Protein AF-A0AAE1BBW0-F1 (afdb_monomer)

Organism: NCBI:txid231223

Foldseek 3Di:
DVVVLVVLVVVLVVCVVVLVLVVSLVSLVVSVVPDPDNLVSLLSNLVSCVSVVVLLSSLQSLVVSCVVPVLDLSSLLSNLSSCLSVVLNLSNVVSLVSSCVNPLPDPSSVVSVVVSLVVLVVVVVVVVVVPPPPDFLLVLADLDDFQCLVVLLVVLVVCLCPVLVQDLDCPVVCPPPQDPPPVVLLVVLQVVLVVCVVVVVLVSSLVSLVVSCVNPVLDLVSLCSNLVSCVVVLVLSSVCSSLSNHPPVRQALVSLQSNLVSCVVVVSLSSSSVSLVSSCVRVVNPPVVSSQSNLQSVQCVLWVVVCVVFQWGWGQDSNGIFIFGQFKDFFFDFRDFWDFPFKAFFLVQPPQDAARQFQAGPDAPCQFLPPVLVVDDPLVVVLSVVQQDDFDWDADPFQSPGTHRDPVSNVCCCLQACVQLPCRNFVLNVVLVVCSNVNQWDAFPVRDIGRLDPALGRPVRLNSLVRRLLSQQVVVCVVVVHQAGDPSSSSNSNRSLSLFGFDDDDQPCVVRVRNQVSVQSSQCCRPRYHDDCDSVNVSRSSRSQQLAKDKAWAPDHSLNSSCVRCVPPPSCVSVPVSNPDDRRTGMMIGRTSVSSSHAADLPFQWEKHWDQDPNGITIIIGGNRIHRGGRTGHYHLDQSLDALSVSQSQCCQFVVDGHPHLLSQQFDRAQQAASQPRDGHDPPDGADADPQQSRGGHPDPVSVVVSCVVRNVVNSPDPRPDNDDDDDDRPPPPDDPDPDDNSSGSSSD

Radius of gyration: 31.91 Å; Cα contacts (8 Å, |Δi|>4): 1171; chains: 1; bounding box: 90×76×96 Å

Nearest PDB structures (foldseek):
  2vyi-assembly2_B  TM=9.484E-01  e=1.170E-03  Homo sapiens
  6fdp-assembly1_A  TM=9.308E-01  e=1.024E-03  Homo sapiens
  6i57-assembly1_A  TM=9.260E-01  e=1.526E-03  Homo sapiens
  7kw7-assembly1_E  TM=4.259E-01  e=4.017E-06  Homo sapiens
  6fd7-assembly1_A  TM=9.141E-01  e=8.987E-03  Homo sapiens

Structure (mmCIF, N/CA/C/O backbone):
data_AF-A0AAE1BBW0-F1
#
_entry.id   AF-A0AAE1BBW0-F1
#
loop_
_atom_site.group_PDB
_atom_site.id
_atom_site.type_symbol
_atom_site.label_atom_id
_atom_site.label_alt_id
_atom_site.label_comp_id
_atom_site.label_asym_id
_atom_site.label_entity_id
_atom_site.label_seq_id
_atom_site.pdbx_PDB_ins_code
_atom_site.Cartn_x
_atom_site.Cartn_y
_atom_site.Cartn_z
_atom_site.occupancy
_atom_site.B_iso_or_equiv
_atom_site.auth_seq_id
_atom_site.auth_comp_id
_atom_site.auth_asym_id
_atom_site.auth_atom_id
_atom_site.pdbx_PDB_model_num
ATOM 1 N N . MET A 1 1 ? 52.115 -3.431 -22.598 1.00 56.19 1 MET A N 1
ATOM 2 C CA . MET A 1 1 ? 50.995 -3.123 -21.674 1.00 56.19 1 MET A CA 1
ATOM 3 C C . MET A 1 1 ? 50.571 -4.371 -20.900 1.00 56.19 1 MET A C 1
ATOM 5 O O . MET A 1 1 ? 50.487 -4.317 -19.682 1.00 56.19 1 MET A O 1
ATOM 9 N N . THR A 1 2 ? 50.431 -5.510 -21.580 1.00 66.00 2 THR A N 1
ATOM 10 C CA . THR A 1 2 ? 50.116 -6.840 -21.025 1.00 66.00 2 THR A CA 1
ATOM 11 C C . THR A 1 2 ? 51.097 -7.368 -19.964 1.00 66.00 2 THR A C 1
ATOM 13 O O . THR A 1 2 ? 50.644 -7.879 -18.945 1.00 66.00 2 THR A O 1
ATOM 16 N N . ASP A 1 3 ? 52.416 -7.184 -20.114 1.00 76.50 3 ASP A N 1
ATOM 17 C CA . ASP A 1 3 ? 53.389 -7.683 -19.115 1.00 76.50 3 ASP A CA 1
ATOM 18 C C . ASP A 1 3 ? 53.353 -6.927 -17.778 1.00 76.50 3 ASP A C 1
ATOM 20 O O . ASP A 1 3 ? 53.558 -7.523 -16.719 1.00 76.50 3 ASP A O 1
ATOM 24 N N . LYS A 1 4 ? 53.048 -5.620 -17.806 1.00 80.81 4 LYS A N 1
ATOM 25 C CA . LYS A 1 4 ? 52.891 -4.808 -16.588 1.00 80.81 4 LYS A CA 1
ATOM 26 C C . LYS A 1 4 ? 51.644 -5.242 -15.809 1.00 80.81 4 LYS A C 1
ATOM 28 O O . LYS A 1 4 ? 51.732 -5.434 -14.602 1.00 80.81 4 LYS A O 1
ATOM 33 N N . ILE A 1 5 ? 50.523 -5.448 -16.506 1.00 83.75 5 ILE A N 1
ATOM 34 C CA . ILE A 1 5 ? 49.260 -5.923 -15.916 1.00 83.75 5 ILE A CA 1
ATOM 35 C C . ILE A 1 5 ? 49.468 -7.288 -15.253 1.00 83.75 5 ILE A C 1
ATOM 37 O O . ILE A 1 5 ? 49.185 -7.446 -14.072 1.00 83.75 5 ILE A O 1
ATOM 41 N N . ARG A 1 6 ? 50.083 -8.239 -15.965 1.00 82.25 6 ARG A N 1
ATOM 42 C CA . ARG A 1 6 ? 50.328 -9.592 -15.446 1.00 82.25 6 ARG A CA 1
ATOM 43 C C . ARG A 1 6 ? 51.251 -9.618 -14.222 1.00 82.25 6 ARG A C 1
ATOM 45 O O . ARG A 1 6 ? 51.136 -10.506 -13.379 1.00 82.25 6 ARG A O 1
ATOM 52 N N . LYS A 1 7 ? 52.194 -8.672 -14.124 1.00 86.62 7 LYS A N 1
ATOM 53 C CA . LYS A 1 7 ? 53.052 -8.517 -12.940 1.00 86.62 7 LYS A CA 1
ATOM 54 C C . LYS A 1 7 ? 52.247 -8.017 -11.737 1.00 86.62 7 LYS A C 1
ATOM 56 O O . LYS A 1 7 ? 52.362 -8.611 -10.671 1.00 86.62 7 LYS A O 1
ATOM 61 N N . LEU A 1 8 ? 51.419 -6.990 -11.935 1.00 87.88 8 LEU A N 1
ATOM 62 C CA . LEU A 1 8 ? 50.550 -6.431 -10.895 1.00 87.88 8 LEU A CA 1
ATOM 63 C C . LEU A 1 8 ? 49.508 -7.450 -10.407 1.00 87.88 8 LEU A C 1
ATOM 65 O O . LEU A 1 8 ? 49.268 -7.539 -9.212 1.00 87.88 8 LEU A O 1
ATOM 69 N N . GLU A 1 9 ? 48.941 -8.275 -11.292 1.00 87.12 9 GLU A N 1
ATOM 70 C CA . GLU A 1 9 ? 48.016 -9.351 -10.895 1.00 87.12 9 GLU A CA 1
ATOM 71 C C . GLU A 1 9 ? 48.676 -10.359 -9.947 1.00 87.12 9 GLU A C 1
ATOM 73 O O . GLU A 1 9 ? 48.132 -10.665 -8.888 1.00 87.12 9 GLU A O 1
ATOM 78 N N . LYS A 1 10 ? 49.882 -10.830 -10.292 1.00 89.00 10 LYS A N 1
ATOM 79 C CA . LYS A 1 10 ? 50.647 -11.748 -9.434 1.00 89.00 10 LYS A CA 1
ATOM 80 C C . LYS A 1 10 ? 51.015 -11.118 -8.095 1.00 89.00 10 LYS A C 1
ATOM 82 O O . LYS A 1 10 ? 51.053 -11.812 -7.084 1.00 89.00 10 LYS A O 1
ATOM 87 N N . GLU A 1 11 ? 51.318 -9.824 -8.093 1.00 90.62 11 GLU A N 1
ATOM 88 C CA . GLU A 1 11 ? 51.636 -9.072 -6.882 1.00 90.62 11 GLU A CA 1
ATOM 89 C C . GLU A 1 11 ? 50.407 -8.934 -5.975 1.00 90.62 11 GLU A C 1
ATOM 91 O O . GLU A 1 11 ? 50.485 -9.255 -4.791 1.00 90.62 11 GLU A O 1
ATOM 96 N N . ALA A 1 12 ? 49.248 -8.583 -6.539 1.00 88.50 12 ALA A N 1
ATOM 97 C CA . ALA A 1 12 ? 47.989 -8.502 -5.804 1.00 88.50 12 ALA A CA 1
ATOM 98 C C . ALA A 1 12 ? 47.567 -9.859 -5.219 1.00 88.50 12 ALA A C 1
ATOM 100 O O . ALA A 1 12 ? 47.116 -9.937 -4.074 1.00 88.50 12 ALA A O 1
ATOM 101 N N . GLU A 1 13 ? 47.734 -10.943 -5.978 1.00 88.75 13 GLU A N 1
ATOM 102 C CA . GLU A 1 13 ? 47.453 -12.302 -5.512 1.00 88.75 13 GLU A CA 1
ATOM 103 C C . GLU A 1 13 ? 48.419 -12.732 -4.397 1.00 88.75 13 GLU A C 1
ATOM 105 O O . GLU A 1 13 ? 47.987 -13.284 -3.383 1.00 88.75 13 GLU A O 1
ATOM 110 N N . ALA A 1 14 ? 49.707 -12.392 -4.514 1.00 90.62 14 ALA A N 1
ATOM 111 C CA . ALA A 1 14 ? 50.685 -12.624 -3.455 1.00 90.62 14 ALA A CA 1
ATOM 112 C C . ALA A 1 14 ? 50.349 -11.843 -2.171 1.00 90.62 14 ALA A C 1
ATOM 114 O O . ALA A 1 14 ? 50.451 -12.408 -1.081 1.00 90.62 14 ALA A O 1
ATOM 115 N N . CYS A 1 15 ? 49.907 -10.586 -2.280 1.00 90.81 15 CYS A N 1
ATOM 116 C CA . CYS A 1 15 ? 49.433 -9.803 -1.136 1.00 90.81 15 CYS A CA 1
ATOM 117 C C . CYS A 1 15 ? 48.193 -10.441 -0.487 1.00 90.81 15 CYS A C 1
ATOM 119 O O . CYS A 1 15 ? 48.165 -10.592 0.735 1.00 90.81 15 CYS A O 1
ATOM 121 N N . LYS A 1 16 ? 47.210 -10.914 -1.274 1.00 88.69 16 LYS A N 1
ATOM 122 C CA . LYS A 1 16 ? 46.043 -11.653 -0.742 1.00 88.69 16 LYS A CA 1
ATOM 123 C C . LYS A 1 16 ? 46.461 -12.909 0.024 1.00 88.69 16 LYS A C 1
ATOM 125 O O . LYS A 1 16 ? 45.966 -13.133 1.126 1.00 88.69 16 LYS A O 1
ATOM 130 N N . LEU A 1 17 ? 47.385 -13.704 -0.523 1.00 88.50 17 LEU A N 1
ATOM 131 C CA . LEU A 1 17 ? 47.880 -14.929 0.123 1.00 88.50 17 LEU A CA 1
ATOM 132 C C . LEU A 1 17 ? 48.628 -14.653 1.436 1.00 88.50 17 LEU A C 1
ATOM 134 O O . LEU A 1 17 ? 48.612 -15.492 2.333 1.00 88.50 17 LEU A O 1
ATOM 138 N N . LYS A 1 18 ? 49.253 -13.478 1.565 1.00 90.94 18 LYS A N 1
ATOM 139 C CA . LYS A 1 18 ? 49.917 -13.017 2.795 1.00 90.94 18 LYS A CA 1
ATOM 140 C C . LYS A 1 18 ? 48.971 -12.352 3.804 1.00 90.94 18 LYS A C 1
ATOM 142 O O . LYS A 1 18 ? 49.410 -12.022 4.901 1.00 90.94 18 LYS A O 1
ATOM 147 N N . GLY A 1 19 ? 47.699 -12.142 3.456 1.00 88.31 19 GLY A N 1
ATOM 148 C CA . GLY A 1 19 ? 46.740 -11.390 4.278 1.00 88.31 19 GLY A CA 1
ATOM 149 C C . GLY A 1 19 ? 46.921 -9.865 4.226 1.00 88.31 19 GLY A C 1
ATOM 150 O O . GLY A 1 19 ? 46.303 -9.142 5.003 1.00 88.31 19 GLY A O 1
ATOM 151 N N . GLU A 1 20 ? 47.736 -9.352 3.302 1.00 93.06 20 GLU A N 1
ATOM 152 C CA . GLU A 1 20 ? 47.990 -7.921 3.092 1.00 93.06 20 GLU A CA 1
ATOM 153 C C . GLU A 1 20 ? 46.885 -7.302 2.213 1.00 93.06 20 GLU A C 1
ATOM 155 O O . GLU A 1 20 ? 47.119 -6.825 1.100 1.00 93.06 20 GLU A O 1
ATOM 160 N N . PHE A 1 21 ? 45.638 -7.339 2.693 1.00 91.62 21 PHE A N 1
ATOM 161 C CA . PHE A 1 21 ? 44.462 -6.977 1.893 1.00 91.62 21 PHE A CA 1
ATOM 162 C C . PHE A 1 21 ? 44.448 -5.510 1.433 1.00 91.62 21 PHE A C 1
ATOM 164 O O . PHE A 1 21 ? 44.057 -5.244 0.301 1.00 91.62 21 PHE A O 1
ATOM 171 N N . ASN A 1 22 ? 44.920 -4.565 2.255 1.00 89.75 22 ASN A N 1
ATOM 172 C CA . ASN A 1 22 ? 44.993 -3.147 1.870 1.00 89.75 22 ASN A CA 1
ATOM 173 C C . ASN A 1 22 ? 45.964 -2.911 0.701 1.00 89.75 22 ASN A C 1
ATOM 175 O O . ASN A 1 22 ? 45.625 -2.194 -0.237 1.00 89.75 22 ASN A O 1
ATOM 179 N N . ALA A 1 23 ? 47.123 -3.579 0.703 1.00 89.94 23 ALA A N 1
ATOM 180 C CA . ALA A 1 23 ? 48.073 -3.510 -0.408 1.00 89.94 23 ALA A CA 1
ATOM 181 C C . ALA A 1 23 ? 47.476 -4.120 -1.689 1.00 89.94 23 ALA A C 1
ATOM 183 O O . ALA A 1 23 ? 47.584 -3.542 -2.770 1.00 89.94 23 ALA A O 1
ATOM 184 N N . ALA A 1 24 ? 46.760 -5.245 -1.570 1.00 91.44 24 ALA A N 1
ATOM 185 C CA . ALA A 1 24 ? 46.051 -5.840 -2.702 1.00 91.44 24 ALA A CA 1
ATOM 186 C C . ALA A 1 24 ? 44.965 -4.903 -3.272 1.00 91.44 24 ALA A C 1
ATOM 188 O O . ALA A 1 24 ? 44.827 -4.800 -4.491 1.00 91.44 24 ALA A O 1
ATOM 189 N N . ILE A 1 25 ? 44.219 -4.190 -2.417 1.00 92.12 25 ILE A N 1
ATOM 190 C CA . ILE A 1 25 ? 43.194 -3.214 -2.826 1.00 92.12 25 ILE A CA 1
ATOM 191 C C . ILE A 1 25 ? 43.801 -2.078 -3.656 1.00 92.12 25 ILE A C 1
ATOM 193 O O . ILE A 1 25 ? 43.231 -1.713 -4.690 1.00 92.12 25 ILE A O 1
ATOM 197 N N . GLU A 1 26 ? 44.944 -1.528 -3.239 1.00 91.75 26 GLU A N 1
ATOM 198 C CA . GLU A 1 26 ? 45.640 -0.470 -3.983 1.00 91.75 26 GLU A CA 1
ATOM 199 C C . GLU A 1 26 ? 46.045 -0.952 -5.381 1.00 91.75 26 GLU A C 1
ATOM 201 O O . GLU A 1 26 ? 45.750 -0.283 -6.377 1.00 91.75 26 GLU A O 1
ATOM 206 N N . ILE A 1 27 ? 46.614 -2.159 -5.469 1.00 91.12 27 ILE A N 1
ATOM 207 C CA . ILE A 1 27 ? 47.040 -2.754 -6.741 1.00 91.12 27 ILE A CA 1
ATOM 208 C C . ILE A 1 27 ? 45.838 -3.014 -7.661 1.00 91.12 27 ILE A C 1
ATOM 210 O O . ILE A 1 27 ? 45.866 -2.626 -8.831 1.00 91.12 27 ILE A O 1
ATOM 214 N N . TYR A 1 28 ? 44.744 -3.605 -7.159 1.00 91.06 28 TYR A N 1
ATOM 215 C CA . TYR A 1 28 ? 43.529 -3.801 -7.965 1.00 91.06 28 TYR A CA 1
ATOM 216 C C . TYR A 1 28 ? 42.894 -2.475 -8.398 1.00 91.06 28 TYR A C 1
ATOM 218 O O . TYR A 1 28 ? 42.346 -2.379 -9.496 1.00 91.06 28 TYR A O 1
ATOM 226 N N . THR A 1 29 ? 42.999 -1.430 -7.577 1.00 89.69 29 THR A N 1
ATOM 227 C CA . THR A 1 29 ? 42.528 -0.085 -7.930 1.00 89.69 29 THR A CA 1
ATOM 228 C C . THR A 1 29 ? 43.368 0.539 -9.046 1.00 89.69 29 THR A C 1
ATOM 230 O O . THR A 1 29 ? 42.811 1.215 -9.911 1.00 89.69 29 THR A O 1
ATOM 233 N N . GLU A 1 30 ? 44.685 0.306 -9.080 1.00 88.44 30 GLU A N 1
ATOM 234 C CA . GLU A 1 30 ? 45.530 0.698 -10.219 1.00 88.44 30 GLU A CA 1
ATOM 235 C C . GLU A 1 30 ? 45.176 -0.109 -11.477 1.00 88.44 30 GLU A C 1
ATOM 237 O O . GLU A 1 30 ? 45.007 0.473 -12.551 1.00 88.44 30 GLU A O 1
ATOM 242 N N . LEU A 1 31 ? 44.982 -1.425 -11.343 1.00 86.56 31 LEU A N 1
ATOM 243 C CA . LEU A 1 31 ? 44.596 -2.304 -12.450 1.00 86.56 31 LEU A CA 1
ATOM 244 C C . LEU A 1 31 ? 43.286 -1.851 -13.108 1.00 86.56 31 LEU A C 1
ATOM 246 O O . LEU A 1 31 ? 43.239 -1.692 -14.330 1.00 86.56 31 LEU A O 1
ATOM 250 N N . LEU A 1 32 ? 42.260 -1.533 -12.315 1.00 85.88 32 LEU A N 1
ATOM 251 C CA . LEU A 1 32 ? 40.954 -1.071 -12.802 1.00 85.88 32 LEU A CA 1
ATOM 252 C C . LEU A 1 32 ? 41.003 0.259 -13.575 1.00 85.88 32 LEU A C 1
ATOM 254 O O . LEU A 1 32 ? 40.108 0.519 -14.375 1.00 85.88 32 LEU A O 1
ATOM 258 N N . LYS A 1 33 ? 42.049 1.081 -13.408 1.00 83.06 33 LYS A N 1
ATOM 259 C CA . LYS A 1 33 ? 42.256 2.300 -14.217 1.00 83.06 33 LYS A CA 1
ATOM 260 C C . LYS A 1 33 ? 42.796 2.003 -15.621 1.00 83.06 33 LYS A C 1
ATOM 262 O O . LYS A 1 33 ? 42.744 2.872 -16.487 1.00 83.06 33 LYS A O 1
ATOM 267 N N . SER A 1 34 ? 43.356 0.811 -15.841 1.00 73.12 34 SER A N 1
ATOM 268 C CA . SER A 1 34 ? 44.186 0.488 -17.011 1.00 73.12 34 SER A CA 1
ATOM 269 C C . SER A 1 34 ? 43.514 -0.377 -18.091 1.00 73.12 34 SER A C 1
ATOM 271 O O . SER A 1 34 ? 44.089 -0.533 -19.167 1.00 73.12 34 SER A O 1
ATOM 273 N N . SER A 1 35 ? 42.309 -0.917 -17.856 1.00 61.03 35 SER A N 1
ATOM 274 C CA . SER A 1 35 ? 41.605 -1.830 -18.783 1.00 61.03 35 SER A CA 1
ATOM 275 C C . SER A 1 35 ? 40.093 -1.582 -18.829 1.00 61.03 35 SER A C 1
ATOM 277 O O . SER A 1 35 ? 39.493 -1.182 -17.835 1.00 61.03 35 SER A O 1
ATOM 279 N N . HIS A 1 36 ? 39.465 -1.878 -19.976 1.00 57.38 36 HIS A N 1
ATOM 280 C CA . HIS A 1 36 ? 38.002 -1.879 -20.151 1.00 57.38 36 HIS A CA 1
ATOM 281 C C . HIS A 1 36 ? 37.316 -3.148 -19.605 1.00 57.38 36 HIS A C 1
ATOM 283 O O . HIS A 1 36 ? 36.140 -3.094 -19.220 1.00 57.38 36 HIS A O 1
ATOM 289 N N . ASP A 1 37 ? 38.039 -4.271 -19.524 1.00 63.94 37 ASP A N 1
ATOM 290 C CA . ASP A 1 37 ? 37.550 -5.501 -18.899 1.00 63.94 37 ASP A CA 1
ATOM 291 C C . ASP A 1 37 ? 38.286 -5.749 -17.579 1.00 63.94 37 ASP A C 1
ATOM 293 O O . ASP A 1 37 ? 39.513 -5.834 -17.537 1.00 63.94 37 ASP A O 1
ATOM 297 N N . GLY A 1 38 ? 37.512 -5.767 -16.497 1.00 82.00 38 GLY A N 1
ATOM 298 C CA . GLY A 1 38 ? 37.977 -5.727 -15.110 1.00 82.00 38 GLY A CA 1
ATOM 299 C C . GLY A 1 38 ? 37.051 -6.490 -14.169 1.00 82.00 38 GLY A C 1
ATOM 300 O O . GLY A 1 38 ? 37.093 -6.267 -12.963 1.00 82.00 38 GLY A O 1
ATOM 301 N N . LEU A 1 39 ? 36.202 -7.376 -14.710 1.00 87.06 39 LEU A N 1
ATOM 302 C CA . LEU A 1 39 ? 35.247 -8.167 -13.930 1.00 87.06 39 LEU A CA 1
ATOM 303 C C . LEU A 1 39 ? 35.948 -8.925 -12.792 1.00 87.06 39 LEU A C 1
ATOM 305 O O . LEU A 1 39 ? 35.561 -8.808 -11.633 1.00 87.06 39 LEU A O 1
ATOM 309 N N . SER A 1 40 ? 37.020 -9.652 -13.120 1.00 88.69 40 SER A N 1
ATOM 310 C CA . SER A 1 40 ? 37.787 -10.423 -12.136 1.00 88.69 40 SER A CA 1
ATOM 311 C C . SER A 1 40 ? 38.411 -9.522 -11.068 1.00 88.69 40 SER A C 1
ATOM 313 O O . SER A 1 40 ? 38.377 -9.855 -9.889 1.00 88.69 40 SER A O 1
ATOM 315 N N . TRP A 1 41 ? 38.937 -8.355 -11.446 1.00 90.81 41 TRP A N 1
ATOM 316 C CA . TRP A 1 41 ? 39.580 -7.437 -10.502 1.00 90.81 41 TRP A CA 1
ATOM 317 C C . TRP A 1 41 ? 38.580 -6.760 -9.564 1.00 90.81 41 TRP A C 1
ATOM 319 O O . TRP A 1 41 ? 38.893 -6.608 -8.388 1.00 90.81 41 TRP A O 1
ATOM 329 N N . LEU A 1 42 ? 37.374 -6.427 -10.041 1.00 91.44 42 LEU A N 1
ATOM 330 C CA . LEU A 1 42 ? 36.278 -5.954 -9.185 1.00 91.44 42 LEU A CA 1
ATOM 331 C C . LEU A 1 42 ? 35.929 -7.003 -8.128 1.00 91.44 42 LEU A C 1
ATOM 333 O O . LEU A 1 42 ? 35.880 -6.693 -6.944 1.00 91.44 42 LEU A O 1
ATOM 337 N N . ILE A 1 43 ? 35.764 -8.264 -8.539 1.00 92.81 43 ILE A N 1
ATOM 338 C CA . ILE A 1 43 ? 35.444 -9.353 -7.608 1.00 92.81 43 ILE A CA 1
ATOM 339 C C . ILE A 1 43 ? 36.579 -9.536 -6.592 1.00 92.81 43 ILE A C 1
ATOM 341 O O . ILE A 1 43 ? 36.340 -9.583 -5.388 1.00 92.81 43 ILE A O 1
ATOM 345 N N . MET A 1 44 ? 37.828 -9.595 -7.061 1.00 92.75 44 MET A N 1
ATOM 346 C CA . MET A 1 44 ? 38.984 -9.811 -6.191 1.00 92.75 44 MET A CA 1
ATOM 347 C C . MET A 1 44 ? 39.217 -8.655 -5.213 1.00 92.75 44 MET A C 1
ATOM 349 O O . MET A 1 44 ? 39.602 -8.920 -4.071 1.00 92.75 44 MET A O 1
ATOM 353 N N . ARG A 1 45 ? 38.982 -7.403 -5.631 1.00 94.06 45 ARG A N 1
ATOM 354 C CA . ARG A 1 45 ? 39.062 -6.219 -4.766 1.00 94.06 45 ARG A CA 1
ATOM 355 C C . ARG A 1 45 ? 37.914 -6.188 -3.761 1.00 94.06 45 ARG A C 1
ATOM 357 O O . ARG A 1 45 ? 38.175 -6.010 -2.574 1.00 94.06 45 ARG A O 1
ATOM 364 N N . GLY A 1 46 ? 36.691 -6.482 -4.197 1.00 93.31 46 GLY A N 1
ATOM 365 C CA . GLY A 1 46 ? 35.529 -6.617 -3.321 1.00 93.31 46 GLY A CA 1
ATOM 366 C C . GLY A 1 46 ? 35.710 -7.685 -2.239 1.00 93.31 46 GLY A C 1
ATOM 367 O O . GLY A 1 46 ? 35.371 -7.461 -1.080 1.00 93.31 46 GLY A O 1
ATOM 368 N N . GLU A 1 47 ? 36.325 -8.824 -2.564 1.00 94.06 47 GLU A N 1
ATOM 369 C CA . GLU A 1 47 ? 36.696 -9.833 -1.563 1.00 94.06 47 GLU A CA 1
ATOM 370 C C . GLU A 1 47 ? 37.711 -9.304 -0.540 1.00 94.06 47 GLU A C 1
ATOM 372 O O . GLU A 1 47 ? 37.612 -9.630 0.643 1.00 94.06 47 GLU A O 1
ATOM 377 N N . CYS A 1 48 ? 38.676 -8.483 -0.970 1.00 94.12 48 CYS A N 1
ATOM 378 C CA . CYS A 1 48 ? 39.614 -7.843 -0.046 1.00 94.12 48 CYS A CA 1
ATOM 379 C C . CYS A 1 48 ? 38.889 -6.857 0.875 1.00 94.12 48 CYS A C 1
ATOM 381 O O . CYS A 1 48 ? 39.161 -6.863 2.071 1.00 94.12 48 CYS A O 1
ATOM 383 N N . TYR A 1 49 ? 37.937 -6.082 0.343 1.00 93.75 49 TYR A N 1
ATOM 384 C CA . TYR A 1 49 ? 37.096 -5.180 1.132 1.00 93.75 49 TYR A CA 1
ATOM 385 C C . TYR A 1 49 ? 36.248 -5.917 2.177 1.00 93.75 49 TYR A C 1
ATOM 387 O O . TYR A 1 49 ? 36.119 -5.438 3.301 1.00 93.75 49 TYR A O 1
ATOM 395 N N . ILE A 1 50 ? 35.728 -7.113 1.868 1.00 89.12 50 ILE A N 1
ATOM 396 C CA . ILE A 1 50 ? 35.063 -7.960 2.876 1.00 89.12 50 ILE A CA 1
ATOM 397 C C . ILE A 1 50 ? 36.029 -8.317 4.009 1.00 89.12 50 ILE A C 1
ATOM 399 O O . ILE A 1 50 ? 35.649 -8.241 5.177 1.00 89.12 50 ILE A O 1
ATOM 403 N N . SER A 1 51 ? 37.261 -8.710 3.676 1.00 91.38 51 SER A N 1
ATOM 404 C CA . SER A 1 51 ? 38.276 -9.098 4.664 1.00 91.38 51 SER A CA 1
ATOM 405 C C . SER A 1 51 ? 38.767 -7.932 5.527 1.00 91.38 51 SER A C 1
ATOM 407 O O . SER A 1 51 ? 39.272 -8.170 6.621 1.00 91.38 51 SER A O 1
ATOM 409 N N . THR A 1 52 ? 38.627 -6.690 5.057 1.00 90.31 52 THR A N 1
ATOM 410 C CA . THR A 1 52 ? 38.997 -5.465 5.785 1.00 90.31 52 THR A CA 1
ATOM 411 C C . THR A 1 52 ? 37.798 -4.725 6.386 1.00 90.31 52 THR A C 1
ATOM 413 O O . THR A 1 52 ? 37.962 -3.620 6.890 1.00 90.31 52 THR A O 1
ATOM 416 N N . GLU A 1 53 ? 36.612 -5.340 6.373 1.00 89.06 53 GLU A N 1
ATOM 417 C CA . GLU A 1 53 ? 35.351 -4.808 6.918 1.00 89.06 53 GLU A CA 1
ATOM 418 C C . GLU A 1 53 ? 34.782 -3.554 6.217 1.00 89.06 53 GLU A C 1
ATOM 420 O O . GLU A 1 53 ? 33.854 -2.918 6.718 1.00 89.06 53 GLU A O 1
ATOM 425 N N . PHE A 1 54 ? 35.251 -3.237 5.008 1.00 81.94 54 PHE A N 1
ATOM 426 C CA . PHE A 1 54 ? 34.710 -2.174 4.147 1.00 81.94 54 PHE A CA 1
ATOM 427 C C . PHE A 1 54 ? 33.550 -2.706 3.295 1.00 81.94 54 PHE A C 1
ATOM 429 O O . PHE A 1 54 ? 33.635 -2.887 2.079 1.00 81.94 54 PHE A O 1
ATOM 436 N N . TYR A 1 55 ? 32.451 -3.065 3.959 1.00 82.00 55 TYR A N 1
ATOM 437 C CA . TYR A 1 55 ? 31.365 -3.807 3.314 1.00 82.00 55 TYR A CA 1
ATOM 438 C C . TYR A 1 55 ? 30.583 -2.994 2.269 1.00 82.00 55 TYR A C 1
ATOM 440 O O . TYR A 1 55 ? 30.048 -3.587 1.332 1.00 82.00 55 TYR A O 1
ATOM 448 N N . CYS A 1 56 ? 30.519 -1.665 2.402 1.00 73.88 56 CYS A N 1
ATOM 449 C CA . CYS A 1 56 ? 29.875 -0.792 1.415 1.00 73.88 56 CYS A CA 1
ATOM 450 C C . CYS A 1 56 ? 30.621 -0.853 0.078 1.00 73.88 56 CYS A C 1
ATOM 452 O O . CYS A 1 56 ? 30.027 -1.143 -0.956 1.00 73.88 56 CYS A O 1
ATOM 454 N N . GLU A 1 57 ? 31.937 -0.676 0.119 1.00 84.06 57 GLU A N 1
ATOM 455 C CA . GLU A 1 57 ? 32.838 -0.727 -1.028 1.00 84.06 57 GLU A CA 1
ATOM 456 C C . GLU A 1 57 ? 32.866 -2.129 -1.652 1.00 84.06 57 GLU A C 1
ATOM 458 O O . GLU A 1 57 ? 32.853 -2.275 -2.875 1.00 84.06 57 GLU A O 1
ATOM 463 N N . ALA A 1 58 ? 32.817 -3.180 -0.825 1.00 87.81 58 ALA A N 1
ATOM 464 C CA . ALA A 1 58 ? 32.671 -4.552 -1.306 1.00 87.81 58 ALA A CA 1
ATOM 465 C C . ALA A 1 58 ? 31.372 -4.763 -2.101 1.00 87.81 58 ALA A C 1
ATOM 467 O O . ALA A 1 58 ? 31.371 -5.461 -3.119 1.00 87.81 58 ALA A O 1
ATOM 468 N N . LEU A 1 59 ? 30.262 -4.182 -1.634 1.00 83.06 59 LEU A N 1
ATOM 469 C CA . LEU A 1 59 ? 28.975 -4.278 -2.314 1.00 83.06 59 LEU A CA 1
ATOM 470 C C . LEU A 1 59 ? 28.964 -3.462 -3.612 1.00 83.06 59 LEU A C 1
ATOM 472 O O . LEU A 1 59 ? 28.428 -3.951 -4.605 1.00 83.06 59 LEU A O 1
ATOM 476 N N . GLU A 1 60 ? 29.576 -2.274 -3.630 1.00 82.56 60 GLU A N 1
ATOM 477 C CA . GLU A 1 60 ? 29.756 -1.460 -4.842 1.00 82.56 60 GLU A CA 1
ATOM 478 C C . GLU A 1 60 ? 30.515 -2.242 -5.927 1.00 82.56 60 GLU A C 1
ATOM 480 O O . GLU A 1 60 ? 30.039 -2.359 -7.060 1.00 82.56 60 GLU A O 1
ATOM 485 N N . ASP A 1 61 ? 31.650 -2.851 -5.567 1.00 89.12 61 ASP A N 1
ATOM 486 C CA . ASP A 1 61 ? 32.450 -3.675 -6.478 1.00 89.12 61 ASP A CA 1
ATOM 487 C C . ASP A 1 61 ? 31.687 -4.913 -6.959 1.00 89.12 61 ASP A C 1
ATOM 489 O O . ASP A 1 61 ? 31.710 -5.241 -8.149 1.00 89.12 61 ASP A O 1
ATOM 493 N N . GLY A 1 62 ? 30.959 -5.575 -6.055 1.00 89.50 62 GLY A N 1
ATOM 494 C CA . GLY A 1 62 ? 30.094 -6.698 -6.399 1.00 89.50 62 GLY A CA 1
ATOM 495 C C . GLY A 1 62 ? 28.999 -6.307 -7.392 1.00 89.50 62 GLY A C 1
ATOM 496 O O . GLY A 1 62 ? 28.811 -6.993 -8.397 1.00 89.50 62 GLY A O 1
ATOM 497 N N . ARG A 1 63 ? 28.298 -5.190 -7.157 1.00 84.44 63 ARG A N 1
ATOM 498 C CA . ARG A 1 63 ? 27.231 -4.691 -8.041 1.00 84.44 63 ARG A CA 1
ATOM 499 C C . ARG A 1 63 ? 27.788 -4.302 -9.407 1.00 84.44 63 ARG A C 1
ATOM 501 O O . ARG A 1 63 ? 27.201 -4.658 -10.429 1.00 84.44 63 ARG A O 1
ATOM 508 N N . ALA A 1 64 ? 28.946 -3.643 -9.445 1.00 83.62 64 ALA A N 1
ATOM 509 C CA . ALA A 1 64 ? 29.639 -3.323 -10.690 1.00 83.62 64 ALA A CA 1
ATOM 510 C C . ALA A 1 64 ? 30.043 -4.591 -11.467 1.00 83.62 64 ALA A C 1
ATOM 512 O O . ALA A 1 64 ? 29.891 -4.640 -12.692 1.00 83.62 64 ALA A O 1
ATOM 513 N N . ALA A 1 65 ? 30.509 -5.632 -10.769 1.00 87.81 65 ALA A N 1
ATOM 514 C CA . ALA A 1 65 ? 30.822 -6.928 -11.364 1.00 87.81 65 ALA A CA 1
ATOM 515 C C . ALA A 1 65 ? 29.565 -7.629 -11.908 1.00 87.81 65 ALA A C 1
ATOM 517 O O . ALA A 1 65 ? 29.544 -8.041 -13.067 1.00 87.81 65 ALA A O 1
ATOM 518 N N . HIS A 1 66 ? 28.491 -7.691 -11.120 1.00 84.12 66 HIS A N 1
ATOM 519 C CA . HIS A 1 66 ? 27.225 -8.305 -11.520 1.00 84.12 66 HIS A CA 1
ATOM 520 C C . HIS A 1 66 ? 26.575 -7.571 -12.704 1.00 84.12 66 HIS A C 1
ATOM 522 O O . HIS A 1 66 ? 26.015 -8.199 -13.595 1.00 84.12 66 HIS A O 1
ATOM 528 N N . LYS A 1 67 ? 26.716 -6.241 -12.783 1.00 80.88 67 LYS A N 1
ATOM 529 C CA . LYS A 1 67 ? 26.266 -5.450 -13.939 1.00 80.88 67 LYS A CA 1
ATOM 530 C C . LYS A 1 67 ? 27.033 -5.795 -15.217 1.00 80.88 67 LYS A C 1
ATOM 532 O O . LYS A 1 67 ? 26.446 -5.817 -16.295 1.00 80.88 67 LYS A O 1
ATOM 537 N N . LYS A 1 68 ? 28.342 -6.047 -15.113 1.00 83.62 68 LYS A N 1
ATOM 538 C CA . LYS A 1 68 ? 29.163 -6.483 -16.255 1.00 83.62 68 LYS A CA 1
ATOM 539 C C . LYS A 1 68 ? 28.795 -7.896 -16.709 1.00 83.62 68 LYS A C 1
ATOM 541 O O . LYS A 1 68 ? 28.740 -8.138 -17.910 1.00 83.62 68 LYS A O 1
ATOM 546 N N . CYS A 1 69 ? 28.562 -8.810 -15.769 1.00 83.62 69 CYS A N 1
ATOM 547 C CA . CYS A 1 69 ? 28.156 -10.181 -16.053 1.00 83.62 69 CYS A CA 1
ATOM 548 C C . CYS A 1 69 ? 27.179 -10.676 -14.982 1.00 83.62 69 CYS A C 1
ATOM 550 O O . CYS A 1 69 ? 27.589 -11.074 -13.888 1.00 83.62 69 CYS A O 1
ATOM 552 N N . ALA A 1 70 ? 25.886 -10.662 -15.312 1.00 75.50 70 ALA A N 1
ATOM 553 C CA . ALA A 1 70 ? 24.840 -11.115 -14.399 1.00 75.50 70 ALA A CA 1
ATOM 554 C C . ALA A 1 70 ? 24.930 -12.627 -14.124 1.00 75.50 70 ALA A C 1
ATOM 556 O O . ALA A 1 70 ? 24.557 -13.072 -13.041 1.00 75.50 70 ALA A O 1
ATOM 557 N N . ASP A 1 71 ? 25.499 -13.382 -15.068 1.00 83.75 71 ASP A N 1
ATOM 558 C CA . ASP A 1 71 ? 25.665 -14.836 -15.007 1.00 83.75 71 ASP A CA 1
ATOM 559 C C . ASP A 1 71 ? 26.982 -15.270 -14.319 1.00 83.75 71 ASP A C 1
ATOM 561 O O . ASP A 1 71 ? 27.315 -16.456 -14.310 1.00 83.75 71 ASP A O 1
ATOM 565 N N . ASP A 1 72 ? 27.756 -14.346 -13.722 1.00 89.81 72 ASP A N 1
ATOM 566 C CA . ASP A 1 72 ? 28.926 -14.705 -12.905 1.00 89.81 72 ASP A CA 1
ATOM 567 C C . ASP A 1 72 ? 28.516 -14.969 -11.445 1.00 89.81 72 ASP A C 1
ATOM 569 O O . ASP A 1 72 ? 28.140 -14.072 -10.679 1.00 89.81 72 ASP A O 1
ATOM 573 N N . ILE A 1 73 ? 28.635 -16.232 -11.034 1.00 91.94 73 ILE A N 1
ATOM 574 C CA . ILE A 1 73 ? 28.311 -16.682 -9.677 1.00 91.94 73 ILE A CA 1
ATOM 575 C C . ILE A 1 73 ? 29.152 -15.988 -8.593 1.00 91.94 73 ILE A C 1
ATOM 577 O O . ILE A 1 73 ? 28.652 -15.733 -7.497 1.00 91.94 73 ILE A O 1
ATOM 581 N N . ARG A 1 74 ? 30.414 -15.636 -8.867 1.00 93.69 74 ARG A N 1
ATOM 582 C CA . ARG A 1 74 ? 31.296 -15.001 -7.874 1.00 93.69 74 ARG A CA 1
ATOM 583 C C . ARG A 1 74 ? 30.837 -13.579 -7.577 1.00 93.69 74 ARG A C 1
ATOM 585 O O . ARG A 1 74 ? 30.883 -13.170 -6.420 1.00 93.69 74 ARG A O 1
ATOM 592 N N . ALA A 1 75 ? 30.333 -12.862 -8.584 1.00 91.56 75 ALA A N 1
ATOM 593 C CA . ALA A 1 75 ? 29.712 -11.555 -8.384 1.00 91.56 75 ALA A CA 1
ATOM 594 C C . ALA A 1 75 ? 28.462 -11.669 -7.493 1.00 91.56 75 ALA A C 1
ATOM 596 O O . ALA A 1 75 ? 28.325 -10.920 -6.526 1.00 91.56 75 ALA A O 1
ATOM 597 N N . CYS A 1 76 ? 27.611 -12.673 -7.738 1.00 89.00 76 CYS A N 1
ATOM 598 C CA . CYS A 1 76 ? 26.446 -12.961 -6.896 1.00 89.00 76 CYS A CA 1
ATOM 599 C C . CYS A 1 76 ? 26.841 -13.281 -5.441 1.00 89.00 76 CYS A C 1
ATOM 601 O O . CYS A 1 76 ? 26.244 -12.761 -4.499 1.00 89.00 76 CYS A O 1
ATOM 603 N N . ILE A 1 77 ? 27.873 -14.108 -5.240 1.00 92.19 77 ILE A N 1
ATOM 604 C CA . ILE A 1 77 ? 28.388 -14.451 -3.906 1.00 92.19 77 ILE A CA 1
ATOM 605 C C . ILE A 1 77 ? 28.944 -13.212 -3.197 1.00 92.19 77 ILE A C 1
ATOM 607 O O . ILE A 1 77 ? 28.651 -13.011 -2.018 1.00 92.19 77 ILE A O 1
ATOM 611 N N . LEU A 1 78 ? 29.727 -12.385 -3.895 1.00 94.38 78 LEU A N 1
ATOM 612 C CA . LEU A 1 78 ? 30.307 -11.160 -3.349 1.00 94.38 78 LEU A CA 1
ATOM 613 C C . LEU A 1 78 ? 29.212 -10.187 -2.892 1.00 94.38 78 LEU A C 1
ATOM 615 O O . LEU A 1 78 ? 29.217 -9.777 -1.730 1.00 94.38 78 LEU A O 1
ATOM 619 N N . CYS A 1 79 ? 28.235 -9.892 -3.756 1.00 86.69 79 CYS A N 1
ATOM 620 C CA . CYS A 1 79 ? 27.086 -9.062 -3.396 1.00 86.69 79 CYS A CA 1
ATOM 621 C C . CYS A 1 79 ? 26.320 -9.645 -2.206 1.00 86.69 79 CYS A C 1
ATOM 623 O O . CYS A 1 79 ? 26.005 -8.922 -1.264 1.00 86.69 79 CYS A O 1
ATOM 625 N N . GLY A 1 80 ? 26.058 -10.956 -2.224 1.00 84.12 80 GLY A N 1
ATOM 626 C CA . GLY A 1 80 ? 25.339 -11.648 -1.161 1.00 84.12 80 GLY A CA 1
ATOM 627 C C . GLY A 1 80 ? 26.030 -11.530 0.199 1.00 84.12 80 GLY A C 1
ATOM 628 O O . GLY A 1 80 ? 25.400 -11.189 1.202 1.00 84.12 80 GLY A O 1
ATOM 629 N N . LYS A 1 81 ? 27.347 -11.753 0.232 1.00 89.44 81 LYS A N 1
ATOM 630 C CA . LYS A 1 81 ? 28.167 -11.638 1.445 1.00 89.44 81 LYS A CA 1
ATOM 631 C C . LYS A 1 81 ? 28.239 -10.203 1.958 1.00 89.44 81 LYS A C 1
ATOM 633 O O . LYS A 1 81 ? 27.998 -9.982 3.144 1.00 89.44 81 LYS A O 1
ATOM 638 N N . ALA A 1 82 ? 28.544 -9.241 1.087 1.00 85.75 82 ALA A N 1
ATOM 639 C CA . ALA A 1 82 ? 28.652 -7.834 1.463 1.00 85.75 82 ALA A CA 1
ATOM 640 C C . ALA A 1 82 ? 27.314 -7.298 2.003 1.00 85.75 82 ALA A C 1
ATOM 642 O O . ALA A 1 82 ? 27.264 -6.754 3.107 1.00 85.75 82 ALA A O 1
ATOM 643 N N . ALA A 1 83 ? 26.209 -7.577 1.303 1.00 76.06 83 ALA A N 1
ATOM 644 C CA . ALA A 1 83 ? 24.860 -7.233 1.747 1.00 76.06 83 ALA A CA 1
ATOM 645 C C . ALA A 1 83 ? 24.516 -7.883 3.100 1.00 76.06 83 ALA A C 1
ATOM 647 O O . ALA A 1 83 ? 24.001 -7.222 4.001 1.00 76.06 83 ALA A O 1
ATOM 648 N N . SER A 1 84 ? 24.861 -9.161 3.300 1.00 76.38 84 SER A N 1
ATOM 649 C CA . SER A 1 84 ? 24.626 -9.838 4.581 1.00 76.38 84 SER A CA 1
ATOM 650 C C . SER A 1 84 ? 25.379 -9.182 5.740 1.00 76.38 84 SER A C 1
ATOM 652 O O . SER A 1 84 ? 24.852 -9.155 6.852 1.00 76.38 84 SER A O 1
ATOM 654 N N . LYS A 1 85 ? 26.601 -8.686 5.513 1.00 80.38 85 LYS A N 1
ATOM 655 C CA . LYS A 1 85 ? 27.414 -8.009 6.537 1.00 80.38 85 LYS A CA 1
ATOM 656 C C . LYS A 1 85 ? 26.900 -6.611 6.871 1.00 80.38 85 LYS A C 1
ATOM 658 O O . LYS A 1 85 ? 27.003 -6.195 8.018 1.00 80.38 85 LYS A O 1
ATOM 663 N N . LEU A 1 86 ? 26.275 -5.945 5.905 1.00 71.31 86 LEU A N 1
ATOM 664 C CA . LEU A 1 86 ? 25.591 -4.662 6.083 1.00 71.31 86 LEU A CA 1
ATOM 665 C C . LEU A 1 86 ? 24.196 -4.792 6.727 1.00 71.31 86 LEU A C 1
ATOM 667 O O . LEU A 1 86 ? 23.528 -3.786 6.948 1.00 71.31 86 LEU A O 1
ATOM 671 N N . GLY A 1 87 ? 23.726 -6.013 7.016 1.00 65.25 87 GLY A N 1
ATOM 672 C CA . GLY A 1 87 ? 22.366 -6.259 7.513 1.00 65.25 87 GLY A CA 1
ATOM 673 C C . GLY A 1 87 ? 21.279 -6.155 6.433 1.00 65.25 87 GLY A C 1
ATOM 674 O O . GLY A 1 87 ? 20.089 -6.245 6.738 1.00 65.25 87 GLY A O 1
ATOM 675 N N . MET A 1 88 ? 21.680 -6.023 5.165 1.00 63.03 88 MET A N 1
ATOM 676 C CA . MET A 1 88 ? 20.830 -5.934 3.974 1.00 63.03 88 MET A CA 1
ATOM 677 C C . MET A 1 88 ? 20.378 -7.339 3.549 1.00 63.03 88 MET A C 1
ATOM 679 O O . MET A 1 88 ? 20.722 -7.861 2.487 1.00 63.03 88 MET A O 1
ATOM 683 N N . PHE A 1 89 ? 19.656 -8.032 4.428 1.00 65.75 89 PHE A N 1
ATOM 684 C CA . PHE A 1 89 ? 19.422 -9.466 4.268 1.00 65.75 89 PHE A CA 1
ATOM 685 C C . PHE A 1 89 ? 18.635 -9.811 3.002 1.00 65.75 89 PHE A C 1
ATOM 687 O O . PHE A 1 89 ? 18.948 -10.802 2.343 1.00 65.75 89 PHE A O 1
ATOM 694 N N . ALA A 1 90 ? 17.632 -9.016 2.629 1.00 57.06 90 ALA A N 1
ATOM 695 C CA . ALA A 1 90 ? 16.821 -9.310 1.447 1.00 57.06 90 ALA A CA 1
ATOM 696 C C . ALA A 1 90 ? 17.605 -9.124 0.138 1.00 57.06 90 ALA A C 1
ATOM 698 O O . ALA A 1 90 ? 17.431 -9.925 -0.786 1.00 57.06 90 ALA A O 1
ATOM 699 N N . ASP A 1 91 ? 18.525 -8.160 0.092 1.00 63.12 91 ASP A N 1
ATOM 700 C CA . ASP A 1 91 ? 19.510 -8.042 -0.987 1.00 63.12 91 ASP A CA 1
ATOM 701 C C . ASP A 1 91 ? 20.398 -9.278 -1.013 1.00 63.12 91 ASP A C 1
ATOM 703 O O . ASP A 1 91 ? 20.525 -9.923 -2.055 1.00 63.12 91 ASP A O 1
ATOM 707 N N . ALA A 1 92 ? 20.922 -9.681 0.149 1.00 74.62 92 ALA A N 1
ATOM 708 C CA . ALA A 1 92 ? 21.754 -10.871 0.260 1.00 74.62 92 ALA A CA 1
ATOM 709 C C . ALA A 1 92 ? 21.051 -12.113 -0.312 1.00 74.62 92 ALA A C 1
ATOM 711 O O . ALA A 1 92 ? 21.614 -12.822 -1.144 1.00 74.62 92 ALA A O 1
ATOM 712 N N . LEU A 1 93 ? 19.785 -12.335 0.061 1.00 71.94 93 LEU A N 1
ATOM 713 C CA . LEU A 1 93 ? 18.975 -13.433 -0.465 1.00 71.94 93 LEU A CA 1
ATOM 714 C C . LEU A 1 93 ? 18.760 -13.320 -1.977 1.00 71.94 93 LEU A C 1
ATOM 716 O O . LEU A 1 93 ? 18.773 -14.338 -2.662 1.00 71.94 93 LEU A O 1
ATOM 720 N N . THR A 1 94 ? 18.536 -12.114 -2.497 1.00 71.38 94 THR A N 1
ATOM 721 C CA . THR A 1 94 ? 18.316 -11.885 -3.931 1.00 71.38 94 THR A CA 1
ATOM 722 C C . THR A 1 94 ? 19.550 -12.271 -4.739 1.00 71.38 94 THR A C 1
ATOM 724 O O . THR A 1 94 ? 19.430 -13.038 -5.693 1.00 71.38 94 THR A O 1
ATOM 727 N N . TYR A 1 95 ? 20.738 -11.841 -4.312 1.00 80.69 95 TYR A N 1
ATOM 728 C CA . TYR A 1 95 ? 21.988 -12.209 -4.976 1.00 80.69 95 TYR A CA 1
ATOM 729 C C . TYR A 1 95 ? 22.321 -13.692 -4.817 1.00 80.69 95 TYR A C 1
ATOM 731 O O . TYR A 1 95 ? 22.689 -14.345 -5.789 1.00 80.69 95 TYR A O 1
ATOM 739 N N . PHE A 1 96 ? 22.111 -14.275 -3.634 1.00 81.81 96 PHE A N 1
ATOM 740 C CA . PHE A 1 96 ? 22.271 -15.718 -3.453 1.00 81.81 96 PHE A CA 1
ATOM 741 C C . PHE A 1 96 ? 21.301 -16.524 -4.324 1.00 81.81 96 PHE A C 1
ATOM 743 O O . PHE A 1 96 ? 21.694 -17.537 -4.894 1.00 81.81 96 PHE A O 1
ATOM 750 N N . ARG A 1 97 ? 20.055 -16.064 -4.494 1.00 71.88 97 ARG A N 1
ATOM 751 C CA . ARG A 1 97 ? 19.088 -16.678 -5.416 1.00 71.88 97 ARG A CA 1
ATOM 752 C C . ARG A 1 97 ? 19.545 -16.585 -6.865 1.00 71.88 97 ARG A C 1
ATOM 754 O O . ARG A 1 97 ? 19.459 -17.588 -7.559 1.00 71.88 97 ARG A O 1
ATOM 761 N N . ALA A 1 98 ? 20.033 -15.426 -7.306 1.00 75.44 98 ALA A N 1
ATOM 762 C CA . ALA A 1 98 ? 20.592 -15.273 -8.648 1.00 75.44 98 ALA A CA 1
ATOM 763 C C . ALA A 1 98 ? 21.764 -16.244 -8.868 1.00 75.44 98 ALA A C 1
ATOM 765 O O . ALA A 1 98 ? 21.795 -16.956 -9.866 1.00 75.44 98 ALA A O 1
ATOM 766 N N . GLY A 1 99 ? 22.651 -16.373 -7.878 1.00 78.75 99 GLY A N 1
ATOM 767 C CA . GLY A 1 99 ? 23.743 -17.345 -7.900 1.00 78.75 99 GLY A CA 1
ATOM 768 C C . GLY A 1 99 ? 23.278 -18.804 -7.986 1.00 78.75 99 GLY A C 1
ATOM 769 O O . GLY A 1 99 ? 23.849 -19.565 -8.755 1.00 78.75 99 GLY A O 1
ATOM 770 N N . LEU A 1 100 ? 22.216 -19.190 -7.267 1.00 76.12 100 LEU A N 1
ATOM 771 C CA . LEU A 1 100 ? 21.648 -20.549 -7.321 1.00 76.12 100 LEU A CA 1
ATOM 772 C C . LEU A 1 100 ? 20.894 -20.856 -8.623 1.00 76.12 100 LEU A C 1
ATOM 774 O O . LEU A 1 100 ? 20.693 -22.021 -8.951 1.00 76.12 100 LEU A O 1
ATOM 778 N N . VAL A 1 101 ? 20.453 -19.836 -9.366 1.00 76.38 101 VAL A N 1
ATOM 779 C CA . VAL A 1 101 ? 19.929 -20.034 -10.728 1.00 76.38 101 VAL A CA 1
ATOM 780 C C . VAL A 1 101 ? 21.064 -20.415 -11.685 1.00 76.38 101 VAL A C 1
ATOM 782 O O . VAL A 1 101 ? 20.836 -21.201 -12.601 1.00 76.38 101 VAL A O 1
ATOM 785 N N . ILE A 1 102 ? 22.270 -19.885 -11.457 1.00 82.44 102 ILE A N 1
ATOM 786 C CA . ILE A 1 102 ? 23.471 -20.170 -12.255 1.00 82.44 102 ILE A CA 1
ATOM 787 C C . ILE A 1 102 ? 24.071 -21.530 -11.866 1.00 82.44 102 ILE A C 1
ATOM 789 O O . ILE A 1 102 ? 24.352 -22.350 -12.735 1.00 82.44 102 ILE A O 1
ATOM 793 N N . ASP A 1 103 ? 24.245 -21.772 -10.565 1.00 83.62 103 ASP A N 1
ATOM 794 C CA . ASP A 1 103 ? 24.771 -23.017 -9.994 1.00 83.62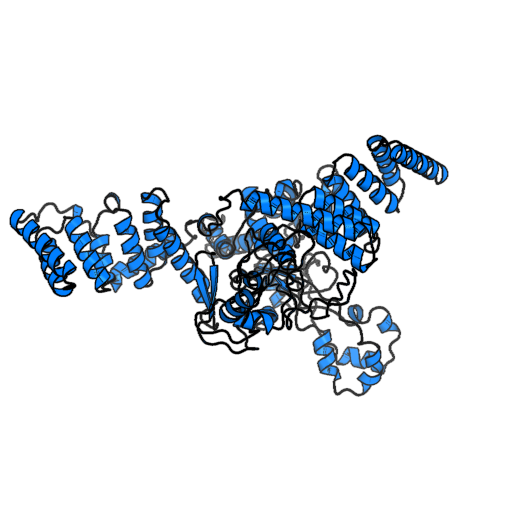 103 ASP A CA 1
ATOM 795 C C . ASP A 1 103 ? 23.882 -23.480 -8.827 1.00 83.62 103 ASP A C 1
ATOM 797 O O . ASP A 1 103 ? 24.061 -23.032 -7.685 1.00 83.62 103 ASP A O 1
ATOM 801 N N . PRO A 1 104 ? 22.913 -24.372 -9.099 1.00 78.12 104 PRO A N 1
ATOM 802 C CA . PRO A 1 104 ? 21.999 -24.893 -8.086 1.00 78.12 104 PRO A CA 1
ATOM 803 C C . PRO A 1 104 ? 22.688 -25.613 -6.920 1.00 78.12 104 PRO A C 1
ATOM 805 O O . PRO A 1 104 ? 22.142 -25.626 -5.815 1.00 78.12 104 PRO A O 1
ATOM 808 N N . ASP A 1 105 ? 23.891 -26.153 -7.139 1.00 80.69 105 ASP A N 1
ATOM 809 C CA . ASP A 1 105 ? 24.609 -27.004 -6.184 1.00 80.69 105 ASP A CA 1
ATOM 810 C C . ASP A 1 105 ? 25.730 -26.255 -5.445 1.00 80.69 105 ASP A C 1
ATOM 812 O O . ASP A 1 105 ? 26.556 -26.855 -4.746 1.00 80.69 105 ASP A O 1
ATOM 816 N N . SER A 1 106 ? 25.752 -24.921 -5.546 1.00 82.56 106 SER A N 1
ATOM 817 C CA . SER A 1 106 ? 26.783 -24.088 -4.931 1.00 82.56 106 SER A CA 1
ATOM 818 C C . SER A 1 106 ? 26.841 -24.268 -3.409 1.00 82.56 106 SER A C 1
ATOM 820 O O . SER A 1 106 ? 26.022 -23.742 -2.637 1.00 82.56 106 SER A O 1
ATOM 822 N N . LEU A 1 107 ? 27.881 -24.972 -2.949 1.00 86.38 107 LEU A N 1
ATOM 823 C CA . LEU A 1 107 ? 28.143 -25.185 -1.525 1.00 86.38 107 LEU A CA 1
ATOM 824 C C . LEU A 1 107 ? 28.379 -23.860 -0.798 1.00 86.38 107 LEU A C 1
ATOM 826 O O . LEU A 1 107 ? 27.868 -23.674 0.305 1.00 86.38 107 LEU A O 1
ATOM 830 N N . THR A 1 108 ? 29.097 -22.922 -1.427 1.00 85.62 108 THR A N 1
ATOM 831 C CA . THR A 1 108 ? 29.394 -21.603 -0.853 1.00 85.62 108 THR A CA 1
ATOM 832 C C . THR A 1 108 ? 28.116 -20.824 -0.571 1.00 85.62 108 THR A C 1
ATOM 834 O O . THR A 1 108 ? 27.913 -20.390 0.562 1.00 85.62 108 THR A O 1
ATOM 837 N N . ILE A 1 109 ? 27.220 -20.695 -1.557 1.00 77.31 109 ILE A N 1
ATOM 838 C CA . ILE A 1 109 ? 25.956 -19.967 -1.377 1.00 77.31 109 ILE A CA 1
ATOM 839 C C . ILE A 1 109 ? 25.092 -20.648 -0.315 1.00 77.31 109 ILE A C 1
ATOM 841 O O . ILE A 1 109 ? 24.556 -19.988 0.574 1.00 77.31 109 ILE A O 1
ATOM 845 N N . THR A 1 110 ? 25.004 -21.977 -0.352 1.00 73.94 110 THR A N 1
ATOM 846 C CA . THR A 1 110 ? 24.246 -22.749 0.638 1.00 73.94 110 THR A CA 1
ATOM 847 C C . THR A 1 110 ? 24.762 -22.518 2.063 1.00 73.94 110 THR A C 1
ATOM 849 O O . THR A 1 110 ? 23.978 -22.432 3.012 1.00 73.94 110 THR A O 1
ATOM 852 N N . GLN A 1 111 ? 26.079 -22.403 2.243 1.00 78.56 111 GLN A N 1
ATOM 853 C CA . GLN A 1 111 ? 26.702 -22.149 3.541 1.00 78.56 111 GLN A CA 1
ATOM 854 C C . GLN A 1 111 ? 26.463 -20.711 4.018 1.00 78.56 111 GLN A C 1
ATOM 856 O O . GLN A 1 111 ? 26.112 -20.513 5.182 1.00 78.56 111 GLN A O 1
ATOM 861 N N . GLU A 1 112 ? 26.559 -19.727 3.122 1.00 83.50 112 GLU A N 1
ATOM 862 C CA . GLU A 1 112 ? 26.239 -18.329 3.429 1.00 83.50 112 GLU A CA 1
ATOM 863 C C . GLU A 1 112 ? 24.762 -18.144 3.791 1.00 83.50 112 GLU A C 1
ATOM 865 O O . GLU A 1 112 ? 24.451 -17.504 4.793 1.00 83.50 112 GLU A O 1
ATOM 870 N N . LEU A 1 113 ? 23.839 -18.790 3.072 1.00 73.75 113 LEU A N 1
ATOM 871 C CA . LEU A 1 113 ? 22.410 -18.783 3.403 1.00 73.75 113 LEU A CA 1
ATOM 872 C C . LEU A 1 113 ? 22.128 -19.391 4.784 1.00 73.75 113 LEU A C 1
ATOM 874 O O . LEU A 1 113 ? 21.282 -18.880 5.520 1.00 73.75 113 LEU A O 1
ATOM 878 N N . LYS A 1 114 ? 22.852 -20.448 5.177 1.00 74.06 114 LYS A N 1
ATOM 879 C CA . LYS A 1 114 ? 22.766 -21.025 6.533 1.00 74.06 114 LYS A CA 1
ATOM 880 C C . LYS A 1 114 ? 23.301 -20.064 7.595 1.00 74.06 114 LYS A C 1
ATOM 882 O O . LYS A 1 114 ? 22.715 -19.966 8.672 1.00 74.06 114 LYS A O 1
ATOM 887 N N . THR A 1 115 ? 24.406 -19.372 7.324 1.00 77.38 115 THR A N 1
ATOM 888 C CA . THR A 1 115 ? 24.959 -18.352 8.230 1.00 77.38 115 THR A CA 1
ATOM 889 C C . THR A 1 115 ? 23.983 -17.194 8.393 1.00 77.38 115 THR A C 1
ATOM 891 O O . THR A 1 115 ? 23.634 -16.846 9.519 1.00 77.38 115 THR A O 1
ATOM 894 N N . LEU A 1 116 ? 23.466 -16.675 7.281 1.00 73.75 116 LEU A N 1
ATOM 895 C CA . LEU A 1 116 ? 22.445 -15.638 7.231 1.00 73.75 116 LEU A CA 1
ATOM 896 C C . LEU A 1 116 ? 21.203 -16.041 8.036 1.00 73.75 116 LEU A C 1
ATOM 898 O O . LEU A 1 116 ? 20.745 -15.292 8.896 1.00 73.75 116 LEU A O 1
ATOM 902 N N . GLN A 1 117 ? 20.708 -17.264 7.833 1.00 70.50 117 GLN A N 1
ATOM 903 C CA . GLN A 1 117 ? 19.614 -17.818 8.624 1.00 70.50 117 GLN A CA 1
ATOM 904 C C . GLN A 1 117 ? 19.942 -17.795 10.122 1.00 70.50 117 GLN A C 1
ATOM 906 O O . GLN A 1 117 ? 19.139 -17.301 10.906 1.00 70.50 117 GLN A O 1
ATOM 911 N N . LYS A 1 118 ? 21.114 -18.286 10.546 1.00 74.62 118 LYS A N 1
ATOM 912 C CA . LYS A 1 118 ? 21.507 -18.283 11.967 1.00 74.62 118 LYS A CA 1
ATOM 913 C C . LYS A 1 118 ? 21.555 -16.876 12.559 1.00 74.62 118 LYS A C 1
ATOM 915 O O . LYS A 1 118 ? 21.105 -16.708 13.688 1.00 74.62 118 LYS A O 1
ATOM 920 N N . VAL A 1 119 ? 22.073 -15.894 11.820 1.00 73.19 119 VAL A N 1
ATOM 921 C CA . VAL A 1 119 ? 22.117 -14.488 12.255 1.00 73.19 119 VAL A CA 1
ATOM 922 C C . VAL A 1 119 ? 20.702 -13.969 12.487 1.00 73.19 119 VAL A C 1
ATOM 924 O O . VAL A 1 119 ? 20.398 -13.527 13.592 1.00 73.19 119 VAL A O 1
ATOM 927 N N . ILE A 1 120 ? 19.809 -14.134 11.506 1.00 67.25 120 ILE A N 1
ATOM 928 C CA . ILE A 1 120 ? 18.430 -13.645 11.616 1.00 67.25 120 ILE A CA 1
ATOM 929 C C . ILE A 1 120 ? 17.685 -14.326 12.779 1.00 67.25 120 ILE A C 1
ATOM 931 O O . ILE A 1 120 ? 16.922 -13.681 13.497 1.00 67.25 120 ILE A O 1
ATOM 935 N N . LEU A 1 121 ? 17.918 -15.623 13.008 1.00 67.44 121 LEU A N 1
ATOM 936 C CA . LEU A 1 121 ? 17.307 -16.362 14.120 1.00 67.44 121 LEU A CA 1
ATOM 937 C C . LEU A 1 121 ? 17.885 -16.001 15.489 1.00 67.44 121 LEU A C 1
ATOM 939 O O . LEU A 1 121 ? 17.164 -16.037 16.487 1.00 67.44 121 LEU A O 1
ATOM 943 N N . LYS A 1 122 ? 19.176 -15.666 15.559 1.00 70.69 122 LYS A N 1
ATOM 944 C CA . LYS A 1 122 ? 19.811 -15.195 16.792 1.00 70.69 122 LYS A CA 1
ATOM 945 C C . LYS A 1 122 ? 19.243 -13.835 17.191 1.00 70.69 122 LYS A C 1
ATOM 947 O O . LYS A 1 122 ? 18.786 -13.692 18.319 1.00 70.69 122 LYS A O 1
ATOM 952 N N . GLU A 1 123 ? 19.179 -12.899 16.247 1.00 64.62 123 GLU A N 1
ATOM 953 C CA . GLU A 1 123 ? 18.561 -11.586 16.458 1.00 64.62 123 GLU A CA 1
ATOM 954 C C . GLU A 1 123 ? 17.081 -11.717 16.835 1.00 64.62 123 GLU A C 1
ATOM 956 O O . GLU A 1 123 ? 16.608 -11.036 17.738 1.00 64.62 123 GLU A O 1
ATOM 961 N N . GLN A 1 124 ? 16.347 -12.639 16.199 1.00 60.94 124 GLN A N 1
ATOM 962 C CA . GLN A 1 124 ? 14.970 -12.952 16.586 1.00 60.94 124 GLN A CA 1
ATOM 963 C C . GLN A 1 124 ? 14.870 -13.339 18.064 1.00 60.94 124 GLN A C 1
ATOM 965 O O . GLN A 1 124 ? 13.959 -12.877 18.746 1.00 60.94 124 GLN A O 1
ATOM 970 N N . LYS A 1 125 ? 15.767 -14.209 18.540 1.00 62.09 125 LYS A N 1
ATOM 971 C CA . LYS A 1 125 ? 15.745 -14.701 19.918 1.00 62.09 125 LYS A CA 1
ATOM 972 C C . LYS A 1 125 ? 16.084 -13.590 20.916 1.00 62.09 125 LYS A C 1
ATOM 974 O O . LYS A 1 125 ? 15.400 -13.442 21.920 1.00 62.09 125 LYS A O 1
ATOM 979 N N . GLU A 1 126 ? 17.086 -12.775 20.599 1.00 61.09 126 GLU A N 1
ATOM 980 C CA . GLU A 1 126 ? 17.482 -11.621 21.414 1.00 61.09 126 GLU A CA 1
ATOM 981 C C . GLU A 1 126 ? 16.353 -10.581 21.518 1.00 61.09 126 GLU A C 1
ATOM 983 O O . GLU A 1 126 ? 16.097 -10.060 22.602 1.00 61.09 126 GLU A O 1
ATOM 988 N N . VAL A 1 127 ? 15.619 -10.334 20.426 1.00 56.09 127 VAL A N 1
ATOM 989 C CA . VAL A 1 127 ? 14.460 -9.426 20.419 1.00 56.09 127 VAL A CA 1
ATOM 990 C C . VAL A 1 127 ? 13.244 -10.036 21.116 1.00 56.09 127 VAL A C 1
ATOM 992 O O . VAL A 1 127 ? 12.533 -9.321 21.812 1.00 56.09 127 VAL A O 1
ATOM 995 N N . SER A 1 128 ? 12.971 -11.338 20.962 1.00 51.47 128 SER A N 1
ATOM 996 C CA . SER A 1 128 ? 11.838 -11.974 21.653 1.00 51.47 128 SER A CA 1
ATOM 997 C C . SER A 1 128 ? 12.003 -11.988 23.173 1.00 51.47 128 SER A C 1
ATOM 999 O O . SER A 1 128 ? 11.003 -11.962 23.886 1.00 51.47 128 SER A O 1
ATOM 1001 N N . ASP A 1 129 ? 13.250 -12.002 23.652 1.00 46.78 129 ASP A N 1
ATOM 1002 C CA . ASP A 1 129 ? 13.591 -11.930 25.076 1.00 46.78 129 ASP A CA 1
ATOM 1003 C C . ASP A 1 129 ? 13.565 -10.475 25.603 1.00 46.78 129 ASP A C 1
ATOM 1005 O O . ASP A 1 129 ? 13.365 -10.243 26.797 1.00 46.78 129 ASP A O 1
ATOM 1009 N N . GLN A 1 130 ? 13.689 -9.477 24.719 1.00 51.56 130 GLN A N 1
ATOM 1010 C CA . GLN A 1 130 ? 13.495 -8.055 25.014 1.00 51.56 130 GLN A CA 1
ATOM 1011 C C . GLN A 1 130 ? 12.042 -7.660 24.738 1.00 51.56 130 GLN A C 1
ATOM 1013 O O . GLN A 1 130 ? 11.686 -7.189 23.659 1.00 51.56 130 GLN A O 1
ATOM 1018 N N . ALA A 1 131 ? 11.175 -7.850 25.726 1.00 44.03 131 ALA A N 1
ATOM 1019 C CA . ALA A 1 131 ? 9.768 -7.473 25.661 1.00 44.03 131 ALA A CA 1
ATOM 1020 C C . ALA A 1 131 ? 9.545 -5.946 25.517 1.00 44.03 131 ALA A C 1
ATOM 1022 O O . ALA A 1 131 ? 9.040 -5.332 26.447 1.00 44.03 131 ALA A O 1
ATOM 1023 N N . SER A 1 132 ? 9.902 -5.302 24.393 1.00 44.25 132 SER A N 1
ATOM 1024 C CA . SER A 1 132 ? 9.480 -3.918 24.098 1.00 44.25 132 SER A CA 1
ATOM 1025 C C . SER A 1 132 ? 9.729 -3.388 22.670 1.00 44.25 132 SER A C 1
ATOM 1027 O O . SER A 1 132 ? 9.847 -2.174 22.508 1.00 44.25 132 SER A O 1
ATOM 1029 N N . CYS A 1 133 ? 9.756 -4.198 21.603 1.00 42.69 133 CYS A N 1
ATOM 1030 C CA . CYS A 1 133 ? 9.444 -3.635 20.275 1.00 42.69 133 CYS A CA 1
ATOM 1031 C C . CYS A 1 133 ? 7.920 -3.665 20.089 1.00 42.69 133 CYS A C 1
ATOM 1033 O O . CYS A 1 133 ? 7.370 -4.515 19.392 1.00 42.69 133 CYS A O 1
ATOM 1035 N N . ILE A 1 134 ? 7.215 -2.807 20.834 1.00 53.59 134 ILE A N 1
ATOM 1036 C CA . ILE A 1 134 ? 5.752 -2.729 20.790 1.00 53.59 134 ILE A CA 1
ATOM 1037 C C . ILE A 1 134 ? 5.385 -2.042 19.474 1.00 53.59 134 ILE A C 1
ATOM 1039 O O . ILE A 1 134 ? 5.432 -0.817 19.367 1.00 53.59 134 ILE A O 1
ATOM 1043 N N . TYR A 1 135 ? 5.057 -2.832 18.450 1.00 63.97 135 TYR A N 1
ATOM 1044 C CA . TYR A 1 135 ? 4.375 -2.322 17.265 1.00 63.97 135 TYR A CA 1
ATOM 1045 C C . TYR A 1 135 ? 3.115 -1.581 17.728 1.00 63.97 135 TYR A C 1
ATOM 1047 O O . TYR A 1 135 ? 2.228 -2.183 18.330 1.00 63.97 135 TYR A O 1
ATOM 1055 N N . SER A 1 136 ? 3.054 -0.273 17.478 1.00 73.88 136 SER A N 1
ATOM 1056 C CA . SER A 1 136 ? 1.880 0.544 17.768 1.00 73.88 136 SER A CA 1
ATOM 1057 C C . SER A 1 136 ? 1.408 1.192 16.472 1.00 73.88 136 SER A C 1
ATOM 1059 O O . SER A 1 136 ? 2.103 2.048 15.923 1.00 73.88 136 SER A O 1
ATOM 1061 N N . PRO A 1 137 ? 0.221 0.844 15.953 1.00 77.44 137 PRO A N 1
ATOM 1062 C CA . PRO A 1 137 ? -0.288 1.493 14.749 1.00 77.44 137 PRO A CA 1
ATOM 1063 C C . PRO A 1 137 ? -0.583 2.986 14.983 1.00 77.44 137 PRO A C 1
ATOM 1065 O O . PRO A 1 137 ? -0.615 3.769 14.033 1.00 77.44 137 PRO A O 1
ATOM 1068 N N . LEU A 1 138 ? -0.768 3.393 16.246 1.00 80.50 138 LEU A N 1
ATOM 1069 C CA . LEU A 1 138 ? -0.983 4.782 16.649 1.00 80.50 138 LEU A CA 1
ATOM 1070 C C . LEU A 1 138 ? 0.299 5.616 16.587 1.00 80.50 138 LEU A C 1
ATOM 1072 O O . LEU A 1 138 ? 0.222 6.795 16.259 1.00 80.50 138 LEU A O 1
ATOM 1076 N N . SER A 1 139 ? 1.474 5.027 16.839 1.00 72.06 139 SER A N 1
ATOM 1077 C CA . SER A 1 139 ? 2.744 5.750 16.677 1.00 72.06 139 SER A CA 1
ATOM 1078 C C . SER A 1 139 ? 3.093 5.973 15.201 1.00 72.06 139 SER A C 1
ATOM 1080 O O . SER A 1 139 ? 3.709 6.978 14.855 1.00 72.06 139 SER A O 1
ATOM 1082 N N . LEU A 1 140 ? 2.640 5.078 14.316 1.00 67.00 140 LEU A N 1
ATOM 1083 C CA . LEU A 1 140 ? 2.811 5.193 12.864 1.00 67.00 140 LEU A CA 1
ATOM 1084 C C . LEU A 1 140 ? 1.859 6.212 12.220 1.00 67.00 140 LEU A C 1
ATOM 1086 O O . LEU A 1 140 ? 2.150 6.745 11.148 1.00 67.00 140 LEU A O 1
ATOM 1090 N N . CYS A 1 141 ? 0.714 6.482 12.851 1.00 71.06 141 CYS A N 1
ATOM 1091 C CA . CYS A 1 141 ? -0.326 7.353 12.312 1.00 71.06 141 CYS A CA 1
ATOM 1092 C C . CYS A 1 141 ? -0.516 8.583 13.206 1.00 71.06 141 CYS A C 1
ATOM 1094 O O . CYS A 1 141 ? -1.190 8.527 14.232 1.00 71.06 141 CYS A O 1
ATOM 1096 N N . ASN A 1 142 ? 0.018 9.735 12.791 1.00 75.19 142 ASN A N 1
ATOM 1097 C CA . ASN A 1 142 ? -0.164 10.970 13.553 1.00 75.19 142 ASN A CA 1
ATOM 1098 C C . ASN A 1 142 ? -1.603 11.522 13.462 1.00 75.19 142 ASN A C 1
ATOM 1100 O O . ASN A 1 142 ? -2.385 11.199 12.558 1.00 75.19 142 ASN A O 1
ATOM 1104 N N . GLN A 1 143 ? -1.934 12.417 14.396 1.00 83.25 143 GLN A N 1
ATOM 1105 C CA . GLN A 1 143 ? -3.225 13.101 14.437 1.00 83.25 143 GLN A CA 1
ATOM 1106 C C . GLN A 1 143 ? -3.245 14.445 13.685 1.00 83.25 143 GLN A C 1
ATOM 1108 O O . GLN A 1 143 ? -4.148 15.249 13.906 1.00 83.25 143 GLN A O 1
ATOM 1113 N N . ALA A 1 144 ? -2.291 14.734 12.792 1.00 80.56 144 ALA A N 1
ATOM 1114 C CA . ALA A 1 144 ? -2.185 16.049 12.150 1.00 80.56 144 ALA A CA 1
ATOM 1115 C C . ALA A 1 144 ? -3.426 16.402 11.312 1.00 80.56 144 ALA A C 1
ATOM 1117 O O . ALA A 1 144 ? -4.048 15.528 10.705 1.00 80.56 144 ALA A O 1
ATOM 1118 N N . ILE A 1 145 ? -3.777 17.688 11.269 1.00 81.00 145 ILE A N 1
ATOM 1119 C CA . ILE A 1 145 ? -4.893 18.225 10.474 1.00 81.00 145 ILE A CA 1
ATOM 1120 C C . ILE A 1 145 ? -4.589 18.068 8.982 1.00 81.00 145 ILE A C 1
ATOM 1122 O O . ILE A 1 145 ? -3.453 18.316 8.550 1.00 81.00 145 ILE A O 1
ATOM 1126 N N . TYR A 1 146 ? -5.581 17.640 8.198 1.00 80.56 146 TYR A N 1
ATOM 1127 C CA . TYR A 1 146 ? -5.467 17.655 6.748 1.00 80.56 146 TYR A CA 1
ATOM 1128 C C . TYR A 1 146 ? -5.842 19.043 6.224 1.00 80.56 146 TYR A C 1
ATOM 1130 O O . TYR A 1 146 ? -6.758 19.681 6.719 1.00 80.56 146 TYR A O 1
ATOM 1138 N N . PRO A 1 147 ? -5.114 19.572 5.253 1.00 67.75 147 PRO A N 1
ATOM 1139 C CA . PRO A 1 147 ? -5.377 20.908 4.731 1.00 67.75 147 PRO A CA 1
ATOM 1140 C C . PRO A 1 147 ? -6.730 20.975 4.033 1.00 67.75 147 PRO A C 1
ATOM 1142 O O . PRO A 1 147 ? -7.049 20.092 3.239 1.00 67.75 147 PRO A O 1
ATOM 1145 N N . GLY A 1 148 ? -7.519 22.004 4.344 1.00 73.56 148 GLY A N 1
ATOM 1146 C CA . GLY A 1 148 ? -8.936 22.058 3.996 1.00 73.56 148 GLY A CA 1
ATOM 1147 C C . GLY A 1 148 ? -9.850 21.449 5.062 1.00 73.56 148 GLY A C 1
ATOM 1148 O O . GLY A 1 148 ? -11.041 21.745 5.046 1.00 73.56 148 GLY A O 1
ATOM 1149 N N . ASP A 1 149 ? -9.331 20.677 6.029 1.00 84.31 149 ASP A N 1
ATOM 1150 C CA . ASP A 1 149 ? -10.125 20.227 7.181 1.00 84.31 149 ASP A CA 1
ATOM 1151 C C . ASP A 1 149 ? -10.613 21.414 8.012 1.00 84.31 149 ASP A C 1
ATOM 1153 O O . ASP A 1 149 ? -11.627 21.299 8.671 1.00 84.31 149 ASP A O 1
ATOM 1157 N N . ASP A 1 150 ? -9.925 22.554 8.007 1.00 82.44 150 ASP A N 1
ATOM 1158 C CA . ASP A 1 150 ? -10.399 23.787 8.634 1.00 82.44 150 ASP A CA 1
ATOM 1159 C C . ASP A 1 150 ? -11.698 24.282 7.980 1.00 82.44 150 ASP A C 1
ATOM 1161 O O . ASP A 1 150 ? -12.668 24.553 8.684 1.00 82.44 150 ASP A O 1
ATOM 1165 N N . LYS A 1 151 ? -11.763 24.296 6.642 1.00 85.00 151 LYS A N 1
ATOM 1166 C CA . LYS A 1 151 ? -12.980 24.639 5.891 1.00 85.00 151 LYS A CA 1
ATOM 1167 C C . LYS A 1 151 ? -14.066 23.587 6.092 1.00 85.00 151 LYS A C 1
ATOM 1169 O O . LYS A 1 151 ? -15.207 23.947 6.363 1.00 85.00 151 LYS A O 1
ATOM 1174 N N . LEU A 1 152 ? -13.714 22.299 6.050 1.00 88.12 152 LEU A N 1
ATOM 1175 C CA . LEU A 1 152 ? -14.655 21.212 6.345 1.00 88.12 152 LEU A CA 1
ATOM 1176 C C . LEU A 1 152 ? -15.172 21.280 7.788 1.00 88.12 152 LEU A C 1
ATOM 1178 O O . LEU A 1 152 ? -16.346 21.032 8.023 1.00 88.12 152 LEU A O 1
ATOM 1182 N N . LEU A 1 153 ? -14.330 21.662 8.749 1.00 91.38 153 LEU A N 1
ATOM 1183 C CA . LEU A 1 153 ? -14.712 21.866 10.144 1.00 91.38 153 LEU A CA 1
ATOM 1184 C C . LEU A 1 153 ? -15.708 23.021 10.274 1.00 91.38 153 LEU A C 1
ATOM 1186 O O . LEU A 1 153 ? -16.661 22.903 11.040 1.00 91.38 153 LEU A O 1
ATOM 1190 N N . VAL A 1 154 ? -15.509 24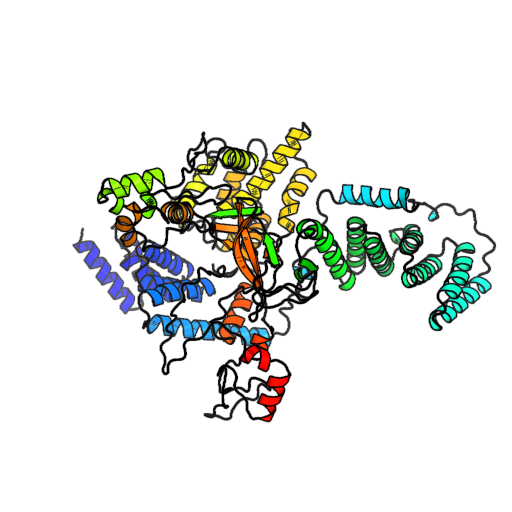.119 9.531 1.00 90.69 154 VAL A N 1
ATOM 1191 C CA . VAL A 1 154 ? -16.485 25.220 9.460 1.00 90.69 154 VAL A CA 1
ATOM 1192 C C . VAL A 1 154 ? -17.804 24.733 8.863 1.00 90.69 154 VAL A C 1
ATOM 1194 O O . VAL A 1 154 ? -18.846 24.968 9.465 1.00 90.69 154 VAL A O 1
ATOM 1197 N N . MET A 1 155 ? -17.768 24.000 7.747 1.00 91.25 155 MET A N 1
ATOM 1198 C CA . MET A 1 155 ? -18.974 23.442 7.120 1.00 91.25 155 MET A CA 1
ATOM 1199 C C . MET A 1 155 ? -19.722 22.488 8.059 1.00 91.25 155 MET A C 1
ATOM 1201 O O . MET A 1 155 ? -20.931 22.590 8.226 1.00 91.25 155 MET A O 1
ATOM 1205 N N . GLU A 1 156 ? -19.021 21.572 8.726 1.00 94.94 156 GLU A N 1
ATOM 1206 C CA . GLU A 1 156 ? -19.645 20.656 9.684 1.00 94.94 156 GLU A CA 1
ATOM 1207 C C . GLU A 1 156 ? -20.192 21.384 10.919 1.00 94.94 156 GLU A C 1
ATOM 1209 O O . GLU A 1 156 ? -21.202 20.966 11.491 1.00 94.94 156 GLU A O 1
ATOM 1214 N N . LYS A 1 157 ? -19.570 22.496 11.323 1.00 92.31 157 LYS A N 1
ATOM 1215 C CA . LYS A 1 157 ? -20.109 23.368 12.368 1.00 92.31 157 LYS A CA 1
ATOM 1216 C C . LYS A 1 157 ? -21.387 24.073 11.906 1.00 92.31 157 LYS A C 1
ATOM 1218 O O . LYS A 1 157 ? -22.350 24.106 12.663 1.00 92.31 157 LYS A O 1
ATOM 1223 N N . GLU A 1 158 ? -21.440 24.562 10.671 1.00 93.50 158 GLU A N 1
ATOM 1224 C CA . GLU A 1 158 ? -22.662 25.127 10.087 1.00 93.50 158 GLU A CA 1
ATOM 1225 C C . GLU A 1 158 ? -23.795 24.088 10.056 1.00 93.50 158 GLU A C 1
ATOM 1227 O O . GLU A 1 158 ? -24.940 24.410 10.363 1.00 93.50 158 GLU A O 1
ATOM 1232 N N . ILE A 1 159 ? -23.485 22.808 9.808 1.00 93.75 159 ILE A N 1
ATOM 1233 C CA . ILE A 1 159 ? -24.474 21.725 9.930 1.00 93.75 159 ILE A CA 1
ATOM 1234 C C . ILE A 1 159 ? -25.028 21.638 11.364 1.00 93.75 159 ILE A C 1
ATOM 1236 O O . ILE A 1 159 ? -26.235 21.458 11.532 1.00 93.75 159 ILE A O 1
ATOM 1240 N N . LEU A 1 160 ? -24.200 21.785 12.406 1.00 92.12 160 LEU A N 1
ATOM 1241 C CA . LEU A 1 160 ? -24.687 21.841 13.794 1.00 92.12 160 LEU A CA 1
ATOM 1242 C C . LEU A 1 160 ? -25.648 23.012 14.032 1.00 92.12 160 LEU A C 1
ATOM 1244 O O . LEU A 1 160 ? -26.683 22.832 14.679 1.00 92.12 160 LEU A O 1
ATOM 1248 N N . GLU A 1 161 ? -25.336 24.178 13.477 1.00 90.56 161 GLU A N 1
ATOM 1249 C CA . GLU A 1 161 ? -26.126 25.399 13.633 1.00 90.56 161 GLU A CA 1
ATOM 1250 C C . GLU A 1 161 ? -27.463 25.307 12.872 1.00 90.56 161 GLU A C 1
ATOM 1252 O O . GLU A 1 161 ? -28.532 25.511 13.450 1.00 90.56 161 GLU A O 1
ATOM 1257 N N . VAL A 1 162 ? -27.424 24.930 11.592 1.00 92.38 162 VAL A N 1
ATOM 1258 C CA . VAL A 1 162 ? -28.591 24.922 10.697 1.00 92.38 162 VAL A CA 1
ATOM 1259 C C . VAL A 1 162 ? -29.489 23.712 10.939 1.00 92.38 162 VAL A C 1
ATOM 1261 O O . VAL A 1 162 ? -30.703 23.863 11.065 1.00 92.38 162 VAL A O 1
ATOM 1264 N N . LYS A 1 163 ? -28.915 22.504 11.005 1.00 94.12 163 LYS A N 1
ATOM 1265 C CA . LYS A 1 163 ? -29.690 21.253 11.081 1.00 94.12 163 LYS A CA 1
ATOM 1266 C C . LYS A 1 163 ? -30.098 20.904 12.508 1.00 94.12 163 LYS A C 1
ATOM 1268 O O . LYS A 1 163 ? -31.187 20.375 12.715 1.00 94.12 163 LYS A O 1
ATOM 1273 N N . TYR A 1 164 ? -29.214 21.137 13.477 1.00 91.56 164 TYR A N 1
ATOM 1274 C CA . TYR A 1 164 ? -29.423 20.707 14.863 1.00 91.56 164 TYR A CA 1
ATOM 1275 C C . TYR A 1 164 ? -29.715 21.864 15.827 1.00 91.56 164 TYR A C 1
ATOM 1277 O O . TYR A 1 164 ? -30.004 21.606 16.996 1.00 91.56 164 TYR A O 1
ATOM 1285 N N . HIS A 1 165 ? -29.680 23.116 15.353 1.00 89.69 165 HIS A N 1
ATOM 1286 C CA . HIS A 1 165 ? -29.905 24.321 16.157 1.00 89.69 165 HIS A CA 1
ATOM 1287 C C . HIS A 1 165 ? -28.969 24.421 17.374 1.00 89.69 165 HIS A C 1
ATOM 1289 O O . HIS A 1 165 ? -29.353 24.904 18.441 1.00 89.69 165 HIS A O 1
ATOM 1295 N N . ILE A 1 166 ? -27.731 23.942 17.220 1.00 88.62 166 ILE A N 1
ATOM 1296 C CA . ILE A 1 166 ? -26.675 24.034 18.231 1.00 88.62 166 ILE A CA 1
ATOM 1297 C C . ILE A 1 166 ? -25.800 25.232 17.868 1.00 88.62 166 ILE A C 1
ATOM 1299 O O . ILE A 1 166 ? -24.940 25.143 16.998 1.00 88.62 166 ILE A O 1
ATOM 1303 N N . LEU A 1 167 ? -26.057 26.359 18.526 1.00 81.44 167 LEU A N 1
ATOM 1304 C CA . LEU A 1 167 ? -25.345 27.616 18.309 1.00 81.44 167 LEU A CA 1
ATOM 1305 C C . LEU A 1 167 ? -24.132 27.728 19.243 1.00 81.44 167 LEU A C 1
ATOM 1307 O O . LEU A 1 167 ? -24.108 27.136 20.328 1.00 81.44 167 LEU A O 1
ATOM 1311 N N . ASP A 1 168 ? -23.146 28.540 18.856 1.00 70.38 168 ASP A N 1
ATOM 1312 C CA . ASP A 1 168 ? -22.111 29.027 19.773 1.00 70.38 168 ASP A CA 1
ATOM 1313 C C . ASP A 1 168 ? -22.756 29.987 20.790 1.00 70.38 168 ASP A C 1
ATOM 1315 O O . ASP A 1 168 ? -22.714 31.205 20.640 1.00 70.38 168 ASP A O 1
ATOM 1319 N N . ASP A 1 169 ? -23.420 29.438 21.805 1.00 63.00 169 ASP A N 1
ATOM 1320 C CA . ASP A 1 169 ? -24.112 30.226 22.823 1.00 63.00 169 ASP A CA 1
ATOM 1321 C C . ASP A 1 169 ? -23.136 30.628 23.947 1.00 63.00 169 ASP A C 1
ATOM 1323 O O . ASP A 1 169 ? -22.612 29.758 24.656 1.00 63.00 169 ASP A O 1
ATOM 1327 N N . PRO A 1 170 ? -22.890 31.930 24.183 1.00 52.69 170 PRO A N 1
ATOM 1328 C CA . PRO A 1 170 ? -22.179 32.406 25.358 1.00 52.69 170 PRO A CA 1
ATOM 1329 C C . PRO A 1 170 ? -23.088 32.378 26.600 1.00 52.69 170 PRO A C 1
ATOM 1331 O O . PRO A 1 170 ? -23.122 33.337 27.364 1.00 52.69 170 PRO A O 1
ATOM 1334 N N . PHE A 1 171 ? -23.796 31.278 26.878 1.00 51.00 171 PHE A N 1
ATOM 1335 C CA . PHE A 1 171 ? -24.655 31.171 28.069 1.00 51.00 171 PHE A CA 1
ATOM 1336 C C . PHE A 1 171 ? -23.866 31.417 29.376 1.00 51.00 171 PHE A C 1
ATOM 1338 O O . PHE A 1 171 ? -24.415 31.856 30.384 1.00 51.00 171 PHE A O 1
ATOM 1345 N N . TYR A 1 172 ? -22.541 31.225 29.341 1.00 50.06 172 TYR A N 1
ATOM 1346 C CA . TYR A 1 172 ? -21.616 31.541 30.433 1.00 50.06 172 TYR A CA 1
ATOM 1347 C C . TYR A 1 172 ? -21.384 33.041 30.702 1.00 50.06 172 TYR A C 1
ATOM 1349 O O . TYR A 1 172 ? -20.707 33.366 31.677 1.00 50.06 172 TYR A O 1
ATOM 1357 N N . THR A 1 173 ? -21.939 33.969 29.912 1.00 44.50 173 THR A N 1
ATOM 1358 C CA . THR A 1 173 ? -21.828 35.419 30.176 1.00 44.50 173 THR A CA 1
ATOM 1359 C C . THR A 1 173 ? -23.081 36.042 30.795 1.00 44.50 173 THR A C 1
ATOM 1361 O O . THR A 1 173 ? -22.992 37.149 31.327 1.00 44.50 173 THR A O 1
ATOM 1364 N N . ASN A 1 174 ? -24.228 35.351 30.827 1.00 45.84 174 ASN A N 1
ATOM 1365 C CA . ASN A 1 174 ? -25.466 35.931 31.353 1.00 45.84 174 ASN A CA 1
ATOM 1366 C C . ASN A 1 174 ? -25.684 35.576 32.837 1.00 45.84 174 ASN A C 1
ATOM 1368 O O . ASN A 1 174 ? -26.473 34.700 33.186 1.00 45.84 174 ASN A O 1
ATOM 1372 N N . LYS A 1 175 ? -24.987 36.293 33.731 1.00 50.12 175 LYS A N 1
ATOM 1373 C CA . LYS A 1 175 ? -25.099 36.179 35.205 1.00 50.12 175 LYS A CA 1
ATOM 1374 C C . LYS A 1 175 ? -26.501 36.485 35.780 1.00 50.12 175 LYS A C 1
ATOM 1376 O O . LYS A 1 175 ? -26.688 36.397 36.988 1.00 50.12 175 LYS A O 1
ATOM 1381 N N . ASN A 1 176 ? -27.491 36.833 34.953 1.00 46.44 176 ASN A N 1
ATOM 1382 C CA . ASN A 1 176 ? -28.742 37.471 35.386 1.00 46.44 176 ASN A CA 1
ATOM 1383 C C . ASN A 1 176 ? -29.978 36.550 35.460 1.00 46.44 176 ASN A C 1
ATOM 1385 O O . ASN A 1 176 ? -31.104 37.040 35.509 1.00 46.44 176 ASN A O 1
ATOM 1389 N N . LYS A 1 177 ? -29.806 35.223 35.510 1.00 49.81 177 LYS A N 1
ATOM 1390 C CA . LYS A 1 177 ? -30.891 34.277 35.842 1.00 49.81 177 LYS A CA 1
ATOM 1391 C C . LYS A 1 177 ? -30.449 33.259 36.894 1.00 49.81 177 LYS A C 1
ATOM 1393 O O . LYS A 1 177 ? -30.553 32.055 36.691 1.00 49.81 177 LYS A O 1
ATOM 1398 N N . GLU A 1 178 ? -29.946 33.732 38.029 1.00 50.31 178 GLU A N 1
ATOM 1399 C CA . GLU A 1 178 ? -29.837 32.884 39.218 1.00 50.31 178 GLU A CA 1
ATOM 1400 C C . GLU A 1 178 ? -31.178 32.920 39.965 1.00 50.31 178 GLU A C 1
ATOM 1402 O O . GLU A 1 178 ? -31.446 33.819 40.760 1.00 50.31 178 GLU A O 1
ATOM 1407 N N . GLY A 1 179 ? -32.058 31.955 39.677 1.00 55.31 179 GLY A N 1
ATOM 1408 C CA . GLY A 1 179 ? -33.160 31.641 40.589 1.00 55.31 179 GLY A CA 1
ATOM 1409 C C . GLY A 1 179 ? -32.607 31.222 41.959 1.00 55.31 179 GLY A C 1
ATOM 1410 O O . GLY A 1 179 ? -31.444 30.831 42.064 1.00 55.31 179 GLY A O 1
ATOM 1411 N N . LYS A 1 180 ? -33.420 31.313 43.023 1.00 54.06 180 LYS A N 1
ATOM 1412 C CA . LYS A 1 180 ? -33.034 30.850 44.370 1.00 54.06 180 LYS A CA 1
ATOM 1413 C C . LYS A 1 180 ? -32.463 29.425 44.289 1.00 54.06 180 LYS A C 1
ATOM 1415 O O . LYS A 1 180 ? -33.197 28.492 43.979 1.00 54.06 180 LYS A O 1
ATOM 1420 N N . LYS A 1 181 ? -31.163 29.286 44.565 1.00 63.50 181 LYS A N 1
ATOM 1421 C CA . LYS A 1 181 ? -30.424 28.017 44.563 1.00 63.50 181 LYS A CA 1
ATOM 1422 C C . LYS A 1 181 ? -30.859 27.173 45.761 1.00 63.50 181 LYS A C 1
ATOM 1424 O O . LYS A 1 181 ? -30.335 27.348 46.859 1.00 63.50 181 LYS A O 1
ATOM 1429 N N . ASP A 1 182 ? -31.828 26.285 45.562 1.00 78.62 182 ASP A N 1
ATOM 1430 C CA . ASP A 1 182 ? -32.167 25.242 46.535 1.00 78.62 182 ASP A CA 1
ATOM 1431 C C . ASP A 1 182 ? -31.179 24.078 46.381 1.00 78.62 182 ASP A C 1
ATOM 1433 O O . ASP A 1 182 ? -31.442 23.074 45.716 1.00 78.62 182 ASP A O 1
ATOM 1437 N N . GLN A 1 183 ? -29.991 24.263 46.960 1.00 80.25 183 GLN A N 1
ATOM 1438 C CA . GLN A 1 183 ? -28.901 23.291 46.869 1.00 80.25 183 GLN A CA 1
ATOM 1439 C C . GLN A 1 183 ? -29.282 21.927 47.456 1.00 80.25 183 GLN A C 1
ATOM 1441 O O . GLN A 1 183 ? -28.808 20.902 46.970 1.00 80.25 183 GLN A O 1
ATOM 1446 N N . GLU A 1 184 ? -30.146 21.891 48.472 1.00 85.94 184 GLU A N 1
ATOM 1447 C CA . GLU A 1 184 ? -30.572 20.640 49.098 1.00 85.94 184 GLU A CA 1
ATOM 1448 C C . GLU A 1 184 ? -31.480 19.836 48.158 1.00 85.94 184 GLU A C 1
ATOM 1450 O O . GLU A 1 184 ? -31.306 18.623 48.002 1.00 85.94 184 GLU A O 1
ATOM 1455 N N . LEU A 1 185 ? -32.413 20.510 47.478 1.00 88.25 185 LEU A N 1
ATOM 1456 C CA . LEU A 1 185 ? -33.257 19.882 46.466 1.00 88.25 185 LEU A CA 1
ATOM 1457 C C . LEU A 1 185 ? -32.448 19.427 45.244 1.00 88.25 185 LEU A C 1
ATOM 1459 O O . LEU A 1 185 ? -32.682 18.322 44.752 1.00 88.25 185 LEU A O 1
ATOM 1463 N N . GLU A 1 186 ? -31.485 20.228 44.772 1.00 88.69 186 GLU A N 1
ATOM 1464 C CA . GLU A 1 186 ? -30.587 19.841 43.672 1.00 88.69 186 GLU A CA 1
ATOM 1465 C C . GLU A 1 186 ? -29.851 18.529 43.987 1.00 88.69 186 GLU A C 1
ATOM 1467 O O . GLU A 1 186 ? -29.900 17.590 43.190 1.00 88.69 186 GLU A O 1
ATOM 1472 N N . VAL A 1 187 ? -29.228 18.428 45.168 1.00 88.50 187 VAL A N 1
ATOM 1473 C CA . VAL A 1 187 ? -28.493 17.224 45.595 1.00 88.50 187 VAL A CA 1
ATOM 1474 C C . VAL A 1 187 ? -29.419 16.008 45.688 1.00 88.50 187 VAL A C 1
ATOM 1476 O O . VAL A 1 187 ? -29.070 14.941 45.179 1.00 88.50 187 VAL A O 1
ATOM 1479 N N . LYS A 1 188 ? -30.621 16.159 46.264 1.00 92.44 188 LYS A N 1
ATOM 1480 C CA . LYS A 1 188 ? -31.613 15.069 46.350 1.00 92.44 188 LYS A CA 1
ATOM 1481 C C . LYS A 1 188 ? -32.046 14.571 44.972 1.00 92.44 188 LYS A C 1
ATOM 1483 O O . LYS A 1 188 ? -32.138 13.366 44.757 1.00 92.44 188 LYS A O 1
ATOM 1488 N N . LEU A 1 189 ? -32.297 15.480 44.030 1.00 92.94 189 LEU A N 1
ATOM 1489 C CA . LEU A 1 189 ? -32.703 15.116 42.672 1.00 92.94 189 LEU A CA 1
ATOM 1490 C C . LEU A 1 189 ? -31.566 14.443 41.897 1.00 92.94 189 LEU A C 1
ATOM 1492 O O . LEU A 1 189 ? -31.807 13.469 41.191 1.00 92.94 189 LEU A O 1
ATOM 1496 N N . VAL A 1 190 ? -30.325 14.911 42.042 1.00 92.75 190 VAL A N 1
ATOM 1497 C CA . VAL A 1 190 ? -29.153 14.260 41.431 1.00 92.75 190 VAL A CA 1
ATOM 1498 C C . VAL A 1 190 ? -28.974 12.840 41.966 1.00 92.75 190 VAL A C 1
ATOM 1500 O O . VAL A 1 190 ? -28.759 11.920 41.177 1.00 92.75 190 VAL A O 1
ATOM 1503 N N . GLN A 1 191 ? -29.108 12.652 43.281 1.00 92.81 191 GLN A N 1
ATOM 1504 C CA . GLN A 1 191 ? -29.044 11.336 43.914 1.00 92.81 191 GLN A CA 1
ATOM 1505 C C . GLN A 1 191 ? -30.149 10.410 43.379 1.00 92.81 191 GLN A C 1
ATOM 1507 O O . GLN A 1 191 ? -29.858 9.303 42.929 1.00 92.81 191 GLN A O 1
ATOM 1512 N N . ALA A 1 192 ? -31.390 10.899 43.303 1.00 93.25 192 ALA A N 1
ATOM 1513 C CA . ALA A 1 192 ? -32.509 10.147 42.737 1.00 93.25 192 ALA A CA 1
ATOM 1514 C C . ALA A 1 192 ? -32.299 9.795 41.251 1.00 93.25 192 ALA A C 1
ATOM 1516 O O . ALA A 1 192 ? -32.637 8.695 40.815 1.00 93.25 192 ALA A O 1
ATOM 1517 N N . ALA A 1 193 ? -31.712 10.698 40.456 1.00 93.81 193 ALA A N 1
ATOM 1518 C CA . ALA A 1 193 ? -31.373 10.421 39.060 1.00 93.81 193 ALA A CA 1
ATOM 1519 C C . ALA A 1 193 ? -30.301 9.325 38.936 1.00 93.81 193 ALA A C 1
ATOM 1521 O O . ALA A 1 193 ? -30.375 8.492 38.030 1.00 93.81 193 ALA A O 1
ATOM 1522 N N . TYR A 1 194 ? -29.318 9.309 39.841 1.00 92.75 194 TYR A N 1
ATOM 1523 C CA . TYR A 1 194 ? -28.269 8.289 39.879 1.00 92.75 194 TYR A CA 1
ATOM 1524 C C . TYR A 1 194 ? -28.819 6.914 40.282 1.00 92.75 194 TYR A C 1
ATOM 1526 O O . TYR A 1 194 ? -28.466 5.898 39.681 1.00 92.75 194 TYR A O 1
ATOM 1534 N N . GLU A 1 195 ? -29.735 6.877 41.248 1.00 93.81 195 GLU A N 1
ATOM 1535 C CA . GLU A 1 195 ? -30.459 5.662 41.640 1.00 93.81 195 GLU A CA 1
ATOM 1536 C C . GLU A 1 195 ? -31.304 5.117 40.485 1.00 93.81 195 GLU A C 1
ATOM 1538 O O . GLU A 1 195 ? -31.223 3.931 40.175 1.00 93.81 195 GLU A O 1
ATOM 1543 N N . CYS A 1 196 ? -32.026 5.987 39.768 1.00 92.81 196 CYS A N 1
ATOM 1544 C CA . CYS A 1 196 ? -32.769 5.592 38.569 1.00 92.81 196 CYS A CA 1
ATOM 1545 C C . CYS A 1 196 ? -31.846 4.978 37.504 1.00 92.81 196 CYS A C 1
ATOM 1547 O O . CYS A 1 196 ? -32.188 3.949 36.930 1.00 92.81 196 CYS A O 1
ATOM 1549 N N . LEU A 1 197 ? -30.664 5.561 37.255 1.00 89.94 197 LEU A N 1
ATOM 1550 C CA . LEU A 1 197 ? -29.679 4.974 36.335 1.00 89.94 197 LEU A CA 1
ATOM 1551 C C . LEU A 1 197 ? -29.165 3.612 36.808 1.00 89.94 197 LEU A C 1
ATOM 1553 O O . LEU A 1 197 ? -28.986 2.714 35.990 1.00 89.94 197 LEU A O 1
ATOM 1557 N N . SER A 1 198 ? -28.932 3.458 38.112 1.00 89.88 198 SER A N 1
ATOM 1558 C CA . SER A 1 198 ? -28.471 2.196 38.703 1.00 89.88 198 SER A CA 1
ATOM 1559 C C . SER A 1 198 ? -29.515 1.079 38.569 1.00 89.88 198 SER A C 1
ATOM 1561 O O . SER A 1 198 ? -29.157 -0.093 38.503 1.00 89.88 198 SER A O 1
ATOM 1563 N N . CYS A 1 199 ? -30.794 1.449 38.473 1.00 91.75 199 CYS A N 1
ATOM 1564 C CA . CYS A 1 199 ? -31.922 0.558 38.201 1.00 91.75 199 CYS A CA 1
ATOM 1565 C C . CYS A 1 199 ? -32.270 0.430 36.699 1.00 91.75 199 CYS A C 1
ATOM 1567 O O . CYS A 1 199 ? -33.329 -0.098 36.374 1.00 91.75 199 CYS A O 1
ATOM 1569 N N . ASP A 1 200 ? -31.419 0.930 35.791 1.00 90.06 200 ASP A N 1
ATOM 1570 C CA . ASP A 1 200 ? -31.631 0.988 34.328 1.00 90.06 200 ASP A CA 1
ATOM 1571 C C . ASP A 1 200 ? -32.904 1.752 33.885 1.00 90.06 200 ASP A C 1
ATOM 1573 O O . ASP A 1 200 ? -33.421 1.608 32.777 1.00 90.06 200 ASP A O 1
ATOM 1577 N N . GLU A 1 201 ? -33.408 2.656 34.729 1.00 93.62 201 GLU A N 1
ATOM 1578 C CA . GLU A 1 201 ? -34.578 3.493 34.451 1.00 93.62 201 GLU A CA 1
ATOM 1579 C C . GLU A 1 201 ? -34.190 4.805 33.737 1.00 93.62 201 GLU A C 1
ATOM 1581 O O . GLU A 1 201 ? -34.406 5.917 34.236 1.00 93.62 201 GLU A O 1
ATOM 1586 N N . GLN A 1 202 ? -33.613 4.695 32.535 1.00 92.06 202 GLN A N 1
ATOM 1587 C CA . GLN A 1 202 ? -32.997 5.823 31.814 1.00 92.06 202 GLN A CA 1
ATOM 1588 C C . GLN A 1 202 ? -33.952 7.002 31.550 1.00 92.06 202 GLN A C 1
ATOM 1590 O O . GLN A 1 202 ? -33.559 8.160 31.691 1.00 92.06 202 GLN A O 1
ATOM 1595 N N . SER A 1 203 ? -35.222 6.747 31.214 1.00 93.12 203 SER A N 1
ATOM 1596 C CA . SER A 1 203 ? -36.208 7.810 30.943 1.00 93.12 203 SER A CA 1
ATOM 1597 C C . SER A 1 203 ? -36.598 8.602 32.196 1.00 93.12 203 SER A C 1
ATOM 1599 O O . SER A 1 203 ? -36.783 9.822 32.133 1.00 93.12 203 SER A O 1
ATOM 1601 N N . LYS A 1 204 ? -36.691 7.933 33.353 1.00 93.62 204 LYS A N 1
ATOM 1602 C CA . LYS A 1 204 ? -36.956 8.594 34.639 1.00 93.62 204 LYS A CA 1
ATOM 1603 C C . LYS A 1 204 ? -35.741 9.402 35.078 1.00 93.62 204 LYS A C 1
ATOM 1605 O O . LYS A 1 204 ? -35.890 10.580 35.397 1.00 93.62 204 LYS A O 1
ATOM 1610 N N . ALA A 1 205 ? -34.543 8.817 34.980 1.00 94.62 205 ALA A N 1
ATOM 1611 C CA . ALA A 1 205 ? -33.291 9.522 35.239 1.00 94.62 205 ALA A CA 1
ATOM 1612 C C . ALA A 1 205 ? -33.169 10.788 34.376 1.00 94.62 205 ALA A C 1
ATOM 1614 O O . ALA A 1 205 ? -32.861 11.858 34.900 1.00 94.62 205 ALA A O 1
ATOM 1615 N N . LEU A 1 206 ? -33.494 10.693 33.078 1.00 95.56 206 LEU A N 1
ATOM 1616 C CA . LEU A 1 206 ? -33.483 11.827 32.153 1.00 95.56 206 LEU A CA 1
ATOM 1617 C C . LEU A 1 206 ? -34.447 12.938 32.586 1.00 95.56 206 LEU A C 1
ATOM 1619 O O . LEU A 1 206 ? -34.097 14.118 32.533 1.00 95.56 206 LEU A O 1
ATOM 1623 N N . THR A 1 207 ? -35.656 12.569 33.008 1.00 95.00 207 THR A N 1
ATOM 1624 C CA . THR A 1 207 ? -36.674 13.527 33.462 1.00 95.00 207 THR A CA 1
ATOM 1625 C C . THR A 1 207 ? -36.180 14.287 34.692 1.00 95.00 207 THR A C 1
ATOM 1627 O O . THR A 1 207 ? -36.229 15.517 34.730 1.00 95.00 207 THR A O 1
ATOM 1630 N N . ILE A 1 208 ? -35.636 13.559 35.671 1.00 94.44 208 ILE A N 1
ATOM 1631 C CA . ILE A 1 208 ? -35.123 14.136 36.915 1.00 94.44 208 ILE A CA 1
ATOM 1632 C C . ILE A 1 208 ? -33.929 15.050 36.626 1.00 94.44 208 ILE A C 1
ATOM 1634 O O . ILE A 1 208 ? -33.950 16.219 37.008 1.00 94.44 208 ILE A O 1
ATOM 1638 N N . ILE A 1 209 ? -32.911 14.567 35.905 1.00 95.19 209 ILE A N 1
ATOM 1639 C CA . ILE A 1 209 ? -31.704 15.360 35.637 1.00 95.19 209 ILE A CA 1
ATOM 1640 C C . ILE A 1 209 ? -31.994 16.569 34.735 1.00 95.19 209 ILE A C 1
ATOM 1642 O O . ILE A 1 209 ? -31.355 17.606 34.882 1.00 95.19 209 ILE A O 1
ATOM 1646 N N . SER A 1 210 ? -32.986 16.490 33.839 1.00 93.69 210 SER A N 1
ATOM 1647 C CA . SER A 1 210 ? -33.406 17.642 33.028 1.00 93.69 210 SER A CA 1
ATOM 1648 C C . SER A 1 210 ? -33.964 18.765 33.891 1.00 93.69 210 SER A C 1
ATOM 1650 O O . SER A 1 210 ? -33.565 19.912 33.698 1.00 93.69 210 SER A O 1
ATOM 1652 N N . LYS A 1 211 ? -34.775 18.428 34.901 1.00 91.81 211 LYS A N 1
ATOM 1653 C CA . LYS A 1 211 ? -35.264 19.390 35.893 1.00 91.81 211 LYS A CA 1
ATOM 1654 C C . LYS A 1 211 ? -34.114 20.030 36.677 1.00 91.81 211 LYS A C 1
ATOM 1656 O O . LYS A 1 211 ? -34.118 21.237 36.890 1.00 91.81 211 LYS A O 1
ATOM 1661 N N . VAL A 1 212 ? -33.098 19.250 37.054 1.00 91.31 212 VAL A N 1
ATOM 1662 C CA . VAL A 1 212 ? -31.906 19.780 37.743 1.00 91.31 212 VAL A CA 1
ATOM 1663 C C . VAL A 1 212 ? -31.125 20.753 36.849 1.00 91.31 212 VAL A C 1
ATOM 1665 O O . VAL A 1 212 ? -30.713 21.818 37.305 1.00 91.31 212 VAL A O 1
ATOM 1668 N N . VAL A 1 213 ? -30.949 20.433 35.562 1.00 89.44 213 VAL A N 1
ATOM 1669 C CA . VAL A 1 213 ? -30.286 21.342 34.610 1.00 89.44 213 VAL A CA 1
ATOM 1670 C C . VAL A 1 213 ? -31.107 22.615 34.380 1.00 89.44 213 VAL A C 1
ATOM 1672 O O . VAL A 1 213 ? -30.520 23.675 34.208 1.00 89.44 213 VAL A O 1
ATOM 1675 N N . GLU A 1 214 ? -32.438 22.553 34.395 1.00 87.38 214 GLU A N 1
ATOM 1676 C CA . GLU A 1 214 ? -33.293 23.749 34.321 1.00 87.38 214 GLU A CA 1
ATOM 1677 C C . GLU A 1 214 ? -33.160 24.641 35.563 1.00 87.38 214 GLU A C 1
ATOM 1679 O O . GLU A 1 214 ? -33.130 25.865 35.432 1.00 87.38 214 GLU A O 1
ATOM 1684 N N . MET A 1 215 ? -33.033 24.041 36.753 1.00 86.19 215 MET A N 1
ATOM 1685 C CA . MET A 1 215 ? -32.805 24.767 38.009 1.00 86.19 215 MET A CA 1
ATOM 1686 C C . MET A 1 215 ? -31.443 25.468 38.027 1.00 86.19 215 MET A C 1
ATOM 1688 O O . MET A 1 215 ? -31.340 26.607 38.481 1.00 86.19 215 MET A O 1
ATOM 1692 N N . ASN A 1 216 ? -30.403 24.804 37.514 1.00 83.56 216 ASN A N 1
ATOM 1693 C CA . ASN A 1 216 ? -29.041 25.329 37.507 1.00 83.56 216 ASN A CA 1
ATOM 1694 C C . ASN A 1 216 ? -28.330 25.063 36.162 1.00 83.56 216 ASN A C 1
ATOM 1696 O O . ASN A 1 216 ? -27.490 24.161 36.052 1.00 83.56 216 ASN A O 1
ATOM 1700 N N . PRO A 1 217 ? -28.631 25.864 35.120 1.00 82.62 217 PRO A N 1
ATOM 1701 C CA . PRO A 1 217 ? -28.149 25.604 33.765 1.00 82.62 217 PRO A CA 1
ATOM 1702 C C . PRO A 1 217 ? -26.655 25.861 33.557 1.00 82.62 217 PRO A C 1
ATOM 1704 O O . PRO A 1 217 ? -26.117 25.468 32.525 1.00 82.62 217 PRO A O 1
ATOM 1707 N N . SER A 1 218 ? -25.964 26.543 34.469 1.00 79.31 218 SER A N 1
ATOM 1708 C CA . SER A 1 218 ? -24.518 26.798 34.360 1.00 79.31 218 SER A CA 1
ATOM 1709 C C . SER A 1 218 ? -23.671 25.682 34.980 1.00 79.31 218 SER A C 1
ATOM 1711 O O . SER A 1 218 ? -22.448 25.655 34.806 1.00 79.31 218 SER A O 1
ATOM 1713 N N . ASN A 1 219 ? -24.303 24.735 35.682 1.00 86.94 219 ASN A N 1
ATOM 1714 C CA . ASN A 1 219 ? -23.606 23.644 36.338 1.00 86.94 219 ASN A CA 1
ATOM 1715 C C . ASN A 1 219 ? -23.142 22.582 35.325 1.00 86.94 219 ASN A C 1
ATOM 1717 O O . ASN A 1 219 ? -23.929 21.844 34.726 1.00 86.94 219 ASN A O 1
ATOM 1721 N N . ILE A 1 220 ? -21.821 22.488 35.173 1.00 88.88 220 ILE A N 1
ATOM 1722 C CA . ILE A 1 220 ? -21.141 21.577 34.244 1.00 88.88 220 ILE A CA 1
ATOM 1723 C C . ILE A 1 220 ? -21.436 20.115 34.582 1.00 88.88 220 ILE A C 1
ATOM 1725 O O . ILE A 1 220 ? -21.606 19.298 33.676 1.00 88.88 220 ILE A O 1
ATOM 1729 N N . PHE A 1 221 ? -21.494 19.772 35.872 1.00 90.69 221 PHE A N 1
ATOM 1730 C CA . PHE A 1 221 ? -21.719 18.400 36.315 1.00 90.69 221 PHE A CA 1
ATOM 1731 C C . PHE A 1 221 ? -23.116 17.924 35.910 1.00 90.69 221 PHE A C 1
ATOM 1733 O O . PHE A 1 221 ? -23.235 16.858 35.310 1.00 90.69 221 PHE A O 1
ATOM 1740 N N . TYR A 1 222 ? -24.153 18.739 36.126 1.00 91.81 222 TYR A N 1
ATOM 1741 C CA . TYR A 1 222 ? -25.528 18.377 35.757 1.00 91.81 222 TYR A CA 1
ATOM 1742 C C . TYR A 1 222 ? -25.687 18.187 34.247 1.00 91.81 222 TYR A C 1
ATOM 1744 O O . TYR A 1 222 ? -26.308 17.220 33.810 1.00 91.81 222 TYR A O 1
ATOM 1752 N N . ARG A 1 223 ? -25.065 19.056 33.439 1.00 91.12 223 ARG A N 1
ATOM 1753 C CA . ARG A 1 223 ? -25.039 18.893 31.977 1.00 91.12 223 ARG A CA 1
ATOM 1754 C C . ARG A 1 223 ? -24.281 17.653 31.542 1.00 91.12 223 ARG A C 1
ATOM 1756 O O . ARG A 1 223 ? -24.749 16.938 30.668 1.00 91.12 223 ARG A O 1
ATOM 1763 N N . THR A 1 224 ? -23.134 17.379 32.159 1.00 93.12 224 THR A N 1
ATOM 1764 C CA . THR A 1 224 ? -22.332 16.190 31.839 1.00 93.12 224 THR A CA 1
ATOM 1765 C C . THR A 1 224 ? -23.095 14.913 32.174 1.00 93.12 224 THR A C 1
ATOM 1767 O O . THR A 1 224 ? -23.098 13.977 31.380 1.00 93.12 224 THR A O 1
ATOM 1770 N N . PHE A 1 225 ? -23.800 14.898 33.307 1.00 93.94 225 PHE A N 1
ATOM 1771 C CA . PHE A 1 225 ? -24.676 13.802 33.696 1.00 93.94 225 PHE A CA 1
ATOM 1772 C C . PHE A 1 225 ? -25.821 13.657 32.683 1.00 93.94 225 PHE A C 1
ATOM 1774 O O . PHE A 1 225 ? -25.987 12.592 32.093 1.00 93.94 225 PHE A O 1
ATOM 1781 N N . ARG A 1 226 ? -26.569 14.721 32.378 1.00 95.25 226 ARG A N 1
ATOM 1782 C CA . ARG A 1 226 ? -27.656 14.630 31.394 1.00 95.25 226 ARG A CA 1
ATOM 1783 C C . ARG A 1 226 ? -27.167 14.183 30.012 1.00 95.25 226 ARG A C 1
ATOM 1785 O O . ARG A 1 226 ? -27.809 13.334 29.399 1.00 95.25 226 ARG A O 1
ATOM 1792 N N . ALA A 1 227 ? -26.014 14.673 29.564 1.00 95.56 227 ALA A N 1
ATOM 1793 C CA . ALA A 1 227 ? -25.370 14.227 28.334 1.00 95.56 227 ALA A CA 1
ATOM 1794 C C . ALA A 1 227 ? -25.043 12.726 28.363 1.00 95.56 227 ALA A C 1
ATOM 1796 O O . ALA A 1 227 ? -25.290 12.049 27.372 1.00 95.56 227 ALA A O 1
ATOM 1797 N N . GLN A 1 228 ? -24.583 12.176 29.491 1.00 94.44 228 GLN A N 1
ATOM 1798 C CA . GLN A 1 228 ? -24.387 10.730 29.645 1.00 94.44 228 GLN A CA 1
ATOM 1799 C C . GLN A 1 228 ? -25.705 9.954 29.503 1.00 94.44 228 GLN A C 1
ATOM 1801 O O . GLN A 1 228 ? -25.743 8.915 28.844 1.00 94.44 228 GLN A O 1
ATOM 1806 N N . VAL A 1 229 ? -26.801 10.457 30.082 1.00 95.50 229 VAL A N 1
ATOM 1807 C CA . VAL A 1 229 ? -28.124 9.829 29.924 1.00 95.50 229 VAL A CA 1
ATOM 1808 C C . VAL A 1 229 ? -28.578 9.892 28.461 1.00 95.50 229 VAL A C 1
ATOM 1810 O O . VAL A 1 229 ? -29.032 8.889 27.913 1.00 95.50 229 VAL A O 1
ATOM 1813 N N . TYR A 1 230 ? -28.392 11.034 27.790 1.00 97.19 230 TYR A N 1
ATOM 1814 C CA . TYR A 1 230 ? -28.652 11.166 26.354 1.00 97.19 230 TYR A CA 1
ATOM 1815 C C . TYR A 1 230 ? -27.792 10.233 25.504 1.00 97.19 230 TYR A C 1
ATOM 1817 O O . TYR A 1 230 ? -28.282 9.703 24.509 1.00 97.19 230 TYR A O 1
ATOM 1825 N N . PHE A 1 231 ? -26.538 10.013 25.895 1.00 95.94 231 PHE A N 1
ATOM 1826 C CA . PHE A 1 231 ? -25.626 9.101 25.220 1.00 95.94 231 PHE A CA 1
ATOM 1827 C C . PHE A 1 231 ? -26.142 7.660 25.294 1.00 95.94 231 PHE A C 1
ATOM 1829 O O . PHE A 1 231 ? -26.209 6.982 24.271 1.00 95.94 231 PHE A O 1
ATOM 1836 N N . ASN A 1 232 ? -26.595 7.218 26.473 1.00 94.00 232 ASN A N 1
ATOM 1837 C CA . ASN A 1 232 ? -27.177 5.885 26.664 1.00 94.00 232 ASN A CA 1
ATOM 1838 C C . ASN A 1 232 ? -28.458 5.693 25.830 1.00 94.00 232 ASN A C 1
ATOM 1840 O O . ASN A 1 232 ? -28.657 4.639 25.227 1.00 94.00 232 ASN A O 1
ATOM 1844 N N . LEU A 1 233 ? -29.272 6.748 25.721 1.00 95.38 233 LEU A N 1
ATOM 1845 C CA . LEU A 1 233 ? -30.491 6.788 24.907 1.00 95.38 233 LEU A CA 1
ATOM 1846 C C . LEU A 1 233 ? -30.239 7.034 23.407 1.00 95.38 233 LEU A C 1
ATOM 1848 O O . LEU A 1 233 ? -31.193 7.082 22.632 1.00 95.38 233 LEU A O 1
ATOM 1852 N N . LYS A 1 234 ? -28.978 7.190 22.978 1.00 96.31 234 LYS A N 1
ATOM 1853 C CA . LYS A 1 234 ? -28.574 7.473 21.586 1.00 96.31 234 LYS A CA 1
ATOM 1854 C C . LYS A 1 234 ? -29.134 8.782 21.010 1.00 96.31 234 LYS A C 1
ATOM 1856 O O . LYS A 1 234 ? -29.280 8.935 19.798 1.00 96.31 234 LYS A O 1
ATOM 1861 N N . TYR A 1 235 ? -29.417 9.770 21.857 1.00 96.62 235 TYR A N 1
ATOM 1862 C CA . TYR A 1 235 ? -29.818 11.114 21.431 1.00 96.62 235 TYR A CA 1
ATOM 1863 C C . TYR A 1 235 ? -28.588 11.989 21.155 1.00 96.62 235 TYR A C 1
ATOM 1865 O O . TYR A 1 235 ? -28.302 12.948 21.870 1.00 96.62 235 TYR A O 1
ATOM 1873 N N . TRP A 1 236 ? -27.854 11.666 20.087 1.00 97.12 236 TRP A N 1
ATOM 1874 C CA . TRP A 1 236 ? -26.532 12.234 19.778 1.00 97.12 236 TRP A CA 1
ATOM 1875 C C . TRP A 1 236 ? -26.504 13.761 19.685 1.00 97.12 236 TRP A C 1
ATOM 1877 O O . TRP A 1 236 ? -25.646 14.400 20.287 1.00 97.12 236 TRP A O 1
ATOM 1887 N N . ALA A 1 237 ? -27.480 14.369 19.006 1.00 95.81 237 ALA A N 1
ATOM 1888 C CA . ALA A 1 237 ? -27.569 15.827 18.916 1.00 95.81 237 ALA A CA 1
ATOM 1889 C C . ALA A 1 237 ? -27.752 16.480 20.299 1.00 95.81 237 ALA A C 1
ATOM 1891 O O . ALA A 1 237 ? -27.189 17.539 20.557 1.00 95.81 237 ALA A O 1
ATOM 1892 N N . LYS A 1 238 ? -28.475 15.830 21.223 1.00 94.94 238 LYS A N 1
ATOM 1893 C CA . LYS A 1 238 ? -28.669 16.320 22.597 1.00 94.94 238 LYS A CA 1
ATOM 1894 C C . LYS A 1 238 ? -27.414 16.180 23.456 1.00 94.94 238 LYS A C 1
ATOM 1896 O O . LYS A 1 238 ? -27.137 17.075 24.251 1.00 94.94 238 LYS A O 1
ATOM 1901 N N . VAL A 1 239 ? -26.622 15.124 23.244 1.00 96.62 239 VAL A N 1
ATOM 1902 C CA . VAL A 1 239 ? -25.279 14.994 23.840 1.00 96.62 239 VAL A CA 1
ATOM 1903 C C . VAL A 1 239 ? -24.415 16.187 23.439 1.00 96.62 239 VAL A C 1
ATOM 1905 O O . VAL A 1 239 ? -23.859 16.869 24.301 1.00 96.62 239 VAL A O 1
ATOM 1908 N N . ILE A 1 240 ? -24.344 16.475 22.133 1.00 95.38 240 ILE A N 1
ATOM 1909 C CA . ILE A 1 240 ? -23.572 17.614 21.631 1.00 95.38 240 ILE A CA 1
ATOM 1910 C C . ILE A 1 240 ? -24.137 18.918 22.170 1.00 95.38 240 ILE A C 1
ATOM 1912 O O . ILE A 1 240 ? -23.354 19.728 22.640 1.00 95.38 240 ILE A O 1
ATOM 1916 N N . GLN A 1 241 ? -25.457 19.098 22.206 1.00 92.12 241 GLN A N 1
ATOM 1917 C CA . GLN A 1 241 ? -26.081 20.304 22.748 1.00 92.12 241 GLN A CA 1
ATOM 1918 C C . GLN A 1 241 ? -25.627 20.597 24.190 1.00 92.12 241 GLN A C 1
ATOM 1920 O O . GLN A 1 241 ? -25.258 21.730 24.490 1.00 92.12 241 GLN A O 1
ATOM 1925 N N . ASP A 1 242 ? -25.597 19.594 25.074 1.00 92.06 242 ASP A N 1
ATOM 1926 C CA . ASP A 1 242 ? -25.151 19.794 26.459 1.00 92.06 242 ASP A CA 1
ATOM 1927 C C . ASP A 1 242 ? -23.640 20.025 26.581 1.00 92.06 242 ASP A C 1
ATOM 1929 O O . ASP A 1 242 ? -23.215 20.870 27.374 1.00 92.06 242 ASP A O 1
ATOM 1933 N N . TYR A 1 243 ? -22.820 19.332 25.787 1.00 93.25 243 TYR A N 1
ATOM 1934 C CA . TYR A 1 243 ? -21.369 19.529 25.806 1.00 93.25 243 TYR A CA 1
ATOM 1935 C C . TYR A 1 243 ? -20.905 20.808 25.106 1.00 93.25 243 TYR A C 1
ATOM 1937 O O . TYR A 1 243 ? -19.879 21.374 25.491 1.00 93.25 243 TYR A O 1
ATOM 1945 N N . TRP A 1 244 ? -21.636 21.282 24.096 1.00 91.06 244 TRP A N 1
ATOM 1946 C CA . TRP A 1 244 ? -21.276 22.471 23.323 1.00 91.06 244 TRP A CA 1
ATOM 1947 C C . TRP A 1 244 ? -21.312 23.730 24.189 1.00 91.06 244 TRP A C 1
ATOM 1949 O O . TRP A 1 244 ? -20.418 24.567 24.085 1.00 91.06 244 TRP A O 1
ATOM 1959 N N . VAL A 1 245 ? -22.274 23.803 25.114 1.00 86.62 245 VAL A N 1
ATOM 1960 C CA . VAL A 1 245 ? -22.436 24.925 26.053 1.00 86.62 245 VAL A CA 1
ATOM 1961 C C . VAL A 1 245 ? -21.292 25.000 27.072 1.00 86.62 245 VAL A C 1
ATOM 1963 O O . VAL A 1 245 ? -20.963 26.085 27.543 1.00 86.62 245 VAL A O 1
ATOM 1966 N N . ILE A 1 246 ? -20.641 23.878 27.409 1.00 87.94 246 ILE A N 1
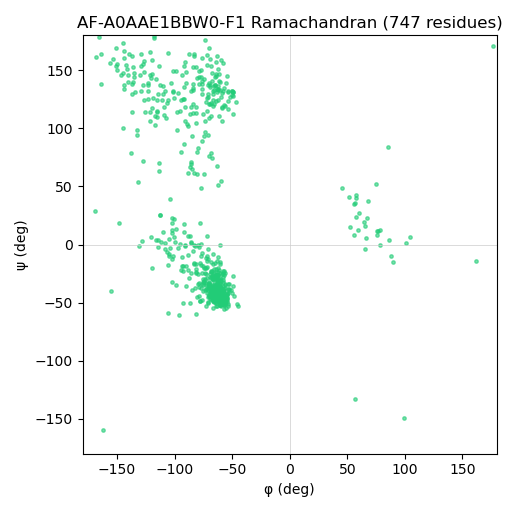ATOM 1967 C CA . ILE A 1 246 ? -19.507 23.873 28.348 1.00 87.94 246 ILE A CA 1
ATOM 1968 C C . ILE A 1 246 ? -18.323 24.623 27.703 1.00 87.94 246 ILE A C 1
ATOM 1970 O O . ILE A 1 246 ? -17.933 24.270 26.582 1.00 87.94 246 ILE A O 1
ATOM 1974 N N . PRO A 1 247 ? -17.687 25.605 28.376 1.00 86.81 247 PRO A N 1
ATOM 1975 C CA . PRO A 1 247 ? -16.578 26.360 27.810 1.00 86.81 247 PRO A CA 1
ATOM 1976 C C . PRO A 1 247 ? -15.420 25.430 27.459 1.00 86.81 247 PRO A C 1
ATOM 1978 O O . PRO A 1 247 ? -15.083 24.535 28.235 1.00 86.81 247 PRO A O 1
ATOM 1981 N N . LYS A 1 248 ? -14.763 25.656 26.313 1.00 88.25 248 LYS A N 1
ATOM 1982 C CA . LYS A 1 248 ? -13.667 24.790 25.827 1.00 88.25 248 LYS A CA 1
ATOM 1983 C C . LYS A 1 248 ? -12.565 24.574 26.876 1.00 88.25 248 LYS A C 1
ATOM 1985 O O . LYS A 1 248 ? -12.008 23.485 26.936 1.00 88.25 248 LYS A O 1
ATOM 1990 N N . THR A 1 249 ? -12.289 25.578 27.712 1.00 86.50 249 THR A N 1
ATOM 1991 C CA . THR A 1 249 ? -11.300 25.537 28.806 1.00 86.50 249 THR A CA 1
ATOM 1992 C C . THR A 1 249 ? -11.717 24.675 30.000 1.00 86.50 249 THR A C 1
ATOM 1994 O O . THR A 1 249 ? -10.863 24.277 30.782 1.00 86.50 249 THR A O 1
ATOM 1997 N N . GLN A 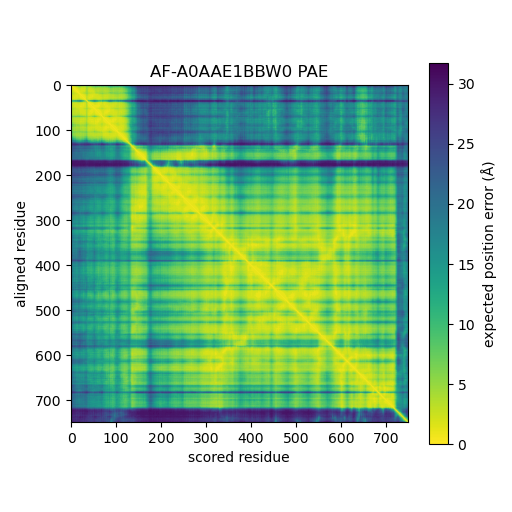1 250 ? -13.010 24.381 30.153 1.00 88.56 250 GLN A N 1
ATOM 1998 C CA . GLN A 1 250 ? -13.569 23.613 31.271 1.00 88.56 250 GLN A CA 1
ATOM 1999 C C . GLN A 1 250 ? -13.984 22.187 30.870 1.00 88.56 250 GLN A C 1
ATOM 2001 O O . GLN A 1 250 ? -14.339 21.377 31.728 1.00 88.56 250 GLN A O 1
ATOM 2006 N N . ARG A 1 251 ? -13.933 21.850 29.574 1.00 91.12 251 ARG A N 1
ATOM 2007 C CA . ARG A 1 251 ? -14.209 20.496 29.077 1.00 91.12 251 ARG A CA 1
ATOM 2008 C C . ARG A 1 251 ? -13.060 19.555 29.447 1.00 91.12 251 ARG A C 1
ATOM 2010 O O . ARG A 1 251 ? -11.944 19.700 28.950 1.00 91.12 251 ARG A O 1
ATOM 2017 N N . LYS A 1 252 ? -13.357 18.565 30.292 1.00 92.75 252 LYS A N 1
ATOM 2018 C CA . LYS A 1 252 ? -12.437 17.469 30.642 1.00 92.75 252 LYS A CA 1
ATOM 2019 C C . LYS A 1 252 ? -12.206 16.528 29.441 1.00 92.75 252 LYS A C 1
ATOM 2021 O O . LYS A 1 252 ? -13.058 16.496 28.550 1.00 92.75 252 LYS A O 1
ATOM 2026 N N . PRO A 1 253 ? -11.114 15.734 29.412 1.00 94.12 253 PRO A N 1
ATOM 2027 C CA . PRO A 1 253 ? -10.850 14.775 28.333 1.00 94.12 253 PRO A CA 1
ATOM 2028 C C . PRO A 1 253 ? -12.037 13.854 28.008 1.00 94.12 253 PRO A C 1
ATOM 2030 O O . PRO A 1 253 ? -12.368 13.695 26.837 1.00 94.12 253 PRO A O 1
ATOM 2033 N N . ASP A 1 254 ? -12.752 13.349 29.020 1.00 92.75 254 ASP A N 1
ATOM 2034 C CA . ASP A 1 254 ? -13.924 12.481 28.816 1.00 92.75 254 ASP A CA 1
ATOM 2035 C C . ASP A 1 254 ? -15.077 13.171 28.078 1.00 92.75 254 ASP A C 1
ATOM 2037 O O . ASP A 1 254 ? -15.743 12.545 27.257 1.00 92.75 254 ASP A O 1
ATOM 2041 N N . VAL A 1 255 ? -15.280 14.475 28.308 1.00 94.88 255 VAL A N 1
ATOM 2042 C CA . VAL A 1 255 ? -16.287 15.276 27.590 1.00 94.88 255 VAL A CA 1
ATOM 2043 C C . VAL A 1 255 ? -15.913 15.379 26.113 1.00 94.88 255 VAL A C 1
ATOM 2045 O O . VAL A 1 255 ? -16.752 15.156 25.242 1.00 94.88 255 VAL A O 1
ATOM 2048 N N . TRP A 1 256 ? -14.640 15.663 25.819 1.00 96.19 256 TRP A N 1
ATOM 2049 C CA . TRP A 1 256 ? -14.134 15.686 24.445 1.00 96.19 256 TRP A CA 1
ATOM 2050 C C . TRP A 1 256 ? -14.238 14.314 23.771 1.00 96.19 256 TRP A C 1
ATOM 2052 O O . TRP A 1 256 ? -14.648 14.214 22.618 1.00 96.19 256 TRP A O 1
ATOM 2062 N N . LYS A 1 257 ? -13.925 13.236 24.490 1.00 96.31 257 LYS A N 1
ATOM 2063 C CA . LYS A 1 257 ? -14.016 11.879 23.953 1.00 96.31 257 LYS A CA 1
ATOM 2064 C C . LYS A 1 257 ? -15.463 11.472 23.668 1.00 96.31 257 LYS A C 1
ATOM 2066 O O . LYS A 1 257 ? -15.755 11.004 22.569 1.00 96.31 257 LYS A O 1
ATOM 2071 N N . GLN A 1 258 ? -16.385 11.668 24.611 1.00 96.25 258 GLN A N 1
ATOM 2072 C CA . GLN A 1 258 ? -17.793 11.319 24.400 1.00 96.25 258 GLN A CA 1
ATOM 2073 C C . GLN A 1 258 ? -18.469 12.186 23.342 1.00 96.25 258 GLN A C 1
ATOM 2075 O O . GLN A 1 258 ? -19.217 11.662 22.518 1.00 96.25 258 GLN A O 1
ATOM 2080 N N . GLY A 1 259 ? -18.182 13.489 23.304 1.00 96.81 259 GLY A N 1
ATOM 2081 C CA . GLY A 1 259 ? -18.698 14.333 22.232 1.00 96.81 259 GLY A CA 1
ATOM 2082 C C . GLY A 1 259 ? -18.119 13.959 20.866 1.00 96.81 259 GLY A C 1
ATOM 2083 O O . GLY A 1 259 ? -18.863 13.931 19.894 1.00 96.81 259 GLY A O 1
ATOM 2084 N N . GLY A 1 260 ? -16.847 13.550 20.784 1.00 97.25 260 GLY A N 1
ATOM 2085 C CA . GLY A 1 260 ? -16.278 12.978 19.558 1.00 97.25 260 GLY A CA 1
ATOM 2086 C C . GLY A 1 260 ? -17.038 11.735 19.078 1.00 97.25 260 GLY A C 1
ATOM 2087 O O . GLY A 1 260 ? -17.368 11.637 17.897 1.00 97.25 260 GLY A O 1
ATOM 2088 N N . LYS A 1 261 ? -17.402 10.823 19.996 1.00 97.50 261 LYS A N 1
ATOM 2089 C CA . LYS A 1 261 ? -18.238 9.646 19.685 1.00 97.50 261 LYS A CA 1
ATOM 2090 C C . LYS A 1 261 ? -19.615 10.054 19.156 1.00 97.50 261 LYS A C 1
ATOM 2092 O O . LYS A 1 261 ? -20.048 9.535 18.137 1.00 97.50 261 LYS A O 1
ATOM 2097 N N . ALA A 1 262 ? -20.281 11.010 19.801 1.00 97.62 262 ALA A N 1
ATOM 2098 C CA . ALA A 1 262 ? -21.582 11.489 19.338 1.00 97.62 262 ALA A CA 1
ATOM 2099 C C . ALA A 1 262 ? -21.498 12.207 17.972 1.00 97.62 262 ALA A C 1
ATOM 2101 O O . ALA A 1 262 ? -22.372 12.013 17.135 1.00 97.62 262 ALA A O 1
ATOM 2102 N N . LEU A 1 263 ? -20.437 12.977 17.700 1.00 97.44 263 LEU A N 1
ATOM 2103 C CA . LEU A 1 263 ? -20.205 13.612 16.391 1.00 97.44 263 LEU A CA 1
ATOM 2104 C C . LEU A 1 263 ? -19.960 12.589 15.276 1.00 97.44 263 LEU A C 1
ATOM 2106 O O . LEU A 1 263 ? -20.438 12.774 14.158 1.00 97.44 263 LEU A O 1
ATOM 2110 N N . MET A 1 264 ? -19.266 11.493 15.588 1.00 95.50 264 MET A N 1
ATOM 2111 C CA . MET A 1 264 ? -19.082 10.376 14.662 1.00 95.50 264 MET A CA 1
ATOM 2112 C C . MET A 1 264 ? -20.430 9.758 14.255 1.00 95.50 264 MET A C 1
ATOM 2114 O O . MET A 1 264 ? -20.654 9.528 13.069 1.00 95.50 264 MET A O 1
ATOM 2118 N N . GLU A 1 265 ? -21.345 9.552 15.208 1.00 95.88 265 GLU A N 1
ATOM 2119 C CA . GLU A 1 265 ? -22.700 9.035 14.944 1.00 95.88 265 GLU A CA 1
ATOM 2120 C C . GLU A 1 265 ? -23.584 10.026 14.166 1.00 95.88 265 GLU A C 1
ATOM 2122 O O . GLU A 1 265 ? -24.460 9.626 13.400 1.00 95.88 265 GLU A O 1
ATOM 2127 N N . LEU A 1 266 ? -23.336 11.332 14.315 1.00 95.44 266 LEU A N 1
ATOM 2128 C CA . LEU A 1 266 ? -23.988 12.383 13.525 1.00 95.44 266 LEU A CA 1
ATOM 2129 C C . LEU A 1 266 ? -23.428 12.518 12.099 1.00 95.44 266 LEU A C 1
ATOM 2131 O O . LEU A 1 266 ? -23.919 13.368 11.355 1.00 95.44 266 LEU A O 1
ATOM 2135 N N . TRP A 1 267 ? -22.437 11.697 11.722 1.00 93.50 267 TRP A N 1
ATOM 2136 C CA . TRP A 1 267 ? -21.704 11.783 10.455 1.00 93.50 267 TRP A CA 1
ATOM 2137 C C . TRP A 1 267 ? -21.022 13.141 10.240 1.00 93.50 267 TRP A C 1
ATOM 2139 O O . TRP A 1 267 ? -21.027 13.688 9.141 1.00 93.50 267 TRP A O 1
ATOM 2149 N N . LEU A 1 268 ? -20.399 13.661 11.302 1.00 96.00 268 LEU A N 1
ATOM 2150 C CA . LEU A 1 268 ? -19.564 14.867 11.287 1.00 96.00 268 LEU A CA 1
ATOM 2151 C C . LEU A 1 268 ? -18.101 14.480 11.587 1.00 96.00 268 LEU A C 1
ATOM 2153 O O . LEU A 1 268 ? -17.613 14.688 12.707 1.00 96.00 268 LEU A O 1
ATOM 2157 N N . PRO A 1 269 ? -17.419 13.789 10.649 1.00 94.56 269 PRO A N 1
ATOM 2158 C CA . PRO A 1 269 ? -16.118 13.178 10.894 1.00 94.56 269 PRO A CA 1
ATOM 2159 C C . PRO A 1 269 ? -15.005 14.187 11.195 1.00 94.56 269 PRO A C 1
ATOM 2161 O O . PRO A 1 269 ? -14.136 13.890 12.012 1.00 94.56 269 PRO A O 1
ATOM 2164 N N . VAL A 1 270 ? -15.002 15.379 10.597 1.00 94.81 270 VAL A N 1
ATOM 2165 C CA . VAL A 1 270 ? -13.933 16.364 10.829 1.00 94.81 270 VAL A CA 1
ATOM 2166 C C . VAL A 1 270 ? -14.050 16.990 12.224 1.00 94.81 270 VAL A C 1
ATOM 2168 O O . VAL A 1 270 ? -13.045 17.149 12.928 1.00 94.81 270 VAL A O 1
ATOM 2171 N N . LEU A 1 271 ? -15.272 17.260 12.684 1.00 95.56 271 LEU A N 1
ATOM 2172 C CA . LEU A 1 271 ? -15.576 17.639 14.059 1.00 95.56 271 LEU A CA 1
ATOM 2173 C C . LEU A 1 271 ? -15.215 16.511 15.028 1.00 95.56 271 LEU A C 1
ATOM 2175 O O . LEU A 1 271 ? -14.581 16.775 16.050 1.00 95.56 271 LEU A O 1
ATOM 2179 N N . ALA A 1 272 ? -15.558 15.261 14.718 1.00 97.25 272 ALA A N 1
ATOM 2180 C CA . ALA A 1 272 ? -15.184 14.122 15.553 1.00 97.25 272 ALA A CA 1
ATOM 2181 C C . ALA A 1 272 ? -13.653 13.981 15.673 1.00 97.25 272 ALA A C 1
ATOM 2183 O O . ALA A 1 272 ? -13.139 13.878 16.789 1.00 97.25 272 ALA A O 1
ATOM 2184 N N . GLU A 1 273 ? -12.903 14.075 14.565 1.00 95.56 273 GLU A N 1
ATOM 2185 C CA . GLU A 1 273 ? -11.431 14.110 14.565 1.00 95.56 273 GLU A CA 1
ATOM 2186 C C . GLU A 1 273 ? -10.894 15.242 15.456 1.00 95.56 273 GLU A C 1
ATOM 2188 O O . GLU A 1 273 ? -9.974 15.033 16.251 1.00 95.56 273 GLU A O 1
ATOM 2193 N N . PHE A 1 274 ? -11.472 16.444 15.365 1.00 95.06 274 PHE A N 1
ATOM 2194 C CA . PHE A 1 274 ? -11.092 17.571 16.217 1.00 95.06 274 PHE A CA 1
ATOM 2195 C C . PHE A 1 274 ? -11.316 17.270 17.708 1.00 95.06 274 PHE A C 1
ATOM 2197 O O . PHE A 1 274 ? -10.422 17.521 18.523 1.00 95.06 274 PHE A O 1
ATOM 2204 N N . TRP A 1 275 ? -12.474 16.712 18.070 1.00 96.38 275 TRP A N 1
ATOM 2205 C CA . TRP A 1 275 ? -12.821 16.382 19.455 1.00 96.38 275 TRP A CA 1
ATOM 2206 C C . TRP A 1 275 ? -11.931 15.272 20.026 1.00 96.38 275 TRP A C 1
ATOM 2208 O O . TRP A 1 275 ? -11.389 15.435 21.120 1.00 96.38 275 TRP A O 1
ATOM 2218 N N . PHE A 1 276 ? -11.685 14.195 19.275 1.00 96.81 276 PHE A N 1
ATOM 2219 C CA . PHE A 1 276 ? -10.784 13.128 19.716 1.00 96.81 276 PHE A CA 1
ATOM 2220 C C . PHE A 1 276 ? -9.347 13.615 19.887 1.00 96.81 276 PHE A C 1
ATOM 2222 O O . PHE A 1 276 ? -8.723 13.327 20.907 1.00 96.81 276 PHE A O 1
ATOM 2229 N N . ARG A 1 277 ? -8.843 14.438 18.959 1.00 94.75 277 ARG A N 1
ATOM 2230 C CA . ARG A 1 277 ? -7.511 15.042 19.097 1.00 94.75 277 ARG A CA 1
ATOM 2231 C C . ARG A 1 277 ? -7.404 15.881 20.370 1.00 94.75 277 ARG A C 1
ATOM 2233 O O . ARG A 1 277 ? -6.385 15.834 21.053 1.00 94.75 277 ARG A O 1
ATOM 2240 N N . LYS A 1 278 ? -8.447 16.645 20.716 1.00 94.50 278 LYS A N 1
ATOM 2241 C CA . LYS A 1 278 ? -8.476 17.422 21.966 1.00 94.50 278 LYS A CA 1
ATOM 2242 C C . LYS A 1 278 ? -8.492 16.538 23.208 1.00 94.50 278 LYS A C 1
ATOM 2244 O O . LYS A 1 278 ? -7.781 16.862 24.157 1.00 94.50 278 LYS A O 1
ATOM 2249 N N . ALA A 1 279 ? -9.224 15.425 23.190 1.00 95.06 279 ALA A N 1
ATOM 2250 C CA . ALA A 1 279 ? -9.199 14.448 24.276 1.00 95.06 279 ALA A CA 1
ATOM 2251 C C . ALA A 1 279 ? -7.783 13.878 24.486 1.00 95.06 279 ALA A C 1
ATOM 2253 O O . ALA A 1 279 ? -7.257 13.941 25.598 1.00 95.06 279 ALA A O 1
ATOM 2254 N N . THR A 1 280 ? -7.121 13.437 23.408 1.00 93.00 280 THR A N 1
ATOM 2255 C CA . THR A 1 280 ? -5.741 12.928 23.453 1.00 93.00 280 THR A CA 1
ATOM 2256 C C . THR A 1 280 ? -4.767 13.992 23.979 1.00 93.00 280 THR A C 1
ATOM 2258 O O . THR A 1 280 ? -4.051 13.732 24.946 1.00 93.00 280 THR A O 1
ATOM 2261 N N . GLN A 1 281 ? -4.794 15.215 23.435 1.00 92.62 281 GLN A N 1
ATOM 2262 C CA . GLN A 1 281 ? -3.918 16.321 23.859 1.00 92.62 281 GLN A CA 1
ATOM 2263 C C . GLN A 1 281 ? -4.072 16.666 25.350 1.00 92.62 281 GLN A C 1
ATOM 2265 O O . GLN A 1 281 ? -3.079 16.812 26.057 1.00 92.62 281 GLN A O 1
ATOM 2270 N N . LEU A 1 282 ? -5.308 16.771 25.850 1.00 92.06 282 LEU A N 1
ATOM 2271 C CA . LEU A 1 282 ? -5.574 17.139 27.248 1.00 92.06 282 LEU A CA 1
ATOM 2272 C C . LEU A 1 282 ? -5.270 16.011 28.244 1.00 92.06 282 LEU A C 1
ATOM 2274 O O . LEU A 1 282 ? -5.068 16.281 29.424 1.00 92.06 282 LEU A O 1
ATOM 2278 N N . SER A 1 283 ? -5.215 14.761 27.780 1.00 89.44 283 SER A N 1
ATOM 2279 C CA . SER A 1 283 ? -4.793 13.608 28.586 1.00 89.44 283 SER A CA 1
ATOM 2280 C C . SER A 1 283 ? -3.267 13.440 28.683 1.00 89.44 283 SER A C 1
ATOM 2282 O O . SER A 1 283 ? -2.796 12.510 29.338 1.00 89.44 283 SER A O 1
ATOM 2284 N N . GLY A 1 284 ? -2.484 14.308 28.024 1.00 85.12 284 GLY A N 1
ATOM 2285 C CA . GLY A 1 284 ? -1.036 14.136 27.883 1.00 85.12 284 GLY A CA 1
ATOM 2286 C C . GLY A 1 284 ? -0.670 12.946 26.991 1.00 85.12 284 GLY A C 1
ATOM 2287 O O . GLY A 1 284 ? 0.258 12.217 27.318 1.00 85.12 284 GLY A O 1
ATOM 2288 N N . GLU A 1 285 ? -1.445 12.725 25.923 1.00 83.06 285 GLU A N 1
ATOM 2289 C CA . GLU A 1 285 ? -1.290 11.622 24.956 1.00 83.06 285 GLU A CA 1
ATOM 2290 C C . GLU A 1 285 ? -1.496 10.211 25.536 1.00 83.06 285 GLU A C 1
ATOM 2292 O O . GLU A 1 285 ? -1.102 9.220 24.929 1.00 83.06 285 GLU A O 1
ATOM 2297 N N . LYS A 1 286 ? -2.166 10.106 26.691 1.00 83.00 286 LYS A N 1
ATOM 2298 C CA . LYS A 1 286 ? -2.430 8.831 27.382 1.00 83.00 286 LYS A CA 1
ATOM 2299 C C . LYS A 1 286 ? -3.764 8.178 27.015 1.00 83.00 286 LYS A C 1
ATOM 2301 O O . LYS A 1 286 ? -3.951 6.997 27.289 1.00 83.00 286 LYS A O 1
ATOM 2306 N N . ASP A 1 287 ? -4.712 8.923 26.442 1.00 89.19 287 ASP A N 1
ATOM 2307 C CA . ASP A 1 287 ? -6.015 8.379 26.035 1.00 89.19 287 ASP A CA 1
ATOM 2308 C C . ASP A 1 287 ? -5.905 7.628 24.695 1.00 89.19 287 ASP A C 1
ATOM 2310 O O . ASP A 1 287 ? -6.172 8.176 23.618 1.00 89.19 287 ASP A O 1
ATOM 2314 N N . GLU A 1 288 ? -5.482 6.362 24.772 1.00 89.50 288 GLU A N 1
ATOM 2315 C CA . GLU A 1 288 ? -5.362 5.463 23.617 1.00 89.50 288 GLU A CA 1
ATOM 2316 C C . GLU A 1 288 ? -6.705 5.231 22.920 1.00 89.50 288 GLU A C 1
ATOM 2318 O O . GLU A 1 288 ? -6.752 5.139 21.695 1.00 89.50 288 GLU A O 1
ATOM 2323 N N . GLU A 1 289 ? -7.812 5.195 23.667 1.00 92.69 289 GLU A N 1
ATOM 2324 C CA . GLU A 1 289 ? -9.150 5.026 23.099 1.00 92.69 289 GLU A CA 1
ATOM 2325 C C . GLU A 1 289 ? -9.506 6.215 22.196 1.00 92.69 289 GLU A C 1
ATOM 2327 O O . GLU A 1 289 ? -9.942 6.024 21.059 1.00 92.69 289 GLU A O 1
ATOM 2332 N N . ALA A 1 290 ? -9.270 7.449 22.658 1.00 93.75 290 ALA A N 1
ATOM 2333 C CA . ALA A 1 290 ? -9.453 8.640 21.831 1.00 93.75 290 ALA A CA 1
ATOM 2334 C C . ALA A 1 290 ? -8.551 8.613 20.587 1.00 93.75 290 ALA A C 1
ATOM 2336 O O . ALA A 1 290 ? -8.998 8.967 19.494 1.00 93.75 290 ALA A O 1
ATOM 2337 N N . ALA A 1 291 ? -7.303 8.156 20.724 1.00 92.31 291 ALA A N 1
ATOM 2338 C CA . ALA A 1 291 ? -6.384 8.032 19.598 1.00 92.31 291 ALA A CA 1
ATOM 2339 C C . ALA A 1 291 ? -6.836 6.976 18.571 1.00 92.31 291 ALA A C 1
ATOM 2341 O O . ALA A 1 291 ? -6.778 7.234 17.367 1.00 92.31 291 ALA A O 1
ATOM 2342 N N . GLN A 1 292 ? -7.352 5.829 19.019 1.00 92.75 292 GLN A N 1
ATOM 2343 C CA . GLN A 1 292 ? -7.936 4.806 18.146 1.00 92.75 292 GLN A CA 1
ATOM 2344 C C . GLN A 1 292 ? -9.195 5.314 17.442 1.00 92.75 292 GLN A C 1
ATOM 2346 O O . GLN A 1 292 ? -9.321 5.160 16.228 1.00 92.75 292 GLN A O 1
ATOM 2351 N N . LEU A 1 293 ? -10.109 5.958 18.172 1.00 95.00 293 LEU A N 1
ATOM 2352 C CA . LEU A 1 293 ? -11.340 6.511 17.603 1.00 95.00 293 LEU A CA 1
ATOM 2353 C C . LEU A 1 293 ? -11.046 7.594 16.564 1.00 95.00 293 LEU A C 1
ATOM 2355 O O . LEU A 1 293 ? -11.658 7.601 15.498 1.00 95.00 293 LEU A O 1
ATOM 2359 N N . PHE A 1 294 ? -10.054 8.447 16.823 1.00 94.69 294 PHE A N 1
ATOM 2360 C CA . PHE A 1 294 ? -9.553 9.396 15.837 1.00 94.69 294 PHE A CA 1
ATOM 2361 C C . PHE A 1 294 ? -9.142 8.698 14.533 1.00 94.69 294 PHE A C 1
ATOM 2363 O O . PHE A 1 294 ? -9.562 9.113 13.452 1.00 94.69 294 PHE A O 1
ATOM 2370 N N . GLN A 1 295 ? -8.342 7.627 14.621 1.00 93.12 295 GLN A N 1
ATOM 2371 C CA . GLN A 1 295 ? -7.893 6.899 13.433 1.00 93.12 295 GLN A CA 1
ATOM 2372 C C . GLN A 1 295 ? -9.048 6.186 12.728 1.00 93.12 295 GLN A C 1
ATOM 2374 O O . GLN A 1 295 ? -9.101 6.204 11.501 1.00 93.12 295 GLN A O 1
ATOM 2379 N N . LYS A 1 296 ? -10.014 5.629 13.470 1.00 93.88 296 LYS A N 1
ATOM 2380 C CA . LYS A 1 296 ? -11.224 5.029 12.890 1.00 93.88 296 LYS A CA 1
ATOM 2381 C C . LYS A 1 296 ? -12.024 6.037 12.069 1.00 93.88 296 LYS A C 1
ATOM 2383 O O . LYS A 1 296 ? -12.345 5.753 10.917 1.00 93.88 296 LYS A O 1
ATOM 2388 N N . VAL A 1 297 ? -12.289 7.224 12.620 1.00 94.56 297 VAL A N 1
ATOM 2389 C CA . VAL A 1 297 ? -13.009 8.289 11.900 1.00 94.56 297 VAL A CA 1
ATOM 2390 C C . VAL A 1 297 ? -12.240 8.734 10.661 1.00 94.56 297 VAL A C 1
ATOM 2392 O O . VAL A 1 297 ? -12.819 8.860 9.583 1.00 94.56 297 VAL A O 1
ATOM 2395 N N . ARG A 1 298 ? -10.926 8.920 10.792 1.00 92.44 298 ARG A N 1
ATOM 2396 C CA . ARG A 1 298 ? -10.067 9.335 9.684 1.00 92.44 298 ARG A CA 1
ATOM 2397 C C . ARG A 1 298 ? -10.019 8.309 8.560 1.00 92.44 298 ARG A C 1
ATOM 2399 O O . ARG A 1 298 ? -10.126 8.681 7.396 1.00 92.44 298 ARG A O 1
ATOM 2406 N N . VAL A 1 299 ? -9.846 7.031 8.891 1.00 92.75 299 VAL A N 1
ATOM 2407 C CA . VAL A 1 299 ? -9.848 5.944 7.904 1.00 92.75 299 VAL A CA 1
ATOM 2408 C C . VAL A 1 299 ? -11.183 5.920 7.175 1.00 92.75 299 VAL A C 1
ATOM 2410 O O . VAL A 1 299 ? -11.199 5.990 5.950 1.00 92.75 299 VAL A O 1
ATOM 2413 N N . LYS A 1 300 ? -12.289 5.952 7.916 1.00 92.06 300 LYS A N 1
ATOM 2414 C CA . LYS A 1 300 ? -13.626 6.011 7.334 1.00 92.06 300 LYS A CA 1
ATOM 2415 C C . LYS A 1 300 ? -13.762 7.177 6.344 1.00 92.06 300 LYS A C 1
ATOM 2417 O O . LYS A 1 300 ? -14.050 6.973 5.171 1.00 92.06 300 LYS A O 1
ATOM 2422 N N . ARG A 1 301 ? -13.413 8.398 6.765 1.00 91.06 301 ARG A N 1
ATOM 2423 C CA . ARG A 1 301 ? -13.461 9.599 5.911 1.00 91.06 301 ARG A CA 1
ATOM 2424 C C . ARG A 1 301 ? -12.607 9.483 4.641 1.00 91.06 301 ARG A C 1
ATOM 2426 O O . ARG A 1 301 ? -13.009 9.974 3.591 1.00 91.06 301 ARG A O 1
ATOM 2433 N N . LEU A 1 302 ? -11.416 8.888 4.730 1.00 90.62 302 LEU A N 1
ATOM 2434 C CA . LEU A 1 302 ? -10.455 8.851 3.621 1.00 90.62 302 LEU A CA 1
ATOM 2435 C C . LEU A 1 302 ? -10.673 7.701 2.632 1.00 90.62 302 LEU A C 1
ATOM 2437 O O . LEU A 1 302 ? -10.213 7.830 1.490 1.00 90.62 302 LEU A O 1
ATOM 2441 N N . TYR A 1 303 ? -11.306 6.608 3.069 1.00 94.00 303 TYR A N 1
ATOM 2442 C CA . TYR A 1 303 ? -11.416 5.356 2.315 1.00 94.00 303 TYR A CA 1
ATOM 2443 C C . TYR A 1 303 ? -12.857 4.927 2.007 1.00 94.00 303 TYR A C 1
ATOM 2445 O O . TYR A 1 303 ? -13.042 4.194 1.037 1.00 94.00 303 TYR A O 1
ATOM 2453 N N . ASP A 1 304 ? -13.880 5.402 2.728 1.00 93.38 304 ASP A N 1
ATOM 2454 C CA . ASP A 1 304 ? -15.282 5.123 2.368 1.00 93.38 304 ASP A CA 1
ATOM 2455 C C . ASP A 1 304 ? -15.588 5.538 0.915 1.00 93.38 304 ASP A C 1
ATOM 2457 O O . ASP A 1 304 ? -16.090 4.690 0.177 1.00 93.38 304 ASP A O 1
ATOM 2461 N N . PRO A 1 305 ? -15.186 6.738 0.429 1.00 93.06 305 PRO A N 1
ATOM 2462 C CA . PRO A 1 305 ? -15.423 7.119 -0.968 1.00 93.06 305 PRO A CA 1
ATOM 2463 C C . PRO A 1 305 ? -14.702 6.226 -1.985 1.00 93.06 305 PRO A C 1
ATOM 2465 O O . PRO A 1 305 ? -15.131 6.107 -3.123 1.00 93.06 305 PRO A O 1
ATOM 2468 N N . LEU A 1 306 ? -13.586 5.599 -1.594 1.00 92.88 306 LEU A N 1
ATOM 2469 C CA . LEU A 1 306 ? -12.841 4.683 -2.466 1.00 92.88 306 LEU A CA 1
ATOM 2470 C C . LEU A 1 306 ? -13.462 3.283 -2.498 1.00 92.88 306 LEU A C 1
ATOM 2472 O O . LEU A 1 306 ? -13.137 2.482 -3.369 1.00 92.88 306 LEU A O 1
ATOM 2476 N N . THR A 1 307 ? -14.318 2.969 -1.528 1.00 95.50 307 THR A N 1
ATOM 2477 C CA . THR A 1 307 ? -14.887 1.634 -1.361 1.00 95.50 307 THR A CA 1
ATOM 2478 C C . THR A 1 307 ? -16.387 1.585 -1.587 1.00 95.50 307 THR A C 1
ATOM 2480 O O . THR A 1 307 ? -16.934 0.490 -1.525 1.00 95.50 307 THR A O 1
ATOM 2483 N N . GLU A 1 308 ? -17.058 2.709 -1.855 1.00 94.12 308 GLU A N 1
ATOM 2484 C CA . GLU A 1 308 ? -18.514 2.811 -2.048 1.00 94.12 308 GLU A CA 1
ATOM 2485 C C . GLU A 1 308 ? -19.050 1.701 -2.968 1.00 94.12 308 GLU A C 1
ATOM 2487 O O . GLU A 1 308 ? -19.881 0.895 -2.536 1.00 94.12 308 GLU A O 1
ATOM 2492 N N . ASP A 1 309 ? -18.427 1.558 -4.138 1.00 93.69 309 ASP A N 1
ATOM 2493 C CA . ASP A 1 309 ? -18.831 0.637 -5.210 1.00 93.69 309 ASP A CA 1
ATOM 2494 C C . ASP A 1 309 ? -18.162 -0.747 -5.114 1.00 93.69 309 ASP A C 1
ATOM 2496 O O . ASP A 1 309 ? -18.377 -1.626 -5.950 1.00 93.69 309 ASP A O 1
ATOM 2500 N N . GLN A 1 310 ? -17.307 -0.950 -4.111 1.00 95.81 310 GLN A N 1
ATOM 2501 C CA . GLN A 1 310 ? -16.511 -2.162 -3.926 1.00 95.81 310 GLN A CA 1
ATOM 2502 C C . GLN A 1 310 ? -17.151 -3.056 -2.847 1.00 95.81 310 GLN A C 1
ATOM 2504 O O . GLN A 1 310 ? -17.726 -2.546 -1.878 1.00 95.81 310 GLN A O 1
ATOM 2509 N N . PRO A 1 311 ? -17.022 -4.398 -2.917 1.00 97.31 311 PRO A N 1
ATOM 2510 C CA . PRO A 1 311 ? -17.604 -5.311 -1.928 1.00 97.31 311 PRO A CA 1
ATOM 2511 C C . PRO A 1 311 ? -16.786 -5.384 -0.624 1.00 97.31 311 PRO A C 1
ATOM 2513 O O . PRO A 1 311 ? -16.955 -6.313 0.167 1.00 97.31 311 PRO A O 1
ATOM 2516 N N . VAL A 1 312 ? -15.923 -4.398 -0.377 1.00 98.06 312 VAL A N 1
ATOM 2517 C CA . VAL A 1 312 ? -15.047 -4.284 0.791 1.00 98.06 312 VAL A CA 1
ATOM 2518 C C . VAL A 1 312 ? -15.170 -2.909 1.441 1.00 98.06 312 VAL A C 1
ATOM 2520 O O . VAL A 1 312 ? -15.702 -1.987 0.836 1.00 98.06 312 VAL A O 1
ATOM 2523 N N . PHE A 1 313 ? -14.691 -2.767 2.672 1.00 97.62 313 PHE A N 1
ATOM 2524 C CA . PHE A 1 313 ? -14.503 -1.493 3.370 1.00 97.62 313 PHE A CA 1
ATOM 2525 C C . PHE A 1 313 ? -13.157 -1.498 4.104 1.00 97.62 313 PHE A C 1
ATOM 2527 O O . PHE A 1 313 ? -12.576 -2.564 4.316 1.00 97.62 313 PHE A O 1
ATOM 2534 N N . VAL A 1 314 ? -12.656 -0.323 4.491 1.00 97.12 314 VAL A N 1
ATOM 2535 C CA . VAL A 1 314 ? -11.410 -0.193 5.264 1.00 97.12 314 VAL A CA 1
ATOM 2536 C C . VAL A 1 314 ? -11.740 0.222 6.694 1.00 97.12 314 VAL A C 1
ATOM 2538 O O . VAL A 1 314 ? -12.484 1.176 6.906 1.00 97.12 314 VAL A O 1
ATOM 2541 N N . GLU A 1 315 ? -11.158 -0.453 7.682 1.00 95.25 315 GLU A N 1
ATOM 2542 C CA . GLU A 1 315 ? -11.265 -0.078 9.095 1.00 95.25 315 GLU A CA 1
ATOM 2543 C C . GLU A 1 315 ? -9.874 0.030 9.739 1.00 95.25 315 GLU A C 1
ATOM 2545 O O . GLU A 1 315 ? -8.898 -0.560 9.273 1.00 95.25 315 GLU A O 1
ATOM 2550 N N . PHE A 1 316 ? -9.767 0.823 10.808 1.00 93.19 316 PHE A N 1
ATOM 2551 C CA . PHE A 1 316 ? -8.582 0.860 11.660 1.00 93.19 316 PHE A CA 1
ATOM 2552 C C . PHE A 1 316 ? -8.730 -0.117 12.835 1.00 93.19 316 PHE A C 1
ATOM 2554 O O . PHE A 1 316 ? -9.681 -0.032 13.614 1.00 93.19 316 PHE A O 1
ATOM 2561 N N . THR A 1 317 ? -7.764 -1.016 12.975 1.00 90.06 317 THR A N 1
ATOM 2562 C CA . THR A 1 317 ? -7.699 -2.097 13.966 1.00 90.06 317 THR A CA 1
ATOM 2563 C C . THR A 1 317 ? -6.486 -1.922 14.885 1.00 90.06 317 THR A C 1
ATOM 2565 O O . THR A 1 317 ? -5.682 -1.004 14.711 1.00 90.06 317 THR A O 1
ATOM 2568 N N . GLU A 1 318 ? -6.305 -2.836 15.840 1.00 82.12 318 GLU A N 1
ATOM 2569 C CA . GLU A 1 318 ? -5.085 -2.920 16.659 1.00 82.12 318 GLU A CA 1
ATOM 2570 C C . GLU A 1 318 ? -3.805 -3.177 15.837 1.00 82.12 318 GLU A C 1
ATOM 2572 O O . GLU A 1 318 ? -2.703 -2.910 16.311 1.00 82.12 318 GLU A O 1
ATOM 2577 N N . TYR A 1 319 ? -3.941 -3.632 14.586 1.00 80.12 319 TYR A N 1
ATOM 2578 C CA . TYR A 1 319 ? -2.829 -3.836 13.656 1.00 80.12 319 TYR A CA 1
ATOM 2579 C C . TYR A 1 319 ? -2.669 -2.690 12.646 1.00 80.12 319 TYR A C 1
ATOM 2581 O O . TYR A 1 319 ? -1.760 -2.718 11.818 1.00 80.12 319 TYR A O 1
ATOM 2589 N N . GLY A 1 320 ? -3.496 -1.645 12.739 1.00 88.06 320 GLY A N 1
ATOM 2590 C CA . GLY A 1 320 ? -3.541 -0.535 11.790 1.00 88.06 320 GLY A CA 1
ATOM 2591 C C . GLY A 1 320 ? -4.678 -0.691 10.786 1.00 88.06 320 GLY A C 1
ATOM 2592 O O . GLY A 1 320 ? -5.735 -1.230 11.112 1.00 88.06 320 GLY A O 1
ATOM 2593 N N . ARG A 1 321 ? -4.501 -0.175 9.568 1.00 92.06 321 ARG A N 1
ATOM 2594 C CA . ARG A 1 321 ? -5.535 -0.272 8.526 1.00 92.06 321 ARG A CA 1
ATOM 2595 C C . ARG A 1 321 ? -5.709 -1.725 8.082 1.00 92.06 321 ARG A C 1
ATOM 2597 O O . ARG A 1 321 ? -4.727 -2.449 7.965 1.00 92.06 321 ARG A O 1
ATOM 2604 N N . ALA A 1 322 ? -6.951 -2.122 7.847 1.00 94.75 322 ALA A N 1
ATOM 2605 C CA . ALA A 1 322 ? -7.320 -3.452 7.393 1.00 94.75 322 ALA A CA 1
ATOM 2606 C C . ALA A 1 322 ? -8.518 -3.364 6.441 1.00 94.75 322 ALA A C 1
ATOM 2608 O O . ALA A 1 322 ? -9.378 -2.493 6.591 1.00 94.75 322 ALA A O 1
ATOM 2609 N N . VAL A 1 323 ? -8.569 -4.269 5.466 1.00 97.75 323 VAL A N 1
ATOM 2610 C CA . VAL A 1 323 ? -9.657 -4.367 4.485 1.00 97.75 323 VAL A CA 1
ATOM 2611 C C . VAL A 1 323 ? -10.589 -5.501 4.897 1.00 97.75 323 VAL A C 1
ATOM 2613 O O . VAL A 1 323 ? -10.127 -6.604 5.161 1.00 97.75 323 VAL A O 1
ATOM 2616 N N . PHE A 1 324 ? -11.896 -5.261 4.914 1.00 98.19 324 PHE A N 1
ATOM 2617 C CA . PHE A 1 324 ? -12.912 -6.229 5.331 1.00 98.19 324 PHE A CA 1
ATOM 2618 C C . PHE A 1 324 ? -13.991 -6.401 4.268 1.00 98.19 324 PHE A C 1
ATOM 2620 O O . PHE A 1 324 ? -14.345 -5.451 3.574 1.00 98.19 324 PHE A O 1
ATOM 2627 N N . ALA A 1 325 ? -14.566 -7.598 4.164 1.00 98.44 325 ALA A N 1
ATOM 2628 C CA . ALA A 1 325 ? -15.656 -7.862 3.228 1.00 98.44 325 ALA A CA 1
ATOM 2629 C C . ALA A 1 325 ? -16.999 -7.276 3.719 1.00 98.44 325 ALA A C 1
ATOM 2631 O O . ALA A 1 325 ? -17.445 -7.553 4.835 1.00 98.44 325 ALA A O 1
ATOM 2632 N N . LYS A 1 326 ? -17.704 -6.511 2.871 1.00 98.12 326 LYS A N 1
ATOM 2633 C CA . LYS A 1 326 ? -19.062 -5.982 3.147 1.00 98.12 326 LYS A CA 1
ATOM 2634 C C . LYS A 1 326 ? -20.148 -7.058 3.066 1.00 98.12 326 LYS A C 1
ATOM 2636 O O . LYS A 1 326 ? -21.216 -6.922 3.670 1.00 98.12 326 LYS A O 1
ATOM 2641 N N . ARG A 1 327 ? -19.880 -8.119 2.306 1.00 98.00 327 ARG A N 1
ATOM 2642 C CA . ARG A 1 327 ? -20.767 -9.258 2.044 1.00 98.00 327 ARG A CA 1
ATOM 2643 C C . ARG A 1 327 ? -19.956 -10.543 1.927 1.00 98.00 327 ARG A C 1
ATOM 2645 O O . ARG A 1 327 ? -18.732 -10.494 1.906 1.00 98.00 327 ARG A O 1
ATOM 2652 N N . ASP A 1 328 ? -20.643 -11.672 1.825 1.00 98.56 328 ASP A N 1
ATOM 2653 C CA . ASP A 1 328 ? -19.998 -12.914 1.409 1.00 98.56 328 ASP A CA 1
ATOM 2654 C C . ASP A 1 328 ? -19.460 -12.752 -0.029 1.00 98.56 328 ASP A C 1
ATOM 2656 O O . ASP A 1 328 ? -20.149 -12.219 -0.908 1.00 98.56 328 ASP A O 1
ATOM 2660 N N . ILE A 1 329 ? -18.218 -13.185 -0.244 1.00 98.38 329 ILE A N 1
ATOM 2661 C CA . ILE A 1 329 ? -17.511 -13.176 -1.532 1.00 98.38 329 ILE A CA 1
ATOM 2662 C C . ILE A 1 329 ? -17.094 -14.614 -1.819 1.00 98.38 329 ILE A C 1
ATOM 2664 O O . ILE A 1 329 ? -16.457 -15.260 -0.980 1.00 98.38 329 ILE A O 1
ATOM 2668 N N . VAL A 1 330 ? -17.478 -15.138 -2.980 1.00 97.88 330 VAL A N 1
ATOM 2669 C CA . VAL A 1 330 ? -17.204 -16.540 -3.325 1.00 97.88 330 VAL A CA 1
ATOM 2670 C C . VAL A 1 330 ? -15.799 -16.700 -3.895 1.00 97.88 330 VAL A C 1
ATOM 2672 O O . VAL A 1 330 ? -15.237 -15.784 -4.494 1.00 97.88 330 VAL A O 1
ATOM 2675 N N . LYS A 1 331 ? -15.208 -17.885 -3.732 1.00 94.81 331 LYS A N 1
ATOM 2676 C CA . LYS A 1 331 ? -13.921 -18.212 -4.358 1.00 94.81 331 LYS A CA 1
ATOM 2677 C C . LYS A 1 331 ? -13.924 -17.885 -5.863 1.00 94.81 331 LYS A C 1
ATOM 2679 O O . LYS A 1 331 ? -14.804 -18.327 -6.593 1.00 94.81 331 LYS A O 1
ATOM 2684 N N . GLY A 1 332 ? -12.875 -17.206 -6.328 1.00 92.19 332 GLY A N 1
ATOM 2685 C CA . GLY A 1 332 ? -12.683 -16.807 -7.726 1.00 92.19 332 GLY A CA 1
ATOM 2686 C C . GLY A 1 332 ? -13.309 -15.459 -8.091 1.00 92.19 332 GLY A C 1
ATOM 2687 O O . GLY A 1 332 ? -13.020 -14.942 -9.164 1.00 92.19 332 GLY A O 1
ATOM 2688 N N . GLU A 1 333 ? -14.120 -14.873 -7.210 1.00 95.81 333 GLU A N 1
ATOM 2689 C CA . GLU A 1 333 ? -14.714 -13.553 -7.411 1.00 95.81 333 GLU A CA 1
ATOM 2690 C C . GLU A 1 333 ? -13.701 -12.425 -7.147 1.00 95.81 333 GLU A C 1
ATOM 2692 O O . GLU A 1 333 ? -12.799 -12.558 -6.310 1.00 95.81 333 GLU A O 1
ATOM 2697 N N . THR A 1 334 ? -13.870 -11.295 -7.838 1.00 95.50 334 THR A N 1
ATOM 2698 C CA . THR A 1 334 ? -13.135 -10.059 -7.555 1.00 95.50 334 THR A CA 1
ATOM 2699 C C . THR A 1 334 ? -13.530 -9.494 -6.192 1.00 95.50 334 THR A C 1
ATOM 2701 O O . THR A 1 334 ? -14.680 -9.136 -5.951 1.00 95.50 334 THR A O 1
ATOM 2704 N N . VAL A 1 335 ? -12.542 -9.392 -5.307 1.00 97.06 335 VAL A N 1
ATOM 2705 C CA . VAL A 1 335 ? -12.646 -8.802 -3.970 1.00 97.06 335 VAL A CA 1
ATOM 2706 C C . VAL A 1 335 ? -12.566 -7.283 -4.046 1.00 97.06 335 VAL A C 1
ATOM 2708 O O . VAL A 1 335 ? -13.351 -6.602 -3.403 1.00 97.06 335 VAL A O 1
ATOM 2711 N N . MET A 1 336 ? -11.621 -6.741 -4.815 1.00 96.00 336 MET A N 1
ATOM 2712 C CA . MET A 1 336 ? -11.550 -5.306 -5.095 1.00 96.00 336 MET A CA 1
ATOM 2713 C C . MET A 1 336 ? -10.645 -5.002 -6.286 1.00 96.00 336 MET A C 1
ATOM 2715 O O . MET A 1 336 ? -9.817 -5.831 -6.670 1.00 96.00 336 MET A O 1
ATOM 2719 N N . THR A 1 337 ? -10.775 -3.795 -6.827 1.00 95.38 337 THR A N 1
ATOM 2720 C CA . THR A 1 337 ? -9.886 -3.217 -7.846 1.00 95.38 337 THR A CA 1
ATOM 2721 C C . THR A 1 337 ? -9.264 -1.923 -7.337 1.00 95.38 337 THR A C 1
ATOM 2723 O O . THR A 1 337 ? -9.931 -1.169 -6.631 1.00 95.38 337 THR A O 1
ATOM 2726 N N . ASP A 1 338 ? -8.027 -1.631 -7.727 1.00 93.88 338 ASP A N 1
ATOM 2727 C CA . ASP A 1 338 ? -7.319 -0.419 -7.320 1.00 93.88 338 ASP A CA 1
ATOM 2728 C C . ASP A 1 338 ? -6.440 0.132 -8.452 1.00 93.88 338 ASP A C 1
ATOM 2730 O O . ASP A 1 338 ? -5.756 -0.614 -9.163 1.00 93.88 338 ASP A O 1
ATOM 2734 N N . LEU A 1 339 ? -6.471 1.455 -8.619 1.00 91.62 339 LEU A N 1
ATOM 2735 C CA . LEU A 1 339 ? -5.703 2.166 -9.636 1.00 91.62 339 LEU A CA 1
ATOM 2736 C C . LEU A 1 339 ? -4.484 2.852 -9.001 1.00 91.62 339 LEU A C 1
ATOM 2738 O O . LEU A 1 339 ? -4.603 3.465 -7.935 1.00 91.62 339 LEU A O 1
ATOM 2742 N N . PRO A 1 340 ? -3.312 2.813 -9.660 1.00 93.31 340 PRO A N 1
ATOM 2743 C CA . PRO A 1 340 ? -2.125 3.503 -9.176 1.00 93.31 340 PRO A CA 1
ATOM 2744 C C . PRO A 1 340 ? -2.333 5.014 -9.042 1.00 93.31 340 PRO A C 1
ATOM 2746 O O . PRO A 1 340 ? -2.666 5.695 -10.009 1.00 93.31 340 PRO A O 1
ATOM 2749 N N . MET A 1 341 ? -2.043 5.559 -7.861 1.00 93.25 341 MET A N 1
ATOM 2750 C CA . MET A 1 341 ? -1.950 7.008 -7.656 1.00 93.25 341 MET A CA 1
ATOM 2751 C C . MET A 1 341 ? -0.603 7.556 -8.155 1.00 93.25 341 MET A C 1
ATOM 2753 O O . MET A 1 341 ? -0.518 8.676 -8.647 1.00 93.25 341 MET A O 1
ATOM 2757 N N . VAL A 1 342 ? 0.457 6.753 -8.029 1.00 96.00 342 VAL A N 1
ATOM 2758 C CA . VAL A 1 342 ? 1.782 6.993 -8.615 1.00 96.00 342 VAL A CA 1
ATOM 2759 C C . VAL A 1 342 ? 2.326 5.668 -9.105 1.00 96.00 342 VAL A C 1
ATOM 2761 O O . VAL A 1 342 ? 2.197 4.665 -8.408 1.00 96.00 342 VAL A O 1
ATOM 2764 N N . MET A 1 343 ? 2.978 5.671 -10.265 1.00 96.19 343 MET A N 1
ATOM 2765 C CA . MET A 1 343 ? 3.699 4.508 -10.763 1.00 96.19 343 MET A CA 1
ATOM 2766 C C . MET A 1 343 ? 4.878 4.879 -11.648 1.00 96.19 343 MET A C 1
ATOM 2768 O O . MET A 1 343 ? 4.887 5.920 -12.315 1.00 96.19 343 MET A O 1
ATOM 2772 N N . ALA A 1 344 ? 5.858 3.988 -11.678 1.00 96.88 344 ALA A N 1
ATOM 2773 C CA . ALA A 1 344 ? 7.014 4.086 -12.546 1.00 96.88 344 ALA A CA 1
ATOM 2774 C C . ALA A 1 344 ? 7.525 2.698 -12.912 1.00 96.88 344 ALA A C 1
ATOM 2776 O O . ALA A 1 344 ? 7.412 1.747 -12.136 1.00 96.88 344 ALA A O 1
ATOM 2777 N N . GLN A 1 345 ? 8.107 2.614 -14.101 1.00 95.31 345 GLN A N 1
ATOM 2778 C CA . GLN A 1 345 ? 8.742 1.407 -14.589 1.00 95.31 345 GLN A CA 1
ATOM 2779 C C . GLN A 1 345 ? 10.027 1.131 -13.805 1.00 95.31 345 GLN A C 1
ATOM 2781 O O . GLN A 1 345 ? 10.790 2.051 -13.501 1.00 95.31 345 GLN A O 1
ATOM 2786 N N . SER A 1 346 ? 10.261 -0.134 -13.472 1.00 90.94 346 SER A N 1
ATOM 2787 C CA . SER A 1 346 ? 11.490 -0.617 -12.854 1.00 90.94 346 SER A CA 1
ATOM 2788 C C . SER A 1 346 ? 12.676 -0.371 -13.778 1.00 90.94 346 SER A C 1
ATOM 2790 O O . SER A 1 346 ? 12.577 -0.611 -14.985 1.00 90.94 346 SER A O 1
ATOM 2792 N N . LEU A 1 347 ? 13.813 0.017 -13.194 1.00 87.00 347 LEU A N 1
ATOM 2793 C CA . LEU A 1 347 ? 15.071 0.249 -13.908 1.00 87.00 347 LEU A CA 1
ATOM 2794 C C . LEU A 1 347 ? 15.472 -0.971 -14.754 1.00 87.00 347 LEU A C 1
ATOM 2796 O O . LEU A 1 347 ? 15.775 -0.828 -15.934 1.00 87.00 347 LEU A O 1
ATOM 2800 N N . THR A 1 348 ? 15.305 -2.177 -14.200 1.00 80.19 348 THR A N 1
ATOM 2801 C CA . THR A 1 348 ? 15.629 -3.469 -14.840 1.00 80.19 348 THR A CA 1
ATOM 2802 C C . THR A 1 348 ? 14.797 -3.807 -16.079 1.00 80.19 348 THR A C 1
ATOM 2804 O O . THR A 1 348 ? 15.144 -4.720 -16.830 1.00 80.19 348 THR A O 1
ATOM 2807 N N . SER A 1 349 ? 13.678 -3.109 -16.273 1.00 87.19 349 SER A N 1
ATOM 2808 C CA . SER A 1 349 ? 12.779 -3.311 -17.411 1.00 87.19 349 SER A CA 1
ATOM 2809 C C . SER A 1 349 ? 12.609 -2.054 -18.259 1.00 87.19 349 SER A C 1
ATOM 2811 O O . SER A 1 349 ? 11.778 -2.076 -19.159 1.00 87.19 349 SER A O 1
ATOM 2813 N N . SER A 1 350 ? 13.354 -0.977 -17.984 1.00 86.88 350 SER A N 1
ATOM 2814 C CA . SER A 1 350 ? 13.225 0.345 -18.625 1.00 86.88 350 SER A CA 1
ATOM 2815 C C . SER A 1 350 ? 13.356 0.327 -20.156 1.00 86.88 350 SER A C 1
ATOM 2817 O O . SER A 1 350 ? 12.808 1.184 -20.842 1.00 86.88 350 SER A O 1
ATOM 2819 N N . GLN A 1 351 ? 14.035 -0.681 -20.699 1.00 86.31 351 GLN A N 1
ATOM 2820 C CA . GLN A 1 351 ? 14.198 -0.960 -22.125 1.00 86.31 351 GLN A CA 1
ATOM 2821 C C . GLN A 1 351 ? 12.946 -1.538 -22.801 1.00 86.31 351 GLN A C 1
ATOM 2823 O O . GLN A 1 351 ? 12.839 -1.505 -24.027 1.00 86.31 351 GLN A O 1
ATOM 2828 N N . VAL A 1 352 ? 12.012 -2.111 -22.034 1.00 91.31 352 VAL A N 1
ATOM 2829 C CA . VAL A 1 352 ? 10.758 -2.645 -22.576 1.00 91.31 352 VAL A CA 1
ATOM 2830 C C . VAL A 1 352 ? 9.788 -1.477 -22.747 1.00 91.31 352 VAL A C 1
ATOM 2832 O O . VAL A 1 352 ? 9.440 -0.840 -21.756 1.00 91.31 352 VAL A O 1
ATOM 2835 N N . PRO A 1 353 ? 9.321 -1.159 -23.962 1.00 93.38 353 PRO A N 1
ATOM 2836 C CA . PRO A 1 353 ? 8.554 0.058 -24.175 1.00 93.38 353 PRO A CA 1
ATOM 2837 C C . PRO A 1 353 ? 7.167 -0.044 -23.537 1.00 93.38 353 PRO A C 1
ATOM 2839 O O . PRO A 1 353 ? 6.408 -0.998 -23.753 1.00 93.38 353 PRO A O 1
ATOM 2842 N N . ALA A 1 354 ? 6.828 0.979 -22.765 1.00 94.94 354 ALA A N 1
ATOM 2843 C CA . ALA A 1 354 ? 5.541 1.136 -22.116 1.00 94.94 354 ALA A CA 1
ATOM 2844 C C . ALA A 1 354 ? 5.212 2.624 -21.970 1.00 94.94 354 ALA A C 1
ATOM 2846 O O . ALA A 1 354 ? 6.098 3.477 -21.932 1.00 94.94 354 ALA A O 1
ATOM 2847 N N . CYS A 1 355 ? 3.923 2.938 -21.885 1.00 95.38 355 CYS A N 1
ATOM 2848 C CA . CYS A 1 355 ? 3.462 4.299 -21.664 1.00 95.38 355 CYS A CA 1
ATOM 2849 C C . CYS A 1 355 ? 3.931 4.799 -20.290 1.00 95.38 355 CYS A C 1
ATOM 2851 O O . CYS A 1 355 ? 3.577 4.215 -19.264 1.00 95.38 355 CYS A O 1
ATOM 2853 N N . TYR A 1 356 ? 4.649 5.923 -20.254 1.00 96.06 356 TYR A N 1
ATOM 2854 C CA . TYR A 1 356 ? 5.138 6.525 -19.007 1.00 96.06 356 TYR A CA 1
ATOM 2855 C C . TYR A 1 356 ? 4.004 6.969 -18.072 1.00 96.06 356 TYR A C 1
ATOM 2857 O O . TYR A 1 356 ? 4.191 7.008 -16.853 1.00 96.06 356 TYR A O 1
ATOM 2865 N N . ASN A 1 357 ? 2.828 7.280 -18.631 1.00 95.62 357 ASN A N 1
ATOM 2866 C CA . ASN A 1 357 ? 1.671 7.755 -17.877 1.00 95.62 357 ASN A CA 1
ATOM 2867 C C . ASN A 1 357 ? 0.798 6.628 -17.324 1.00 95.62 357 ASN A C 1
ATOM 2869 O O . ASN A 1 357 ? 0.459 6.655 -16.150 1.00 95.62 357 ASN A O 1
ATOM 2873 N N . CYS A 1 358 ? 0.418 5.660 -18.168 1.00 93.75 358 CYS A N 1
ATOM 2874 C CA . CYS A 1 358 ? -0.587 4.644 -17.835 1.00 93.75 358 CYS A CA 1
ATOM 2875 C C . CYS A 1 358 ? -0.046 3.205 -17.804 1.00 93.75 358 CYS A C 1
ATOM 2877 O O . CYS A 1 358 ? -0.826 2.278 -17.629 1.00 93.75 358 CYS A O 1
ATOM 2879 N N . ALA A 1 359 ? 1.260 3.002 -17.998 1.00 94.88 359 ALA A N 1
ATOM 2880 C CA . ALA A 1 359 ? 1.935 1.701 -18.025 1.00 94.88 359 ALA A CA 1
ATOM 2881 C C . ALA A 1 359 ? 1.554 0.747 -19.174 1.00 94.88 359 ALA A C 1
ATOM 2883 O O . ALA A 1 359 ? 2.178 -0.301 -19.297 1.00 94.88 359 ALA A O 1
ATOM 2884 N N . VAL A 1 360 ? 0.596 1.088 -20.050 1.00 92.94 360 VAL A N 1
ATOM 2885 C CA . VAL A 1 360 ? 0.211 0.249 -21.205 1.00 92.94 360 VAL A CA 1
ATOM 2886 C C . VAL A 1 360 ? 1.441 -0.165 -22.015 1.00 92.94 360 VAL A C 1
ATOM 2888 O O . VAL A 1 360 ? 2.281 0.670 -22.349 1.00 92.94 360 VAL A O 1
ATOM 2891 N N . SER A 1 361 ? 1.531 -1.456 -22.340 1.00 92.88 361 SER A N 1
ATOM 2892 C CA . SER A 1 361 ? 2.634 -2.018 -23.119 1.00 92.88 361 SER A CA 1
ATOM 2893 C C . SER A 1 361 ? 2.626 -1.489 -24.556 1.00 92.88 361 SER A C 1
ATOM 2895 O O . SER A 1 361 ? 1.596 -1.520 -25.227 1.00 92.88 361 SER A O 1
ATOM 2897 N N . LEU A 1 362 ? 3.791 -1.044 -25.031 1.00 94.00 362 LEU A N 1
ATOM 2898 C CA . LEU A 1 362 ? 4.012 -0.514 -26.381 1.00 94.00 362 LEU A CA 1
ATOM 2899 C C . LEU A 1 362 ? 4.912 -1.448 -27.210 1.00 94.00 362 LEU A C 1
ATOM 2901 O O . LEU A 1 362 ? 5.629 -1.002 -28.105 1.00 94.00 362 LEU A O 1
ATOM 2905 N N . ILE A 1 363 ? 4.935 -2.746 -26.883 1.00 92.69 363 ILE A N 1
ATOM 2906 C CA . ILE A 1 363 ? 5.776 -3.713 -27.598 1.00 92.69 363 ILE A CA 1
ATOM 2907 C C . ILE A 1 363 ? 5.360 -3.812 -29.070 1.00 92.69 363 ILE A C 1
ATOM 2909 O O . ILE A 1 363 ? 4.179 -3.900 -29.412 1.00 92.69 363 ILE A O 1
ATOM 2913 N N . THR A 1 364 ? 6.358 -3.830 -29.943 1.00 91.69 364 THR A N 1
ATOM 2914 C CA . THR A 1 364 ? 6.187 -3.951 -31.392 1.00 91.69 364 THR A CA 1
ATOM 2915 C C . THR A 1 364 ? 6.572 -5.355 -31.865 1.00 91.69 364 THR A C 1
ATOM 2917 O O . THR A 1 364 ? 7.279 -6.075 -31.143 1.00 91.69 364 THR A O 1
ATOM 2920 N N . PRO A 1 365 ? 6.198 -5.756 -33.096 1.00 92.06 365 PRO A N 1
ATOM 2921 C CA . PRO A 1 365 ? 6.674 -7.010 -33.671 1.00 92.06 365 PRO A CA 1
ATOM 2922 C C . PRO A 1 365 ? 8.203 -7.098 -33.706 1.00 92.06 365 PRO A C 1
ATOM 2924 O O . PRO A 1 365 ? 8.766 -8.169 -33.494 1.00 92.06 365 PRO A O 1
ATOM 2927 N N . GLN A 1 366 ? 8.889 -5.973 -33.934 1.00 90.94 366 GLN A N 1
ATOM 2928 C CA . GLN A 1 366 ? 10.352 -5.913 -33.960 1.00 90.94 366 GLN A CA 1
ATOM 2929 C C . GLN A 1 366 ? 10.953 -6.273 -32.600 1.00 90.94 366 GLN A C 1
ATOM 2931 O O . GLN A 1 366 ? 11.972 -6.953 -32.550 1.00 90.94 366 GLN A O 1
ATOM 2936 N N . ILE A 1 367 ? 10.317 -5.858 -31.506 1.00 89.56 367 ILE A N 1
ATOM 2937 C CA . ILE A 1 367 ? 10.785 -6.145 -30.146 1.00 89.56 367 ILE A CA 1
ATOM 2938 C C . ILE A 1 367 ? 10.490 -7.594 -29.757 1.00 89.56 367 ILE A C 1
ATOM 2940 O O . ILE A 1 367 ? 11.340 -8.244 -29.158 1.00 89.56 367 ILE A O 1
ATOM 2944 N N . TYR A 1 368 ? 9.319 -8.119 -30.124 1.00 91.00 368 TYR A N 1
ATOM 2945 C CA . TYR A 1 368 ? 8.940 -9.496 -29.799 1.00 91.00 368 TYR A CA 1
ATOM 2946 C C . TYR A 1 368 ? 9.701 -10.541 -30.633 1.00 91.00 368 TYR A C 1
ATOM 2948 O O . TYR A 1 368 ? 10.319 -11.465 -30.099 1.00 91.00 368 TYR A O 1
ATOM 2956 N N . PHE A 1 369 ? 9.687 -10.406 -31.961 1.00 91.12 369 PHE A N 1
ATOM 2957 C CA . PHE A 1 369 ? 10.330 -11.376 -32.850 1.00 91.12 369 PHE A CA 1
ATOM 2958 C C . PHE A 1 369 ? 11.841 -11.150 -32.973 1.00 91.12 369 PHE A C 1
ATOM 2960 O O . PHE A 1 369 ? 12.579 -12.097 -33.272 1.00 91.12 369 PHE A O 1
ATOM 2967 N N . GLY A 1 370 ? 12.314 -9.922 -32.740 1.00 89.50 370 GLY A N 1
ATOM 2968 C CA . GLY A 1 370 ? 13.724 -9.565 -32.836 1.00 89.50 370 GLY A CA 1
ATOM 2969 C C . GLY A 1 370 ? 14.299 -9.891 -34.214 1.00 89.50 370 GLY A C 1
ATOM 2970 O O . GLY A 1 370 ? 13.686 -9.646 -35.254 1.00 89.50 370 GLY A O 1
ATOM 2971 N N . LYS A 1 371 ? 15.475 -10.526 -34.223 1.00 88.06 371 LYS A N 1
ATOM 2972 C CA . LYS A 1 371 ? 16.180 -10.928 -35.453 1.00 88.06 371 LYS A CA 1
ATOM 2973 C C . LYS A 1 371 ? 15.395 -11.926 -36.315 1.00 88.06 371 LYS A C 1
ATOM 2975 O O . LYS A 1 371 ? 15.645 -12.001 -37.515 1.00 88.06 371 LYS A O 1
ATOM 2980 N N . ARG A 1 372 ? 14.438 -12.669 -35.740 1.00 90.12 372 ARG A N 1
ATOM 2981 C CA . ARG A 1 372 ? 13.651 -13.679 -36.473 1.00 90.12 372 ARG A CA 1
ATOM 2982 C C . ARG A 1 372 ? 12.750 -13.063 -37.532 1.00 90.12 372 ARG A C 1
ATOM 2984 O O . ARG A 1 372 ? 12.526 -13.693 -38.558 1.00 90.12 372 ARG A O 1
ATOM 2991 N N . LEU A 1 373 ? 12.304 -11.825 -37.318 1.00 89.69 373 LEU A N 1
ATOM 2992 C CA . LEU A 1 373 ? 11.393 -11.133 -38.227 1.00 89.69 373 LEU A CA 1
ATOM 2993 C C . LEU A 1 373 ? 11.953 -11.044 -39.660 1.00 89.69 373 LEU A C 1
ATOM 2995 O O . LEU A 1 373 ? 11.206 -11.149 -40.628 1.00 89.69 373 LEU A O 1
ATOM 2999 N N . ALA A 1 374 ? 13.277 -10.914 -39.805 1.00 89.12 374 ALA A N 1
ATOM 3000 C CA . ALA A 1 374 ? 13.947 -10.867 -41.105 1.00 89.12 374 ALA A CA 1
ATOM 3001 C C . ALA A 1 374 ? 13.904 -12.204 -41.870 1.00 89.12 374 ALA A C 1
ATOM 3003 O O . ALA A 1 374 ? 14.006 -12.206 -43.094 1.00 89.12 374 ALA A O 1
ATOM 3004 N N . GLY A 1 375 ? 13.745 -13.327 -41.164 1.00 90.00 375 GLY A N 1
ATOM 3005 C CA . GLY A 1 375 ? 13.661 -14.669 -41.743 1.00 90.00 375 GLY A CA 1
ATOM 3006 C C . GLY A 1 375 ? 12.240 -15.123 -42.079 1.00 90.00 375 GLY A C 1
ATOM 3007 O O . GLY A 1 375 ? 12.076 -16.235 -42.569 1.00 90.00 375 GLY A O 1
ATOM 3008 N N . PHE A 1 376 ? 11.223 -14.301 -41.804 1.00 94.06 376 PHE A N 1
ATOM 3009 C CA . PHE A 1 376 ? 9.830 -14.659 -42.069 1.00 94.06 376 PHE A CA 1
ATOM 3010 C C . PHE A 1 376 ? 9.477 -14.537 -43.550 1.00 94.06 376 PHE A C 1
ATOM 3012 O O . PHE A 1 376 ? 9.962 -13.621 -44.225 1.00 94.06 376 PHE A O 1
ATOM 3019 N N . ASP A 1 377 ? 8.624 -15.441 -44.026 1.00 92.88 377 ASP A N 1
ATOM 3020 C CA . ASP A 1 377 ? 8.065 -15.426 -45.377 1.00 92.88 377 ASP A CA 1
ATOM 3021 C C . ASP A 1 377 ? 7.002 -14.323 -45.556 1.00 92.88 377 ASP A C 1
ATOM 3023 O O . ASP A 1 377 ? 6.674 -13.567 -44.633 1.00 92.88 377 ASP A O 1
ATOM 3027 N N . THR A 1 378 ? 6.502 -14.174 -46.784 1.00 92.31 378 THR A N 1
ATOM 3028 C CA . THR A 1 378 ? 5.541 -13.124 -47.149 1.00 92.31 378 THR A CA 1
ATOM 3029 C C . THR A 1 378 ? 4.231 -13.248 -46.375 1.00 92.31 378 THR A C 1
ATOM 3031 O O . THR A 1 378 ? 3.706 -12.233 -45.908 1.00 92.31 378 THR A O 1
ATOM 3034 N N . ASP A 1 379 ? 3.733 -14.470 -46.184 1.00 90.38 379 ASP A N 1
ATOM 3035 C CA . ASP A 1 379 ? 2.454 -14.719 -45.522 1.00 90.38 379 ASP A CA 1
ATOM 3036 C C . ASP A 1 379 ? 2.560 -14.406 -44.029 1.00 90.38 379 ASP A C 1
ATOM 3038 O O . ASP A 1 379 ? 1.726 -13.672 -43.499 1.00 90.38 379 ASP A O 1
ATOM 3042 N N . GLN A 1 380 ? 3.641 -14.834 -43.375 1.00 92.88 380 GLN A N 1
ATOM 3043 C CA . GLN A 1 380 ? 3.948 -14.506 -41.983 1.00 92.88 380 GLN A CA 1
ATOM 3044 C C . GLN A 1 380 ? 4.084 -12.993 -41.760 1.00 92.88 380 GLN A C 1
ATOM 3046 O O . GLN A 1 380 ? 3.540 -12.453 -40.795 1.00 92.88 380 GLN A O 1
ATOM 3051 N N . ARG A 1 381 ? 4.790 -12.278 -42.649 1.00 92.75 381 ARG A N 1
ATOM 3052 C CA . ARG A 1 381 ? 4.927 -10.812 -42.554 1.00 92.75 381 ARG A CA 1
ATOM 3053 C C . ARG A 1 381 ? 3.598 -10.098 -42.773 1.00 92.75 381 ARG A C 1
ATOM 3055 O O . ARG A 1 381 ? 3.329 -9.126 -42.069 1.00 92.75 381 ARG A O 1
ATOM 3062 N N . SER A 1 382 ? 2.787 -10.567 -43.725 1.00 92.50 382 SER A N 1
ATOM 3063 C CA . SER A 1 382 ? 1.451 -10.015 -43.978 1.00 92.50 382 SER A CA 1
ATOM 3064 C C . SER A 1 382 ? 0.545 -10.208 -42.763 1.00 92.50 382 SER A C 1
ATOM 3066 O O . SER A 1 382 ? -0.007 -9.236 -42.266 1.00 92.50 382 SER A O 1
ATOM 3068 N N . LEU A 1 383 ? 0.520 -11.414 -42.186 1.00 93.62 383 LEU A N 1
ATOM 3069 C CA . LEU A 1 383 ? -0.255 -11.730 -40.991 1.00 93.62 383 LEU A CA 1
ATOM 3070 C C . LEU A 1 383 ? 0.117 -10.826 -39.813 1.00 93.62 383 LEU A C 1
ATOM 3072 O O . LEU A 1 383 ? -0.757 -10.274 -39.154 1.00 93.62 383 LEU A O 1
ATOM 3076 N N . ILE A 1 384 ? 1.415 -10.641 -39.553 1.00 93.56 384 ILE A N 1
ATOM 3077 C CA . ILE A 1 384 ? 1.879 -9.751 -38.480 1.00 93.56 384 ILE A CA 1
ATOM 3078 C C . ILE A 1 384 ? 1.421 -8.316 -38.735 1.00 93.56 384 ILE A C 1
ATOM 3080 O O . ILE A 1 384 ? 0.953 -7.657 -37.815 1.00 93.56 384 ILE A O 1
ATOM 3084 N N . LYS A 1 385 ? 1.545 -7.822 -39.969 1.00 92.56 385 LYS A N 1
ATOM 3085 C CA . LYS A 1 385 ? 1.133 -6.460 -40.319 1.00 92.56 385 LYS A CA 1
ATOM 3086 C C . LYS A 1 385 ? -0.377 -6.254 -40.163 1.00 92.56 385 LYS A C 1
ATOM 3088 O O . LYS A 1 385 ? -0.784 -5.197 -39.694 1.00 92.56 385 LYS A O 1
ATOM 3093 N N . ASP A 1 386 ? -1.173 -7.241 -40.559 1.00 92.56 386 ASP A N 1
ATOM 3094 C CA . ASP A 1 386 ? -2.633 -7.146 -40.587 1.00 92.56 386 ASP A CA 1
ATOM 3095 C C . ASP A 1 386 ? -3.250 -7.340 -39.193 1.00 92.56 386 ASP A C 1
ATOM 3097 O O . ASP A 1 386 ? -4.239 -6.692 -38.854 1.00 92.56 386 ASP A O 1
ATOM 3101 N N . CYS A 1 387 ? -2.671 -8.229 -38.380 1.00 93.81 387 CYS A N 1
ATOM 3102 C CA . CYS A 1 387 ? -3.262 -8.659 -37.113 1.00 93.81 387 CYS A CA 1
ATOM 3103 C C . CYS A 1 387 ? -2.572 -8.077 -35.873 1.00 93.81 387 CYS A C 1
ATOM 3105 O O . CYS A 1 387 ? -3.162 -8.125 -34.789 1.00 93.81 387 CYS A O 1
ATOM 3107 N N . TRP A 1 388 ? -1.337 -7.558 -35.961 1.00 93.69 388 TRP A N 1
ATOM 3108 C CA . TRP A 1 388 ? -0.713 -6.907 -34.803 1.00 93.69 388 TRP A CA 1
ATOM 3109 C C . TRP A 1 388 ? -1.418 -5.574 -34.541 1.00 93.69 388 TRP A C 1
ATOM 3111 O O . TRP A 1 388 ? -1.531 -4.759 -35.456 1.00 93.69 388 TRP A O 1
ATOM 3121 N N . PRO A 1 389 ? -1.905 -5.319 -33.315 1.00 90.56 389 PRO A N 1
ATOM 3122 C CA . PRO A 1 389 ? -2.687 -4.122 -33.045 1.00 90.56 389 PRO A CA 1
ATOM 3123 C C . PRO A 1 389 ? -1.851 -2.867 -33.297 1.00 90.56 389 PRO A C 1
ATOM 3125 O O . PRO A 1 389 ? -0.717 -2.758 -32.822 1.00 90.56 389 PRO A O 1
ATOM 3128 N N . ASN A 1 390 ? -2.429 -1.904 -34.014 1.00 79.44 390 ASN A N 1
ATOM 3129 C CA . ASN A 1 390 ? -1.808 -0.599 -34.164 1.00 79.44 390 ASN A CA 1
ATOM 3130 C C . ASN A 1 390 ? -1.859 0.131 -32.816 1.00 79.44 390 ASN A C 1
ATOM 3132 O O . ASN A 1 390 ? -2.935 0.327 -32.249 1.00 79.44 390 ASN A O 1
ATOM 3136 N N . VAL A 1 391 ? -0.693 0.498 -32.297 1.00 78.25 391 VAL A N 1
ATOM 3137 C CA . VAL A 1 391 ? -0.564 1.286 -31.074 1.00 78.25 391 VAL A CA 1
ATOM 3138 C C . VAL A 1 391 ? 0.150 2.571 -31.447 1.00 78.25 391 VAL A C 1
ATOM 3140 O O . VAL A 1 391 ? 1.300 2.532 -31.882 1.00 78.25 391 VAL A O 1
ATOM 3143 N N . ASP A 1 392 ? -0.527 3.702 -31.273 1.00 80.88 392 ASP A N 1
ATOM 3144 C CA . ASP A 1 392 ? 0.073 5.007 -31.519 1.00 80.88 392 ASP A CA 1
ATOM 3145 C C . ASP A 1 392 ? 1.153 5.270 -30.462 1.00 80.88 392 ASP A C 1
ATOM 3147 O O . ASP A 1 392 ? 0.866 5.451 -29.277 1.00 80.88 392 ASP A O 1
ATOM 3151 N N . ILE A 1 393 ? 2.416 5.278 -30.888 1.00 91.56 393 ILE A N 1
ATOM 3152 C CA . ILE A 1 393 ? 3.544 5.645 -30.029 1.00 91.56 393 ILE A CA 1
ATOM 3153 C C . ILE A 1 393 ? 3.771 7.143 -30.187 1.00 91.56 393 ILE A C 1
ATOM 3155 O O . ILE A 1 393 ? 4.280 7.613 -31.204 1.00 91.56 393 ILE A O 1
ATOM 3159 N N . ILE A 1 394 ? 3.380 7.899 -29.166 1.00 95.44 394 ILE A N 1
ATOM 3160 C CA . ILE A 1 394 ? 3.503 9.353 -29.151 1.00 95.44 394 ILE A CA 1
ATOM 3161 C C . ILE A 1 394 ? 4.646 9.744 -28.223 1.00 95.44 394 ILE A C 1
ATOM 3163 O O . ILE A 1 394 ? 4.638 9.413 -27.040 1.00 95.44 394 ILE A O 1
ATOM 3167 N N . HIS A 1 395 ? 5.608 10.500 -28.739 1.00 97.31 395 HIS A N 1
ATOM 3168 C CA . HIS A 1 395 ? 6.691 11.078 -27.947 1.00 97.31 395 HIS A CA 1
ATOM 3169 C C . HIS A 1 395 ? 6.302 12.457 -27.422 1.00 97.31 395 HIS A C 1
ATOM 3171 O O . HIS A 1 395 ? 5.586 13.196 -28.104 1.00 97.31 395 HIS A O 1
ATOM 3177 N N . CYS A 1 396 ? 6.806 12.836 -26.242 1.00 97.31 396 CYS A N 1
ATOM 3178 C CA . CYS A 1 396 ? 6.783 14.238 -25.814 1.00 97.31 396 CYS A CA 1
ATOM 3179 C C . CYS A 1 396 ? 7.334 15.133 -26.945 1.00 97.31 396 CYS A C 1
ATOM 3181 O O . CYS A 1 396 ? 8.431 14.852 -27.436 1.00 97.31 396 CYS A O 1
ATOM 3183 N N . PRO A 1 397 ? 6.614 16.187 -27.377 1.00 96.75 397 PRO A N 1
ATOM 3184 C CA . PRO A 1 397 ? 7.027 17.006 -28.517 1.00 96.75 397 PRO A CA 1
ATOM 3185 C C . PRO A 1 397 ? 8.242 17.894 -28.219 1.00 96.75 397 PRO A C 1
ATOM 3187 O O . PRO A 1 397 ? 8.776 18.493 -29.144 1.00 96.75 397 PRO A O 1
ATOM 3190 N N . PHE A 1 398 ? 8.661 17.984 -26.952 1.00 96.62 398 PHE A N 1
ATOM 3191 C CA . PHE A 1 398 ? 9.757 18.843 -26.513 1.00 96.62 398 PHE A CA 1
ATOM 3192 C C . PHE A 1 398 ? 11.030 18.056 -26.195 1.00 96.62 398 PHE A C 1
ATOM 3194 O O . PHE A 1 398 ? 12.071 18.288 -26.798 1.00 96.62 398 PHE A O 1
ATOM 3201 N N . CYS A 1 399 ? 10.970 17.114 -25.244 1.00 95.81 399 CYS A N 1
ATOM 3202 C CA . CYS A 1 399 ? 12.157 16.356 -24.838 1.00 95.81 399 CYS A CA 1
ATOM 3203 C C . CYS A 1 399 ? 12.393 15.092 -25.670 1.00 95.81 399 CYS A C 1
ATOM 3205 O O . CYS A 1 399 ? 13.503 14.569 -25.669 1.00 95.81 399 CYS A O 1
ATOM 3207 N N . HIS A 1 400 ? 11.351 14.566 -26.323 1.00 95.94 400 HIS A N 1
ATOM 3208 C CA . HIS A 1 400 ? 11.352 13.288 -27.046 1.00 95.94 400 HIS A CA 1
ATOM 3209 C C . HIS A 1 400 ? 11.765 12.043 -26.228 1.00 95.94 400 HIS A C 1
ATOM 3211 O O . HIS A 1 400 ? 11.874 10.959 -26.798 1.00 95.94 400 HIS A O 1
ATOM 3217 N N . ILE A 1 401 ? 11.937 12.166 -24.903 1.00 95.12 401 ILE A N 1
ATOM 3218 C CA . ILE A 1 401 ? 12.327 11.059 -24.016 1.00 95.12 401 ILE A CA 1
ATOM 3219 C C . ILE A 1 401 ? 11.119 10.193 -23.648 1.00 95.12 401 ILE A C 1
ATOM 3221 O O . ILE A 1 401 ? 11.107 8.996 -23.925 1.00 95.12 401 ILE A O 1
ATOM 3225 N N . GLU A 1 402 ? 10.097 10.780 -23.016 1.00 96.56 402 GLU A N 1
ATOM 3226 C CA . GLU A 1 402 ? 8.924 10.015 -22.586 1.00 96.56 402 GLU A CA 1
ATOM 3227 C C . GLU A 1 402 ? 8.014 9.648 -23.761 1.00 96.56 402 GLU A C 1
ATOM 3229 O O . GLU A 1 402 ? 7.799 10.439 -24.690 1.00 96.56 402 GLU A O 1
ATOM 3234 N N . THR A 1 403 ? 7.452 8.441 -23.679 1.00 96.38 403 THR A N 1
ATOM 3235 C CA . THR A 1 403 ? 6.530 7.880 -24.670 1.00 96.38 403 THR A CA 1
ATOM 3236 C C . THR A 1 403 ? 5.169 7.572 -24.063 1.00 96.38 403 THR A C 1
ATOM 3238 O O . THR A 1 403 ? 5.047 7.195 -22.892 1.00 96.38 403 THR A O 1
ATOM 3241 N N . TYR A 1 404 ? 4.129 7.732 -24.876 1.00 96.94 404 TYR A N 1
ATOM 3242 C CA . TYR A 1 404 ? 2.736 7.610 -24.475 1.00 96.94 404 TYR A CA 1
ATOM 3243 C C . TYR A 1 404 ? 1.954 6.792 -25.501 1.00 96.94 404 TYR A C 1
ATOM 3245 O O . TYR A 1 404 ? 2.222 6.869 -26.696 1.00 96.94 404 TYR A O 1
ATOM 3253 N N . CYS A 1 405 ? 0.953 6.044 -25.031 1.00 93.94 405 CYS A N 1
ATOM 3254 C CA . CYS A 1 405 ? 0.079 5.232 -25.886 1.00 93.94 405 CYS A CA 1
ATOM 3255 C C . CYS A 1 405 ? -0.991 6.037 -26.642 1.00 93.94 405 CYS A C 1
ATOM 3257 O O . CYS A 1 405 ? -1.737 5.468 -27.432 1.00 93.94 405 CYS A O 1
ATOM 3259 N N . SER A 1 406 ? -1.169 7.320 -26.309 1.00 94.19 406 SER A N 1
ATOM 3260 C CA . SER A 1 406 ? -2.217 8.170 -26.876 1.00 94.19 406 SER A CA 1
ATOM 3261 C C . SER A 1 406 ? -2.000 9.645 -26.529 1.00 94.19 406 SER A C 1
ATOM 3263 O O . SER A 1 406 ? -1.290 9.979 -25.573 1.00 94.19 406 SER A O 1
ATOM 3265 N N . LYS A 1 407 ? -2.650 10.546 -27.281 1.00 95.56 407 LYS A N 1
ATOM 3266 C CA . LYS A 1 407 ? -2.576 11.993 -27.032 1.00 95.56 407 LYS A CA 1
ATOM 3267 C C . LYS A 1 407 ? -3.179 12.384 -25.673 1.00 95.56 407 LYS A C 1
ATOM 3269 O O . LYS A 1 407 ? -2.538 13.174 -24.984 1.00 95.56 407 LYS A O 1
ATOM 3274 N N . PRO A 1 408 ? -4.319 11.814 -25.227 1.00 95.69 408 PRO A N 1
ATOM 3275 C CA . PRO A 1 408 ? -4.818 12.029 -23.870 1.00 95.69 408 PRO A CA 1
ATOM 3276 C C . PRO A 1 408 ? -3.808 11.649 -22.782 1.00 95.69 408 PRO A C 1
ATOM 3278 O O . PRO A 1 408 ? -3.603 12.431 -21.864 1.00 95.69 408 PRO A O 1
ATOM 3281 N N . CYS A 1 409 ? -3.114 10.508 -22.906 1.00 95.62 409 CYS A N 1
ATOM 3282 C CA . CYS A 1 409 ? -2.086 10.120 -21.931 1.00 95.62 409 CYS A CA 1
ATOM 3283 C C . CYS A 1 409 ? -0.896 11.083 -21.902 1.00 95.62 409 CYS A C 1
ATOM 3285 O O . CYS A 1 409 ? -0.346 11.326 -20.833 1.00 95.62 409 CYS A O 1
ATOM 3287 N N . GLN A 1 410 ? -0.496 11.626 -23.054 1.00 97.56 410 GLN A N 1
ATOM 3288 C CA . GLN A 1 410 ? 0.547 12.647 -23.113 1.00 97.56 410 GLN A CA 1
ATOM 3289 C C . GLN A 1 410 ? 0.119 13.945 -22.415 1.00 97.56 410 GLN A C 1
ATOM 3291 O O . GLN A 1 410 ? 0.910 14.513 -21.668 1.00 97.56 410 GLN A O 1
ATOM 3296 N N . LEU A 1 411 ? -1.100 14.427 -22.680 1.00 97.56 411 LEU A N 1
ATOM 3297 C CA . LEU A 1 411 ? -1.614 15.664 -22.083 1.00 97.56 411 LEU A CA 1
ATOM 3298 C C . LEU A 1 411 ? -1.790 15.511 -20.570 1.00 97.56 411 LEU A C 1
ATOM 3300 O O . LEU A 1 411 ? -1.305 16.335 -19.810 1.00 97.56 411 LEU A O 1
ATOM 3304 N N . GLU A 1 412 ? -2.378 14.399 -20.131 1.00 96.88 412 GLU A N 1
ATOM 3305 C CA . GLU A 1 412 ? -2.515 14.079 -18.710 1.00 96.88 412 GLU A CA 1
ATOM 3306 C C . GLU A 1 412 ? -1.151 13.994 -18.012 1.00 96.88 412 GLU A C 1
ATOM 3308 O O . GLU A 1 412 ? -0.991 14.529 -16.919 1.00 96.88 412 GLU A O 1
ATOM 3313 N N . ALA A 1 413 ? -0.149 13.363 -18.636 1.00 97.94 413 ALA A N 1
ATOM 3314 C CA . ALA A 1 413 ? 1.203 13.341 -18.087 1.00 97.94 413 ALA A CA 1
ATOM 3315 C C . ALA A 1 413 ? 1.788 14.748 -17.974 1.00 97.94 413 ALA A C 1
ATOM 3317 O O . ALA A 1 413 ? 2.362 15.073 -16.937 1.00 97.94 413 ALA A O 1
ATOM 3318 N N . TRP A 1 414 ? 1.638 15.569 -19.018 1.00 98.06 414 TRP A N 1
ATOM 3319 C CA . TRP A 1 414 ? 2.111 16.953 -19.042 1.00 98.06 414 TRP A CA 1
ATOM 3320 C C . TRP A 1 414 ? 1.532 17.763 -17.883 1.00 98.06 414 TRP A C 1
ATOM 3322 O O . TRP A 1 414 ? 2.299 18.350 -17.119 1.00 98.06 414 TRP A O 1
ATOM 3332 N N . ASP A 1 415 ? 0.211 17.710 -17.719 1.00 96.88 415 ASP A N 1
ATOM 3333 C CA . ASP A 1 415 ? -0.525 18.467 -16.706 1.00 96.88 415 ASP A CA 1
ATOM 3334 C C . ASP A 1 415 ? -0.265 17.952 -15.285 1.00 96.88 415 ASP A C 1
ATOM 3336 O O . ASP A 1 415 ? -0.259 18.736 -14.336 1.00 96.88 415 ASP A O 1
ATOM 3340 N N . ASN A 1 416 ? -0.035 16.645 -15.122 1.00 96.31 416 ASN A N 1
ATOM 3341 C CA . ASN A 1 416 ? 0.116 16.039 -13.801 1.00 96.31 416 ASN A CA 1
ATOM 3342 C C . ASN A 1 416 ? 1.555 16.009 -13.291 1.00 96.31 416 ASN A C 1
ATOM 3344 O O . ASN A 1 416 ? 1.749 16.097 -12.086 1.00 96.31 416 ASN A O 1
ATOM 3348 N N . TYR A 1 417 ? 2.570 15.813 -14.134 1.00 97.62 417 TYR A N 1
ATOM 3349 C CA . TYR A 1 417 ? 3.950 15.714 -13.639 1.00 97.62 417 TYR A CA 1
ATOM 3350 C C . TYR A 1 417 ? 5.018 16.077 -14.669 1.00 97.62 417 TYR A C 1
ATOM 3352 O O . TYR A 1 417 ? 6.021 16.696 -14.316 1.00 97.62 417 TYR A O 1
ATOM 3360 N N . HIS A 1 418 ? 4.844 15.672 -15.928 1.00 97.88 418 HIS A N 1
ATOM 3361 C CA . HIS A 1 418 ? 5.902 15.737 -16.926 1.00 97.88 418 HIS A CA 1
ATOM 3362 C C . HIS A 1 418 ? 6.269 17.182 -17.250 1.00 97.88 418 HIS A C 1
ATOM 3364 O O . HIS A 1 418 ? 7.451 17.456 -17.397 1.00 97.88 418 HIS A O 1
ATOM 3370 N N . GLY A 1 419 ? 5.318 18.124 -17.256 1.00 96.50 419 GLY A N 1
ATOM 3371 C CA . GLY A 1 419 ? 5.620 19.543 -17.469 1.00 96.50 419 GLY A CA 1
ATOM 3372 C C . GLY A 1 419 ? 6.612 20.119 -16.447 1.00 96.50 419 GLY A C 1
ATOM 3373 O O . GLY A 1 419 ? 7.415 20.976 -16.793 1.00 96.50 419 GLY A O 1
ATOM 3374 N N . VAL A 1 420 ? 6.625 19.603 -15.210 1.00 96.88 420 VAL A N 1
ATOM 3375 C CA . VAL A 1 420 ? 7.566 20.027 -14.151 1.00 96.88 420 VAL A CA 1
ATOM 3376 C C . VAL A 1 420 ? 8.971 19.450 -14.352 1.00 96.88 420 VAL A C 1
ATOM 3378 O O . VAL A 1 420 ? 9.963 20.090 -14.004 1.00 96.88 420 VAL A O 1
ATOM 3381 N N . ILE A 1 421 ? 9.070 18.234 -14.894 1.00 96.81 421 ILE A N 1
ATOM 3382 C CA . ILE A 1 421 ? 10.332 17.475 -14.980 1.00 96.81 421 ILE A CA 1
ATOM 3383 C C . ILE A 1 421 ? 10.849 17.312 -16.412 1.00 96.81 421 ILE A C 1
ATOM 3385 O O . ILE A 1 421 ? 11.844 16.621 -16.638 1.00 96.81 421 ILE A O 1
ATOM 3389 N N . CYS A 1 422 ? 10.151 17.888 -17.390 1.00 97.44 422 CYS A N 1
ATOM 3390 C CA . CYS A 1 422 ? 10.498 17.810 -18.797 1.00 97.44 422 CYS A CA 1
ATOM 3391 C C . CYS A 1 422 ? 11.865 18.475 -18.998 1.00 97.44 422 CYS A C 1
ATOM 3393 O O . CYS A 1 422 ? 11.992 19.655 -18.695 1.00 97.44 422 CYS A O 1
ATOM 3395 N N . PRO A 1 423 ? 12.863 17.781 -19.572 1.00 96.69 423 PRO A N 1
ATOM 3396 C CA . PRO A 1 423 ? 14.183 18.332 -19.890 1.00 96.69 423 PRO A CA 1
ATOM 3397 C C . PRO A 1 423 ? 14.189 19.667 -20.640 1.00 96.69 423 PRO A C 1
ATOM 3399 O O . PRO A 1 423 ? 15.167 20.402 -20.560 1.00 96.69 423 PRO A O 1
ATOM 3402 N N . HIS A 1 424 ? 13.136 19.944 -21.412 1.00 95.94 424 HIS A N 1
ATOM 3403 C CA . HIS A 1 424 ? 12.994 21.192 -22.155 1.00 95.94 424 HIS A CA 1
ATOM 3404 C C . HIS A 1 424 ? 12.594 22.362 -21.248 1.00 95.94 424 HIS A C 1
ATOM 3406 O O . HIS A 1 424 ? 13.221 23.412 -21.303 1.00 95.94 424 HIS A O 1
ATOM 3412 N N . GLU A 1 425 ? 11.582 22.160 -20.399 1.00 94.38 425 GLU A N 1
ATOM 3413 C CA . GLU A 1 425 ? 11.091 23.169 -19.445 1.00 94.38 425 GLU A CA 1
ATOM 3414 C C . GLU A 1 425 ? 12.041 23.328 -18.256 1.00 94.38 425 GLU A C 1
ATOM 3416 O O . GLU A 1 425 ? 12.242 24.416 -17.727 1.00 94.38 425 GLU A O 1
ATOM 3421 N N . ASN A 1 426 ? 12.646 22.219 -17.844 1.00 94.69 426 ASN A N 1
ATOM 3422 C CA . ASN A 1 426 ? 13.532 22.119 -16.707 1.00 94.69 426 ASN A CA 1
ATOM 3423 C C . ASN A 1 426 ? 14.793 21.353 -17.123 1.00 94.69 426 ASN A C 1
ATOM 3425 O O . ASN A 1 426 ? 14.801 20.115 -17.114 1.00 94.69 426 ASN A O 1
ATOM 3429 N N . PRO A 1 427 ? 15.891 22.062 -17.443 1.00 94.00 427 PRO A N 1
ATOM 3430 C CA . PRO A 1 427 ? 17.139 21.424 -17.832 1.00 94.00 427 PRO A CA 1
ATOM 3431 C C . PRO A 1 427 ? 17.683 20.448 -16.778 1.00 94.00 427 PRO A C 1
ATOM 3433 O O . PRO A 1 427 ? 18.328 19.457 -17.085 1.00 94.00 427 PRO A O 1
ATOM 3436 N N . LYS A 1 428 ? 17.372 20.614 -15.491 1.00 92.94 428 LYS A N 1
ATOM 3437 C CA . LYS A 1 428 ? 17.811 19.634 -14.483 1.00 92.94 428 LYS A CA 1
ATOM 3438 C C . LYS A 1 428 ? 17.143 18.266 -14.652 1.00 92.94 428 LYS A C 1
ATOM 3440 O O . LYS A 1 428 ? 17.682 17.270 -14.171 1.00 92.94 428 LYS A O 1
ATOM 3445 N N . GLY A 1 429 ? 16.048 18.188 -15.412 1.00 94.06 429 GLY A N 1
ATOM 3446 C CA . GLY A 1 429 ? 15.384 16.948 -15.802 1.00 94.06 429 GLY A CA 1
ATOM 3447 C C . GLY A 1 429 ? 16.317 15.931 -16.462 1.00 94.06 429 GLY A C 1
ATOM 3448 O O . GLY A 1 429 ? 16.159 14.740 -16.203 1.00 94.06 429 GLY A O 1
ATOM 3449 N N . HIS A 1 430 ? 17.327 16.353 -17.243 1.00 93.31 430 HIS A N 1
ATOM 3450 C CA . HIS A 1 430 ? 18.244 15.411 -17.914 1.00 93.31 430 HIS A CA 1
ATOM 3451 C C . HIS A 1 430 ? 18.932 14.474 -16.915 1.00 93.31 430 HIS A C 1
ATOM 3453 O O . HIS A 1 430 ? 19.027 13.277 -17.163 1.00 93.31 430 HIS A O 1
ATOM 3459 N N . LEU A 1 431 ? 19.336 15.012 -15.756 1.00 90.94 431 LEU A N 1
ATOM 3460 C CA . LEU A 1 431 ? 20.057 14.272 -14.718 1.00 90.94 431 LEU A CA 1
ATOM 3461 C C . LEU A 1 431 ? 19.248 13.076 -14.207 1.00 90.94 431 LEU A C 1
ATOM 3463 O O . LEU A 1 431 ? 19.808 12.015 -13.946 1.00 90.94 431 LEU A O 1
ATOM 3467 N N . LEU A 1 432 ? 17.925 13.227 -14.092 1.00 94.50 432 LEU A N 1
ATOM 3468 C CA . LEU A 1 432 ? 17.032 12.140 -13.701 1.00 94.50 432 LEU A CA 1
ATOM 3469 C C . LEU A 1 432 ? 16.953 11.054 -14.777 1.00 94.50 432 LEU A C 1
ATOM 3471 O O . LEU A 1 432 ? 17.022 9.868 -14.457 1.00 94.50 432 LEU A O 1
ATOM 3475 N N . TYR A 1 433 ? 16.770 11.436 -16.041 1.00 95.19 433 TYR A N 1
ATOM 3476 C CA . TYR A 1 433 ? 16.655 10.453 -17.120 1.00 95.19 433 TYR A CA 1
ATOM 3477 C C . TYR A 1 433 ? 17.986 9.749 -17.385 1.00 95.19 433 TYR A C 1
ATOM 3479 O O . TYR A 1 433 ? 17.977 8.546 -17.632 1.00 95.19 433 TYR A O 1
ATOM 3487 N N . ASP A 1 434 ? 19.116 10.445 -17.254 1.00 92.88 434 ASP A N 1
ATOM 3488 C CA . ASP A 1 434 ? 20.448 9.841 -17.312 1.00 92.88 434 ASP A CA 1
ATOM 3489 C C . ASP A 1 434 ? 20.654 8.853 -16.165 1.00 92.88 434 ASP A C 1
ATOM 3491 O O . ASP A 1 434 ? 21.129 7.741 -16.391 1.00 92.88 434 ASP A O 1
ATOM 3495 N N . LEU A 1 435 ? 20.235 9.209 -14.949 1.00 92.38 435 LEU A N 1
ATOM 3496 C CA . LEU A 1 435 ? 20.269 8.306 -13.802 1.00 92.38 435 LEU A CA 1
ATOM 3497 C C . LEU A 1 435 ? 19.450 7.034 -14.067 1.00 92.38 435 LEU A C 1
ATOM 3499 O O . LEU A 1 435 ? 19.930 5.930 -13.828 1.00 92.38 435 LEU A O 1
ATOM 3503 N N . ILE A 1 436 ? 18.228 7.171 -14.590 1.00 92.62 436 ILE A N 1
ATOM 3504 C CA . ILE A 1 436 ? 17.352 6.034 -14.916 1.00 92.62 436 ILE A CA 1
ATOM 3505 C C . ILE A 1 436 ? 17.959 5.173 -16.027 1.00 92.62 436 ILE A C 1
ATOM 3507 O O . ILE A 1 436 ? 18.005 3.953 -15.895 1.00 92.62 436 ILE A O 1
ATOM 3511 N N . LYS A 1 437 ? 18.457 5.802 -17.096 1.00 91.25 437 LYS A N 1
ATOM 3512 C CA . LYS A 1 437 ? 19.088 5.129 -18.239 1.00 91.25 437 LYS A CA 1
ATOM 3513 C C . LYS A 1 437 ? 20.332 4.336 -17.836 1.00 91.25 437 LYS A C 1
ATOM 3515 O O . LYS A 1 437 ? 20.650 3.341 -18.477 1.00 91.25 437 LYS A O 1
ATOM 3520 N N . ASN A 1 438 ? 21.030 4.781 -16.794 1.00 88.69 438 ASN A N 1
ATOM 3521 C CA . ASN A 1 438 ? 22.239 4.147 -16.281 1.00 88.69 438 ASN A CA 1
ATOM 3522 C C . ASN A 1 438 ? 21.985 3.276 -15.036 1.00 88.69 438 ASN A C 1
ATOM 3524 O O . ASN A 1 438 ? 22.925 2.990 -14.294 1.00 88.69 438 ASN A O 1
ATOM 3528 N N . ASP A 1 439 ? 20.748 2.820 -14.812 1.00 83.75 439 ASP A N 1
ATOM 3529 C CA . ASP A 1 439 ? 20.347 1.931 -13.707 1.00 83.75 439 ASP A CA 1
ATOM 3530 C C . ASP A 1 439 ? 20.655 2.485 -12.307 1.00 83.75 439 ASP A C 1
ATOM 3532 O O . ASP A 1 439 ? 21.104 1.759 -11.425 1.00 83.75 439 ASP A O 1
ATOM 3536 N N . GLY A 1 440 ? 20.455 3.785 -12.093 1.00 87.94 440 GLY A N 1
ATOM 3537 C CA . GLY A 1 440 ? 20.721 4.435 -10.807 1.00 87.94 440 GLY A CA 1
ATOM 3538 C C . GLY A 1 440 ? 22.167 4.903 -10.619 1.00 87.94 440 GLY A C 1
ATOM 3539 O O . GLY A 1 440 ? 22.494 5.448 -9.563 1.00 87.94 440 GLY A O 1
ATOM 3540 N N . PHE A 1 441 ? 23.025 4.757 -11.633 1.00 88.31 441 PHE A N 1
ATOM 3541 C CA . PHE A 1 441 ? 24.398 5.266 -11.617 1.00 88.31 441 PHE A CA 1
ATOM 3542 C C . PHE A 1 441 ? 24.505 6.660 -12.237 1.00 88.31 441 PHE A C 1
ATOM 3544 O O . PHE A 1 441 ? 23.809 6.995 -13.195 1.00 88.31 441 PHE A O 1
ATOM 3551 N N . GLY A 1 442 ? 25.415 7.465 -11.698 1.00 88.88 442 GLY A N 1
ATOM 3552 C CA . GLY A 1 442 ? 25.708 8.801 -12.198 1.00 88.88 442 GLY A CA 1
ATOM 3553 C C . GLY A 1 442 ? 27.011 9.358 -11.631 1.00 88.88 442 GLY A C 1
ATOM 3554 O O . GLY A 1 442 ? 27.689 8.719 -10.824 1.00 88.88 442 GLY A O 1
ATOM 3555 N N . TYR A 1 443 ? 27.363 10.568 -12.060 1.00 85.38 443 TYR A N 1
ATOM 3556 C CA . TYR A 1 443 ? 28.534 11.279 -11.550 1.00 85.38 443 TYR A CA 1
ATOM 3557 C C . TYR A 1 443 ? 28.195 12.064 -10.277 1.00 85.38 443 TYR A C 1
ATOM 3559 O O . TYR A 1 443 ? 27.214 12.808 -10.239 1.00 85.38 443 TYR A O 1
ATOM 3567 N N . THR A 1 444 ? 29.023 11.927 -9.239 1.00 84.00 444 THR A N 1
ATOM 3568 C CA . THR A 1 444 ? 28.981 12.804 -8.060 1.00 84.00 444 THR A CA 1
ATOM 3569 C C . THR A 1 444 ? 29.484 14.209 -8.409 1.00 84.00 444 THR A C 1
ATOM 3571 O O . THR A 1 444 ? 30.080 14.427 -9.465 1.00 84.00 444 THR A O 1
ATOM 3574 N N . LYS A 1 445 ? 29.297 15.177 -7.497 1.00 81.06 445 LYS A N 1
ATOM 3575 C CA . LYS A 1 445 ? 29.828 16.546 -7.667 1.00 81.06 445 LYS A CA 1
ATOM 3576 C C . LYS A 1 445 ? 31.351 16.575 -7.851 1.00 81.06 445 LYS A C 1
ATOM 3578 O O . LYS A 1 445 ? 31.852 17.440 -8.558 1.00 81.06 445 LYS A O 1
ATOM 3583 N N . ASP A 1 446 ? 32.053 15.588 -7.298 1.00 84.19 446 ASP A N 1
ATOM 3584 C CA . ASP A 1 446 ? 33.507 15.426 -7.422 1.00 84.19 446 ASP A CA 1
ATOM 3585 C C . ASP A 1 446 ? 33.924 14.648 -8.688 1.00 84.19 446 ASP A C 1
ATOM 3587 O O . ASP A 1 446 ? 35.086 14.276 -8.842 1.00 84.19 446 ASP A O 1
ATOM 3591 N N . GLY A 1 447 ? 32.981 14.352 -9.591 1.00 83.50 447 GLY A N 1
ATOM 3592 C CA . GLY A 1 447 ? 33.235 13.666 -10.860 1.00 83.50 447 GLY A CA 1
ATOM 3593 C C . GLY A 1 447 ? 33.423 12.149 -10.752 1.00 83.50 447 GLY A C 1
ATOM 3594 O O . GLY A 1 447 ? 33.850 11.520 -11.719 1.00 83.50 447 GLY A O 1
ATOM 3595 N N . GLN A 1 448 ? 33.107 11.531 -9.609 1.00 81.62 448 GLN A N 1
ATOM 3596 C CA . GLN A 1 448 ? 33.214 10.077 -9.444 1.00 81.62 448 GLN A CA 1
ATOM 3597 C C . GLN A 1 448 ? 31.960 9.373 -9.968 1.00 81.62 448 GLN A C 1
ATOM 3599 O O . GLN A 1 448 ? 30.846 9.765 -9.632 1.00 81.62 448 GLN A O 1
ATOM 3604 N N . TRP A 1 449 ? 32.133 8.313 -10.759 1.00 83.25 449 TRP A N 1
ATOM 3605 C CA . TRP A 1 449 ? 31.027 7.473 -11.224 1.00 83.25 449 TRP A CA 1
ATOM 3606 C C . TRP A 1 449 ? 30.628 6.467 -10.142 1.00 83.25 449 TRP A C 1
ATOM 3608 O O . TRP A 1 449 ? 31.420 5.583 -9.811 1.00 83.25 449 TRP A O 1
ATOM 3618 N N . LYS A 1 450 ? 29.423 6.608 -9.582 1.00 82.94 450 LYS A N 1
ATOM 3619 C CA . LYS A 1 450 ? 28.916 5.779 -8.476 1.00 82.94 450 LYS A CA 1
ATOM 3620 C C . LYS A 1 450 ? 27.419 5.512 -8.609 1.00 82.94 450 LYS A C 1
ATOM 3622 O O . LYS A 1 450 ? 26.726 6.159 -9.393 1.00 82.94 450 LYS A O 1
ATOM 3627 N N . GLU A 1 451 ? 26.920 4.560 -7.829 1.00 82.88 451 GLU A N 1
ATOM 3628 C CA . GLU A 1 451 ? 25.484 4.361 -7.644 1.00 82.88 451 GLU A CA 1
ATOM 3629 C C . GLU A 1 451 ? 24.932 5.533 -6.821 1.00 82.88 451 GLU A C 1
ATOM 3631 O O . GLU A 1 451 ? 25.235 5.681 -5.638 1.00 82.88 451 GLU A O 1
ATOM 3636 N N . LEU A 1 452 ? 24.159 6.415 -7.456 1.00 89.81 452 LEU A N 1
ATOM 3637 C CA . LEU A 1 452 ? 23.526 7.539 -6.762 1.00 89.81 452 LEU A CA 1
ATOM 3638 C C . LEU A 1 452 ? 22.170 7.129 -6.184 1.00 89.81 452 LEU A C 1
ATOM 3640 O O . LEU A 1 452 ? 21.740 7.682 -5.175 1.00 89.81 452 LEU A O 1
ATOM 3644 N N . TRP A 1 453 ? 21.501 6.160 -6.813 1.00 90.50 453 TRP A N 1
ATOM 3645 C CA . TRP A 1 453 ? 20.215 5.632 -6.382 1.00 90.50 453 TRP A CA 1
ATOM 3646 C C . TRP A 1 453 ? 20.294 4.129 -6.111 1.00 90.50 453 TRP A C 1
ATOM 3648 O O . TRP A 1 453 ? 20.289 3.333 -7.042 1.00 90.50 453 TRP A O 1
ATOM 3658 N N . GLY A 1 454 ? 20.287 3.763 -4.829 1.00 78.25 454 GLY A N 1
ATOM 3659 C CA . GLY A 1 454 ? 20.237 2.380 -4.344 1.00 78.25 454 GLY A CA 1
ATOM 3660 C C . GLY A 1 454 ? 18.855 1.934 -3.853 1.00 78.25 454 GLY A C 1
ATOM 3661 O O . GLY A 1 454 ? 18.761 1.047 -3.010 1.00 78.25 454 GLY A O 1
ATOM 3662 N N . GLY A 1 455 ? 17.771 2.581 -4.296 1.00 75.56 455 GLY A N 1
ATOM 3663 C CA . GLY A 1 455 ? 16.407 2.175 -3.946 1.00 75.56 455 GLY A CA 1
ATOM 3664 C C . GLY A 1 455 ? 15.920 0.980 -4.777 1.00 75.56 455 GLY A C 1
ATOM 3665 O O . GLY A 1 455 ? 16.170 0.917 -5.976 1.00 75.56 455 GLY A O 1
ATOM 3666 N N . HIS A 1 456 ? 15.132 0.078 -4.180 1.00 74.44 456 HIS A N 1
ATOM 3667 C CA . HIS A 1 456 ? 14.553 -1.111 -4.844 1.00 74.44 456 HIS A CA 1
ATOM 3668 C C . HIS A 1 456 ? 13.415 -0.807 -5.843 1.00 74.44 456 HIS A C 1
ATOM 3670 O O . HIS A 1 456 ? 12.742 -1.710 -6.337 1.00 74.44 456 HIS A O 1
ATOM 3676 N N . TYR A 1 457 ? 13.166 0.468 -6.125 1.00 88.56 457 TYR A N 1
ATOM 3677 C CA . TYR A 1 457 ? 12.178 0.959 -7.079 1.00 88.56 457 TYR A CA 1
ATOM 3678 C C . TYR A 1 457 ? 12.767 2.139 -7.849 1.00 88.56 457 TYR A C 1
ATOM 3680 O O . TYR A 1 457 ? 13.764 2.716 -7.431 1.00 88.56 457 TYR A O 1
ATOM 3688 N N . SER A 1 458 ? 12.163 2.525 -8.973 1.00 94.06 458 SER A N 1
ATOM 3689 C CA . SER A 1 458 ? 12.678 3.631 -9.790 1.00 94.06 458 SER A CA 1
ATOM 3690 C C . SER A 1 458 ? 12.618 4.983 -9.053 1.00 94.06 458 SER A C 1
ATOM 3692 O O . SER A 1 458 ? 11.572 5.298 -8.474 1.00 94.06 458 SER A O 1
ATOM 3694 N N . PRO A 1 459 ? 13.661 5.839 -9.134 1.00 96.06 459 PRO A N 1
ATOM 3695 C CA . PRO A 1 459 ? 13.641 7.185 -8.546 1.00 96.06 459 PRO A CA 1
ATOM 3696 C C . PRO A 1 459 ? 12.485 8.041 -9.081 1.00 96.06 459 PRO A C 1
ATOM 3698 O O . PRO A 1 459 ? 12.010 8.950 -8.398 1.00 96.06 459 PRO A O 1
ATOM 3701 N N . MET A 1 460 ? 11.969 7.699 -10.268 1.00 97.38 460 MET A N 1
ATOM 3702 C CA . MET A 1 460 ? 10.800 8.330 -10.874 1.00 97.38 460 MET A CA 1
ATOM 3703 C C . MET A 1 460 ? 9.544 8.251 -9.989 1.00 97.38 460 MET A C 1
ATOM 3705 O O . MET A 1 460 ? 8.683 9.115 -10.105 1.00 97.38 460 MET A O 1
ATOM 3709 N N . ILE A 1 461 ? 9.428 7.282 -9.068 1.00 97.75 461 ILE A N 1
ATOM 3710 C CA . ILE A 1 461 ? 8.322 7.252 -8.094 1.00 97.75 461 ILE A CA 1
ATOM 3711 C C . ILE A 1 461 ? 8.327 8.517 -7.233 1.00 97.75 461 ILE A C 1
ATOM 3713 O O . ILE A 1 461 ? 7.312 9.206 -7.153 1.00 97.75 461 ILE A O 1
ATOM 3717 N N . LEU A 1 462 ? 9.463 8.845 -6.609 1.00 97.38 462 LEU A N 1
ATOM 3718 C CA . LEU A 1 462 ? 9.549 10.008 -5.721 1.00 97.38 462 LEU A CA 1
ATOM 3719 C C . LEU A 1 462 ? 9.410 11.307 -6.505 1.00 97.38 462 LEU A C 1
ATOM 3721 O O . LEU A 1 462 ? 8.674 12.204 -6.096 1.00 97.38 462 LEU A O 1
ATOM 3725 N N . VAL A 1 463 ? 10.054 11.364 -7.671 1.00 97.69 463 VAL A N 1
ATOM 3726 C CA . VAL A 1 463 ? 9.936 12.500 -8.582 1.00 97.69 463 VAL A CA 1
ATOM 3727 C C . VAL A 1 463 ? 8.477 12.733 -8.963 1.00 97.69 463 VAL A C 1
ATOM 3729 O O . VAL A 1 463 ? 8.003 13.857 -8.843 1.00 97.69 463 VAL A O 1
ATOM 3732 N N . LYS A 1 464 ? 7.727 11.696 -9.351 1.00 98.12 464 LYS A N 1
ATOM 3733 C CA . LYS A 1 464 ? 6.303 11.842 -9.669 1.00 98.12 464 LYS A CA 1
ATOM 3734 C C . LYS A 1 464 ? 5.483 12.298 -8.468 1.00 98.12 464 LYS A C 1
ATOM 3736 O O . LYS A 1 464 ? 4.615 13.136 -8.658 1.00 98.12 464 LYS A O 1
ATOM 3741 N N . ILE A 1 465 ? 5.764 11.831 -7.247 1.00 97.69 465 ILE A N 1
ATOM 3742 C CA . ILE A 1 465 ? 5.087 12.345 -6.040 1.00 97.69 465 ILE A CA 1
ATOM 3743 C C . ILE A 1 465 ? 5.248 13.869 -5.953 1.00 97.69 465 ILE A C 1
ATOM 3745 O O . ILE A 1 465 ? 4.253 14.588 -5.869 1.00 97.69 465 ILE A O 1
ATOM 3749 N N . TRP A 1 466 ? 6.482 14.376 -5.998 1.00 97.88 466 TRP A N 1
ATOM 3750 C CA . TRP A 1 466 ? 6.737 15.814 -5.877 1.00 97.88 466 TRP A CA 1
ATOM 3751 C C . TRP A 1 466 ? 6.232 16.613 -7.076 1.00 97.88 466 TRP A C 1
ATOM 3753 O O . TRP A 1 466 ? 5.648 17.676 -6.883 1.00 97.88 466 TRP A O 1
ATOM 3763 N N . ALA A 1 467 ? 6.387 16.094 -8.293 1.00 97.81 467 ALA A N 1
ATOM 3764 C CA . ALA A 1 467 ? 5.921 16.740 -9.513 1.00 97.81 467 ALA A CA 1
ATOM 3765 C C . ALA A 1 467 ? 4.389 16.811 -9.582 1.00 97.81 467 ALA A C 1
ATOM 3767 O O . ALA A 1 467 ? 3.861 17.846 -9.977 1.00 97.81 467 ALA A O 1
ATOM 3768 N N . ILE A 1 468 ? 3.672 15.784 -9.109 1.00 97.75 468 ILE A N 1
ATOM 3769 C CA . ILE A 1 468 ? 2.208 15.816 -8.954 1.00 97.75 468 ILE A CA 1
ATOM 3770 C C . ILE A 1 468 ? 1.792 16.871 -7.937 1.00 97.75 468 ILE A C 1
ATOM 3772 O O . ILE A 1 468 ? 0.890 17.665 -8.204 1.00 97.75 468 ILE A O 1
ATOM 3776 N N . ILE A 1 469 ? 2.472 16.934 -6.790 1.00 96.62 469 ILE A N 1
ATOM 3777 C CA . ILE A 1 469 ? 2.190 17.959 -5.779 1.00 96.62 469 ILE A CA 1
ATOM 3778 C C . ILE A 1 469 ? 2.435 19.360 -6.360 1.00 96.62 469 ILE A C 1
ATOM 3780 O O . ILE A 1 469 ? 1.572 20.225 -6.233 1.00 96.62 469 ILE A O 1
ATOM 3784 N N . ALA A 1 470 ? 3.578 19.586 -7.011 1.00 97.06 470 ALA A N 1
ATOM 3785 C CA . ALA A 1 470 ? 3.937 20.870 -7.607 1.00 97.06 470 ALA A CA 1
ATOM 3786 C C . ALA A 1 470 ? 2.947 21.286 -8.707 1.00 97.06 470 ALA A C 1
ATOM 3788 O O . ALA A 1 470 ? 2.437 22.405 -8.681 1.00 97.06 470 ALA A O 1
ATOM 3789 N N . SER A 1 471 ? 2.602 20.376 -9.621 1.00 96.94 471 SER A N 1
ATOM 3790 C CA . SER A 1 471 ? 1.641 20.646 -10.698 1.00 96.94 471 SER A CA 1
ATOM 3791 C C . SER A 1 471 ? 0.263 20.999 -10.138 1.00 96.94 471 SER A C 1
ATOM 3793 O O . SER A 1 471 ? -0.356 21.967 -10.575 1.00 96.94 471 SER A O 1
ATOM 3795 N N . HIS A 1 472 ? -0.188 20.295 -9.095 1.00 95.88 472 HIS A N 1
ATOM 3796 C CA . HIS A 1 472 ? -1.462 20.592 -8.444 1.00 95.88 472 HIS A CA 1
ATOM 3797 C C . HIS A 1 472 ? -1.452 21.944 -7.713 1.00 95.88 472 HIS A C 1
ATOM 3799 O O . HIS A 1 472 ? -2.431 22.686 -7.775 1.00 95.88 472 HIS A O 1
ATOM 3805 N N . VAL A 1 473 ? -0.344 22.299 -7.054 1.00 95.38 473 VAL A N 1
ATOM 3806 C CA . VAL A 1 473 ? -0.159 23.629 -6.449 1.00 95.38 473 VAL A CA 1
ATOM 3807 C C . VAL A 1 473 ? -0.214 24.719 -7.511 1.00 95.38 473 VAL A C 1
ATOM 3809 O O . VAL A 1 473 ? -0.943 25.694 -7.336 1.00 95.38 473 VAL A O 1
ATOM 3812 N N . LYS A 1 474 ? 0.504 24.541 -8.625 1.00 94.88 474 LYS A N 1
ATOM 3813 C CA . LYS A 1 474 ? 0.507 25.483 -9.747 1.00 94.88 474 LYS A CA 1
ATOM 3814 C C . LYS A 1 474 ? -0.895 25.653 -10.329 1.00 94.88 474 LYS A C 1
ATOM 3816 O O . LYS A 1 474 ? -1.342 26.782 -10.488 1.00 94.88 474 LYS A O 1
ATOM 3821 N N . ALA A 1 475 ? -1.619 24.557 -10.557 1.00 94.12 475 ALA A N 1
ATOM 3822 C CA . ALA A 1 475 ? -2.989 24.595 -11.062 1.00 94.12 475 ALA A CA 1
ATOM 3823 C C . ALA A 1 475 ? -3.943 25.353 -10.120 1.00 94.12 475 ALA A C 1
ATOM 3825 O O . ALA A 1 475 ? -4.701 26.205 -10.579 1.00 94.12 475 ALA A O 1
ATOM 3826 N N . GLN A 1 476 ? -3.877 25.101 -8.805 1.00 92.62 476 GLN A N 1
ATOM 3827 C CA . GLN A 1 476 ? -4.679 25.836 -7.817 1.00 92.62 476 GLN A CA 1
ATOM 3828 C C . GLN A 1 476 ? -4.327 27.328 -7.789 1.00 92.62 476 GLN A C 1
ATOM 3830 O O . GLN A 1 476 ? -5.218 28.172 -7.788 1.00 92.62 476 GLN A O 1
ATOM 3835 N N . MET A 1 477 ? -3.033 27.650 -7.807 1.00 93.81 477 MET A N 1
ATOM 3836 C CA . MET A 1 477 ? -2.532 29.021 -7.823 1.00 93.81 477 MET A CA 1
ATOM 3837 C C . MET A 1 477 ? -3.014 29.780 -9.070 1.00 93.81 477 MET A C 1
ATOM 3839 O O . MET A 1 477 ? -3.531 30.887 -8.944 1.00 93.81 477 MET A O 1
ATOM 3843 N N . THR A 1 478 ? -2.915 29.169 -10.257 1.00 92.50 478 THR A N 1
ATOM 3844 C CA . THR A 1 478 ? -3.406 29.746 -11.517 1.00 92.50 478 THR A CA 1
ATOM 3845 C C . THR A 1 478 ? -4.921 29.929 -11.507 1.00 92.50 478 THR A C 1
ATOM 3847 O O . THR A 1 478 ? -5.401 30.988 -11.902 1.00 92.50 478 THR A O 1
ATOM 3850 N N . HIS A 1 479 ? -5.677 28.939 -11.024 1.00 92.44 479 HIS A N 1
ATOM 3851 C CA . HIS A 1 479 ? -7.135 29.030 -10.914 1.00 92.44 479 HIS A CA 1
ATOM 3852 C C . HIS A 1 479 ? -7.582 30.166 -9.978 1.00 92.44 479 HIS A C 1
ATOM 3854 O O . HIS A 1 479 ? -8.573 30.838 -10.245 1.00 92.44 479 HIS A O 1
ATOM 3860 N N . GLU A 1 480 ? -6.844 30.408 -8.892 1.00 93.38 480 GLU A N 1
ATOM 3861 C CA . GLU A 1 480 ? -7.103 31.502 -7.946 1.00 93.38 480 GLU A CA 1
ATOM 3862 C C . GLU A 1 480 ? -6.504 32.855 -8.398 1.00 93.38 480 GLU A C 1
ATOM 3864 O O . GLU A 1 480 ? -6.659 33.855 -7.699 1.00 93.38 480 GLU A O 1
ATOM 3869 N N . GLY A 1 481 ? -5.832 32.916 -9.556 1.00 93.44 481 GLY A N 1
ATOM 3870 C CA . GLY A 1 481 ? -5.218 34.141 -10.083 1.00 93.44 481 GLY A CA 1
ATOM 3871 C C . GLY A 1 481 ? -4.031 34.653 -9.257 1.00 93.44 481 GLY A C 1
ATOM 3872 O O . GLY A 1 481 ? -3.715 35.842 -9.294 1.00 93.44 481 GLY A O 1
ATOM 3873 N N . LEU A 1 482 ? -3.388 33.774 -8.488 1.00 92.31 482 LEU A N 1
ATOM 3874 C CA . LEU A 1 482 ? -2.271 34.107 -7.609 1.00 92.31 482 LEU A CA 1
ATOM 3875 C C . LEU A 1 482 ? -0.927 33.919 -8.323 1.00 92.31 482 LEU A C 1
ATOM 3877 O O . LEU A 1 482 ? -0.790 33.119 -9.246 1.00 92.31 482 LEU A O 1
ATOM 3881 N N . THR A 1 483 ? 0.089 34.655 -7.877 1.00 89.00 483 THR A N 1
ATOM 3882 C CA . THR A 1 483 ? 1.463 34.572 -8.407 1.00 89.00 483 THR A CA 1
ATOM 3883 C C . THR A 1 483 ? 2.407 33.764 -7.519 1.00 89.00 483 THR A C 1
ATOM 3885 O O . THR A 1 483 ? 3.521 33.462 -7.935 1.00 89.00 483 THR A O 1
ATOM 3888 N N . ALA A 1 484 ? 1.977 33.412 -6.303 1.00 92.00 484 ALA A N 1
ATOM 3889 C CA . ALA A 1 484 ? 2.750 32.615 -5.360 1.00 92.00 484 ALA A CA 1
ATOM 3890 C C . ALA A 1 484 ? 1.856 31.603 -4.622 1.00 92.00 484 ALA A C 1
ATOM 3892 O O . ALA A 1 484 ? 0.695 31.910 -4.325 1.00 92.00 484 ALA A O 1
ATOM 3893 N N . PRO A 1 485 ? 2.385 30.410 -4.291 1.00 93.25 485 PRO A N 1
ATOM 3894 C CA . PRO A 1 485 ? 1.611 29.381 -3.620 1.00 93.25 485 PRO A CA 1
ATOM 3895 C C . PRO A 1 485 ? 1.430 29.687 -2.130 1.00 93.25 485 PRO A C 1
ATOM 3897 O O . PRO A 1 485 ? 2.352 30.115 -1.435 1.00 93.25 485 PRO A O 1
ATOM 3900 N N . THR A 1 486 ? 0.241 29.398 -1.616 1.00 90.31 486 THR A N 1
ATOM 3901 C CA . THR A 1 486 ? -0.101 29.504 -0.196 1.00 90.31 486 THR A CA 1
ATOM 3902 C C . THR A 1 486 ? 0.241 28.216 0.554 1.00 90.31 486 THR A C 1
ATOM 3904 O O . THR A 1 486 ? 0.397 27.141 -0.035 1.00 90.31 486 THR A O 1
ATOM 3907 N N . VAL A 1 487 ? 0.298 28.292 1.889 1.00 86.88 487 VAL A N 1
ATOM 3908 C CA . VAL A 1 487 ? 0.413 27.096 2.741 1.00 86.88 487 VAL A CA 1
ATOM 3909 C C . VAL A 1 487 ? -0.735 26.120 2.462 1.00 86.88 487 VAL A C 1
ATOM 3911 O O . VAL A 1 487 ? -0.503 24.915 2.418 1.00 86.88 487 VAL A O 1
ATOM 3914 N N . GLU A 1 488 ? -1.951 26.612 2.207 1.00 83.81 488 GLU A N 1
ATOM 3915 C CA . GLU A 1 488 ? -3.099 25.758 1.891 1.00 83.81 488 GLU A CA 1
ATOM 3916 C C . GLU A 1 488 ? -2.920 24.985 0.582 1.00 83.81 488 GLU A C 1
ATOM 3918 O O . GLU A 1 488 ? -3.241 23.796 0.551 1.00 83.81 488 GLU A O 1
ATOM 3923 N N . HIS A 1 489 ? -2.383 25.617 -0.473 1.00 89.94 489 HIS A N 1
ATOM 3924 C CA . HIS A 1 489 ? -2.146 24.951 -1.762 1.00 89.94 489 HIS A CA 1
ATOM 3925 C C . HIS A 1 489 ? -1.254 23.726 -1.586 1.00 89.94 489 HIS A C 1
ATOM 3927 O O . HIS A 1 489 ? -1.647 22.607 -1.928 1.00 89.94 489 HIS A O 1
ATOM 3933 N N . TRP A 1 490 ? -0.075 23.927 -0.987 1.00 89.88 490 TRP A N 1
ATOM 3934 C CA . TRP A 1 490 ? 0.889 22.857 -0.713 1.00 89.88 490 TRP A CA 1
ATOM 3935 C C . TRP A 1 490 ? 0.268 21.729 0.074 1.00 89.88 490 TRP A C 1
ATOM 3937 O O . TRP A 1 490 ? 0.490 20.543 -0.171 1.00 89.88 490 TRP A O 1
ATOM 3947 N N . ALA A 1 491 ? -0.496 22.118 1.071 1.00 84.81 491 ALA A N 1
ATOM 3948 C CA . ALA A 1 491 ? -0.955 21.201 2.055 1.00 84.81 491 ALA A CA 1
ATOM 3949 C C . ALA A 1 491 ? -2.126 20.361 1.457 1.00 84.81 491 ALA A C 1
ATOM 3951 O O . ALA A 1 491 ? -2.136 19.140 1.652 1.00 84.81 491 ALA A O 1
ATOM 3952 N N . ARG A 1 492 ? -3.014 20.944 0.629 1.00 85.19 492 ARG A N 1
ATOM 3953 C CA . ARG A 1 492 ? -4.037 20.204 -0.145 1.00 85.19 492 ARG A CA 1
ATOM 3954 C C . ARG A 1 492 ? -3.394 19.236 -1.135 1.00 85.19 492 ARG A C 1
ATOM 3956 O O . ARG A 1 492 ? -3.747 18.061 -1.155 1.00 85.19 492 ARG A O 1
ATOM 3963 N N . ALA A 1 493 ? -2.393 19.696 -1.884 1.00 91.25 493 ALA A N 1
ATOM 3964 C CA . ALA A 1 493 ? -1.675 18.870 -2.851 1.00 91.25 493 ALA A CA 1
ATOM 3965 C C . ALA A 1 493 ? -0.929 17.687 -2.197 1.00 91.25 493 ALA A C 1
ATOM 3967 O O . ALA A 1 493 ? -0.889 16.588 -2.746 1.00 91.25 493 ALA A O 1
ATOM 3968 N N . LYS A 1 494 ? -0.388 17.868 -0.984 1.00 90.44 494 LYS A N 1
ATOM 3969 C CA . LYS A 1 494 ? 0.267 16.798 -0.207 1.00 90.44 494 LYS A CA 1
ATOM 3970 C C . LYS A 1 494 ? -0.713 15.809 0.440 1.00 90.44 494 LYS A C 1
ATOM 3972 O O . LYS A 1 494 ? -0.273 14.733 0.852 1.00 90.44 494 LYS A O 1
ATOM 3977 N N . ALA A 1 495 ? -1.991 16.161 0.591 1.00 85.44 495 ALA A N 1
ATOM 3978 C CA . ALA A 1 495 ? -2.952 15.405 1.395 1.00 85.44 495 ALA A CA 1
ATOM 3979 C C . ALA A 1 495 ? -3.207 13.962 0.904 1.00 85.44 495 ALA A C 1
ATOM 3981 O O . ALA A 1 495 ? -3.167 13.064 1.749 1.00 85.44 495 ALA A O 1
ATOM 3982 N N . PRO A 1 496 ? -3.381 13.676 -0.407 1.00 88.88 496 PRO A N 1
ATOM 3983 C CA . PRO A 1 496 ? -3.645 12.314 -0.889 1.00 88.88 496 PRO A CA 1
ATOM 3984 C C . PRO A 1 496 ? -2.556 11.306 -0.502 1.00 88.88 496 PRO A C 1
ATOM 3986 O O . PRO A 1 496 ? -2.845 10.167 -0.140 1.00 88.88 496 PRO A O 1
ATOM 3989 N N . PHE A 1 497 ? -1.299 11.750 -0.489 1.00 90.00 497 PHE A N 1
ATOM 3990 C CA . PHE A 1 497 ? -0.141 10.925 -0.154 1.00 90.00 497 PHE A CA 1
ATOM 3991 C C . PHE A 1 497 ? -0.037 10.585 1.336 1.00 90.00 497 PHE A C 1
ATOM 3993 O O . PHE A 1 497 ? 0.754 9.726 1.715 1.00 90.00 497 PHE A O 1
ATOM 4000 N N . ARG A 1 498 ? -0.818 11.230 2.210 1.00 84.19 498 ARG A N 1
ATOM 4001 C CA . ARG A 1 498 ? -0.848 10.909 3.646 1.00 84.19 498 ARG A CA 1
ATOM 4002 C C . ARG A 1 498 ? -1.625 9.622 3.958 1.00 84.19 498 ARG A C 1
ATOM 4004 O O . ARG A 1 498 ? -1.580 9.154 5.091 1.00 84.19 498 ARG A O 1
ATOM 4011 N N . ARG A 1 499 ? -2.298 9.033 2.960 1.00 87.19 499 ARG A N 1
ATOM 4012 C CA . ARG A 1 499 ? -2.932 7.705 3.046 1.00 87.19 499 ARG A CA 1
ATOM 4013 C C . ARG A 1 499 ? -1.920 6.578 3.282 1.00 87.19 499 ARG A C 1
ATOM 4015 O O . ARG A 1 499 ? -2.260 5.570 3.892 1.00 87.19 499 ARG A O 1
ATOM 4022 N N . PHE A 1 500 ? -0.678 6.762 2.845 1.00 89.06 500 PHE A N 1
ATOM 4023 C CA . PHE A 1 500 ? 0.365 5.738 2.864 1.00 89.06 500 PHE A CA 1
ATOM 4024 C C . PHE A 1 500 ? 1.195 5.805 4.143 1.00 89.06 500 PHE A C 1
ATOM 4026 O O . PHE A 1 500 ? 1.594 6.892 4.572 1.00 89.06 500 PHE A O 1
ATOM 4033 N N . ILE A 1 501 ? 1.471 4.640 4.742 1.00 84.56 501 ILE A N 1
ATOM 4034 C CA . ILE A 1 501 ? 2.370 4.575 5.903 1.00 84.56 501 ILE A CA 1
ATOM 4035 C C . ILE A 1 501 ? 3.796 4.927 5.484 1.00 84.56 501 ILE A C 1
ATOM 4037 O O . ILE A 1 501 ? 4.207 4.599 4.377 1.00 84.56 501 ILE A O 1
ATOM 4041 N N . ALA A 1 502 ? 4.561 5.550 6.372 1.00 83.50 502 ALA A N 1
ATOM 4042 C CA . ALA A 1 502 ? 5.994 5.742 6.195 1.00 83.50 502 ALA A CA 1
ATOM 4043 C C . ALA A 1 502 ? 6.688 5.185 7.433 1.00 83.50 502 ALA A C 1
ATOM 4045 O O . ALA A 1 502 ? 6.491 5.713 8.527 1.00 83.50 502 ALA A O 1
ATOM 4046 N N . TYR A 1 503 ? 7.468 4.120 7.275 1.00 80.38 503 TYR A N 1
ATOM 4047 C CA . TYR A 1 503 ? 8.239 3.564 8.378 1.00 80.38 503 TYR A CA 1
ATOM 4048 C C . TYR A 1 503 ? 9.649 3.206 7.933 1.00 80.38 503 TYR A C 1
ATOM 4050 O O . TYR A 1 503 ? 9.844 2.509 6.941 1.00 80.38 503 TYR A O 1
ATOM 4058 N N . GLY A 1 504 ? 10.626 3.678 8.700 1.00 73.38 504 GLY A N 1
ATOM 4059 C CA . GLY A 1 504 ? 12.033 3.462 8.434 1.00 73.38 504 GLY A CA 1
ATOM 4060 C C . GLY A 1 504 ? 12.882 3.766 9.654 1.00 73.38 504 GLY A C 1
ATOM 4061 O O . GLY A 1 504 ? 12.635 4.745 10.352 1.00 73.38 504 GLY A O 1
ATOM 4062 N N . THR A 1 505 ? 13.873 2.919 9.913 1.00 68.75 505 THR A N 1
ATOM 4063 C CA . THR A 1 505 ? 14.759 3.030 11.081 1.00 68.75 505 THR A CA 1
ATOM 4064 C C . THR A 1 505 ? 16.054 3.787 10.784 1.00 68.75 505 THR A C 1
ATOM 4066 O O . THR A 1 505 ? 16.665 4.319 11.705 1.00 68.75 505 THR A O 1
ATOM 4069 N N . VAL A 1 506 ? 16.468 3.868 9.514 1.00 78.12 506 VAL A N 1
ATOM 4070 C CA . VAL A 1 506 ? 17.726 4.500 9.082 1.00 78.12 506 VAL A CA 1
ATOM 4071 C C . VAL A 1 506 ? 17.432 5.534 7.996 1.00 78.12 506 VAL A C 1
ATOM 4073 O O . VAL A 1 506 ? 16.878 5.164 6.971 1.00 78.12 506 VAL A O 1
ATOM 4076 N N . PRO A 1 507 ? 17.818 6.811 8.128 1.00 85.00 507 PRO A N 1
ATOM 4077 C CA . PRO A 1 507 ? 17.598 7.795 7.067 1.00 85.00 507 PRO A CA 1
ATOM 4078 C C . PRO A 1 507 ? 18.067 7.294 5.688 1.00 85.00 507 PRO A C 1
ATOM 4080 O O . PRO A 1 507 ? 19.183 6.800 5.526 1.00 85.00 507 PRO A O 1
ATOM 4083 N N . ALA A 1 508 ? 17.219 7.421 4.666 1.00 85.94 508 ALA A N 1
ATOM 4084 C CA . ALA A 1 508 ? 17.542 7.032 3.293 1.00 85.94 508 ALA A CA 1
ATOM 4085 C C . ALA A 1 508 ? 18.741 7.826 2.744 1.00 85.94 508 ALA A C 1
ATOM 4087 O O . ALA A 1 508 ? 19.544 7.290 1.984 1.00 85.94 508 ALA A O 1
ATOM 4088 N N . THR A 1 509 ? 18.917 9.068 3.198 1.00 86.62 509 THR A N 1
ATOM 4089 C CA . THR A 1 509 ? 20.083 9.910 2.890 1.00 86.62 509 THR A CA 1
ATOM 4090 C C . THR A 1 509 ? 21.403 9.357 3.427 1.00 86.62 509 THR A C 1
ATOM 4092 O O . THR A 1 509 ? 22.446 9.678 2.877 1.00 86.62 509 THR A O 1
ATOM 4095 N N . THR A 1 510 ? 21.394 8.522 4.471 1.00 82.56 510 THR A N 1
ATOM 4096 C CA . THR A 1 510 ? 22.617 7.859 4.956 1.00 82.56 510 THR A CA 1
ATOM 4097 C C . THR A 1 510 ? 23.109 6.820 3.952 1.00 82.56 510 THR A C 1
ATOM 4099 O O . THR A 1 510 ? 24.310 6.685 3.751 1.00 82.56 510 THR A O 1
ATOM 4102 N N . ARG A 1 511 ? 22.180 6.117 3.291 1.00 74.44 511 ARG A N 1
ATOM 4103 C CA . ARG A 1 511 ? 22.488 5.119 2.254 1.00 74.44 511 ARG A CA 1
ATOM 4104 C C . ARG A 1 511 ? 22.789 5.755 0.898 1.00 74.44 511 ARG A C 1
ATOM 4106 O O . ARG A 1 511 ? 23.605 5.239 0.151 1.00 74.44 511 ARG A O 1
ATOM 4113 N N . MET A 1 512 ? 22.130 6.867 0.579 1.00 86.38 512 MET A N 1
ATOM 4114 C CA . MET A 1 512 ? 22.269 7.571 -0.700 1.00 86.38 512 MET A CA 1
ATOM 4115 C C . MET A 1 512 ? 22.589 9.056 -0.458 1.00 86.38 512 MET A C 1
ATOM 4117 O O . MET A 1 512 ? 21.731 9.918 -0.672 1.00 86.38 512 MET A O 1
ATOM 4121 N N . PRO A 1 513 ? 23.806 9.396 0.000 1.00 85.00 513 PRO A N 1
ATOM 4122 C CA . PRO A 1 513 ? 24.136 10.764 0.412 1.00 85.00 513 PRO A CA 1
ATOM 4123 C C . PRO A 1 513 ? 24.117 11.772 -0.744 1.00 85.00 513 PRO A C 1
ATOM 4125 O O . PRO A 1 513 ? 23.901 12.964 -0.530 1.00 85.00 513 PRO A O 1
ATOM 4128 N N . HIS A 1 514 ? 24.307 11.308 -1.980 1.00 88.50 514 HIS A N 1
ATOM 4129 C CA . HIS A 1 514 ? 24.442 12.173 -3.152 1.00 88.50 514 HIS A CA 1
ATOM 4130 C C . HIS A 1 514 ? 23.130 12.439 -3.905 1.00 88.50 514 HIS A C 1
ATOM 4132 O O . HIS A 1 514 ? 23.109 13.321 -4.763 1.00 88.50 514 HIS A O 1
ATOM 4138 N N . ILE A 1 515 ? 22.036 11.727 -3.602 1.00 91.56 515 ILE A N 1
ATOM 4139 C CA . ILE A 1 515 ? 20.801 11.844 -4.396 1.00 91.56 515 ILE A CA 1
ATOM 4140 C C . ILE A 1 515 ? 19.934 13.041 -4.011 1.00 91.56 515 ILE A C 1
ATOM 4142 O O . ILE A 1 515 ? 19.344 13.680 -4.880 1.00 91.56 515 ILE A O 1
ATOM 4146 N N . LEU A 1 516 ? 19.854 13.370 -2.719 1.00 93.44 516 LEU A N 1
ATOM 4147 C CA . LEU A 1 516 ? 18.995 14.455 -2.249 1.00 93.44 516 LEU A CA 1
ATOM 4148 C C . LEU A 1 516 ? 19.332 15.797 -2.931 1.00 93.44 516 LEU A C 1
ATOM 4150 O O . LEU A 1 516 ? 18.399 16.437 -3.417 1.00 93.44 516 LEU A O 1
ATOM 4154 N N . PRO A 1 517 ? 20.613 16.201 -3.069 1.00 92.31 517 PRO A N 1
ATOM 4155 C CA . PRO A 1 517 ? 20.966 17.407 -3.816 1.00 92.31 517 PRO A CA 1
ATOM 4156 C C . PRO A 1 517 ? 20.472 17.402 -5.268 1.00 92.31 517 PRO A C 1
ATOM 4158 O O . PRO A 1 517 ? 20.018 18.434 -5.750 1.00 92.31 517 PRO A O 1
ATOM 4161 N N . LEU A 1 518 ? 20.506 16.254 -5.956 1.00 92.56 518 LEU A N 1
ATOM 4162 C CA . LEU A 1 518 ? 20.022 16.136 -7.336 1.00 92.56 518 LEU A CA 1
ATOM 4163 C C . LEU A 1 518 ? 18.520 16.432 -7.412 1.00 92.56 518 LEU A C 1
ATOM 4165 O O . LEU A 1 518 ? 18.086 17.203 -8.265 1.00 92.56 518 LEU A O 1
ATOM 4169 N N . PHE A 1 519 ? 17.723 15.874 -6.499 1.00 95.38 519 PHE A N 1
ATOM 4170 C CA . PHE A 1 519 ? 16.288 16.163 -6.457 1.00 95.38 519 PHE A CA 1
ATOM 4171 C C . PHE A 1 519 ? 15.988 17.589 -6.000 1.00 95.38 519 PHE A C 1
ATOM 4173 O O . PHE A 1 519 ? 15.094 18.216 -6.555 1.00 95.38 519 PHE A O 1
ATOM 4180 N N . GLN A 1 520 ? 16.743 18.143 -5.053 1.00 96.00 520 GLN A N 1
ATOM 4181 C CA . GLN A 1 520 ? 16.606 19.553 -4.683 1.00 96.00 520 GLN A CA 1
ATOM 4182 C C . GLN A 1 520 ? 16.876 20.477 -5.875 1.00 96.00 520 GLN A C 1
ATOM 4184 O O . GLN A 1 520 ? 16.130 21.428 -6.072 1.00 96.00 520 GLN A O 1
ATOM 4189 N N . GLU A 1 521 ? 17.888 20.181 -6.697 1.00 93.69 521 GLU A N 1
ATOM 4190 C CA . GLU A 1 521 ? 18.165 20.931 -7.927 1.00 93.69 521 GLU A CA 1
ATOM 4191 C C . GLU A 1 521 ? 17.053 20.758 -8.971 1.00 93.69 521 GLU A C 1
ATOM 4193 O O . GLU A 1 521 ? 16.649 21.740 -9.588 1.00 93.69 521 GLU A O 1
ATOM 4198 N N . LEU A 1 522 ? 16.521 19.541 -9.141 1.00 95.00 522 LEU A N 1
ATOM 4199 C CA . LEU A 1 522 ? 15.404 19.269 -10.054 1.00 95.00 522 LEU A CA 1
ATOM 4200 C C . LEU A 1 522 ? 14.135 20.042 -9.668 1.00 95.00 522 LEU A C 1
ATOM 4202 O O . LEU A 1 522 ? 13.416 20.511 -10.540 1.00 95.00 522 LEU A O 1
ATOM 4206 N N . PHE A 1 523 ? 13.865 20.180 -8.372 1.00 96.81 523 PHE A N 1
ATOM 4207 C CA . PHE A 1 523 ? 12.645 20.791 -7.840 1.00 96.81 523 PHE A CA 1
ATOM 4208 C C . PHE A 1 523 ? 12.829 22.246 -7.372 1.00 96.81 523 PHE A C 1
ATOM 4210 O O . PHE A 1 523 ? 11.899 22.851 -6.827 1.00 96.81 523 PHE A O 1
ATOM 4217 N N . ALA A 1 524 ? 14.011 22.826 -7.614 1.00 94.25 524 ALA A N 1
ATOM 4218 C CA . ALA A 1 524 ? 14.316 24.217 -7.295 1.00 94.25 524 ALA A CA 1
ATOM 4219 C C . ALA A 1 524 ? 13.442 25.199 -8.086 1.00 94.25 524 ALA A C 1
ATOM 4221 O O . ALA A 1 524 ? 13.072 26.229 -7.534 1.00 94.25 524 ALA A O 1
ATOM 4222 N N . ASP A 1 525 ? 13.084 24.853 -9.327 1.00 91.50 525 ASP A N 1
ATOM 4223 C CA . ASP A 1 525 ? 12.125 25.574 -10.165 1.00 91.50 525 ASP A CA 1
ATOM 4224 C C . ASP A 1 525 ? 11.195 24.571 -10.861 1.00 91.50 525 ASP A C 1
ATOM 4226 O O . ASP A 1 525 ? 11.614 23.765 -11.688 1.00 91.50 525 ASP A O 1
ATOM 4230 N N . CYS A 1 526 ? 9.917 24.608 -10.496 1.00 92.44 526 CYS A N 1
ATOM 4231 C CA . CYS A 1 526 ? 8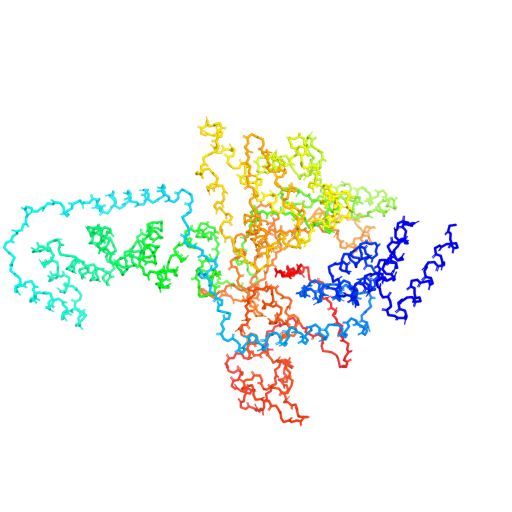.856 23.767 -11.046 1.00 92.44 526 CYS A CA 1
ATOM 4232 C C . CYS A 1 526 ? 7.964 24.561 -12.016 1.00 92.44 526 CYS A C 1
ATOM 4234 O O . CYS A 1 526 ? 6.735 24.441 -11.997 1.00 92.44 526 CYS A O 1
ATOM 4236 N N . GLY A 1 527 ? 8.572 25.429 -12.827 1.00 84.50 527 GLY A N 1
ATOM 4237 C CA . GLY A 1 527 ? 7.871 26.303 -13.760 1.00 84.50 527 GLY A CA 1
ATOM 4238 C C . GLY A 1 527 ? 7.188 27.465 -13.042 1.00 84.50 527 GLY A C 1
ATOM 4239 O O . GLY A 1 527 ? 5.982 27.668 -13.224 1.00 84.50 527 GLY A O 1
ATOM 4240 N N . GLY A 1 528 ? 7.951 28.187 -12.215 1.00 85.69 528 GLY A N 1
ATOM 4241 C CA . GLY A 1 528 ? 7.518 29.394 -11.500 1.00 85.69 528 GLY A CA 1
ATOM 4242 C C . GLY A 1 528 ? 7.154 29.190 -10.026 1.00 85.69 528 GLY A C 1
ATOM 4243 O O . GLY A 1 528 ? 6.762 30.147 -9.361 1.00 85.69 528 GLY A O 1
ATOM 4244 N N . ILE A 1 529 ? 7.285 27.969 -9.499 1.00 92.69 529 ILE A N 1
ATOM 4245 C CA . ILE A 1 529 ? 7.165 27.683 -8.061 1.00 92.69 529 ILE A CA 1
ATOM 4246 C C . ILE A 1 529 ? 8.358 26.850 -7.592 1.00 92.69 529 ILE A C 1
ATOM 4248 O O . ILE A 1 529 ? 8.822 25.970 -8.312 1.00 92.69 529 ILE A O 1
ATOM 4252 N N . ASN A 1 530 ? 8.807 27.072 -6.359 1.00 91.50 530 ASN A N 1
ATOM 4253 C CA . ASN A 1 530 ? 9.926 26.329 -5.779 1.00 91.50 530 ASN A CA 1
ATOM 4254 C C . ASN A 1 530 ? 9.387 25.257 -4.828 1.00 91.50 530 ASN A C 1
ATOM 4256 O O . ASN A 1 530 ? 8.586 25.569 -3.941 1.00 91.50 530 ASN A O 1
ATOM 4260 N N . TYR A 1 531 ? 9.854 24.014 -4.954 1.00 94.44 531 TYR A N 1
ATOM 4261 C CA . TYR A 1 531 ? 9.545 22.951 -3.999 1.00 94.44 531 TYR A CA 1
ATOM 4262 C C . TYR A 1 531 ? 10.784 22.653 -3.153 1.00 94.44 531 TYR A C 1
ATOM 4264 O O . TYR A 1 531 ? 11.747 22.038 -3.604 1.00 94.44 531 TYR A O 1
ATOM 4272 N N . ASN A 1 532 ? 10.741 23.031 -1.874 1.00 93.12 532 ASN A N 1
ATOM 4273 C CA . ASN A 1 532 ? 11.824 22.732 -0.940 1.00 93.12 532 ASN A CA 1
ATOM 4274 C C . ASN A 1 532 ? 11.719 21.294 -0.396 1.00 93.12 532 ASN A C 1
ATOM 4276 O O . ASN A 1 532 ? 10.875 21.003 0.458 1.00 93.12 532 ASN A O 1
ATOM 4280 N N . ILE A 1 533 ? 12.577 20.395 -0.884 1.00 95.81 533 ILE A N 1
ATOM 4281 C CA . ILE A 1 533 ? 12.689 19.019 -0.385 1.00 95.81 533 ILE A CA 1
ATOM 4282 C C . ILE A 1 533 ? 13.691 18.997 0.774 1.00 95.81 533 ILE A C 1
ATOM 4284 O O . ILE A 1 533 ? 14.904 19.008 0.560 1.00 95.81 533 ILE A O 1
ATOM 4288 N N . THR A 1 534 ? 13.195 18.949 2.010 1.00 95.50 534 THR A N 1
ATOM 4289 C CA . THR A 1 534 ? 14.054 18.776 3.193 1.00 95.50 534 THR A CA 1
ATOM 4290 C C . THR A 1 534 ? 14.513 17.316 3.330 1.00 95.50 534 THR A C 1
ATOM 4292 O O . THR A 1 534 ? 13.870 16.421 2.767 1.00 95.50 534 THR A O 1
ATOM 4295 N N . PRO A 1 535 ? 15.588 17.028 4.091 1.00 94.19 535 PRO A N 1
ATOM 4296 C CA . PRO A 1 535 ? 15.979 15.652 4.401 1.00 94.19 535 PRO A CA 1
ATOM 4297 C C . PRO A 1 535 ? 14.836 14.828 5.011 1.00 94.19 535 PRO A C 1
ATOM 4299 O O . PRO A 1 535 ? 14.654 13.664 4.663 1.00 94.19 535 PRO A O 1
ATOM 4302 N N . GLU A 1 536 ? 14.019 15.428 5.876 1.00 91.81 536 GLU A N 1
ATOM 4303 C CA . GLU A 1 536 ? 12.868 14.777 6.510 1.00 91.81 536 GLU A CA 1
ATOM 4304 C C . GLU A 1 536 ? 11.772 14.445 5.491 1.00 91.81 536 GLU A C 1
ATOM 4306 O O . GLU A 1 536 ? 11.252 13.330 5.504 1.00 91.81 536 GLU A O 1
ATOM 4311 N N . GLU A 1 537 ? 11.443 15.371 4.580 1.00 92.69 537 GLU A N 1
ATOM 4312 C CA . GLU A 1 537 ? 10.483 15.114 3.496 1.00 92.69 537 GLU A CA 1
ATOM 4313 C C . GLU A 1 537 ? 11.003 14.004 2.576 1.00 92.69 537 GLU A C 1
ATOM 4315 O O . GLU A 1 537 ? 10.251 13.084 2.257 1.00 92.69 537 GLU A O 1
ATOM 4320 N N . PHE A 1 538 ? 12.281 14.042 2.188 1.00 94.62 538 PHE A N 1
ATOM 4321 C CA . PHE A 1 538 ? 12.893 12.998 1.365 1.00 94.62 538 PHE A CA 1
ATOM 4322 C C . PHE A 1 538 ? 12.804 11.624 2.030 1.00 94.62 538 PHE A C 1
ATOM 4324 O O . PHE A 1 538 ? 12.297 10.680 1.425 1.00 94.62 538 PHE A O 1
ATOM 4331 N N . ASN A 1 539 ? 13.235 11.523 3.289 1.00 92.31 539 ASN A N 1
ATOM 4332 C CA . ASN A 1 539 ? 13.177 10.282 4.055 1.00 92.31 539 ASN A CA 1
ATOM 4333 C C . ASN A 1 539 ? 11.731 9.790 4.197 1.00 92.31 539 ASN A C 1
ATOM 4335 O O . ASN A 1 539 ? 11.449 8.618 3.951 1.00 92.31 539 ASN A O 1
ATOM 4339 N N . GLY A 1 540 ? 10.799 10.692 4.515 1.00 90.25 540 GLY A N 1
ATOM 4340 C CA . GLY A 1 540 ? 9.375 10.389 4.596 1.00 90.25 540 GLY A CA 1
ATOM 4341 C C . GLY A 1 540 ? 8.828 9.819 3.287 1.00 90.25 540 GLY A C 1
ATOM 4342 O O . GLY A 1 540 ? 8.240 8.741 3.299 1.00 90.25 540 GLY A O 1
ATOM 4343 N N . ARG A 1 541 ? 9.057 10.483 2.144 1.00 94.06 541 ARG A N 1
ATOM 4344 C CA . ARG A 1 541 ? 8.573 10.010 0.832 1.00 94.06 541 ARG A CA 1
ATOM 4345 C C . ARG A 1 541 ? 9.240 8.722 0.385 1.00 94.06 541 ARG A C 1
ATOM 4347 O O . ARG A 1 541 ? 8.553 7.852 -0.146 1.00 94.06 541 ARG A O 1
ATOM 4354 N N . PHE A 1 542 ? 10.536 8.575 0.647 1.00 93.62 542 PHE A N 1
ATOM 4355 C CA . PHE A 1 542 ? 11.253 7.340 0.363 1.00 93.62 542 PHE A CA 1
ATOM 4356 C C . PHE A 1 542 ? 10.594 6.154 1.068 1.00 93.62 542 PHE A C 1
ATOM 4358 O O . PHE A 1 542 ? 10.328 5.132 0.435 1.00 93.62 542 PHE A O 1
ATOM 4365 N N . TYR A 1 543 ? 10.281 6.303 2.357 1.00 89.12 543 TYR A N 1
ATOM 4366 C CA . TYR A 1 543 ? 9.637 5.250 3.133 1.00 89.12 543 TYR A CA 1
ATOM 4367 C C . TYR A 1 543 ? 8.158 5.065 2.804 1.00 89.12 543 TYR A C 1
ATOM 4369 O O . TYR A 1 543 ? 7.676 3.937 2.817 1.00 89.12 543 TYR A O 1
ATOM 4377 N N . GLN A 1 544 ? 7.445 6.125 2.419 1.00 91.00 544 GLN A N 1
ATOM 4378 C CA . GLN A 1 544 ? 6.093 5.981 1.875 1.00 91.00 544 GLN A CA 1
ATOM 4379 C C . GLN A 1 544 ? 6.067 5.130 0.609 1.00 91.00 544 GLN A C 1
ATOM 4381 O O . GLN A 1 544 ? 5.214 4.257 0.483 1.00 91.00 544 GLN A O 1
ATOM 4386 N N . ALA A 1 545 ? 6.996 5.342 -0.318 1.00 92.38 545 ALA A N 1
ATOM 4387 C CA . ALA A 1 545 ? 7.107 4.481 -1.486 1.00 92.38 545 ALA A CA 1
ATOM 4388 C C . ALA A 1 545 ? 7.545 3.063 -1.073 1.00 92.38 545 ALA A C 1
ATOM 4390 O O . ALA A 1 545 ? 6.821 2.101 -1.319 1.00 92.38 545 ALA A O 1
ATOM 4391 N N . ALA A 1 546 ? 8.658 2.935 -0.348 1.00 86.50 546 ALA A N 1
ATOM 4392 C CA . ALA A 1 546 ? 9.217 1.643 0.057 1.00 86.50 546 ALA A CA 1
ATOM 4393 C C . ALA A 1 546 ? 8.208 0.729 0.773 1.00 86.50 546 ALA A C 1
ATOM 4395 O O . ALA A 1 546 ? 8.212 -0.474 0.548 1.00 86.50 546 ALA A O 1
ATOM 4396 N N . CYS A 1 547 ? 7.340 1.282 1.627 1.00 84.62 547 CYS A N 1
ATOM 4397 C CA . CYS A 1 547 ? 6.383 0.496 2.404 1.00 84.62 547 CYS A CA 1
ATOM 4398 C C . CYS A 1 547 ? 5.094 0.125 1.652 1.00 84.62 547 CYS A C 1
ATOM 4400 O O . CYS A 1 547 ? 4.365 -0.733 2.141 1.00 84.62 547 CYS A O 1
ATOM 4402 N N . ASN A 1 548 ? 4.763 0.778 0.529 1.00 90.69 548 ASN A N 1
ATOM 4403 C CA . ASN A 1 548 ? 3.414 0.689 -0.057 1.00 90.69 548 ASN A CA 1
ATOM 4404 C C . ASN A 1 548 ? 3.385 0.384 -1.563 1.00 90.69 548 ASN A C 1
ATOM 4406 O O . ASN A 1 548 ? 2.298 0.309 -2.140 1.00 90.69 548 ASN A O 1
ATOM 4410 N N . LEU A 1 549 ? 4.540 0.250 -2.220 1.00 91.38 549 LEU A N 1
ATOM 4411 C CA . LEU A 1 549 ? 4.591 -0.080 -3.642 1.00 91.38 549 LEU A CA 1
ATOM 4412 C C . LEU A 1 549 ? 4.130 -1.520 -3.898 1.00 91.38 549 LEU A C 1
ATOM 4414 O O . LEU A 1 549 ? 4.568 -2.449 -3.229 1.00 91.38 549 LEU A O 1
ATOM 4418 N N . GLN A 1 550 ? 3.292 -1.692 -4.917 1.00 90.44 550 GLN A N 1
ATOM 4419 C CA . GLN A 1 550 ? 2.911 -2.973 -5.500 1.00 90.44 550 GLN A CA 1
ATOM 4420 C C . GLN A 1 550 ? 3.528 -3.099 -6.890 1.00 90.44 550 GLN A C 1
ATOM 4422 O O . GLN A 1 550 ? 3.392 -2.195 -7.716 1.00 90.44 550 GLN A O 1
ATOM 4427 N N . CYS A 1 551 ? 4.194 -4.219 -7.159 1.00 88.62 551 CYS A N 1
ATOM 4428 C CA . CYS A 1 551 ? 4.687 -4.524 -8.495 1.00 88.62 551 CYS A CA 1
ATOM 4429 C C . CYS A 1 551 ? 3.551 -5.049 -9.372 1.00 88.62 551 CYS A C 1
ATOM 4431 O O . CYS A 1 551 ? 2.761 -5.875 -8.920 1.00 88.62 551 CYS A O 1
ATOM 4433 N N . PHE A 1 552 ? 3.491 -4.600 -10.618 1.00 89.19 552 PHE A N 1
ATOM 4434 C CA . PHE A 1 552 ? 2.528 -5.096 -11.594 1.00 89.19 552 PHE A CA 1
ATOM 4435 C C . PHE A 1 552 ? 3.078 -4.922 -13.012 1.00 89.19 552 PHE A C 1
ATOM 4437 O O . PHE A 1 552 ? 3.970 -4.103 -13.259 1.00 89.19 552 PHE A O 1
ATOM 4444 N N . SER A 1 553 ? 2.533 -5.682 -13.949 1.00 88.69 553 SER A N 1
ATOM 4445 C CA . SER A 1 553 ? 2.760 -5.527 -15.381 1.00 88.69 553 SER A CA 1
ATOM 4446 C C . SER A 1 553 ? 1.419 -5.417 -16.111 1.00 88.69 553 SER A C 1
ATOM 4448 O O . SER A 1 553 ? 0.390 -5.837 -15.588 1.00 88.69 553 SER A O 1
ATOM 4450 N N . PRO A 1 554 ? 1.376 -4.846 -17.325 1.00 85.81 554 PRO A N 1
ATOM 4451 C CA . PRO A 1 554 ? 0.151 -4.844 -18.118 1.00 85.81 554 PRO A CA 1
ATOM 4452 C C . PRO A 1 554 ? -0.325 -6.277 -18.374 1.00 85.81 554 PRO A C 1
ATOM 4454 O O . PRO A 1 554 ? 0.370 -7.052 -19.032 1.00 85.81 554 PRO A O 1
ATOM 4457 N N . SER A 1 555 ? -1.511 -6.618 -17.866 1.00 82.44 555 SER A N 1
ATOM 4458 C CA . SER A 1 555 ? -2.085 -7.962 -18.002 1.00 82.44 555 SER A CA 1
ATOM 4459 C C . SER A 1 555 ? -2.456 -8.299 -19.447 1.00 82.44 555 SER A C 1
ATOM 4461 O O . SER A 1 555 ? -2.422 -9.460 -19.846 1.00 82.44 555 SER A O 1
ATOM 4463 N N . ILE A 1 556 ? -2.769 -7.276 -20.247 1.00 84.75 556 ILE A N 1
ATOM 4464 C CA . ILE A 1 556 ? -3.042 -7.378 -21.677 1.00 84.75 556 ILE A CA 1
ATOM 4465 C C . ILE A 1 556 ? -1.999 -6.542 -22.415 1.00 84.75 556 ILE A C 1
ATOM 4467 O O . ILE A 1 556 ? -1.816 -5.352 -22.154 1.00 84.75 556 ILE A O 1
ATOM 4471 N N . THR A 1 557 ? -1.314 -7.170 -23.367 1.00 89.44 557 THR A N 1
ATOM 4472 C CA . THR A 1 557 ? -0.283 -6.528 -24.195 1.00 89.44 557 THR A CA 1
ATOM 4473 C C . THR A 1 557 ? -0.655 -6.630 -25.675 1.00 89.44 557 THR A C 1
ATOM 4475 O O . THR A 1 557 ? -1.508 -7.450 -26.035 1.00 89.44 557 THR A O 1
ATOM 4478 N N . PRO A 1 558 ? -0.003 -5.856 -26.562 1.00 91.81 558 PRO A N 1
ATOM 4479 C CA . PRO A 1 558 ? -0.139 -6.022 -28.008 1.00 91.81 558 PRO A CA 1
ATOM 4480 C C . PRO A 1 558 ? 0.030 -7.471 -28.486 1.00 91.81 558 PRO A C 1
ATOM 4482 O O . PRO A 1 558 ? -0.706 -7.906 -29.364 1.00 91.81 558 PRO A O 1
ATOM 4485 N N . TYR A 1 559 ? 0.924 -8.240 -27.854 1.00 91.56 559 TYR A N 1
ATOM 4486 C CA . TYR A 1 559 ? 1.106 -9.666 -28.132 1.00 91.56 559 TYR A CA 1
ATOM 4487 C C . TYR A 1 559 ? -0.149 -10.497 -27.829 1.00 91.56 559 TYR A C 1
ATOM 4489 O O . TYR A 1 559 ? -0.558 -11.301 -28.657 1.00 91.56 559 TYR A O 1
ATOM 4497 N N . HIS A 1 560 ? -0.796 -10.286 -26.679 1.00 90.62 560 HIS A N 1
ATOM 4498 C CA . HIS A 1 560 ? -2.020 -11.016 -26.325 1.00 90.62 560 HIS A CA 1
ATOM 4499 C C . HIS A 1 560 ? -3.150 -10.727 -27.321 1.00 90.62 560 HIS A C 1
ATOM 4501 O O . HIS A 1 560 ? -3.789 -11.649 -27.816 1.00 90.62 560 HIS A O 1
ATOM 4507 N N . ARG A 1 561 ? -3.327 -9.451 -27.687 1.00 90.81 561 ARG A N 1
ATOM 4508 C CA . ARG A 1 561 ? -4.306 -9.045 -28.707 1.00 90.81 561 ARG A CA 1
ATOM 4509 C C . ARG A 1 561 ? -3.963 -9.617 -30.085 1.00 90.81 561 ARG A C 1
ATOM 4511 O O . ARG A 1 561 ? -4.856 -10.040 -30.804 1.00 90.81 561 ARG A O 1
ATOM 4518 N N . PHE A 1 562 ? -2.679 -9.676 -30.440 1.00 93.56 562 PHE A N 1
ATOM 4519 C CA . PHE A 1 562 ? -2.225 -10.326 -31.669 1.00 93.56 562 PHE A CA 1
ATOM 4520 C C . PHE A 1 562 ? -2.577 -11.817 -31.683 1.00 93.56 562 PHE A C 1
ATOM 4522 O O . PHE A 1 562 ? -3.123 -12.286 -32.676 1.00 93.56 562 PHE A O 1
ATOM 4529 N N . LEU A 1 563 ? -2.332 -12.543 -30.584 1.00 92.00 563 LEU A N 1
ATOM 4530 C CA . LEU A 1 563 ? -2.727 -13.949 -30.467 1.00 92.00 563 LEU A CA 1
ATOM 4531 C C . LEU A 1 563 ? -4.231 -14.133 -30.665 1.00 92.00 563 LEU A C 1
ATOM 4533 O O . LEU A 1 563 ? -4.624 -15.047 -31.380 1.00 92.00 563 LEU A O 1
ATOM 4537 N N . ASP A 1 564 ? -5.055 -13.267 -30.070 1.00 91.75 564 ASP A N 1
ATOM 4538 C CA . ASP A 1 564 ? -6.507 -13.291 -30.260 1.00 91.75 564 ASP A CA 1
ATOM 4539 C C . ASP A 1 564 ? -6.904 -13.033 -31.722 1.00 91.75 564 ASP A C 1
ATOM 4541 O O . ASP A 1 564 ? -7.757 -13.743 -32.254 1.00 91.75 564 ASP A O 1
ATOM 4545 N N . ASN A 1 565 ? -6.242 -12.085 -32.390 1.00 92.94 565 ASN A N 1
ATOM 4546 C CA . ASN A 1 565 ? -6.524 -11.715 -33.778 1.00 92.94 565 ASN A CA 1
ATOM 4547 C C . ASN A 1 565 ? -6.144 -12.800 -34.802 1.00 92.94 565 ASN A C 1
ATOM 4549 O O . ASN A 1 565 ? -6.719 -12.819 -35.887 1.00 92.94 565 ASN A O 1
ATOM 4553 N N . ILE A 1 566 ? -5.192 -13.689 -34.490 1.00 93.06 566 ILE A N 1
ATOM 4554 C CA . ILE A 1 566 ? -4.735 -14.742 -35.418 1.00 93.06 566 ILE A CA 1
ATOM 4555 C C . ILE A 1 566 ? -5.389 -16.111 -35.189 1.00 93.06 566 ILE A C 1
ATOM 4557 O O . ILE A 1 566 ? -5.093 -17.032 -35.948 1.00 93.06 566 ILE A O 1
ATOM 4561 N N . LYS A 1 567 ? -6.246 -16.276 -34.164 1.00 88.31 567 LYS A N 1
ATOM 4562 C CA . LYS A 1 567 ? -6.797 -17.591 -33.759 1.00 88.31 567 LYS A CA 1
ATOM 4563 C C . LYS A 1 567 ? -7.447 -18.370 -34.902 1.00 88.31 567 LYS A C 1
ATOM 4565 O O . LYS A 1 567 ? -7.269 -19.579 -34.981 1.00 88.31 567 LYS A O 1
ATOM 4570 N N . GLU A 1 568 ? -8.165 -17.670 -35.774 1.00 88.25 568 GLU A N 1
ATOM 4571 C CA . GLU A 1 568 ? -8.922 -18.260 -36.886 1.00 88.25 568 GLU A CA 1
ATOM 4572 C C . GLU A 1 568 ? -8.238 -18.046 -38.253 1.00 88.25 568 GLU A C 1
ATOM 4574 O O . GLU A 1 568 ? -8.791 -18.398 -39.294 1.00 88.25 568 GLU A O 1
ATOM 4579 N N . ASP A 1 569 ? -7.037 -17.455 -38.284 1.00 88.94 569 ASP A N 1
ATOM 4580 C CA . ASP A 1 569 ? -6.319 -17.175 -39.530 1.00 88.94 569 ASP A CA 1
ATOM 4581 C C . ASP A 1 569 ? -5.395 -18.343 -39.900 1.00 88.94 569 ASP A C 1
ATOM 4583 O O . ASP A 1 569 ? -4.437 -18.653 -39.190 1.00 88.94 569 ASP A O 1
ATOM 4587 N N . MET A 1 570 ? -5.637 -18.975 -41.049 1.00 86.88 570 MET A N 1
ATOM 4588 C CA . MET A 1 570 ? -4.860 -20.129 -41.522 1.00 86.88 570 MET A CA 1
ATOM 4589 C C . MET A 1 570 ? -3.373 -19.817 -41.772 1.00 86.88 570 MET A C 1
ATOM 4591 O O . MET A 1 570 ? -2.542 -20.725 -41.688 1.00 86.88 570 MET A O 1
ATOM 4595 N N . ARG A 1 571 ? -2.999 -18.549 -42.020 1.00 88.06 571 ARG A N 1
ATOM 4596 C CA . ARG A 1 571 ? -1.589 -18.124 -42.157 1.00 88.06 571 ARG A CA 1
ATOM 4597 C C . ARG A 1 571 ? -0.812 -18.310 -40.849 1.00 88.06 571 ARG A C 1
ATOM 4599 O O . ARG A 1 571 ? 0.416 -18.411 -40.865 1.00 88.06 571 ARG A O 1
ATOM 4606 N N . SER A 1 572 ? -1.510 -18.385 -39.711 1.00 87.75 572 SER A N 1
ATOM 4607 C CA . SER A 1 572 ? -0.900 -18.522 -38.384 1.00 87.75 572 SER A CA 1
ATOM 4608 C C . SER A 1 572 ? -0.106 -19.816 -38.215 1.00 87.75 572 SER A C 1
ATOM 4610 O O . SER A 1 572 ? 0.872 -19.817 -37.468 1.00 87.75 572 SER A O 1
ATOM 4612 N N . VAL A 1 573 ? -0.436 -20.884 -38.956 1.00 87.31 573 VAL A N 1
ATOM 4613 C CA . VAL A 1 573 ? 0.226 -22.200 -38.863 1.00 87.31 573 VAL A CA 1
ATOM 4614 C C . VAL A 1 573 ? 1.740 -22.087 -39.053 1.00 87.31 573 VAL A C 1
ATOM 4616 O O . VAL A 1 573 ? 2.509 -22.678 -38.293 1.00 87.31 573 VAL A O 1
ATOM 4619 N N . GLY A 1 574 ? 2.184 -21.272 -40.016 1.00 85.00 574 GLY A N 1
ATOM 4620 C CA . GLY A 1 574 ? 3.608 -21.028 -40.256 1.00 85.00 574 GLY A CA 1
ATOM 4621 C C . GLY A 1 574 ? 4.292 -20.256 -39.123 1.00 85.00 574 GLY A C 1
ATOM 4622 O O . GLY A 1 574 ? 5.509 -20.347 -38.959 1.00 85.00 574 GLY A O 1
ATOM 4623 N N . LEU A 1 575 ? 3.531 -19.503 -38.327 1.00 87.12 575 LEU A N 1
ATOM 4624 C CA . LEU A 1 575 ? 4.033 -18.636 -37.264 1.00 87.12 575 LEU A CA 1
ATOM 4625 C C . LEU A 1 575 ? 4.081 -19.323 -35.890 1.00 87.12 575 LEU A C 1
ATOM 4627 O O . LEU A 1 575 ? 4.893 -18.915 -35.065 1.00 87.12 575 LEU A O 1
ATOM 4631 N N . ILE A 1 576 ? 3.298 -20.385 -35.650 1.00 86.19 576 ILE A N 1
ATOM 4632 C CA . ILE A 1 576 ? 3.175 -21.071 -34.341 1.00 86.19 576 ILE A CA 1
ATOM 4633 C C . ILE A 1 576 ? 4.539 -21.391 -33.714 1.00 86.19 576 ILE A C 1
ATOM 4635 O O . ILE A 1 576 ? 4.767 -21.112 -32.537 1.00 86.19 576 ILE A O 1
ATOM 4639 N N . ARG A 1 577 ? 5.487 -21.910 -34.507 1.00 84.88 577 ARG A N 1
ATOM 4640 C CA . ARG A 1 577 ? 6.843 -22.263 -34.038 1.00 84.88 577 ARG A CA 1
ATOM 4641 C C . ARG A 1 577 ? 7.671 -21.071 -33.533 1.00 84.88 577 ARG A C 1
ATOM 4643 O O . ARG A 1 577 ? 8.724 -21.270 -32.940 1.00 84.88 577 ARG A O 1
ATOM 4650 N N . HIS A 1 578 ? 7.235 -19.847 -33.817 1.00 85.62 578 HIS A N 1
ATOM 4651 C CA . HIS A 1 578 ? 7.883 -18.599 -33.419 1.00 85.62 578 HIS A CA 1
ATOM 4652 C C . HIS A 1 578 ? 7.169 -17.898 -32.248 1.00 85.62 578 HIS A C 1
ATOM 4654 O O . HIS A 1 578 ? 7.670 -16.878 -31.784 1.00 85.62 578 HIS A O 1
ATOM 4660 N N . LEU A 1 579 ? 6.038 -18.435 -31.766 1.00 85.44 579 LEU A N 1
ATOM 4661 C CA . LEU A 1 579 ? 5.219 -17.878 -30.673 1.00 85.44 579 LEU A CA 1
ATOM 4662 C C . LEU A 1 579 ? 5.494 -18.542 -29.309 1.00 85.44 579 LEU A C 1
ATOM 4664 O O . LEU A 1 579 ? 4.714 -18.408 -28.370 1.00 85.44 579 LEU A O 1
ATOM 4668 N N . THR A 1 580 ? 6.580 -19.306 -29.189 1.00 70.25 580 THR A N 1
ATOM 4669 C CA . THR A 1 580 ? 6.899 -20.092 -27.983 1.00 70.25 580 THR A CA 1
ATOM 4670 C C . THR A 1 580 ? 7.471 -19.256 -26.843 1.00 70.25 580 THR A C 1
ATOM 4672 O O . THR A 1 580 ? 7.512 -19.719 -25.704 1.00 70.25 580 THR A O 1
ATOM 4675 N N . ASP A 1 581 ? 7.923 -18.037 -27.137 1.00 73.38 581 ASP A N 1
ATOM 4676 C CA . ASP A 1 581 ? 8.578 -17.183 -26.156 1.00 73.38 581 ASP A CA 1
ATOM 4677 C C . ASP A 1 581 ? 7.561 -16.303 -25.442 1.00 73.38 581 ASP A C 1
ATOM 4679 O O . ASP A 1 581 ? 6.672 -15.702 -26.059 1.00 73.38 581 ASP A O 1
ATOM 4683 N N . ARG A 1 582 ? 7.746 -16.168 -24.129 1.00 77.75 582 ARG A N 1
ATOM 4684 C CA . ARG A 1 582 ? 7.030 -15.167 -23.345 1.00 77.75 582 ARG A CA 1
ATOM 4685 C C . ARG A 1 582 ? 7.439 -13.772 -23.839 1.00 77.75 582 ARG A C 1
ATOM 4687 O O . ARG A 1 582 ? 8.639 -13.520 -23.970 1.00 77.75 582 ARG A O 1
ATOM 4694 N N . PRO A 1 583 ? 6.487 -12.863 -24.112 1.00 83.50 583 PRO A N 1
ATOM 4695 C CA . PRO A 1 583 ? 6.833 -11.514 -24.533 1.00 83.50 583 PRO A CA 1
ATOM 4696 C C . PRO A 1 583 ? 7.624 -10.786 -23.434 1.00 83.50 583 PRO A C 1
ATOM 4698 O O . PRO A 1 583 ? 7.417 -11.063 -22.249 1.00 83.50 583 PRO A O 1
ATOM 4701 N N . PRO A 1 584 ? 8.508 -9.841 -23.798 1.00 86.31 584 PRO A N 1
ATOM 4702 C CA . PRO A 1 584 ? 9.147 -8.982 -22.812 1.00 86.31 584 PRO A CA 1
ATOM 4703 C C . PRO A 1 584 ? 8.084 -8.169 -22.064 1.00 86.31 584 PRO A C 1
ATOM 4705 O O . PRO A 1 584 ? 7.184 -7.585 -22.671 1.00 86.31 584 PRO A O 1
ATOM 4708 N N . GLU A 1 585 ? 8.196 -8.129 -20.738 1.00 86.88 585 GLU A N 1
ATOM 4709 C CA . GLU A 1 585 ? 7.234 -7.471 -19.854 1.00 86.88 585 GLU A CA 1
ATOM 4710 C C . GLU A 1 585 ? 7.861 -6.234 -19.211 1.00 86.88 585 GLU A C 1
ATOM 4712 O O . GLU A 1 585 ? 8.893 -6.312 -18.542 1.00 86.88 585 GLU A O 1
ATOM 4717 N N . ALA A 1 586 ? 7.209 -5.087 -19.398 1.00 90.81 586 ALA A N 1
ATOM 4718 C CA . ALA A 1 586 ? 7.516 -3.885 -18.643 1.00 90.81 586 ALA A CA 1
ATOM 4719 C C . ALA A 1 586 ? 7.002 -4.068 -17.210 1.00 90.81 586 ALA A C 1
ATOM 4721 O O . ALA A 1 586 ? 5.816 -4.336 -16.996 1.00 90.81 586 ALA A O 1
ATOM 4722 N N . GLN A 1 587 ? 7.894 -3.954 -16.230 1.00 90.94 587 GLN A N 1
ATOM 4723 C CA . GLN A 1 587 ? 7.561 -4.111 -14.818 1.00 90.94 587 GLN A CA 1
ATOM 4724 C C . GLN A 1 587 ? 7.426 -2.743 -14.183 1.00 90.94 587 GLN A C 1
ATOM 4726 O O . GLN A 1 587 ? 8.345 -1.933 -14.258 1.00 90.94 587 GLN A O 1
ATOM 4731 N N . PHE A 1 588 ? 6.300 -2.491 -13.535 1.00 93.69 588 PHE A N 1
ATOM 4732 C CA . PHE A 1 588 ? 6.029 -1.247 -12.835 1.00 93.69 588 PHE A CA 1
ATOM 4733 C C . PHE A 1 588 ? 5.936 -1.489 -11.337 1.00 93.69 588 PHE A C 1
ATOM 4735 O O . PHE A 1 588 ? 5.588 -2.576 -10.886 1.00 93.69 588 PHE A O 1
ATOM 4742 N N . ALA A 1 589 ? 6.229 -0.446 -10.570 1.00 92.88 589 ALA A N 1
ATOM 4743 C CA . ALA A 1 589 ? 5.868 -0.347 -9.167 1.00 92.88 589 ALA A CA 1
ATOM 4744 C C . ALA A 1 589 ? 4.833 0.775 -9.011 1.00 92.88 589 ALA A C 1
ATOM 4746 O O . ALA A 1 589 ? 4.984 1.833 -9.627 1.00 92.88 589 ALA A O 1
ATOM 4747 N N . ALA A 1 590 ? 3.793 0.550 -8.208 1.00 94.19 590 ALA A N 1
ATOM 4748 C CA . ALA A 1 590 ? 2.669 1.467 -8.043 1.00 94.19 590 ALA A CA 1
ATOM 4749 C C . ALA A 1 590 ? 2.242 1.663 -6.586 1.00 94.19 590 ALA A C 1
ATOM 4751 O O . ALA A 1 590 ? 2.141 0.707 -5.825 1.00 94.19 590 ALA A O 1
ATOM 4752 N N . MET A 1 591 ? 1.907 2.899 -6.219 1.00 95.12 591 MET A N 1
ATOM 4753 C CA . MET A 1 591 ? 1.244 3.226 -4.955 1.00 95.12 591 MET A CA 1
ATOM 4754 C C . MET A 1 591 ? -0.274 3.159 -5.146 1.00 95.12 591 MET A C 1
ATOM 4756 O O . MET A 1 591 ? -0.867 4.070 -5.726 1.00 95.12 591 MET A O 1
ATOM 4760 N N . CYS A 1 592 ? -0.887 2.083 -4.658 1.00 94.62 592 CYS A N 1
ATOM 4761 C CA . CYS A 1 592 ? -2.316 1.786 -4.800 1.00 94.62 592 CYS A CA 1
ATOM 4762 C C . CYS A 1 592 ? -3.010 1.946 -3.422 1.00 94.62 592 CYS A C 1
ATOM 4764 O O . CYS A 1 592 ? -2.672 1.194 -2.501 1.00 94.62 592 CYS A O 1
ATOM 4766 N N . PRO A 1 593 ? -3.881 2.959 -3.211 1.00 93.75 593 PRO A N 1
ATOM 4767 C CA . PRO A 1 593 ? -4.391 3.326 -1.882 1.00 93.75 593 PRO A CA 1
ATOM 4768 C C . PRO A 1 593 ? -5.136 2.223 -1.113 1.00 93.75 593 PRO A C 1
ATOM 4770 O O . PRO A 1 593 ? -4.957 2.110 0.102 1.00 93.75 593 PRO A O 1
ATOM 4773 N N . LEU A 1 594 ? -5.974 1.430 -1.784 1.00 93.69 594 LEU A N 1
ATOM 4774 C CA . LEU A 1 594 ? -6.740 0.344 -1.164 1.00 93.69 594 LEU A CA 1
ATOM 4775 C C . LEU A 1 594 ? -5.868 -0.892 -0.950 1.00 93.69 594 LEU A C 1
ATOM 4777 O O . LEU A 1 594 ? -5.863 -1.464 0.141 1.00 93.69 594 LEU A O 1
ATOM 4781 N N . HIS A 1 595 ? -5.070 -1.267 -1.952 1.00 94.44 595 HIS A N 1
ATOM 4782 C CA . HIS A 1 595 ? -4.114 -2.368 -1.844 1.00 94.44 595 HIS A CA 1
ATOM 4783 C C . HIS A 1 595 ? -3.163 -2.162 -0.656 1.00 94.44 595 HIS A C 1
ATOM 4785 O O . HIS A 1 595 ? -2.951 -3.083 0.132 1.00 94.44 595 HIS A O 1
ATOM 4791 N N . ALA A 1 596 ? -2.660 -0.937 -0.467 1.00 93.31 596 ALA A N 1
ATOM 4792 C CA . ALA A 1 596 ? -1.768 -0.568 0.634 1.00 93.31 596 ALA A CA 1
ATOM 4793 C C . ALA A 1 596 ? -2.386 -0.718 2.042 1.00 93.31 596 ALA A C 1
ATOM 4795 O O . ALA A 1 596 ? -1.669 -0.622 3.036 1.00 93.31 596 ALA A O 1
ATOM 4796 N N . CYS A 1 597 ? -3.699 -0.948 2.153 1.00 94.06 597 CYS A N 1
ATOM 4797 C CA . CYS A 1 597 ? -4.383 -1.219 3.422 1.00 94.06 597 CYS A CA 1
ATOM 4798 C C . CYS A 1 597 ? -4.555 -2.718 3.723 1.00 94.06 597 CYS A C 1
ATOM 4800 O O . CYS A 1 597 ? -5.167 -3.062 4.732 1.00 94.06 597 CYS A O 1
ATOM 4802 N N . THR A 1 598 ? -4.082 -3.614 2.853 1.00 93.88 598 THR A N 1
ATOM 4803 C CA . THR A 1 598 ? -4.373 -5.051 2.962 1.00 93.88 598 THR A CA 1
ATOM 4804 C C . THR A 1 598 ? -3.276 -5.779 3.718 1.00 93.88 598 THR A C 1
ATOM 4806 O O . THR A 1 598 ? -2.112 -5.729 3.321 1.00 93.88 598 THR A O 1
ATOM 4809 N N . ASN A 1 599 ? -3.642 -6.495 4.781 1.00 92.50 599 ASN A N 1
ATOM 4810 C CA . ASN A 1 599 ? -2.687 -7.140 5.677 1.00 92.50 599 ASN A CA 1
ATOM 4811 C C . ASN A 1 599 ? -2.194 -8.500 5.178 1.00 92.50 599 ASN A C 1
ATOM 4813 O O . ASN A 1 599 ? -2.777 -9.155 4.308 1.00 92.50 599 ASN A O 1
ATOM 4817 N N . HIS A 1 600 ? -1.097 -8.952 5.780 1.00 92.00 600 HIS A N 1
ATOM 4818 C CA . HIS A 1 600 ? -0.506 -10.243 5.480 1.00 92.00 600 HIS A CA 1
ATOM 4819 C C . HIS A 1 600 ? -1.144 -11.405 6.249 1.00 92.00 600 HIS A C 1
ATOM 4821 O O . HIS A 1 600 ? -1.218 -11.398 7.476 1.00 92.00 600 HIS A O 1
ATOM 4827 N N . SER A 1 601 ? -1.417 -12.503 5.545 1.00 92.50 601 SER A N 1
ATOM 4828 C CA . SER A 1 601 ? -1.542 -13.834 6.146 1.00 92.50 601 SER A CA 1
ATOM 4829 C C . SER A 1 601 ? -0.822 -14.866 5.288 1.00 92.50 601 SER A C 1
ATOM 4831 O O . SER A 1 601 ? -0.959 -14.893 4.067 1.00 92.50 601 SER A O 1
ATOM 4833 N N . CYS A 1 602 ? -0.098 -15.790 5.922 1.00 88.88 602 CYS A N 1
ATOM 4834 C CA . CYS A 1 602 ? 0.473 -16.937 5.212 1.00 88.88 602 CYS A CA 1
ATOM 4835 C C . CYS A 1 602 ? -0.598 -17.956 4.775 1.00 88.88 602 CYS A C 1
ATOM 4837 O O . CYS A 1 602 ? -0.303 -18.868 4.003 1.00 88.88 602 CYS A O 1
ATOM 4839 N N . TYR A 1 603 ? -1.819 -17.816 5.302 1.00 90.81 603 TYR A N 1
ATOM 4840 C CA . TYR A 1 603 ? -3.051 -18.444 4.829 1.00 90.81 603 TYR A CA 1
ATOM 4841 C C . TYR A 1 603 ? -3.987 -17.347 4.304 1.00 90.81 603 TYR A C 1
ATOM 4843 O O . TYR A 1 603 ? -5.031 -17.058 4.893 1.00 90.81 603 TYR A O 1
ATOM 4851 N N . ASN A 1 604 ? -3.547 -16.660 3.252 1.00 92.94 604 ASN A N 1
ATOM 4852 C CA . ASN A 1 604 ? -4.302 -15.586 2.623 1.00 92.94 604 ASN A CA 1
ATOM 4853 C C . ASN A 1 604 ? -5.607 -16.094 2.002 1.00 92.94 604 ASN A C 1
ATOM 4855 O O . ASN A 1 604 ? -5.679 -17.218 1.500 1.00 92.94 604 ASN A O 1
ATOM 4859 N N . ASN A 1 605 ? -6.630 -15.245 2.021 1.00 94.25 605 ASN A N 1
ATOM 4860 C CA . ASN A 1 605 ? -7.928 -15.514 1.406 1.00 94.25 605 ASN A CA 1
ATOM 4861 C C . ASN A 1 605 ? -8.138 -14.739 0.100 1.00 94.25 605 ASN A C 1
ATOM 4863 O O . ASN A 1 605 ? -9.048 -15.097 -0.640 1.00 94.25 605 ASN A O 1
ATOM 4867 N N . ALA A 1 606 ? -7.261 -13.791 -0.236 1.00 93.94 606 ALA A N 1
ATOM 4868 C CA . ALA A 1 606 ? -7.238 -13.099 -1.517 1.00 93.94 606 ALA A CA 1
ATOM 4869 C C . ALA A 1 606 ? -5.841 -13.122 -2.154 1.00 93.94 606 ALA A C 1
ATOM 4871 O O . ALA A 1 606 ? -4.818 -13.258 -1.478 1.00 93.94 606 ALA A O 1
ATOM 4872 N N . GLU A 1 607 ? -5.803 -13.025 -3.476 1.00 90.00 607 GLU A N 1
ATOM 4873 C CA . GLU A 1 607 ? -4.594 -12.980 -4.290 1.00 90.00 607 GLU A CA 1
ATOM 4874 C C . GLU A 1 607 ? -4.587 -11.719 -5.145 1.00 90.00 607 GLU A C 1
ATOM 4876 O O . GLU A 1 607 ? -5.581 -11.418 -5.798 1.00 90.00 607 GLU A O 1
ATOM 4881 N N . VAL A 1 608 ? -3.465 -11.000 -5.144 1.00 89.69 608 VAL A N 1
ATOM 4882 C CA . VAL A 1 608 ? -3.263 -9.829 -6.002 1.00 89.69 608 VAL A CA 1
ATOM 4883 C C . VAL A 1 608 ? -2.975 -10.306 -7.420 1.00 89.69 608 VAL A C 1
ATOM 4885 O O . VAL A 1 608 ? -2.193 -11.235 -7.622 1.00 89.69 608 VAL A O 1
ATOM 4888 N N . CYS A 1 609 ? -3.632 -9.696 -8.393 1.00 88.06 609 CYS A N 1
ATOM 4889 C CA . CYS A 1 609 ? -3.499 -9.984 -9.810 1.00 88.06 609 CYS A CA 1
ATOM 4890 C C . CYS A 1 609 ? -3.397 -8.672 -10.582 1.00 88.06 609 CYS A C 1
ATOM 4892 O O . CYS A 1 609 ? -4.086 -7.701 -10.265 1.00 88.06 609 CYS A O 1
ATOM 4894 N N . ASP A 1 610 ? -2.595 -8.679 -11.635 1.00 89.81 610 ASP A N 1
ATOM 4895 C CA . ASP A 1 610 ? -2.550 -7.577 -12.584 1.00 89.81 610 ASP A CA 1
ATOM 4896 C C . ASP A 1 610 ? -3.841 -7.576 -13.411 1.00 89.81 610 ASP A C 1
ATOM 4898 O O . ASP A 1 610 ? -4.319 -8.633 -13.839 1.00 89.81 610 ASP A O 1
ATOM 4902 N N . ALA A 1 611 ? -4.424 -6.401 -13.632 1.00 87.88 611 ALA A N 1
ATOM 4903 C CA . ALA A 1 611 ? -5.695 -6.265 -14.334 1.00 87.88 611 ALA A CA 1
ATOM 4904 C C . ALA A 1 611 ? -5.748 -5.009 -15.203 1.00 87.88 611 ALA A C 1
ATOM 4906 O O . ALA A 1 611 ? -5.008 -4.049 -14.994 1.00 87.88 611 ALA A O 1
ATOM 4907 N N . GLU A 1 612 ? -6.668 -5.016 -16.165 1.00 89.38 612 GLU A N 1
ATOM 4908 C CA . GLU A 1 612 ? -7.083 -3.808 -16.870 1.00 89.38 612 GLU A CA 1
ATOM 4909 C C . GLU A 1 612 ? -8.347 -3.271 -16.184 1.00 89.38 612 GLU A C 1
ATOM 4911 O O . GLU A 1 612 ? -9.382 -3.933 -16.156 1.00 89.38 612 GLU A O 1
ATOM 4916 N N . ILE A 1 613 ? -8.248 -2.084 -15.590 1.00 88.19 613 ILE A N 1
ATOM 4917 C CA . ILE A 1 613 ? -9.309 -1.405 -14.846 1.00 88.19 613 ILE A CA 1
ATOM 4918 C C . ILE A 1 613 ? -9.645 -0.127 -15.611 1.00 88.19 613 ILE A C 1
ATOM 4920 O O . ILE A 1 613 ? -8.801 0.755 -15.761 1.00 88.19 613 ILE A O 1
ATOM 4924 N N . TYR A 1 614 ? -10.865 -0.041 -16.143 1.00 85.31 614 TYR A N 1
ATOM 4925 C CA . TYR A 1 614 ? -11.320 1.087 -16.971 1.00 85.31 614 TYR A CA 1
ATOM 4926 C C . TYR A 1 614 ? -10.359 1.424 -18.132 1.00 85.31 614 TYR A C 1
ATOM 4928 O O . TYR A 1 614 ? -10.070 2.588 -18.407 1.00 85.31 614 TYR A O 1
ATOM 4936 N N . GLY A 1 615 ? -9.824 0.393 -18.798 1.00 83.00 615 GLY A N 1
ATOM 4937 C CA . GLY A 1 615 ? -8.883 0.546 -19.914 1.00 83.00 615 GLY A CA 1
ATOM 4938 C C . GLY A 1 615 ? -7.457 0.931 -19.503 1.00 83.00 615 GLY A C 1
ATOM 4939 O O . GLY A 1 615 ? -6.657 1.309 -20.361 1.00 83.00 615 GLY A O 1
ATOM 4940 N N . ARG A 1 616 ? -7.122 0.866 -18.207 1.00 86.00 616 ARG A N 1
ATOM 4941 C CA . ARG A 1 616 ? -5.775 1.136 -17.690 1.00 86.00 616 ARG A CA 1
ATOM 4942 C C . ARG A 1 616 ? -5.226 -0.046 -16.895 1.00 86.00 616 ARG A C 1
ATOM 4944 O O . ARG A 1 616 ? -5.956 -0.633 -16.102 1.00 86.00 616 ARG A O 1
ATOM 4951 N N . PRO A 1 617 ? -3.939 -0.376 -17.050 1.00 90.94 617 PRO A N 1
ATOM 4952 C CA . PRO A 1 617 ? -3.245 -1.275 -16.143 1.00 90.94 617 PRO A CA 1
ATOM 4953 C C . PRO A 1 617 ? -3.372 -0.838 -14.673 1.00 90.94 617 PRO A C 1
ATOM 4955 O O . PRO A 1 617 ? -3.129 0.319 -14.330 1.00 90.94 617 PRO A O 1
ATOM 4958 N N . GLY A 1 618 ? -3.731 -1.780 -13.810 1.00 90.38 618 GLY A N 1
ATOM 4959 C CA . GLY A 1 618 ? -3.816 -1.611 -12.365 1.00 90.38 618 GLY A CA 1
ATOM 4960 C C . GLY A 1 618 ? -3.836 -2.966 -11.663 1.00 90.38 618 GLY A C 1
ATOM 4961 O O . GLY A 1 618 ? -3.410 -3.973 -12.236 1.00 90.38 618 GLY A O 1
ATOM 4962 N N . VAL A 1 619 ? -4.320 -3.002 -10.421 1.00 91.06 619 VAL A N 1
ATOM 4963 C CA . VAL A 1 619 ? -4.302 -4.222 -9.603 1.00 91.06 619 VAL A CA 1
ATOM 4964 C C . VAL A 1 619 ? -5.700 -4.605 -9.145 1.00 91.06 619 VAL A C 1
ATOM 4966 O O . VAL A 1 619 ? -6.483 -3.771 -8.700 1.00 91.06 619 VAL A O 1
ATOM 4969 N N . GLN A 1 620 ? -6.012 -5.892 -9.221 1.00 92.94 620 GLN A N 1
ATOM 4970 C CA . GLN A 1 620 ? -7.222 -6.466 -8.646 1.00 92.94 620 GLN A CA 1
ATOM 4971 C C . GLN A 1 620 ? -6.867 -7.521 -7.604 1.00 92.94 620 GLN A C 1
ATOM 4973 O O . GLN A 1 620 ? -5.782 -8.099 -7.623 1.00 92.94 620 GLN A O 1
ATOM 4978 N N . MET A 1 621 ? -7.801 -7.812 -6.708 1.00 93.75 621 MET A N 1
ATOM 4979 C CA . MET A 1 621 ? -7.694 -8.931 -5.782 1.00 93.75 621 MET A CA 1
ATOM 4980 C C . MET A 1 621 ? -8.774 -9.956 -6.077 1.00 93.75 621 MET A C 1
ATOM 4982 O O . MET A 1 621 ? -9.946 -9.603 -6.145 1.00 93.75 621 MET A O 1
ATOM 4986 N N . ILE A 1 622 ? -8.390 -11.222 -6.218 1.00 94.19 622 ILE A N 1
ATOM 4987 C CA . ILE A 1 622 ? -9.305 -12.341 -6.457 1.00 94.19 622 ILE A CA 1
ATOM 4988 C C . ILE A 1 622 ? -9.365 -13.236 -5.220 1.00 94.19 622 ILE A C 1
ATOM 4990 O O . ILE A 1 622 ? -8.338 -13.568 -4.623 1.00 94.19 622 ILE A O 1
ATOM 4994 N N . ALA A 1 623 ? -10.566 -13.663 -4.835 1.00 95.06 623 ALA A N 1
ATOM 4995 C CA . ALA A 1 623 ? -10.771 -14.539 -3.691 1.00 95.06 623 ALA A CA 1
ATOM 4996 C C . ALA A 1 623 ? -10.170 -15.939 -3.938 1.00 95.06 623 ALA A C 1
ATOM 4998 O O . ALA A 1 623 ? -10.531 -16.644 -4.880 1.00 95.06 623 ALA A O 1
ATOM 4999 N N . ARG A 1 624 ? -9.276 -16.400 -3.055 1.00 91.25 624 ARG A N 1
ATOM 5000 C CA . ARG A 1 624 ? -8.677 -17.754 -3.089 1.00 91.25 624 ARG A CA 1
ATOM 5001 C C . ARG A 1 624 ? -9.575 -18.825 -2.476 1.00 91.25 624 ARG A C 1
ATOM 5003 O O . ARG A 1 624 ? -9.432 -20.015 -2.771 1.00 91.25 624 ARG A O 1
ATOM 5010 N N . ARG A 1 625 ? -10.475 -18.398 -1.598 1.00 91.19 625 ARG A N 1
ATOM 5011 C CA . ARG A 1 625 ? -11.509 -19.184 -0.924 1.00 91.19 625 ARG A CA 1
ATOM 5012 C C . ARG A 1 625 ? -12.682 -18.261 -0.624 1.00 91.19 625 ARG A C 1
ATOM 5014 O O . ARG A 1 625 ? -12.517 -17.050 -0.712 1.00 91.19 625 ARG A O 1
ATOM 5021 N N . ASP A 1 626 ? -13.806 -18.830 -0.218 1.00 95.31 626 ASP A N 1
ATOM 5022 C CA . ASP A 1 626 ? -14.929 -18.030 0.257 1.00 95.31 626 ASP A CA 1
ATOM 5023 C C . ASP A 1 626 ? -14.483 -17.137 1.426 1.00 95.31 626 ASP A C 1
ATOM 5025 O O . ASP A 1 626 ? -13.772 -17.588 2.340 1.00 95.31 626 ASP A O 1
ATOM 5029 N N . ILE A 1 627 ? -14.894 -15.874 1.361 1.00 97.81 627 ILE A N 1
ATOM 5030 C CA . ILE A 1 627 ? -14.652 -14.834 2.361 1.00 97.81 627 ILE A CA 1
ATOM 5031 C C . ILE A 1 627 ? -16.013 -14.445 2.921 1.00 97.81 627 ILE A C 1
ATOM 5033 O O . ILE A 1 627 ? -16.927 -14.109 2.165 1.00 97.81 627 ILE A O 1
ATOM 5037 N N . LYS A 1 628 ? -16.178 -14.532 4.240 1.00 98.44 628 LYS A N 1
ATOM 5038 C CA . LYS A 1 628 ? -17.448 -14.181 4.883 1.00 98.44 628 LYS A CA 1
ATOM 5039 C C . LYS A 1 628 ? -17.583 -12.681 5.090 1.00 98.44 628 LYS A C 1
ATOM 5041 O O . LYS A 1 628 ? -16.592 -11.982 5.269 1.00 98.44 628 LYS A O 1
ATOM 5046 N N . LYS A 1 629 ? -18.822 -12.187 5.123 1.00 98.44 629 LYS A N 1
ATOM 5047 C CA . LYS A 1 629 ? -19.111 -10.815 5.551 1.00 98.44 629 LYS A CA 1
ATOM 5048 C C . LYS A 1 629 ? -18.426 -10.519 6.892 1.00 98.44 629 LYS A C 1
ATOM 5050 O O . LYS A 1 629 ? -18.603 -11.262 7.855 1.00 98.44 629 LYS A O 1
ATOM 5055 N N . GLY A 1 630 ? -17.688 -9.414 6.954 1.00 97.88 630 GLY A N 1
ATOM 5056 C CA . GLY A 1 630 ? -16.918 -8.997 8.127 1.00 97.88 630 GLY A CA 1
ATOM 5057 C C . GLY A 1 630 ? -15.589 -9.736 8.317 1.00 97.88 630 GLY A C 1
ATOM 5058 O O . GLY A 1 630 ? -14.874 -9.432 9.265 1.00 97.88 630 GLY A O 1
ATOM 5059 N N . GLU A 1 631 ? -15.232 -10.683 7.446 1.00 97.62 631 GLU A N 1
ATOM 5060 C CA . GLU A 1 631 ? -13.903 -11.295 7.447 1.00 97.62 631 GLU A CA 1
ATOM 5061 C C . GLU A 1 631 ? -12.881 -10.331 6.830 1.00 97.62 631 GLU A C 1
ATOM 5063 O O . GLU A 1 631 ? -13.147 -9.681 5.814 1.00 97.62 631 GLU A O 1
ATOM 5068 N N . GLU A 1 632 ? -11.703 -10.244 7.449 1.00 97.50 632 GLU A N 1
ATOM 5069 C CA . GLU A 1 632 ? -10.581 -9.470 6.923 1.00 97.50 632 GLU A CA 1
ATOM 5070 C C . GLU A 1 632 ? -10.017 -10.123 5.656 1.00 97.50 632 GLU A C 1
ATOM 5072 O O . GLU A 1 632 ? -9.841 -11.343 5.569 1.00 97.50 632 GLU A O 1
ATOM 5077 N N . VAL A 1 633 ? -9.714 -9.296 4.665 1.00 97.44 633 VAL A N 1
ATOM 5078 C CA . VAL A 1 633 ? -9.044 -9.677 3.430 1.00 97.44 633 VAL A CA 1
ATOM 5079 C C . VAL A 1 633 ? -7.541 -9.675 3.680 1.00 97.44 633 VAL A C 1
ATOM 5081 O O . VAL A 1 633 ? -6.945 -8.653 4.014 1.00 97.44 633 VAL A O 1
ATOM 5084 N N . PHE A 1 634 ? -6.915 -10.828 3.472 1.00 95.31 634 PHE A N 1
ATOM 5085 C CA . PHE A 1 634 ? -5.478 -11.007 3.601 1.00 95.31 634 PHE A CA 1
ATOM 5086 C C . PHE A 1 634 ? -4.845 -11.367 2.265 1.00 95.31 634 PHE A C 1
ATOM 5088 O O . PHE A 1 634 ? -5.369 -12.213 1.535 1.00 95.31 634 PHE A O 1
ATOM 5095 N N . ILE A 1 635 ? -3.649 -10.827 2.033 1.00 92.62 635 ILE A N 1
ATOM 5096 C CA . ILE A 1 635 ? -2.744 -11.189 0.934 1.00 92.62 635 ILE A CA 1
ATOM 5097 C C . ILE A 1 635 ? -1.422 -11.750 1.476 1.00 92.62 635 ILE A C 1
ATOM 5099 O O . ILE A 1 635 ? -1.191 -11.845 2.685 1.00 92.62 635 ILE A O 1
ATOM 5103 N N . THR A 1 636 ? -0.521 -12.158 0.586 1.00 88.00 636 THR A N 1
ATOM 5104 C CA . THR A 1 636 ? 0.828 -12.607 0.954 1.00 88.00 636 THR A CA 1
ATOM 5105 C C . THR A 1 636 ? 1.874 -11.569 0.582 1.00 88.00 636 THR A C 1
ATOM 5107 O O . THR A 1 636 ? 2.019 -11.269 -0.594 1.00 88.00 636 THR A O 1
ATOM 5110 N N . TYR A 1 637 ? 2.650 -11.085 1.554 1.00 85.50 637 TYR A N 1
ATOM 5111 C CA . TYR A 1 637 ? 3.788 -10.190 1.307 1.00 85.50 637 TYR A CA 1
ATOM 5112 C C . TYR A 1 637 ? 5.060 -10.952 0.929 1.00 85.50 637 TYR A C 1
ATOM 5114 O O . TYR A 1 637 ? 6.025 -10.375 0.447 1.00 85.50 637 TYR A O 1
ATOM 5122 N N . ILE A 1 638 ? 5.079 -12.260 1.182 1.00 78.12 638 ILE A N 1
ATOM 5123 C CA . ILE A 1 638 ? 6.220 -13.132 0.938 1.00 78.12 638 ILE A CA 1
ATOM 5124 C C . ILE A 1 638 ? 5.758 -14.433 0.299 1.00 78.12 638 ILE A C 1
ATOM 5126 O O . ILE A 1 638 ? 4.636 -14.892 0.533 1.00 78.12 638 ILE A O 1
ATOM 5130 N N . ASP A 1 639 ? 6.655 -15.053 -0.465 1.00 72.94 639 ASP A N 1
ATOM 5131 C CA . ASP A 1 639 ? 6.477 -16.412 -0.944 1.00 72.94 639 ASP A CA 1
ATOM 5132 C C . ASP A 1 639 ? 6.247 -17.377 0.227 1.00 72.94 639 ASP A C 1
ATOM 5134 O O . ASP A 1 639 ? 7.079 -17.561 1.123 1.00 72.94 639 ASP A O 1
ATOM 5138 N N . THR A 1 640 ? 5.080 -18.010 0.208 1.00 80.31 640 THR A N 1
ATOM 5139 C CA . THR A 1 640 ? 4.681 -18.931 1.261 1.00 80.31 640 THR A CA 1
ATOM 5140 C C . THR A 1 640 ? 5.190 -20.360 1.055 1.00 80.31 640 THR A C 1
ATOM 5142 O O . THR A 1 640 ? 4.898 -21.223 1.881 1.00 80.31 640 THR A O 1
ATOM 5145 N N . MET A 1 641 ? 5.966 -20.620 -0.002 1.00 74.75 641 MET A N 1
ATOM 5146 C CA . MET A 1 641 ? 6.744 -21.853 -0.183 1.00 74.75 641 MET A CA 1
ATOM 5147 C C . MET A 1 641 ? 7.865 -21.982 0.841 1.00 74.75 641 MET A C 1
ATOM 5149 O O . MET A 1 641 ? 8.241 -23.086 1.214 1.00 74.75 641 MET A O 1
ATOM 5153 N N . VAL A 1 642 ? 8.395 -20.854 1.308 1.00 70.94 642 VAL A N 1
ATOM 5154 C CA . VAL A 1 642 ? 9.507 -20.817 2.255 1.00 70.94 642 VAL A CA 1
ATOM 5155 C C . VAL A 1 642 ? 9.077 -21.432 3.608 1.00 70.94 642 VAL A C 1
ATOM 5157 O O . VAL A 1 642 ? 7.929 -21.242 4.029 1.00 70.94 642 VAL A O 1
ATOM 5160 N N . PRO A 1 643 ? 9.958 -22.154 4.330 1.00 73.50 643 PRO A N 1
ATOM 5161 C CA . PRO A 1 643 ? 9.654 -22.678 5.664 1.00 73.50 643 PRO A CA 1
ATOM 5162 C C . PRO A 1 643 ? 9.176 -21.598 6.646 1.00 73.50 643 PRO A C 1
ATOM 5164 O O . PRO A 1 643 ? 9.656 -20.462 6.606 1.00 73.50 643 PRO A O 1
ATOM 5167 N N . LYS A 1 644 ? 8.251 -21.946 7.551 1.00 80.69 644 LYS A N 1
ATOM 5168 C CA . LYS A 1 644 ? 7.644 -21.029 8.538 1.00 80.69 644 LYS A CA 1
ATOM 5169 C C . LYS A 1 644 ? 8.648 -20.123 9.241 1.00 80.69 644 LYS A C 1
ATOM 5171 O O . LYS A 1 644 ? 8.454 -18.907 9.234 1.00 80.69 644 LYS A O 1
ATOM 5176 N N . LEU A 1 645 ? 9.692 -20.698 9.828 1.00 73.00 645 LEU A N 1
ATOM 5177 C CA . LEU A 1 645 ? 10.691 -19.950 10.579 1.00 73.00 645 LEU A CA 1
ATOM 5178 C C . LEU A 1 645 ? 11.325 -18.832 9.737 1.00 73.00 645 LEU A C 1
ATOM 5180 O O . LEU A 1 645 ? 11.368 -17.680 10.161 1.00 73.00 645 LEU A O 1
ATOM 5184 N N . LEU A 1 646 ? 11.718 -19.158 8.503 1.00 71.25 646 LEU A N 1
ATOM 5185 C CA . LEU A 1 646 ? 12.263 -18.196 7.548 1.00 71.25 646 LEU A CA 1
ATOM 5186 C C . LEU A 1 646 ? 11.213 -17.162 7.129 1.00 71.25 646 LEU A C 1
ATOM 5188 O O . LEU A 1 646 ? 11.511 -15.974 7.121 1.00 71.25 646 LEU A O 1
ATOM 5192 N N . ARG A 1 647 ? 9.968 -17.570 6.844 1.00 83.12 647 ARG A N 1
ATOM 5193 C CA . ARG A 1 647 ? 8.886 -16.621 6.517 1.00 83.12 647 ARG A CA 1
ATOM 5194 C C . ARG A 1 647 ? 8.683 -15.591 7.621 1.00 83.12 647 ARG A C 1
ATOM 5196 O O . ARG A 1 647 ? 8.586 -14.406 7.331 1.00 83.12 647 ARG A O 1
ATOM 5203 N N . LYS A 1 648 ? 8.630 -16.030 8.881 1.00 78.94 648 LYS A N 1
ATOM 5204 C CA . LYS A 1 648 ? 8.458 -15.138 10.037 1.00 78.94 648 LYS A CA 1
ATOM 5205 C C . LYS A 1 648 ? 9.643 -14.190 10.205 1.00 78.94 648 LYS A C 1
ATOM 5207 O O . LYS A 1 648 ? 9.427 -13.006 10.427 1.00 78.94 648 LYS A O 1
ATOM 5212 N N . ALA A 1 649 ? 10.859 -14.708 10.070 1.00 70.69 649 ALA A N 1
ATOM 5213 C CA . ALA A 1 649 ? 12.090 -13.928 10.101 1.00 70.69 649 ALA A CA 1
ATOM 5214 C C . ALA A 1 649 ? 12.102 -12.815 9.037 1.00 70.69 649 ALA A C 1
ATOM 5216 O O . ALA A 1 649 ? 12.362 -11.658 9.361 1.00 70.69 649 ALA A O 1
ATOM 5217 N N . TRP A 1 650 ? 11.746 -13.146 7.793 1.00 72.56 650 TRP A N 1
ATOM 5218 C CA . TRP A 1 650 ? 11.621 -12.167 6.714 1.00 72.56 650 TRP A CA 1
ATOM 5219 C C . TRP A 1 650 ? 10.566 -11.112 7.011 1.00 72.56 650 TRP A C 1
ATOM 5221 O O . TRP A 1 650 ? 10.852 -9.926 6.926 1.00 72.56 650 TRP A O 1
ATOM 5231 N N . LEU A 1 651 ? 9.363 -11.526 7.410 1.00 77.50 651 LEU A N 1
ATOM 5232 C CA . LEU A 1 651 ? 8.287 -10.587 7.727 1.00 77.50 651 LEU A CA 1
ATOM 5233 C C . LEU A 1 651 ? 8.686 -9.612 8.837 1.00 77.50 651 LEU A C 1
ATOM 5235 O O . LEU A 1 651 ? 8.414 -8.422 8.724 1.00 77.50 651 LEU A O 1
ATOM 5239 N N . TYR A 1 652 ? 9.394 -10.091 9.859 1.00 73.94 652 TYR A N 1
ATOM 5240 C CA . TYR A 1 652 ? 9.917 -9.224 10.906 1.00 73.94 652 TYR A CA 1
ATOM 5241 C C . TYR A 1 652 ? 10.959 -8.242 10.365 1.00 73.94 652 TYR A C 1
ATOM 5243 O O . TYR A 1 652 ? 10.838 -7.042 10.577 1.00 73.94 652 TYR A O 1
ATOM 5251 N N . LYS A 1 653 ? 11.951 -8.715 9.607 1.00 69.00 653 LYS A N 1
ATOM 5252 C CA . LYS A 1 653 ? 13.004 -7.837 9.072 1.00 69.00 653 LYS A CA 1
ATOM 5253 C C . LYS A 1 653 ? 12.488 -6.768 8.120 1.00 69.00 653 LYS A C 1
ATOM 5255 O O . LYS A 1 653 ? 13.058 -5.688 8.041 1.00 69.00 653 LYS A O 1
ATOM 5260 N N . SER A 1 654 ? 11.416 -7.083 7.419 1.00 69.19 654 SER A N 1
ATOM 5261 C CA . SER A 1 654 ? 10.922 -6.298 6.302 1.00 69.19 654 SER A CA 1
ATOM 5262 C C . SER A 1 654 ? 9.718 -5.421 6.614 1.00 69.19 654 SER A C 1
ATOM 5264 O O . SER A 1 654 ? 9.522 -4.360 6.034 1.00 69.19 654 SER A O 1
ATOM 5266 N N . PHE A 1 655 ? 8.874 -5.894 7.519 1.00 73.69 655 PHE A N 1
ATOM 5267 C CA . PHE A 1 655 ? 7.604 -5.260 7.852 1.00 73.69 655 PHE A CA 1
ATOM 5268 C C . PHE A 1 655 ? 7.465 -5.040 9.362 1.00 73.69 655 PHE A C 1
ATOM 5270 O O . PHE A 1 655 ? 6.433 -4.554 9.814 1.00 73.69 655 PHE A O 1
ATOM 5277 N N . ASN A 1 656 ? 8.497 -5.382 10.143 1.00 73.38 656 ASN A N 1
ATOM 5278 C CA . ASN A 1 656 ? 8.578 -5.173 11.585 1.00 73.38 656 ASN A CA 1
ATOM 5279 C C . ASN A 1 656 ? 7.422 -5.804 12.384 1.00 73.38 656 ASN A C 1
ATOM 5281 O O . ASN A 1 656 ? 6.966 -5.248 13.381 1.00 73.38 656 ASN A O 1
ATOM 5285 N N . PHE A 1 657 ? 6.938 -6.979 11.958 1.00 77.75 657 PHE A N 1
ATOM 5286 C CA . PHE A 1 657 ? 5.928 -7.736 12.701 1.00 77.75 657 PHE A CA 1
ATOM 5287 C C . PHE A 1 657 ? 6.161 -9.251 12.654 1.00 77.75 657 PHE A C 1
ATOM 5289 O O . PHE A 1 657 ? 6.727 -9.806 11.710 1.00 77.75 657 PHE A O 1
ATOM 5296 N N . TRP A 1 658 ? 5.653 -9.947 13.672 1.00 78.19 658 TRP A N 1
ATOM 5297 C CA . TRP A 1 658 ? 5.659 -11.405 13.736 1.00 78.19 658 TRP A CA 1
ATOM 5298 C C . TRP A 1 658 ? 4.320 -11.966 13.276 1.00 78.19 658 TRP A C 1
ATOM 5300 O O . TRP A 1 658 ? 3.305 -11.817 13.952 1.00 78.19 658 TRP A O 1
ATOM 5310 N N . CYS A 1 659 ? 4.308 -12.680 12.149 1.00 84.94 659 CYS A N 1
ATOM 5311 C CA . CYS A 1 659 ? 3.068 -13.290 11.684 1.00 84.94 659 CYS A CA 1
ATOM 5312 C C . CYS A 1 659 ? 2.580 -14.376 12.654 1.00 84.94 659 CYS A C 1
ATOM 5314 O O . CYS A 1 659 ? 3.259 -15.387 12.874 1.00 84.94 659 CYS A O 1
ATOM 5316 N N . ASN A 1 660 ? 1.366 -14.178 13.168 1.00 86.69 660 ASN A N 1
ATOM 5317 C CA . ASN A 1 660 ? 0.654 -15.115 14.031 1.00 86.69 660 ASN A CA 1
ATOM 5318 C C . ASN A 1 660 ? -0.597 -15.706 13.350 1.00 86.69 660 ASN A C 1
ATOM 5320 O O . ASN A 1 660 ? -1.546 -16.102 14.020 1.00 86.69 660 ASN A O 1
ATOM 5324 N N . CYS A 1 661 ? -0.631 -15.752 12.013 1.00 90.19 661 CYS A N 1
ATOM 5325 C CA . CYS A 1 661 ? -1.776 -16.300 11.283 1.00 90.19 661 CYS A CA 1
ATOM 5326 C C . CYS A 1 661 ? -1.983 -17.798 11.572 1.00 90.19 661 CYS A C 1
ATOM 5328 O O . CYS A 1 661 ? -1.056 -18.504 11.978 1.00 90.19 661 CYS A O 1
ATOM 5330 N N . MET A 1 662 ? -3.177 -18.314 11.260 1.00 89.94 662 MET A N 1
ATOM 5331 C CA . MET A 1 662 ? -3.538 -19.722 11.479 1.00 89.94 662 MET A CA 1
ATOM 5332 C C . MET A 1 662 ? -2.501 -20.704 10.900 1.00 89.94 662 MET A C 1
ATOM 5334 O O . MET A 1 662 ? -2.159 -21.693 11.543 1.00 89.94 662 MET A O 1
ATOM 5338 N N . ARG A 1 663 ? -1.918 -20.424 9.724 1.00 91.06 663 ARG A N 1
ATOM 5339 C CA . ARG A 1 663 ? -0.851 -21.275 9.173 1.00 91.06 663 ARG A CA 1
ATOM 5340 C C . ARG A 1 663 ? 0.400 -21.272 10.045 1.00 91.06 663 ARG A C 1
ATOM 5342 O O . ARG A 1 663 ? 0.920 -22.338 10.333 1.00 91.06 663 ARG A O 1
ATOM 5349 N N . CYS A 1 664 ? 0.871 -20.111 10.493 1.00 88.69 664 CYS A N 1
ATOM 5350 C CA . CYS A 1 664 ? 2.035 -20.031 11.379 1.00 88.69 664 CYS A CA 1
ATOM 5351 C C . CYS A 1 664 ? 1.787 -20.696 12.742 1.00 88.69 664 CYS A C 1
ATOM 5353 O O . CYS A 1 664 ? 2.736 -21.191 13.342 1.00 88.69 664 CYS A O 1
ATOM 5355 N N . GLN A 1 665 ? 0.541 -20.741 13.220 1.00 89.12 665 GLN A N 1
ATOM 5356 C CA . GLN A 1 665 ? 0.191 -21.423 14.472 1.00 89.12 665 GLN A CA 1
ATOM 5357 C C . GLN A 1 665 ? 0.172 -22.956 14.343 1.00 89.12 665 GLN A C 1
ATOM 5359 O O . GLN A 1 665 ? 0.483 -23.649 15.306 1.00 89.12 665 GLN A O 1
ATOM 5364 N N . PHE A 1 666 ? -0.182 -23.498 13.171 1.00 91.25 666 PHE A N 1
ATOM 5365 C CA . PHE A 1 666 ? -0.375 -24.946 12.974 1.00 91.25 666 PHE A CA 1
ATOM 5366 C C . PHE A 1 666 ? 0.624 -25.611 12.013 1.00 91.25 666 PHE A C 1
ATOM 5368 O O . PHE A 1 666 ? 0.487 -26.805 11.737 1.00 91.25 666 PHE A O 1
ATOM 5375 N N . GLU A 1 667 ? 1.607 -24.864 11.515 1.00 88.38 667 GLU A N 1
ATOM 5376 C CA . GLU A 1 667 ? 2.805 -25.353 10.825 1.00 88.38 667 GLU A CA 1
ATOM 5377 C C . GLU A 1 667 ? 3.960 -25.415 11.837 1.00 88.38 667 GLU A C 1
ATOM 5379 O O . GLU A 1 667 ? 4.191 -24.472 12.600 1.00 88.38 667 GLU A O 1
ATOM 5384 N N . GLY A 1 668 ? 4.651 -26.548 11.891 1.00 84.56 668 GLY A N 1
ATOM 5385 C CA . GLY A 1 668 ? 5.832 -26.740 12.722 1.00 84.56 668 GLY A CA 1
ATOM 5386 C C . GLY A 1 668 ? 7.086 -26.200 12.043 1.00 84.56 668 GLY A C 1
ATOM 5387 O O . GLY A 1 668 ? 7.117 -26.029 10.826 1.00 84.56 668 GLY A O 1
ATOM 5388 N N . ASP A 1 669 ? 8.134 -25.980 12.831 1.00 74.56 669 ASP A N 1
ATOM 5389 C CA . ASP A 1 669 ? 9.430 -25.525 12.317 1.00 74.56 669 ASP A CA 1
ATOM 5390 C C . ASP A 1 669 ? 10.433 -26.681 12.157 1.00 74.56 669 ASP A C 1
ATOM 5392 O O . ASP A 1 669 ? 11.219 -26.685 11.214 1.00 74.56 669 ASP A O 1
ATOM 5396 N N . GLN A 1 670 ? 10.392 -27.676 13.051 1.00 79.19 670 GLN A N 1
ATOM 5397 C CA . GLN A 1 670 ? 11.330 -28.803 13.073 1.00 79.19 670 GLN A CA 1
ATOM 5398 C C . GLN A 1 670 ? 10.739 -30.039 13.776 1.00 79.19 670 GLN A C 1
ATOM 5400 O O . GLN A 1 670 ? 9.883 -29.892 14.653 1.00 79.19 670 GLN A O 1
ATOM 5405 N N . PRO A 1 671 ? 11.229 -31.256 13.465 1.00 84.38 671 PRO A N 1
ATOM 5406 C CA . PRO A 1 671 ? 10.739 -32.495 14.072 1.00 84.38 671 PRO A CA 1
ATOM 5407 C C . PRO A 1 671 ? 11.076 -32.652 15.560 1.00 84.38 671 PRO A C 1
ATOM 5409 O O . PRO A 1 671 ? 10.490 -33.491 16.237 1.00 84.38 671 PRO A O 1
ATOM 5412 N N . THR A 1 672 ? 12.004 -31.862 16.093 1.00 85.81 672 THR A N 1
ATOM 5413 C CA . THR A 1 672 ? 12.438 -31.916 17.498 1.00 85.81 672 THR A CA 1
ATOM 5414 C C . THR A 1 672 ? 11.560 -31.088 18.438 1.00 85.81 672 THR A C 1
ATOM 5416 O O . THR A 1 672 ? 11.814 -31.053 19.639 1.00 85.81 672 THR A O 1
ATOM 5419 N N . GLU A 1 673 ? 10.512 -30.432 17.934 1.00 87.94 673 GLU A N 1
ATOM 5420 C CA . GLU A 1 673 ? 9.609 -29.608 18.737 1.00 87.94 673 GLU A CA 1
ATOM 5421 C C . GLU A 1 673 ? 8.144 -29.892 18.392 1.00 87.94 673 GLU A C 1
ATOM 5423 O O . GLU A 1 673 ? 7.741 -29.941 17.229 1.00 87.94 673 GLU A O 1
ATOM 5428 N N . CYS A 1 674 ? 7.320 -30.104 19.419 1.00 91.94 674 CYS A N 1
ATOM 5429 C CA . CYS A 1 674 ? 5.897 -30.340 19.234 1.00 91.94 674 CYS A CA 1
ATOM 5430 C C . CYS A 1 674 ? 5.214 -29.051 18.767 1.00 91.94 674 CYS A C 1
ATOM 5432 O O . CYS A 1 674 ? 5.170 -28.069 19.501 1.00 91.94 674 CYS A O 1
ATOM 5434 N N . THR A 1 675 ? 4.575 -29.082 17.600 1.00 91.50 675 THR A N 1
ATOM 5435 C CA . THR A 1 675 ? 3.892 -27.928 16.993 1.00 91.50 675 THR A CA 1
ATOM 5436 C C . THR A 1 675 ? 2.748 -27.377 17.855 1.00 91.50 675 THR A C 1
ATOM 5438 O O . THR A 1 675 ? 2.396 -26.214 17.725 1.00 91.50 675 THR A O 1
ATOM 5441 N N . HIS A 1 676 ? 2.152 -28.191 18.736 1.00 93.06 676 HIS A N 1
ATOM 5442 C CA . HIS A 1 676 ? 1.013 -27.773 19.569 1.00 93.06 676 HIS A CA 1
ATOM 5443 C C . HIS A 1 676 ? 1.416 -27.230 20.941 1.00 93.06 67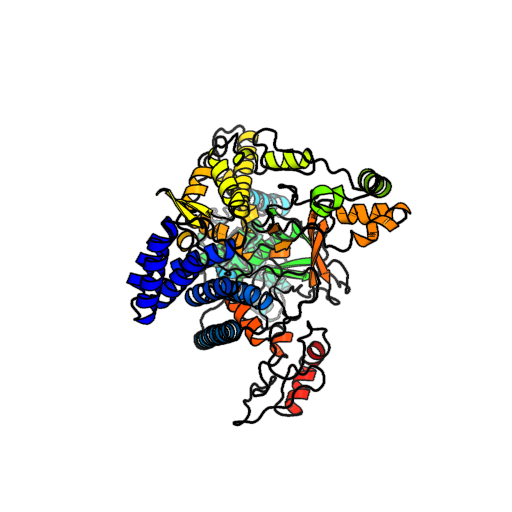6 HIS A C 1
ATOM 5445 O O . HIS A 1 676 ? 0.943 -26.174 21.344 1.00 93.06 676 HIS A O 1
ATOM 5451 N N . CYS A 1 677 ? 2.247 -27.967 21.684 1.00 93.12 677 CYS A N 1
ATOM 5452 C CA . CYS A 1 677 ? 2.593 -27.625 23.069 1.00 93.12 677 CYS A CA 1
ATOM 5453 C C . CYS A 1 677 ? 4.024 -27.108 23.242 1.00 93.12 677 CYS A C 1
ATOM 5455 O O . CYS A 1 677 ? 4.437 -26.872 24.372 1.00 93.12 677 CYS A O 1
ATOM 5457 N N . LEU A 1 678 ? 4.787 -26.990 22.149 1.00 89.81 678 LEU A N 1
ATOM 5458 C CA . LEU A 1 678 ? 6.178 -26.523 22.123 1.00 89.81 678 LEU A CA 1
ATOM 5459 C C . LEU A 1 678 ? 7.151 -27.368 22.966 1.00 89.81 678 LEU A C 1
ATOM 5461 O O . LEU A 1 678 ? 8.296 -26.982 23.186 1.00 89.81 678 LEU A O 1
ATOM 5465 N N . LYS A 1 679 ? 6.726 -28.556 23.426 1.00 91.38 679 LYS A N 1
ATOM 5466 C CA . LYS A 1 679 ? 7.608 -29.515 24.102 1.00 91.38 679 LYS A CA 1
ATOM 5467 C C . LYS A 1 679 ? 8.748 -29.884 23.156 1.00 91.38 679 LYS A C 1
ATOM 5469 O O . LYS A 1 679 ? 8.473 -30.291 22.030 1.00 91.38 679 LYS A O 1
ATOM 5474 N N . LYS A 1 680 ? 9.988 -29.810 23.635 1.00 91.00 680 LYS A N 1
ATOM 5475 C CA . LYS A 1 680 ? 11.171 -30.305 22.922 1.00 91.00 680 LYS A CA 1
ATOM 5476 C C . LYS A 1 680 ? 11.314 -31.815 23.091 1.00 91.00 680 LYS A C 1
ATOM 5478 O O . LYS A 1 680 ? 10.968 -32.365 24.140 1.00 91.00 680 LYS A O 1
ATOM 5483 N N . ALA A 1 681 ? 11.765 -32.484 22.039 1.00 88.81 681 ALA A N 1
ATOM 5484 C CA . ALA A 1 681 ? 12.139 -33.886 22.094 1.00 88.81 681 ALA A CA 1
ATOM 5485 C C . ALA A 1 681 ? 13.400 -34.057 22.955 1.00 88.81 681 ALA A C 1
ATOM 5487 O O . ALA A 1 681 ? 14.195 -33.130 23.096 1.00 88.81 681 ALA A O 1
ATOM 5488 N N . GLU A 1 682 ? 13.556 -35.239 23.547 1.00 89.06 682 GLU A N 1
ATOM 5489 C CA . GLU A 1 682 ? 14.814 -35.637 24.186 1.00 89.06 682 GLU A CA 1
ATOM 5490 C C . GLU A 1 682 ? 15.930 -35.731 23.137 1.00 89.06 682 GLU A C 1
ATOM 5492 O O . GLU A 1 682 ? 15.647 -35.920 21.948 1.00 89.06 682 GLU A O 1
ATOM 5497 N N . ASP A 1 683 ? 17.185 -35.623 23.577 1.00 78.25 683 ASP A N 1
ATOM 5498 C CA . ASP A 1 683 ? 18.352 -35.632 22.695 1.00 78.25 683 ASP A CA 1
ATOM 5499 C C . ASP A 1 683 ? 18.305 -36.810 21.702 1.00 78.25 683 ASP A C 1
ATOM 5501 O O . ASP A 1 683 ? 18.041 -37.958 22.065 1.00 78.25 683 ASP A O 1
ATOM 5505 N N . ASN A 1 684 ? 18.535 -36.500 20.421 1.00 76.44 684 ASN A N 1
ATOM 5506 C CA . ASN A 1 684 ? 18.483 -37.412 19.268 1.00 76.44 684 ASN A CA 1
ATOM 5507 C C . ASN A 1 684 ? 17.108 -38.012 18.900 1.00 76.44 684 ASN A C 1
ATOM 5509 O O . ASN A 1 684 ? 17.043 -38.822 17.974 1.00 76.44 684 ASN A O 1
ATOM 5513 N N . LYS A 1 685 ? 15.999 -37.619 19.545 1.00 86.44 685 LYS A N 1
ATOM 5514 C CA . LYS A 1 685 ? 14.646 -38.066 19.160 1.00 86.44 685 LYS A CA 1
ATOM 5515 C C . LYS A 1 685 ? 13.910 -37.031 18.305 1.00 86.44 685 LYS A C 1
ATOM 5517 O O . LYS A 1 685 ? 14.083 -35.825 18.445 1.00 86.44 685 LYS A O 1
ATOM 5522 N N . GLN A 1 686 ? 13.038 -37.523 17.428 1.00 90.69 686 GLN A N 1
ATOM 5523 C CA . GLN A 1 686 ? 12.140 -36.727 16.592 1.00 90.69 686 GLN A CA 1
ATOM 5524 C C . GLN A 1 686 ? 10.690 -37.101 16.894 1.00 90.69 686 GLN A C 1
ATOM 5526 O O . GLN A 1 686 ? 10.373 -38.267 17.137 1.00 90.69 686 GLN A O 1
ATOM 5531 N N . PHE A 1 687 ? 9.794 -36.122 16.879 1.00 94.06 687 PHE A N 1
ATOM 5532 C CA . PHE A 1 687 ? 8.365 -36.373 16.973 1.00 94.06 687 PHE A CA 1
ATOM 5533 C C . PHE A 1 687 ? 7.795 -36.830 15.627 1.00 94.06 687 PHE A C 1
ATOM 5535 O O . PHE A 1 687 ? 8.269 -36.395 14.578 1.00 94.06 687 PHE A O 1
ATOM 5542 N N . PRO A 1 688 ? 6.747 -37.670 15.629 1.00 92.06 688 PRO A N 1
ATOM 5543 C CA . PRO A 1 688 ? 6.073 -38.072 14.405 1.00 92.06 688 PRO A CA 1
ATOM 5544 C C . PRO A 1 688 ? 5.449 -36.868 13.694 1.00 92.06 688 PRO A C 1
ATOM 5546 O O . PRO A 1 688 ? 4.760 -36.042 14.306 1.00 92.06 688 PRO A O 1
ATOM 5549 N N . ALA A 1 689 ? 5.676 -36.800 12.383 1.00 91.81 689 ALA A N 1
ATOM 5550 C CA . ALA A 1 689 ? 5.042 -35.825 11.512 1.00 91.81 689 ALA A CA 1
ATOM 5551 C C . ALA A 1 689 ? 3.554 -36.151 11.312 1.00 91.81 689 ALA A C 1
ATOM 5553 O O . ALA A 1 689 ? 3.122 -37.304 11.373 1.00 91.81 689 ALA A O 1
ATOM 5554 N N . CYS A 1 690 ? 2.752 -35.133 11.013 1.00 92.44 690 CYS A N 1
ATOM 5555 C CA . CYS A 1 690 ? 1.388 -35.314 10.541 1.00 92.44 690 CYS A CA 1
ATOM 5556 C C . CYS A 1 690 ? 1.405 -36.136 9.247 1.00 92.44 690 CYS A C 1
ATOM 5558 O O . CYS A 1 690 ? 1.934 -35.678 8.237 1.00 92.44 690 CYS A O 1
ATOM 5560 N N . GLY A 1 691 ? 0.777 -37.315 9.254 1.00 87.62 691 GLY A N 1
ATOM 5561 C CA . GLY A 1 691 ? 0.827 -38.250 8.123 1.00 87.62 691 GLY A CA 1
ATOM 5562 C C . GLY A 1 691 ? 0.257 -37.718 6.802 1.00 87.62 691 GLY A C 1
ATOM 5563 O O . GLY A 1 691 ? 0.512 -38.308 5.761 1.00 87.62 691 GLY A O 1
ATOM 5564 N N . LYS A 1 692 ? -0.495 -36.608 6.828 1.00 88.50 692 LYS A N 1
ATOM 5565 C CA . LYS A 1 692 ? -1.045 -35.975 5.624 1.00 88.50 692 LYS A CA 1
ATOM 5566 C C . LYS A 1 692 ? -0.180 -34.829 5.105 1.00 88.50 692 LYS A C 1
ATOM 5568 O O . LYS A 1 692 ? 0.262 -34.878 3.967 1.00 88.50 692 LYS A O 1
ATOM 5573 N N . CYS A 1 693 ? 0.028 -33.780 5.903 1.00 86.81 693 CYS A N 1
ATOM 5574 C CA . CYS A 1 693 ? 0.737 -32.593 5.417 1.00 86.81 693 CYS A CA 1
ATOM 5575 C C . CYS A 1 693 ? 2.249 -32.645 5.629 1.00 86.81 693 CYS A C 1
ATOM 5577 O O . CYS A 1 693 ? 2.930 -31.819 5.038 1.00 86.81 693 CYS A O 1
ATOM 5579 N N . LYS A 1 694 ? 2.745 -33.517 6.523 1.00 88.12 694 LYS A N 1
ATOM 5580 C CA . LYS A 1 694 ? 4.157 -33.644 6.937 1.00 88.12 694 LYS A CA 1
ATOM 5581 C C . LYS A 1 694 ? 4.840 -32.343 7.396 1.00 88.12 694 LYS A C 1
ATOM 5583 O O . LYS A 1 694 ? 6.050 -32.284 7.560 1.00 88.12 694 LYS A O 1
ATOM 5588 N N . ARG A 1 695 ? 4.046 -31.307 7.680 1.00 85.00 695 ARG A N 1
ATOM 5589 C CA . ARG A 1 695 ? 4.488 -29.948 8.044 1.00 85.00 695 ARG A CA 1
ATOM 5590 C C . ARG A 1 695 ? 4.227 -29.593 9.506 1.00 85.00 695 ARG A C 1
ATOM 5592 O O . ARG A 1 695 ? 4.276 -28.428 9.877 1.00 85.00 695 ARG A O 1
ATOM 5599 N N . ALA A 1 696 ? 3.858 -30.566 10.328 1.00 91.38 696 ALA A N 1
ATOM 5600 C CA . ALA A 1 696 ? 3.668 -30.399 11.764 1.00 91.38 696 ALA A CA 1
ATOM 5601 C C . ALA A 1 696 ? 4.078 -31.687 12.463 1.00 91.38 696 ALA A C 1
ATOM 5603 O O . ALA A 1 696 ? 3.844 -32.770 11.927 1.00 91.38 696 ALA A O 1
ATOM 5604 N N . TRP A 1 697 ? 4.639 -31.565 13.659 1.00 94.69 697 TRP A N 1
ATOM 5605 C CA . TRP A 1 697 ? 5.169 -32.678 14.439 1.00 94.69 697 TRP A CA 1
ATOM 5606 C C . TRP A 1 697 ? 4.566 -32.664 15.839 1.00 94.69 697 TRP A C 1
ATOM 5608 O O . TRP A 1 697 ? 4.414 -31.601 16.441 1.00 94.69 697 TRP A O 1
ATOM 5618 N N . TYR A 1 698 ? 4.182 -33.826 16.367 1.00 96.12 698 TYR A N 1
ATOM 5619 C CA . TYR A 1 698 ? 3.445 -33.904 17.633 1.00 96.12 698 TYR A CA 1
ATOM 5620 C C . TYR A 1 698 ? 4.075 -34.894 18.601 1.00 96.12 698 TYR A C 1
ATOM 5622 O O . TYR A 1 698 ? 4.289 -36.049 18.256 1.00 96.12 698 TYR A O 1
ATOM 5630 N N . CYS A 1 699 ? 4.262 -34.488 19.859 1.00 94.81 699 CYS A N 1
ATOM 5631 C CA . CYS A 1 699 ? 4.797 -35.372 20.901 1.00 94.81 699 CYS A CA 1
ATOM 5632 C C . CYS A 1 699 ? 3.876 -36.542 21.281 1.00 94.81 699 CYS A C 1
ATOM 5634 O O . CYS A 1 699 ? 4.280 -37.431 22.025 1.00 94.81 699 CYS A O 1
ATOM 5636 N N . GLY A 1 700 ? 2.640 -36.551 20.778 1.00 94.81 700 GLY A N 1
ATOM 5637 C CA . GLY A 1 700 ? 1.714 -37.660 20.925 1.00 94.81 700 GLY A CA 1
ATOM 5638 C C . GLY A 1 700 ? 0.342 -37.365 20.326 1.00 94.81 700 GLY A C 1
ATOM 5639 O O . GLY A 1 700 ? 0.008 -36.226 19.981 1.00 94.81 700 GLY A O 1
ATOM 5640 N N . VAL A 1 701 ? -0.489 -38.407 20.268 1.00 95.31 701 VAL A N 1
ATOM 5641 C CA . VAL A 1 701 ? -1.836 -38.378 19.670 1.00 95.31 701 VAL A CA 1
ATOM 5642 C C . VAL A 1 701 ? -2.743 -37.324 20.318 1.00 95.31 701 VAL A C 1
ATOM 5644 O O . VAL A 1 701 ? -3.572 -36.724 19.636 1.00 95.31 701 VAL A O 1
ATOM 5647 N N . LYS A 1 702 ? -2.579 -37.049 21.621 1.00 96.69 702 LYS A N 1
ATOM 5648 C CA . LYS A 1 702 ? -3.341 -36.002 22.324 1.00 96.69 702 LYS A CA 1
ATOM 5649 C C . LYS A 1 702 ? -3.095 -34.616 21.712 1.00 96.69 702 LYS A C 1
ATOM 5651 O O . LYS A 1 702 ? -4.051 -33.954 21.318 1.00 96.69 702 LYS A O 1
ATOM 5656 N N . CYS A 1 703 ? -1.828 -34.225 21.556 1.00 96.62 703 CYS A N 1
ATOM 5657 C CA . CYS A 1 703 ? -1.450 -32.949 20.939 1.00 96.62 703 CYS A CA 1
ATOM 5658 C C . CYS A 1 703 ? -1.918 -32.861 19.485 1.00 96.62 703 CYS A C 1
ATOM 5660 O O . CYS A 1 703 ? -2.439 -31.828 19.074 1.00 96.62 703 CYS A O 1
ATOM 5662 N N . GLN A 1 704 ? -1.806 -33.954 18.724 1.00 95.06 704 GLN A N 1
ATOM 5663 C CA . GLN A 1 704 ? -2.306 -33.986 17.351 1.00 95.06 704 GLN A CA 1
ATOM 5664 C C . GLN A 1 704 ? -3.826 -33.765 17.288 1.00 95.06 704 GLN A C 1
ATOM 5666 O O . GLN A 1 704 ? -4.291 -32.952 16.493 1.00 95.06 704 GLN A O 1
ATOM 5671 N N . LYS A 1 705 ? -4.615 -34.443 18.137 1.00 95.81 705 LYS A N 1
ATOM 5672 C CA . LYS A 1 705 ? -6.083 -34.296 18.176 1.00 95.81 705 LYS A CA 1
ATOM 5673 C C . LYS A 1 705 ? -6.518 -32.893 18.603 1.00 95.81 705 LYS A C 1
ATOM 5675 O O . LYS A 1 705 ? -7.469 -32.355 18.037 1.00 95.81 705 LYS A O 1
ATOM 5680 N N . GLU A 1 706 ? -5.846 -32.305 19.588 1.00 96.25 706 GLU A N 1
ATOM 5681 C CA . GLU A 1 706 ? -6.131 -30.939 20.035 1.00 96.25 706 GLU A CA 1
ATOM 5682 C C . GLU A 1 706 ? -5.805 -29.913 18.942 1.00 96.25 706 GLU A C 1
ATOM 5684 O O . GLU A 1 706 ? -6.662 -29.093 18.608 1.00 96.25 706 GLU A O 1
ATOM 5689 N N . ALA A 1 707 ? -4.626 -30.004 18.317 1.00 93.94 707 ALA A N 1
ATOM 5690 C CA . ALA A 1 707 ? -4.253 -29.142 17.196 1.00 93.94 707 ALA A CA 1
ATOM 5691 C C . ALA A 1 707 ? -5.213 -29.295 16.007 1.00 93.94 707 ALA A C 1
ATOM 5693 O O . ALA A 1 707 ? -5.612 -28.301 15.397 1.00 93.94 707 ALA A O 1
ATOM 5694 N N . TRP A 1 708 ? -5.637 -30.528 15.704 1.00 94.94 708 TRP A N 1
ATOM 5695 C CA . TRP A 1 708 ? -6.599 -30.819 14.641 1.00 94.94 708 TRP A CA 1
ATOM 5696 C C . TRP A 1 708 ? -7.912 -30.057 14.831 1.00 94.94 708 TRP A C 1
ATOM 5698 O O . TRP A 1 708 ? -8.382 -29.421 13.887 1.00 94.94 708 TRP A O 1
ATOM 5708 N N . LYS A 1 709 ? -8.468 -30.078 16.052 1.00 94.62 709 LYS A N 1
ATOM 5709 C CA . LYS A 1 709 ? -9.703 -29.361 16.409 1.00 94.62 709 LYS A CA 1
ATOM 5710 C C . LYS A 1 709 ? -9.533 -27.842 16.391 1.00 94.62 709 LYS A C 1
ATOM 5712 O O . LYS A 1 709 ? -10.445 -27.154 15.953 1.00 94.62 709 LYS A O 1
ATOM 5717 N N . LYS A 1 710 ? -8.389 -27.327 16.857 1.00 93.31 710 LYS A N 1
ATOM 5718 C CA . LYS A 1 710 ? -8.144 -25.879 16.960 1.00 93.31 710 LYS A CA 1
ATOM 5719 C C . LYS A 1 710 ? -7.907 -25.186 15.614 1.00 93.31 710 LYS A C 1
ATOM 5721 O O . LYS A 1 710 ? -8.156 -23.993 15.515 1.00 93.31 710 LYS A O 1
ATOM 5726 N N . GLY A 1 711 ? -7.437 -25.899 14.590 1.00 90.94 711 GLY A N 1
ATOM 5727 C CA . GLY A 1 711 ? -7.258 -25.299 13.261 1.00 90.94 711 GLY A CA 1
ATOM 5728 C C . GLY A 1 711 ? -6.328 -26.051 12.316 1.00 90.94 711 GLY A C 1
ATOM 5729 O O . GLY A 1 711 ? -6.386 -25.831 11.104 1.00 90.94 711 GLY A O 1
ATOM 5730 N N . HIS A 1 712 ? -5.534 -27.011 12.809 1.00 92.94 712 HIS A N 1
ATOM 5731 C CA . HIS A 1 712 ? -4.655 -27.790 11.937 1.00 92.94 712 HIS A CA 1
ATOM 5732 C C . HIS A 1 712 ? -5.440 -28.572 10.879 1.00 92.94 712 HIS A C 1
ATOM 5734 O O . HIS A 1 712 ? -4.921 -28.740 9.788 1.00 92.94 712 HIS A O 1
ATOM 5740 N N . LYS A 1 713 ? -6.700 -28.981 11.111 1.00 93.25 713 LYS A N 1
ATOM 5741 C CA . LYS A 1 713 ? -7.532 -29.600 10.057 1.00 93.25 713 LYS A CA 1
ATOM 5742 C C . LYS A 1 713 ? -7.633 -28.719 8.806 1.00 93.25 713 LYS A C 1
ATOM 5744 O O . LYS A 1 713 ? -7.554 -29.229 7.692 1.00 93.25 713 LYS A O 1
ATOM 5749 N N . VAL A 1 714 ? -7.809 -27.409 8.986 1.00 90.06 714 VAL A N 1
ATOM 5750 C CA . VAL A 1 714 ? -7.940 -26.456 7.876 1.00 90.06 714 VAL A CA 1
ATOM 5751 C C . VAL A 1 714 ? -6.597 -26.298 7.173 1.00 90.06 714 VAL A C 1
ATOM 5753 O O . VAL A 1 714 ? -6.506 -26.478 5.963 1.00 90.06 714 VAL A O 1
ATOM 5756 N N . ILE A 1 715 ? -5.535 -26.063 7.945 1.00 90.06 715 ILE A N 1
ATOM 5757 C CA . ILE A 1 715 ? -4.180 -25.895 7.410 1.00 90.06 715 ILE A CA 1
ATOM 5758 C C . ILE A 1 715 ? -3.676 -27.183 6.744 1.00 90.06 715 ILE A C 1
ATOM 5760 O O . ILE A 1 715 ? -3.096 -27.124 5.676 1.00 90.06 715 ILE A O 1
ATOM 5764 N N . CYS A 1 716 ? -3.940 -28.363 7.285 1.00 89.31 716 CYS A N 1
ATOM 5765 C CA . CYS A 1 716 ? -3.515 -29.638 6.706 1.00 89.31 716 CYS A CA 1
ATOM 5766 C C . CYS A 1 716 ? -4.146 -29.913 5.330 1.00 89.31 716 CYS A C 1
ATOM 5768 O O . CYS A 1 716 ? -3.545 -30.588 4.497 1.00 89.31 716 CYS A O 1
ATOM 5770 N N . ASN A 1 717 ? -5.359 -29.400 5.101 1.00 84.00 717 ASN A N 1
ATOM 5771 C CA . ASN A 1 717 ? -6.112 -29.587 3.860 1.00 84.00 717 ASN A CA 1
ATOM 5772 C C . ASN A 1 717 ? -5.911 -28.460 2.844 1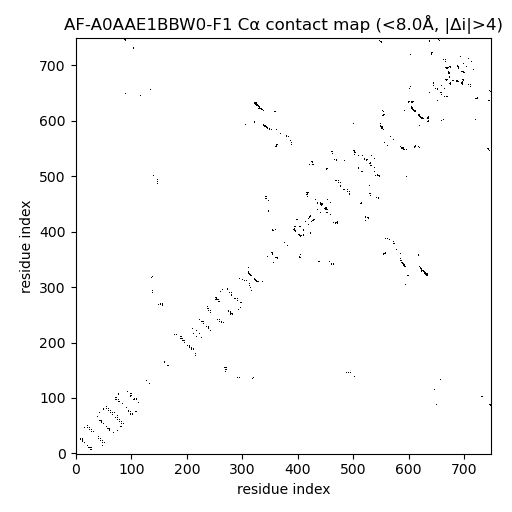.00 84.00 717 ASN A C 1
ATOM 5774 O O . ASN A 1 717 ? -6.245 -28.642 1.675 1.00 84.00 717 ASN A O 1
ATOM 5778 N N . ALA A 1 718 ? -5.430 -27.298 3.278 1.00 76.69 718 ALA A N 1
ATOM 5779 C CA . ALA A 1 718 ? -5.202 -26.181 2.383 1.00 76.69 718 ALA A CA 1
ATOM 5780 C C . ALA A 1 718 ? -4.098 -26.530 1.377 1.00 76.69 718 ALA A C 1
ATOM 5782 O O . ALA A 1 718 ? -3.060 -27.089 1.742 1.00 76.69 718 ALA A O 1
ATOM 5783 N N . SER A 1 719 ? -4.313 -26.162 0.112 1.00 65.62 719 SER A N 1
ATOM 5784 C CA . SER A 1 719 ? -3.273 -26.170 -0.914 1.00 65.62 719 SER A CA 1
ATOM 5785 C C . SER A 1 719 ? -2.277 -25.056 -0.595 1.00 65.62 719 SER A C 1
ATOM 5787 O O . SER A 1 719 ? -2.310 -23.964 -1.170 1.00 65.62 719 SER A O 1
ATOM 5789 N N . HIS A 1 720 ? -1.427 -25.299 0.395 1.00 64.12 720 HIS A N 1
ATOM 5790 C CA . HIS A 1 720 ? -0.240 -24.487 0.576 1.00 64.12 720 HIS A CA 1
ATOM 5791 C C . HIS A 1 720 ? 0.633 -24.696 -0.637 1.00 64.12 720 HIS A C 1
ATOM 5793 O O . HIS A 1 720 ? 0.698 -25.806 -1.170 1.00 64.12 720 HIS A O 1
ATOM 5799 N N . SER A 1 721 ? 1.325 -23.644 -1.045 1.00 50.12 721 SER A N 1
ATOM 5800 C CA . SER A 1 721 ? 2.366 -23.751 -2.045 1.00 50.12 721 SER A CA 1
ATOM 5801 C C . SER A 1 721 ? 3.260 -24.964 -1.667 1.00 50.12 721 SER A C 1
ATOM 5803 O O . SER A 1 721 ? 3.675 -25.129 -0.506 1.00 50.12 721 SER A O 1
ATOM 5805 N N . GLN A 1 722 ? 3.375 -25.927 -2.585 1.00 37.59 722 GLN A N 1
ATOM 5806 C CA . GLN A 1 722 ? 3.949 -27.250 -2.329 1.00 37.59 722 GLN A CA 1
ATOM 5807 C C . GLN A 1 722 ? 5.474 -27.150 -2.193 1.00 37.59 722 GLN A C 1
ATOM 5809 O O . GLN A 1 722 ? 6.156 -27.005 -3.194 1.00 37.59 722 GLN A O 1
ATOM 5814 N N . LEU A 1 723 ? 6.029 -27.265 -0.981 1.00 35.91 723 LEU A N 1
ATOM 5815 C CA . LEU A 1 723 ? 7.437 -27.639 -0.818 1.00 35.91 723 LEU A CA 1
ATOM 5816 C C . LEU A 1 723 ? 7.656 -28.946 -1.593 1.00 35.91 723 LEU A C 1
ATOM 5818 O O . LEU A 1 723 ? 6.938 -29.913 -1.336 1.00 35.91 723 LEU A O 1
ATOM 5822 N N . TYR A 1 724 ? 8.594 -28.962 -2.540 1.00 29.08 724 TYR A N 1
ATOM 5823 C CA . TYR A 1 724 ? 9.063 -30.210 -3.131 1.00 29.08 724 TYR A CA 1
ATOM 5824 C C . TYR A 1 724 ? 9.682 -31.047 -2.004 1.00 29.08 724 TYR A C 1
ATOM 5826 O O . TYR A 1 724 ? 10.703 -30.671 -1.435 1.00 29.08 724 TYR A O 1
ATOM 5834 N N . GLU A 1 725 ? 9.024 -32.146 -1.635 1.00 27.67 725 GLU A N 1
ATOM 5835 C CA . GLU A 1 725 ? 9.652 -33.227 -0.879 1.00 27.67 725 GLU A CA 1
ATOM 5836 C C . GLU A 1 725 ? 10.359 -34.132 -1.888 1.00 27.67 725 GLU A C 1
ATOM 5838 O O . GLU A 1 725 ? 9.696 -34.799 -2.682 1.00 27.67 725 GLU A O 1
ATOM 5843 N N . ALA A 1 726 ? 11.685 -34.171 -1.853 1.00 27.28 726 ALA A N 1
ATOM 5844 C CA . ALA A 1 726 ? 12.432 -35.352 -2.254 1.00 27.28 726 ALA A CA 1
ATOM 5845 C C . ALA A 1 726 ? 13.654 -35.473 -1.340 1.00 27.28 726 ALA A C 1
ATOM 5847 O O . ALA A 1 726 ? 14.296 -34.484 -0.992 1.00 27.28 726 ALA A O 1
ATOM 5848 N N . ASP A 1 727 ? 13.872 -36.686 -0.865 1.00 27.81 727 ASP A N 1
ATOM 5849 C CA . ASP A 1 727 ? 14.806 -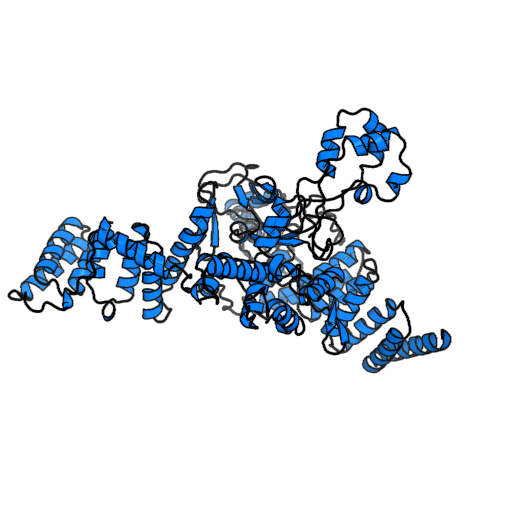37.061 0.181 1.00 27.81 727 ASP A CA 1
ATOM 5850 C C . ASP A 1 727 ? 16.246 -36.588 -0.079 1.00 27.81 727 ASP A C 1
ATOM 5852 O O . ASP A 1 727 ? 16.802 -36.820 -1.145 1.00 27.81 727 ASP A O 1
ATOM 5856 N N . GLY A 1 728 ? 16.876 -35.986 0.936 1.00 29.19 728 GLY A N 1
ATOM 5857 C CA . GLY A 1 728 ? 18.321 -35.741 0.943 1.00 29.19 728 GLY A CA 1
ATOM 5858 C C . GLY A 1 728 ? 18.772 -34.458 0.243 1.00 29.19 728 GLY A C 1
ATOM 5859 O O . GLY A 1 728 ? 19.250 -34.487 -0.874 1.00 29.19 728 GLY A O 1
ATOM 5860 N N . MET A 1 729 ? 18.715 -33.338 0.965 1.00 31.61 729 MET A N 1
ATOM 5861 C CA . MET A 1 729 ? 19.608 -32.181 0.793 1.00 31.61 729 MET A CA 1
ATOM 5862 C C . MET A 1 729 ? 19.874 -31.686 -0.649 1.00 31.61 729 MET A C 1
ATOM 5864 O O . MET A 1 729 ? 21.006 -31.359 -0.973 1.00 31.61 729 MET A O 1
ATOM 5868 N N . GLU A 1 730 ? 18.833 -31.499 -1.458 1.00 25.84 730 GLU A N 1
ATOM 5869 C CA . GLU A 1 730 ? 18.850 -30.576 -2.601 1.00 25.84 730 GLU A CA 1
ATOM 5870 C C . GLU A 1 730 ? 17.839 -29.455 -2.321 1.00 25.84 730 GLU A C 1
ATOM 5872 O O . GLU A 1 730 ? 16.626 -29.668 -2.307 1.00 25.84 730 GLU A O 1
ATOM 5877 N N . PHE A 1 731 ? 18.320 -28.232 -2.070 1.00 28.77 731 PHE A N 1
ATOM 5878 C CA . PHE A 1 731 ? 17.481 -27.026 -2.051 1.00 28.77 731 PHE A CA 1
ATOM 5879 C C . PHE A 1 731 ? 17.109 -26.645 -3.497 1.00 28.77 731 PHE A C 1
ATOM 5881 O O . PHE A 1 731 ? 17.420 -25.561 -3.983 1.00 28.77 731 PHE A O 1
ATOM 5888 N N . ALA A 1 732 ? 16.424 -27.543 -4.204 1.00 23.97 732 ALA A N 1
ATOM 5889 C CA . ALA A 1 732 ? 15.918 -27.295 -5.543 1.00 23.97 732 ALA A CA 1
ATOM 5890 C C . ALA A 1 732 ? 14.672 -26.397 -5.465 1.00 23.97 732 ALA A C 1
ATOM 5892 O O . ALA A 1 732 ? 13.530 -26.856 -5.383 1.00 23.97 732 ALA A O 1
ATOM 5893 N N . PHE A 1 733 ? 14.885 -25.081 -5.507 1.00 30.30 733 PHE A N 1
ATOM 5894 C CA . PHE A 1 733 ? 13.844 -24.103 -5.818 1.00 30.30 733 PHE A CA 1
ATOM 5895 C C . PHE A 1 733 ? 13.408 -24.255 -7.290 1.00 30.30 733 PHE A C 1
ATOM 5897 O O . PHE A 1 733 ? 13.740 -23.438 -8.145 1.00 30.30 733 PHE A O 1
ATOM 5904 N N . LYS A 1 734 ? 12.636 -25.299 -7.619 1.00 22.52 734 LYS A N 1
ATOM 5905 C CA . LYS A 1 734 ? 11.895 -25.352 -8.889 1.00 22.52 734 LYS A CA 1
ATOM 5906 C C . LYS A 1 734 ? 10.694 -24.412 -8.793 1.00 22.52 734 LYS A C 1
ATOM 5908 O O . LYS A 1 734 ? 9.632 -24.784 -8.297 1.00 22.52 734 LYS A O 1
ATOM 5913 N N . PHE A 1 735 ? 10.873 -23.173 -9.240 1.00 31.52 735 PHE A N 1
ATOM 5914 C CA . PHE A 1 735 ? 9.794 -22.193 -9.319 1.00 31.52 735 PHE A CA 1
ATOM 5915 C C . PHE A 1 735 ? 8.777 -22.596 -10.394 1.00 31.52 735 PHE A C 1
ATOM 5917 O O . PHE A 1 735 ? 9.105 -22.752 -11.568 1.00 31.52 735 PHE A O 1
ATOM 5924 N N . SER A 1 736 ? 7.517 -22.755 -9.985 1.00 23.03 736 SER A N 1
ATOM 5925 C CA . SER A 1 736 ? 6.382 -22.870 -10.897 1.00 23.03 736 SER A CA 1
ATOM 5926 C C . SER A 1 736 ? 6.084 -21.512 -11.537 1.00 23.03 736 SER A C 1
ATOM 5928 O O . SER A 1 736 ? 5.849 -20.533 -10.827 1.00 23.03 736 SER A O 1
ATOM 5930 N N . ASN A 1 737 ? 6.034 -21.495 -12.870 1.00 25.95 737 ASN A N 1
ATOM 5931 C CA . ASN A 1 737 ? 5.692 -20.389 -13.775 1.00 25.95 737 ASN A CA 1
ATOM 5932 C C . ASN A 1 737 ? 4.252 -19.836 -13.625 1.00 25.95 737 ASN A C 1
ATOM 5934 O O . ASN A 1 737 ? 3.532 -19.686 -14.607 1.00 25.95 737 ASN A O 1
ATOM 5938 N N . SER A 1 738 ? 3.803 -19.485 -12.421 1.00 24.89 738 SER A N 1
ATOM 5939 C CA . SER A 1 738 ? 2.692 -18.536 -12.271 1.00 24.89 738 SER A CA 1
ATOM 5940 C C . SER A 1 738 ? 3.305 -17.149 -12.141 1.00 24.89 738 SER A C 1
ATOM 5942 O O . SER A 1 738 ? 4.165 -16.999 -11.279 1.00 24.89 738 SER A O 1
ATOM 5944 N N . GLY A 1 739 ? 2.916 -16.177 -12.974 1.00 26.78 739 GLY A N 1
ATOM 5945 C CA . GLY A 1 739 ? 3.443 -14.800 -13.041 1.00 26.78 739 GLY A CA 1
ATOM 5946 C C . GLY A 1 739 ? 3.309 -13.965 -11.758 1.00 26.78 739 GLY A C 1
ATOM 5947 O O . GLY A 1 739 ? 2.753 -12.880 -11.779 1.00 26.78 739 GLY A O 1
ATOM 5948 N N . LYS A 1 740 ? 3.817 -14.470 -10.637 1.00 32.84 740 LYS A N 1
ATOM 5949 C CA . LYS A 1 740 ? 3.696 -13.939 -9.286 1.00 32.84 740 LYS A CA 1
ATOM 5950 C C . LYS A 1 740 ? 5.093 -13.574 -8.814 1.00 32.84 740 LYS A C 1
ATOM 5952 O O . LYS A 1 740 ? 5.915 -14.456 -8.575 1.00 32.84 740 LYS A O 1
ATOM 5957 N N . ARG A 1 741 ? 5.373 -12.283 -8.666 1.00 29.89 741 ARG A N 1
ATOM 5958 C CA . ARG A 1 741 ? 6.523 -11.818 -7.886 1.00 29.89 741 ARG A CA 1
ATOM 5959 C C . ARG A 1 741 ? 5.978 -11.040 -6.692 1.00 29.89 741 ARG A C 1
ATOM 5961 O O . ARG A 1 741 ? 5.355 -10.003 -6.905 1.00 29.89 741 ARG A O 1
ATOM 5968 N N . PRO A 1 742 ? 6.161 -11.526 -5.451 1.00 28.86 742 PRO A N 1
ATOM 5969 C CA . PRO A 1 742 ? 6.039 -10.666 -4.286 1.00 28.86 742 PRO A CA 1
ATOM 5970 C C . PRO A 1 742 ? 6.988 -9.480 -4.468 1.00 28.86 742 PRO A C 1
ATOM 5972 O O . PRO A 1 742 ? 8.116 -9.664 -4.934 1.00 28.86 742 PRO A O 1
ATOM 5975 N N . VAL A 1 743 ? 6.532 -8.285 -4.102 1.00 33.22 743 VAL A N 1
ATOM 5976 C CA . VAL A 1 743 ? 7.394 -7.110 -3.952 1.00 33.22 743 VAL A CA 1
ATOM 5977 C C . VAL A 1 743 ? 8.549 -7.518 -3.030 1.00 33.22 743 VAL A C 1
ATOM 5979 O O . VAL A 1 743 ? 8.282 -8.093 -1.966 1.00 33.22 743 VAL A O 1
ATOM 5982 N N . PRO A 1 744 ? 9.823 -7.318 -3.418 1.00 27.59 744 PRO A N 1
ATOM 5983 C CA . PRO A 1 744 ? 10.907 -7.509 -2.477 1.00 27.59 744 PRO A CA 1
ATOM 5984 C C . PRO A 1 744 ? 10.649 -6.562 -1.296 1.00 27.59 744 PRO A C 1
ATOM 5986 O O . PRO A 1 744 ? 10.248 -5.418 -1.495 1.00 27.59 744 PRO A O 1
ATOM 5989 N N . PRO A 1 745 ? 10.749 -7.060 -0.064 1.00 30.00 745 PRO A N 1
ATOM 5990 C CA . PRO A 1 745 ? 10.243 -6.342 1.087 1.00 30.00 745 PRO A CA 1
ATOM 5991 C C . PRO A 1 745 ? 10.839 -4.932 1.294 1.00 30.00 745 PRO A C 1
ATOM 5993 O O . PRO A 1 745 ? 12.004 -4.714 0.958 1.00 30.00 745 PRO A O 1
ATOM 5996 N N . PRO A 1 746 ? 10.136 -4.012 1.986 1.00 28.48 746 PRO A N 1
ATOM 5997 C CA . PRO A 1 746 ? 10.738 -2.771 2.466 1.00 28.48 746 PRO A CA 1
ATOM 5998 C C . PRO A 1 746 ? 11.938 -3.125 3.357 1.00 28.48 746 PRO A C 1
ATOM 6000 O O . PRO A 1 746 ? 11.799 -3.849 4.336 1.00 28.48 746 PRO A O 1
ATOM 6003 N N . GLY A 1 747 ? 13.142 -2.684 2.992 1.00 29.98 747 GLY A N 1
ATOM 6004 C CA . GLY A 1 747 ? 14.385 -3.103 3.662 1.00 29.98 747 GLY A CA 1
ATOM 6005 C C . GLY A 1 747 ? 15.235 -4.116 2.885 1.00 29.98 747 GLY A C 1
ATOM 6006 O O . GLY A 1 747 ? 16.242 -4.578 3.409 1.00 29.98 747 GLY A O 1
ATOM 6007 N N . SER A 1 748 ? 14.876 -4.433 1.636 1.00 26.55 748 SER A N 1
ATOM 6008 C CA . SER A 1 748 ? 15.791 -4.961 0.609 1.00 26.55 748 SER A CA 1
ATOM 6009 C C . SER A 1 748 ? 16.531 -3.823 -0.110 1.00 26.55 748 SER A C 1
ATOM 6011 O O . SER A 1 748 ? 16.240 -3.492 -1.261 1.00 26.55 748 SER A O 1
ATOM 6013 N N . ALA A 1 749 ? 17.353 -3.126 0.667 1.00 29.41 749 ALA A N 1
ATOM 6014 C CA . ALA A 1 749 ? 18.470 -2.270 0.276 1.00 29.41 749 ALA A CA 1
ATOM 6015 C C . ALA A 1 749 ? 19.180 -1.983 1.601 1.00 29.41 749 ALA A C 1
ATOM 6017 O O . ALA A 1 749 ? 19.215 -0.817 2.052 1.00 29.41 749 ALA A O 1
#

InterPro domains:
  IPR001214 SET domain [PF00856] (320-637)
  IPR001214 SET domain [PS50280] (295-638)
  IPR002893 Zinc finger, MYND-type [PF01753] (392-422)
  IPR002893 Zinc finger, MYND-type [PF01753] (674-716)
  IPR002893 Zinc finger, MYND-type [PS01360] (674-716)
  IPR002893 Zinc finger, MYND-type [PS50865] (355-422)
  IPR002893 Zinc finger, MYND-type [PS50865] (674-716)
  IPR011990 Tetratricopeptide-like helical domain superfamily [G3DSA:1.25.40.10] (1-133)
  IPR011990 Tetratricopeptide-like helical domain superfamily [G3DSA:1.25.40.10] (176-301)
  IPR011990 Tetratricopeptide-like helical domain superfamily [SSF48452] (8-117)
  IPR011990 Tetratricopeptide-like helical domain superfamily [SSF48452] (188-681)
  IPR019734 Tetratricopeptide repeat [SM00028] (5-38)
  IPR019734 Tetratricopeptide repeat [SM00028] (73-106)
  IPR019734 Tetratricopeptide repeat [SM00028] (186-219)
  IPR046341 SET domain superfamily [G3DSA:2.170.270.10] (557-668)
  IPR046341 SET domain superfamily [SSF82199] (315-661)

pLDDT: mean 85.34, std 15.01, range [22.52, 98.56]

Mean predicted aligned error: 11.13 Å

Secondary structure (DSSP, 8-state):
-HHHHHHHHHHHHHHHHTT-HHHHHHHHHHHHTT-S--HHHHHHHHHHHHHTT-HHHHHHHHHHHHHH-TT-HHHHHHHHHHHHHTT-HHHHHHHHHHHHHH-TT-HHHHHHHHHHHHHHHHHHHHHHHSTT----HHHHS--PPPTTHHHHHHHHHHHHHHHH-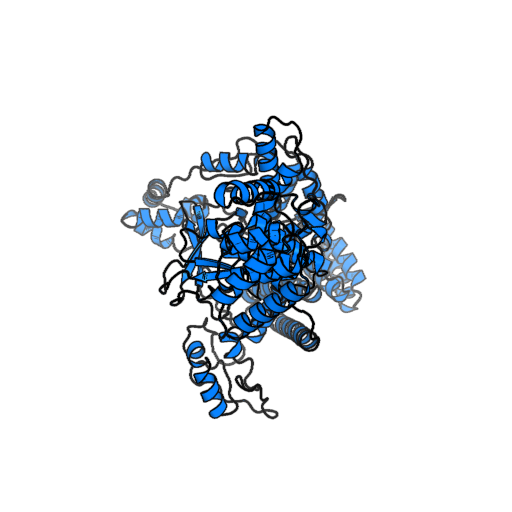-----GGG-TT------HHHHHHHHHHHHHHHHTT-HHHHHHHHHHHHHH-TT-HHHHHHHHHHHHHTT-HHHHHHHHHHS-TTT--HHHHHHHHHHHHHTT-HHHHHHHHHHHHHHTTS--HHHHHHHHHHHHHHHHHHHHTTSSEEEEEETTEEEEEESS-B-TTSEEEEE--SEEEE-GGGTTS-B-TTT--B---HHHHHGGGGGG--HHHHHHHHHHSPP---EE-TTTS--EESSHHHHHHHIIIIIHHH-TTT-TTHHHHHHHHHTTTEEE-TTS-EEES---SS-THHHHHHHHHHHHHHHHHHHHTT-SS--HHHHHHHHSGGGGS----SS-HHHH-TTHHHHHHHHTS-SSS------HHHHHHHHHHHHHHEEEE--SS-HHHHHHHHHTT-GGGGGTGGG--SPPP---EEEE-TTGGGPEE-TT-SEEEEEEEETTEEEEEEEESS-B-TTPBPEE-SS-TTS-HHHHHHHHHHHHS-----HHHHHS-S-TTB-TTT-PBPPTT--PPBPTTTSS-B-SSHHHHHHHIIIIIHHHHHS--------SSS---------S--PPPPTT--

Solvent-accessible surface area (backbone atoms only — not comparable to full-atom values): 40665 Å² total; per-residue (Å²): 114,68,69,62,52,58,51,49,52,54,49,26,50,51,26,50,76,71,67,39,35,68,63,19,39,55,45,36,55,55,52,57,76,73,49,94,79,42,54,70,46,29,42,56,31,17,55,31,24,53,77,70,69,40,31,68,61,8,27,52,26,9,50,55,22,26,71,75,38,76,83,38,49,66,22,19,48,40,28,15,52,20,25,46,75,72,66,17,47,54,42,11,50,50,26,37,50,57,22,37,73,73,39,71,80,42,62,67,55,56,51,50,52,52,50,52,50,51,51,54,53,49,53,48,52,58,48,68,72,46,88,71,85,73,79,49,45,65,81,64,48,78,87,73,84,54,50,62,44,67,59,49,33,50,52,50,48,47,46,34,36,73,77,66,66,43,67,95,57,69,69,89,71,64,85,85,76,76,62,88,79,56,61,69,59,47,52,53,41,52,51,52,19,50,54,26,47,76,69,70,36,55,70,60,16,46,54,41,31,49,54,47,26,70,72,43,72,84,43,64,66,46,32,52,49,43,21,51,48,27,51,77,71,64,37,36,70,56,23,42,50,41,56,66,59,48,52,80,91,73,55,49,41,67,56,28,35,52,42,14,54,31,27,46,77,70,71,31,48,57,54,13,38,53,24,10,50,50,14,15,60,72,51,73,70,64,39,58,67,28,51,49,52,28,46,34,42,50,40,38,70,72,36,45,82,79,22,70,94,39,58,32,45,56,46,55,52,88,84,23,58,34,30,27,25,71,39,72,42,53,54,71,38,79,50,44,74,36,61,56,80,45,57,31,57,27,52,95,26,62,87,41,52,42,14,67,67,54,51,45,48,59,62,45,70,64,70,66,48,41,81,55,59,79,76,53,55,72,59,50,51,48,50,49,67,75,36,42,64,90,70,56,80,39,55,43,94,75,61,59,73,56,39,16,67,37,69,69,47,45,51,51,30,37,62,40,27,42,55,34,49,30,41,66,80,20,66,52,26,47,60,56,53,48,22,50,76,49,64,22,28,42,70,47,97,87,68,48,80,42,77,37,49,71,62,85,56,35,70,54,41,60,51,44,54,53,25,34,28,51,32,47,24,51,52,53,24,55,75,70,72,46,86,66,79,50,75,59,40,54,35,44,42,51,43,75,67,66,77,49,59,52,71,80,94,66,64,55,53,76,81,26,69,68,37,60,62,54,51,35,59,40,28,51,49,45,86,82,46,67,49,87,69,46,73,66,56,49,36,44,51,52,19,26,47,52,67,32,50,44,59,43,43,46,64,69,36,41,66,57,52,22,55,64,59,38,71,86,42,79,60,41,69,81,42,54,88,74,64,79,66,82,69,88,67,40,38,29,39,22,40,23,77,65,64,60,28,48,39,76,22,84,66,41,42,31,42,82,40,54,27,72,55,97,90,30,48,28,41,29,27,32,21,72,36,72,42,48,53,71,38,72,47,18,28,61,68,57,72,63,55,51,58,56,63,58,45,37,48,50,38,29,73,34,69,67,42,76,72,76,35,73,39,59,59,51,41,29,81,49,47,44,33,15,39,67,79,64,50,67,48,60,93,98,45,67,32,58,53,40,93,80,60,65,46,26,14,28,85,39,70,67,48,45,54,53,37,38,75,77,46,29,54,58,55,56,68,48,89,60,62,74,66,85,84,68,90,77,94,66,85,70,83,78,79,74,93,59,100,73,71,61,49,78,49,34,62,36,92

Sequence (749 aa):
MTDKIRKLEKEAEACKLKGEFNAAIEIYTELLKSSHDGLSWLIMRGECYISTEFYCEALEDGRAAHKKCADDIRACILCGKAASKLGMFADALTYFRAGLVIDPDSLTITQELKTLQKVILKEQKEVSDQASCIYSPLSLCNQAIYPGDDKLLVMEKEILEVKYHILDDPFYTNKNKEGKKDQELEVKLVQAAYECLSCDEQSKALTIISKVVEMNPSNIFYRTFRAQVYFNLKYWAKVIQDYWVIPKTQRKPDVWKQGGKALMELWLPVLAEFWFRKATQLSGEKDEEAAQLFQKVRVKRLYDPLTEDQPVFVEFTEYGRAVFAKRDIVKGETVMTDLPMVMAQSLTSSQVPACYNCAVSLITPQIYFGKRLAGFDTDQRSLIKDCWPNVDIIHCPFCHIETYCSKPCQLEAWDNYHGVICPHENPKGHLLYDLIKNDGFGYTKDGQWKELWGGHYSPMILVKIWAIIASHVKAQMTHEGLTAPTVEHWARAKAPFRRFIAYGTVPATTRMPHILPLFQELFADCGGINYNITPEEFNGRFYQAACNLQCFSPSITPYHRFLDNIKEDMRSVGLIRHLTDRPPEAQFAAMCPLHACTNHSCYNNAEVCDAEIYGRPGVQMIARRDIKKGEEVFITYIDTMVPKLLRKAWLYKSFNFWCNCMRCQFEGDQPTECTHCLKKAEDNKQFPACGKCKRAWYCGVKCQKEAWKKGHKVICNASHSQLYEADGMEFAFKFSNSGKRPVPPPGSA